Protein AF-0000000078281747 (afdb_homodimer)

InterPro domains:
  IPR004792 3-Dehydro-bile acid delta(4,6)-reductase-like [PTHR42887] (3-398)
  IPR004792 3-Dehydro-bile acid delta(4,6)-reductase-like [TIGR00275] (6-394)
  IPR023166 BaiN-like, insert domain superfamily [G3DSA:1.10.8.260] (273-325)
  IPR036188 FAD/NAD(P)-binding domain superfamily [G3DSA:3.50.50.60] (8-391)
  IPR036188 FAD/NAD(P)-binding domain superfamily [SSF51905] (1-397)
  IPR055178 RsdA/BaiN/AoA(So)-like, insert domain [PF22780] (193-342)
  IPR057661 RsdA/BaiN/AoA(So)-like, Rossmann fold-like domain [PF03486] (5-395)

Structure (mmCIF, N/CA/C/O backbone):
data_AF-0000000078281747-model_v1
#
loop_
_entity.id
_entity.type
_entity.pdbx_description
1 polymer 'Pyridine nucleotide-disulfide oxidoreductase'
#
loop_
_atom_site.group_PDB
_atom_site.id
_atom_site.type_symbol
_atom_site.label_atom_id
_atom_site.label_alt_id
_atom_site.label_comp_id
_atom_site.label_asym_id
_atom_site.label_entity_id
_atom_site.label_seq_id
_atom_site.pdbx_PDB_ins_code
_atom_site.Cartn_x
_atom_site.Cartn_y
_atom_site.Cartn_z
_atom_site.occupancy
_atom_site.B_iso_or_equiv
_atom_site.auth_seq_id
_atom_site.auth_comp_id
_atom_site.auth_asym_id
_atom_site.auth_atom_id
_atom_site.pdbx_PDB_model_num
ATOM 1 N N . MET A 1 1 ? 12.102 51.25 15.023 1 45.72 1 MET A N 1
ATOM 2 C CA . MET A 1 1 ? 10.758 50.844 15.391 1 45.72 1 MET A CA 1
ATOM 3 C C . MET A 1 1 ? 10.789 49.531 16.188 1 45.72 1 MET A C 1
ATOM 5 O O . MET A 1 1 ? 11.594 48.656 15.891 1 45.72 1 MET A O 1
ATOM 9 N N . ASN A 1 2 ? 10.281 49.531 17.422 1 67.38 2 ASN A N 1
ATOM 10 C CA . ASN A 1 2 ? 10.406 48.375 18.344 1 67.38 2 ASN A CA 1
ATOM 11 C C . ASN A 1 2 ? 9.828 47.094 17.719 1 67.38 2 ASN A C 1
ATOM 13 O O . ASN A 1 2 ? 8.836 47.156 17 1 67.38 2 ASN A O 1
ATOM 17 N N . LYS A 1 3 ? 10.516 45.969 17.625 1 87.88 3 LYS A N 1
ATOM 18 C CA . LYS A 1 3 ? 10.133 44.688 17.078 1 87.88 3 LYS A CA 1
ATOM 19 C C . LYS A 1 3 ? 8.828 44.188 17.703 1 87.88 3 LYS A C 1
ATOM 21 O O . LYS A 1 3 ? 8.672 44.219 18.922 1 87.88 3 LYS A O 1
ATOM 26 N N . LYS A 1 4 ? 7.848 43.906 16.828 1 94.56 4 LYS A N 1
ATOM 27 C CA . LYS A 1 4 ? 6.602 43.344 17.328 1 94.56 4 LYS A CA 1
ATOM 28 C C . LYS A 1 4 ? 6.855 42 18.016 1 94.56 4 LYS A C 1
ATOM 30 O O . LYS A 1 4 ? 7.691 41.219 17.562 1 94.56 4 LYS A O 1
ATOM 35 N N . THR A 1 5 ? 6.176 41.781 19.094 1 97.75 5 THR A N 1
ATOM 36 C CA . THR A 1 5 ? 6.23 40.469 19.781 1 97.75 5 THR A CA 1
ATOM 37 C C . THR A 1 5 ? 5.004 39.625 19.453 1 97.75 5 THR A C 1
ATOM 39 O O . THR A 1 5 ? 3.869 40.094 19.609 1 97.75 5 THR A O 1
ATOM 42 N N . VAL A 1 6 ? 5.266 38.438 18.953 1 98.75 6 VAL A N 1
ATOM 43 C CA . VAL A 1 6 ? 4.195 37.531 18.578 1 98.75 6 VAL A CA 1
ATOM 44 C C . VAL A 1 6 ? 4.266 36.25 19.438 1 98.75 6 VAL A C 1
ATOM 46 O O . VAL A 1 6 ? 5.316 35.625 19.531 1 98.75 6 VAL A O 1
ATOM 49 N N . CYS A 1 7 ? 3.17 35.906 20.109 1 98.88 7 CYS A N 1
ATOM 50 C CA . CYS A 1 7 ? 3.051 34.656 20.859 1 98.88 7 CYS A CA 1
ATOM 51 C C . CYS A 1 7 ? 2.16 33.656 20.125 1 98.88 7 CYS A C 1
ATOM 53 O O . CYS A 1 7 ? 1.03 34 19.766 1 98.88 7 CYS A O 1
ATOM 55 N N . ILE A 1 8 ? 2.676 32.531 19.875 1 98.94 8 ILE A N 1
ATOM 56 C CA . ILE A 1 8 ? 1.931 31.484 19.188 1 98.94 8 ILE A CA 1
ATOM 57 C C . ILE A 1 8 ? 1.589 30.359 20.156 1 98.94 8 ILE A C 1
ATOM 59 O O . ILE A 1 8 ? 2.459 29.875 20.891 1 98.94 8 ILE A O 1
ATOM 63 N N . ILE A 1 9 ? 0.325 29.969 20.188 1 98.75 9 ILE A N 1
ATOM 64 C CA . ILE A 1 9 ? -0.142 28.906 21.078 1 98.75 9 ILE A CA 1
ATOM 65 C C . ILE A 1 9 ? -0.376 27.625 20.266 1 98.75 9 ILE A C 1
ATOM 67 O O . ILE A 1 9 ? -1.322 27.547 19.484 1 98.75 9 ILE A O 1
ATOM 71 N N . GLY A 1 10 ? 0.471 26.578 20.516 1 98.06 10 GLY A N 1
ATOM 72 C CA . GLY A 1 10 ? 0.416 25.328 19.797 1 98.06 10 GLY A CA 1
ATOM 73 C C . GLY A 1 10 ? 1.57 25.141 18.828 1 98.06 10 GLY A C 1
ATOM 74 O O . GLY A 1 10 ? 1.757 25.969 17.922 1 98.06 10 GLY A O 1
ATOM 75 N N . GLY A 1 11 ? 2.277 24.094 18.969 1 97.94 11 GLY A N 1
ATOM 76 C CA . GLY A 1 11 ? 3.445 23.828 18.141 1 97.94 11 GLY A CA 1
ATOM 77 C C . GLY A 1 11 ? 3.215 22.734 17.125 1 97.94 11 GLY A C 1
ATOM 78 O O . GLY A 1 11 ? 4.078 21.875 16.922 1 97.94 11 GLY A O 1
ATOM 79 N N . GLY A 1 12 ? 2.014 22.672 16.547 1 97.31 12 GLY A N 1
ATOM 80 C CA . GLY A 1 12 ? 1.734 21.766 15.438 1 97.31 12 GLY A CA 1
ATOM 81 C C . GLY A 1 12 ? 2.143 22.312 14.094 1 97.31 12 GLY A C 1
ATOM 82 O O . GLY A 1 12 ? 2.971 23.219 14.016 1 97.31 12 GLY A O 1
ATOM 83 N N . ALA A 1 13 ? 1.534 21.812 13.016 1 97.94 13 ALA A N 1
ATOM 84 C CA . ALA A 1 13 ? 1.858 22.219 11.648 1 97.94 13 ALA A CA 1
ATOM 85 C C . ALA A 1 13 ? 1.631 23.703 11.453 1 97.94 13 ALA A C 1
ATOM 87 O O . ALA A 1 13 ? 2.541 24.438 11.047 1 97.94 13 ALA A O 1
ATOM 88 N N . ALA A 1 14 ? 0.474 24.156 11.797 1 98.69 14 ALA A N 1
ATOM 89 C CA . ALA A 1 14 ? 0.132 25.562 11.602 1 98.69 14 ALA A CA 1
ATOM 90 C C . ALA A 1 14 ? 0.972 26.453 12.5 1 98.69 14 ALA A C 1
ATOM 92 O O . ALA A 1 14 ? 1.428 27.516 12.07 1 98.69 14 ALA A O 1
ATOM 93 N N . GLY A 1 15 ? 1.21 26.031 13.734 1 98.81 15 GLY A N 1
ATOM 94 C CA . GLY A 1 15 ? 1.98 26.828 14.672 1 98.81 15 GLY A CA 1
ATOM 95 C C . GLY A 1 15 ? 3.416 27.047 14.234 1 98.81 15 GLY A C 1
ATOM 96 O O . GLY A 1 15 ? 3.914 28.172 14.25 1 98.81 15 GLY A O 1
ATOM 97 N N . LEU A 1 16 ? 4.043 26.016 13.836 1 98.88 16 LEU A N 1
ATOM 98 C CA . LEU A 1 16 ? 5.441 26.094 13.43 1 98.88 16 LEU A CA 1
ATOM 99 C C . LEU A 1 16 ? 5.598 26.969 12.188 1 98.88 16 LEU A C 1
ATOM 101 O O . LEU A 1 16 ? 6.496 27.812 12.125 1 98.88 16 LEU A O 1
ATOM 105 N N . VAL A 1 17 ? 4.742 26.812 11.227 1 98.94 17 VAL A N 1
ATOM 106 C CA . VAL A 1 17 ? 4.824 27.594 10 1 98.94 17 VAL A CA 1
ATOM 107 C C . VAL A 1 17 ? 4.504 29.062 10.305 1 98.94 17 VAL A C 1
ATOM 109 O O . VAL A 1 17 ? 5.156 29.969 9.781 1 98.94 17 VAL A O 1
ATOM 112 N N . SER A 1 18 ? 3.496 29.297 11.188 1 98.94 18 SER A N 1
ATOM 113 C CA . SER A 1 18 ? 3.207 30.656 11.602 1 98.94 18 SER A CA 1
ATOM 114 C C . SER A 1 18 ? 4.43 31.328 12.227 1 98.94 18 SER A C 1
ATOM 116 O O . SER A 1 18 ? 4.719 32.5 11.961 1 98.94 18 SER A O 1
ATOM 118 N N . ALA A 1 19 ? 5.121 30.578 13.055 1 98.94 19 ALA A N 1
ATOM 119 C CA . ALA A 1 19 ? 6.309 31.078 13.734 1 98.94 19 ALA A CA 1
ATOM 120 C C . ALA A 1 19 ? 7.371 31.516 12.727 1 98.94 19 ALA A C 1
ATOM 122 O O . ALA A 1 19 ? 7.965 32.594 12.859 1 98.94 19 ALA A O 1
ATOM 123 N N . ILE A 1 20 ? 7.59 30.703 11.758 1 98.88 20 ILE A N 1
ATOM 124 C CA . ILE A 1 20 ? 8.602 30.969 10.75 1 98.88 20 ILE A CA 1
ATOM 125 C C . ILE A 1 20 ? 8.242 32.219 9.961 1 98.88 20 ILE A C 1
ATOM 127 O O . ILE A 1 20 ? 9.07 33.125 9.789 1 98.88 20 ILE A O 1
ATOM 131 N N . PHE A 1 21 ? 7.02 32.344 9.508 1 98.94 21 PHE A N 1
ATOM 132 C CA . PHE A 1 21 ? 6.605 33.469 8.711 1 98.94 21 PHE A CA 1
ATOM 133 C C . PHE A 1 21 ? 6.625 34.75 9.539 1 98.94 21 PHE A C 1
ATOM 135 O O . PHE A 1 21 ? 7.008 35.812 9.047 1 98.94 21 PHE A O 1
ATOM 142 N N . ALA A 1 22 ? 6.195 34.688 10.805 1 98.88 22 ALA A N 1
ATOM 143 C CA . ALA A 1 22 ? 6.262 35.875 11.672 1 98.88 22 ALA A CA 1
ATOM 144 C C . ALA A 1 22 ? 7.703 36.312 11.867 1 98.88 22 ALA A C 1
ATOM 146 O O . ALA A 1 22 ? 8.008 37.5 11.758 1 98.88 22 ALA A O 1
ATOM 147 N N . ALA A 1 23 ? 8.547 35.375 12.117 1 98.75 23 ALA A N 1
ATOM 148 C CA . ALA A 1 23 ? 9.953 35.688 12.344 1 98.75 23 ALA A CA 1
ATOM 149 C C . ALA A 1 23 ? 10.594 36.281 11.086 1 98.75 23 ALA A C 1
ATOM 151 O O . ALA A 1 23 ? 11.414 37.188 11.172 1 98.75 23 ALA A O 1
ATOM 152 N N . ARG A 1 24 ? 10.25 35.75 9.945 1 98.25 24 ARG A N 1
ATOM 153 C CA . ARG A 1 24 ? 10.773 36.25 8.68 1 98.25 24 ARG A CA 1
ATOM 154 C C . ARG A 1 24 ? 10.328 37.688 8.438 1 98.25 24 ARG A C 1
ATOM 156 O O . ARG A 1 24 ? 10.945 38.406 7.656 1 98.25 24 ARG A O 1
ATOM 163 N N . ASN A 1 25 ? 9.258 38 9.031 1 97.94 25 ASN A N 1
ATOM 164 C CA . ASN A 1 25 ? 8.805 39.406 8.961 1 97.94 25 ASN A CA 1
ATOM 165 C C . ASN A 1 25 ? 9.289 40.219 10.164 1 97.94 25 ASN A C 1
ATOM 167 O O . ASN A 1 25 ? 8.609 41.125 10.602 1 97.94 25 ASN A O 1
ATOM 171 N N . HIS A 1 26 ? 10.336 39.812 10.812 1 97.12 26 HIS A N 1
ATOM 172 C CA . HIS A 1 26 ? 11.18 40.531 11.758 1 97.12 26 HIS A CA 1
ATOM 173 C C . HIS A 1 26 ? 10.508 40.625 13.125 1 97.12 26 HIS A C 1
ATOM 175 O O . HIS A 1 26 ? 10.805 41.562 13.891 1 97.12 26 HIS A O 1
ATOM 181 N N . ALA A 1 27 ? 9.547 39.812 13.453 1 98.38 27 ALA A N 1
ATOM 182 C CA . ALA A 1 27 ? 8.945 39.781 14.781 1 98.38 27 ALA A CA 1
ATOM 183 C C . ALA A 1 27 ? 9.773 38.938 15.75 1 98.38 27 ALA A C 1
ATOM 185 O O . ALA A 1 27 ? 10.531 38.062 15.336 1 98.38 27 ALA A O 1
ATOM 186 N N . SER A 1 28 ? 9.742 39.375 17 1 98.38 28 SER A N 1
ATOM 187 C CA . SER A 1 28 ? 10.18 38.469 18.062 1 98.38 28 SER A CA 1
ATOM 188 C C . SER A 1 28 ? 9.109 37.438 18.391 1 98.38 28 SER A C 1
ATOM 190 O O . SER A 1 28 ? 7.992 37.781 18.797 1 98.38 28 SER A O 1
ATOM 192 N N . VAL A 1 29 ? 9.469 36.125 18.25 1 98.81 29 VAL A N 1
ATOM 193 C CA . VAL A 1 29 ? 8.43 35.125 18.266 1 98.81 29 VAL A CA 1
ATOM 194 C C . VAL A 1 29 ? 8.68 34.125 19.406 1 98.81 29 VAL A C 1
ATOM 196 O O . VAL A 1 29 ? 9.805 33.656 19.594 1 98.81 29 VAL A O 1
ATOM 199 N N . ILE A 1 30 ? 7.637 33.875 20.188 1 98.75 30 ILE A N 1
ATOM 200 C CA . ILE A 1 30 ? 7.633 32.781 21.156 1 98.75 30 ILE A CA 1
ATOM 201 C C . ILE A 1 30 ? 6.512 31.797 20.828 1 98.75 30 ILE A C 1
ATOM 203 O O . ILE A 1 30 ? 5.379 32.219 20.578 1 98.75 30 ILE A O 1
ATOM 207 N N . LEU A 1 31 ? 6.844 30.531 20.719 1 98.88 31 LEU A N 1
ATOM 208 C CA . LEU A 1 31 ? 5.883 29.469 20.453 1 98.88 31 LEU A CA 1
ATOM 209 C C . LEU A 1 31 ? 5.734 28.562 21.688 1 98.88 31 LEU A C 1
ATOM 211 O O . LEU A 1 31 ? 6.719 28.016 22.172 1 98.88 31 LEU A O 1
ATOM 215 N N . LEU A 1 32 ? 4.523 28.484 22.203 1 98.56 32 LEU A N 1
ATOM 216 C CA . LEU A 1 32 ? 4.227 27.688 23.391 1 98.56 32 LEU A CA 1
ATOM 217 C C . LEU A 1 32 ? 3.557 26.375 23 1 98.56 32 LEU A C 1
ATOM 219 O O . LEU A 1 32 ? 2.52 26.375 22.344 1 98.56 32 LEU A O 1
ATOM 223 N N . GLU A 1 33 ? 4.156 25.25 23.375 1 97.81 33 GLU A N 1
ATOM 224 C CA . GLU A 1 33 ? 3.666 23.906 23.078 1 97.81 33 GLU A CA 1
ATOM 225 C C . GLU A 1 33 ? 3.434 23.125 24.375 1 97.81 33 GLU A C 1
ATOM 227 O O . GLU A 1 33 ? 4.309 23.062 25.234 1 97.81 33 GLU A O 1
ATOM 232 N N . GLN A 1 34 ? 2.254 22.547 24.453 1 96 34 GLN A N 1
ATOM 233 C CA . GLN A 1 34 ? 1.874 21.859 25.688 1 96 34 GLN A CA 1
ATOM 234 C C . GLN A 1 34 ? 2.619 20.547 25.844 1 96 34 GLN A C 1
ATOM 236 O O . GLN A 1 34 ? 2.889 20.109 26.969 1 96 34 GLN A O 1
ATOM 241 N N . ASN A 1 35 ? 2.963 19.844 24.766 1 95.69 35 ASN A N 1
ATOM 242 C CA . ASN A 1 35 ? 3.623 18.531 24.812 1 95.69 35 ASN A CA 1
ATOM 243 C C . ASN A 1 35 ? 5.129 18.688 25.016 1 95.69 35 ASN A C 1
ATOM 245 O O . ASN A 1 35 ? 5.656 19.797 25.031 1 95.69 35 ASN A O 1
ATOM 249 N N . GLU A 1 36 ? 5.805 17.547 25.125 1 96.62 36 GLU A N 1
ATOM 250 C CA . GLU A 1 36 ? 7.246 17.516 25.328 1 96.62 36 GLU A CA 1
ATOM 251 C C . GLU A 1 36 ? 8 17.938 24.078 1 96.62 36 GLU A C 1
ATOM 253 O O . GLU A 1 36 ? 9.117 18.453 24.156 1 96.62 36 GLU A O 1
ATOM 258 N N . LYS A 1 37 ? 7.371 17.688 22.922 1 96.81 37 LYS A N 1
ATOM 259 C CA . LYS A 1 37 ? 7.926 18.062 21.625 1 96.81 37 LYS A CA 1
ATOM 260 C C . LYS A 1 37 ? 6.84 18.594 20.688 1 96.81 37 LYS A C 1
ATOM 262 O O . LYS A 1 37 ? 5.68 18.188 20.797 1 96.81 37 LYS A O 1
ATOM 267 N N . PRO A 1 38 ? 7.254 19.5 19.844 1 97.19 38 PRO A N 1
ATOM 268 C CA . PRO A 1 38 ? 6.27 19.953 18.859 1 97.19 38 PRO A CA 1
ATOM 269 C C . PRO A 1 38 ? 5.988 18.922 17.766 1 97.19 38 PRO A C 1
ATOM 271 O O . PRO A 1 38 ? 6.727 17.938 17.641 1 97.19 38 PRO A O 1
ATOM 274 N N . GLY A 1 39 ? 4.953 19.109 17.062 1 96.75 39 GLY A N 1
ATOM 275 C CA . GLY A 1 39 ? 4.672 18.422 15.805 1 96.75 39 GLY A CA 1
ATOM 276 C C . GLY A 1 39 ? 4.188 17 16.016 1 96.75 39 GLY A C 1
ATOM 277 O O . GLY A 1 39 ? 4.336 16.156 15.125 1 96.75 39 GLY A O 1
ATOM 278 N N . ARG A 1 40 ? 3.588 16.719 17.172 1 95.31 40 ARG A N 1
ATOM 279 C CA . ARG A 1 40 ? 3.189 15.344 17.438 1 95.31 40 ARG A CA 1
ATOM 280 C C . ARG A 1 40 ? 2.176 14.852 16.422 1 95.31 40 ARG A C 1
ATOM 282 O O . ARG A 1 40 ? 2.334 13.773 15.852 1 95.31 40 ARG A O 1
ATOM 289 N N . LYS A 1 41 ? 1.18 15.547 16.094 1 94.69 41 LYS A N 1
ATOM 290 C CA . LYS A 1 41 ? 0.177 15.125 15.117 1 94.69 41 LYS A CA 1
ATOM 291 C C . LYS A 1 41 ? 0.756 15.117 13.703 1 94.69 41 LYS A C 1
ATOM 293 O O . LYS A 1 41 ? 0.352 14.305 12.875 1 94.69 41 LYS A O 1
ATOM 298 N N . LEU A 1 42 ? 1.639 16.016 13.453 1 96.44 42 LEU A N 1
ATOM 299 C CA . LEU A 1 42 ? 2.295 16.109 12.156 1 96.44 42 LEU A CA 1
ATOM 300 C C . LEU A 1 42 ? 3.041 14.812 11.836 1 96.44 42 LEU A C 1
ATOM 302 O O . LEU A 1 42 ? 2.99 14.328 10.703 1 96.44 42 LEU A O 1
ATOM 306 N N . LEU A 1 43 ? 3.629 14.203 12.836 1 96.56 43 LEU A N 1
ATOM 307 C CA . LEU A 1 43 ? 4.461 13.016 12.68 1 96.56 43 LEU A CA 1
ATOM 308 C C . LEU A 1 43 ? 3.617 11.82 12.258 1 96.56 43 LEU A C 1
ATOM 310 O O . LEU A 1 43 ? 4.141 10.852 11.688 1 96.56 43 LEU A O 1
ATOM 314 N N . ALA A 1 44 ? 2.354 11.898 12.477 1 93.75 44 ALA A N 1
ATOM 315 C CA . ALA A 1 44 ? 1.47 10.773 12.211 1 93.75 44 ALA A CA 1
ATOM 316 C C . ALA A 1 44 ? 0.807 10.906 10.844 1 93.75 44 ALA A C 1
ATOM 318 O O . ALA A 1 44 ? 0.214 9.953 10.328 1 93.75 44 ALA A O 1
ATOM 319 N N . THR A 1 45 ? 0.917 12.055 10.242 1 93.81 45 THR A N 1
ATOM 320 C CA . THR A 1 45 ? 0.219 12.312 8.992 1 93.81 45 THR A CA 1
ATOM 321 C C . THR A 1 45 ? 0.776 11.438 7.871 1 93.81 45 THR A C 1
ATOM 323 O O . THR A 1 45 ? 1.957 11.078 7.883 1 93.81 45 THR A O 1
ATOM 326 N N . GLY A 1 46 ? -0.128 11.102 6.969 1 93.25 46 GLY A N 1
ATOM 327 C CA . GLY A 1 46 ? 0.292 10.273 5.848 1 93.25 46 GLY A CA 1
ATOM 328 C C . GLY A 1 46 ? 0.855 8.93 6.273 1 93.25 46 GLY A C 1
ATOM 329 O O . GLY A 1 46 ? 1.757 8.398 5.625 1 93.25 46 GLY A O 1
ATOM 330 N N . ASN A 1 47 ? 0.384 8.422 7.438 1 91.94 47 ASN A N 1
ATOM 331 C CA . ASN A 1 47 ? 0.91 7.184 8 1 91.94 47 ASN A CA 1
ATOM 332 C C . ASN A 1 47 ? 2.418 7.262 8.219 1 91.94 47 ASN A C 1
ATOM 334 O O . ASN A 1 47 ? 3.148 6.332 7.863 1 91.94 47 ASN A O 1
ATOM 338 N N . GLY A 1 48 ? 2.814 8.43 8.648 1 95.56 48 GLY A N 1
ATOM 339 C CA . GLY A 1 48 ? 4.211 8.633 8.992 1 95.56 48 GLY A CA 1
ATOM 340 C C . GLY A 1 48 ? 5.027 9.211 7.852 1 95.56 48 GLY A C 1
ATOM 341 O O . GLY A 1 48 ? 6.227 9.461 8.008 1 95.56 48 GLY A O 1
ATOM 342 N N . ARG A 1 49 ? 4.371 9.539 6.676 1 96.56 49 ARG A N 1
ATOM 343 C CA . ARG A 1 49 ? 5.121 9.969 5.5 1 96.56 49 ARG A CA 1
ATOM 344 C C . ARG A 1 49 ? 4.859 11.438 5.191 1 96.56 49 ARG A C 1
ATOM 346 O O . ARG A 1 49 ? 5.574 12.047 4.391 1 96.56 49 ARG A O 1
ATOM 353 N N . CYS A 1 50 ? 3.793 11.953 5.758 1 97.75 50 CYS A N 1
ATOM 354 C CA . CYS A 1 50 ? 3.418 13.359 5.637 1 97.75 50 CYS A CA 1
ATOM 355 C C . CYS A 1 50 ? 3.053 13.703 4.195 1 97.75 50 CYS A C 1
ATOM 357 O O . CYS A 1 50 ? 3.91 14.125 3.418 1 97.75 50 CYS A O 1
ATOM 359 N N . ASN A 1 51 ? 1.852 13.609 3.83 1 97.56 51 ASN A N 1
ATOM 360 C CA . ASN A 1 51 ? 1.325 14.133 2.57 1 97.56 51 ASN A CA 1
ATOM 361 C C . ASN A 1 51 ? 1.155 15.648 2.615 1 97.56 51 ASN A C 1
ATOM 363 O O . ASN A 1 51 ? 0.128 16.141 3.078 1 97.56 51 ASN A O 1
ATOM 367 N N . LEU A 1 52 ? 2.137 16.375 2.141 1 98.31 52 LEU A N 1
ATOM 368 C CA . LEU A 1 52 ? 2.305 17.812 2.348 1 98.31 52 LEU A CA 1
ATOM 369 C C . LEU A 1 52 ? 1.14 18.578 1.745 1 98.31 52 LEU A C 1
ATOM 371 O O . LEU A 1 52 ? 0.742 19.625 2.273 1 98.31 52 LEU A O 1
ATOM 375 N N . THR A 1 53 ? 0.755 18.172 0.659 1 98.56 53 THR A N 1
ATOM 376 C CA . THR A 1 53 ? -0.261 18.844 -0.14 1 98.56 53 THR A CA 1
ATOM 377 C C . THR A 1 53 ? -0.696 17.969 -1.312 1 98.56 53 THR A C 1
ATOM 379 O O . THR A 1 53 ? -0.568 16.75 -1.261 1 98.56 53 THR A O 1
ATOM 382 N N . ASN A 1 54 ? -1.413 18.562 -2.238 1 98.5 54 ASN A N 1
ATOM 383 C CA . ASN A 1 54 ? -1.938 17.859 -3.4 1 98.5 54 ASN A CA 1
ATOM 384 C C . ASN A 1 54 ? -1.864 18.719 -4.66 1 98.5 54 ASN A C 1
ATOM 386 O O . ASN A 1 54 ? -2.096 19.938 -4.605 1 98.5 54 ASN A O 1
ATOM 390 N N . THR A 1 55 ? -1.597 18.109 -5.777 1 98.31 55 THR A N 1
ATOM 391 C CA . THR A 1 55 ? -1.475 18.859 -7.02 1 98.31 55 THR A CA 1
ATOM 392 C C . THR A 1 55 ? -2.848 19.297 -7.527 1 98.31 55 THR A C 1
ATOM 394 O O . THR A 1 55 ? -2.953 20.203 -8.344 1 98.31 55 THR A O 1
ATOM 397 N N . PHE A 1 56 ? -3.834 18.578 -7.145 1 97.69 56 PHE A N 1
ATOM 398 C CA . PHE A 1 56 ? -5.207 18.938 -7.473 1 97.69 56 PHE A CA 1
ATOM 399 C C . PHE A 1 56 ? -5.797 19.859 -6.398 1 97.69 56 PHE A C 1
ATOM 401 O O . PHE A 1 56 ? -5.973 19.438 -5.254 1 97.69 56 PHE A O 1
ATOM 408 N N . GLN A 1 57 ? -6.086 21.094 -6.738 1 97.12 57 GLN A N 1
ATOM 409 C CA . GLN A 1 57 ? -6.641 22.078 -5.801 1 97.12 57 GLN A CA 1
ATOM 410 C C . GLN A 1 57 ? -7.875 22.75 -6.383 1 97.12 57 GLN A C 1
ATOM 412 O O . GLN A 1 57 ? -7.816 23.344 -7.465 1 97.12 57 GLN A O 1
ATOM 417 N N . GLN A 1 58 ? -8.922 22.625 -5.699 1 96.56 58 GLN A N 1
ATOM 418 C CA . GLN A 1 58 ? -10.172 23.281 -6.055 1 96.56 58 GLN A CA 1
ATOM 419 C C . GLN A 1 58 ? -10.992 23.609 -4.812 1 96.56 58 GLN A C 1
ATOM 421 O O . GLN A 1 58 ? -10.797 23.016 -3.754 1 96.56 58 GLN A O 1
ATOM 426 N N . PRO A 1 59 ? -11.867 24.562 -4.93 1 96.88 59 PRO A N 1
ATOM 427 C CA . PRO A 1 59 ? -12.656 24.969 -3.764 1 96.88 59 PRO A CA 1
ATOM 428 C C . PRO A 1 59 ? -13.398 23.812 -3.119 1 96.88 59 PRO A C 1
ATOM 430 O O . PRO A 1 59 ? -13.531 23.766 -1.894 1 96.88 59 PRO A O 1
ATOM 433 N N . SER A 1 60 ? -13.789 22.844 -3.922 1 94.88 60 SER A N 1
ATOM 434 C CA . SER A 1 60 ? -14.602 21.734 -3.441 1 94.88 60 SER A CA 1
ATOM 435 C C . SER A 1 60 ? -13.789 20.797 -2.551 1 94.88 60 SER A C 1
ATOM 437 O O . SER A 1 60 ? -14.352 19.938 -1.878 1 94.88 60 SER A O 1
ATOM 439 N N . CYS A 1 61 ? -12.508 20.938 -2.461 1 96.75 61 CYS A N 1
ATOM 440 C CA . CYS A 1 61 ? -11.641 20.109 -1.639 1 96.75 61 CYS A CA 1
ATOM 441 C C . CYS A 1 61 ? -11.688 20.531 -0.179 1 96.75 61 CYS A C 1
ATOM 443 O O . CYS A 1 61 ? -11.156 19.844 0.696 1 96.75 61 CYS A O 1
ATOM 445 N N . TYR A 1 62 ? -12.344 21.656 0.09 1 97.56 62 TYR A N 1
ATOM 446 C CA . TYR A 1 62 ? -12.398 22.219 1.431 1 97.56 62 TYR A CA 1
ATOM 447 C C . TYR A 1 62 ? -13.844 22.438 1.873 1 97.56 62 TYR A C 1
ATOM 449 O O . TYR A 1 62 ? -14.703 22.781 1.057 1 97.56 62 TYR A O 1
ATOM 457 N N . HIS A 1 63 ? -14.023 22.203 3.158 1 95.75 63 HIS A N 1
ATOM 458 C CA . HIS A 1 63 ? -15.352 22.281 3.75 1 95.75 63 HIS A CA 1
ATOM 459 C C . HIS A 1 63 ? -15.406 23.344 4.848 1 95.75 63 HIS A C 1
ATOM 461 O O . HIS A 1 63 ? -14.359 23.812 5.312 1 95.75 63 HIS A O 1
ATOM 467 N N . GLY A 1 64 ? -16.578 23.641 5.379 1 95.19 64 GLY A N 1
ATOM 468 C CA . GLY A 1 64 ? -16.938 24.625 6.387 1 95.19 64 GLY A CA 1
ATOM 469 C C . GLY A 1 64 ? -18.266 25.312 6.109 1 95.19 64 GLY A C 1
ATOM 470 O O . GLY A 1 64 ? -18.859 25.109 5.055 1 95.19 64 GLY A O 1
ATOM 471 N N . ARG A 1 65 ? -18.656 26.109 7.027 1 93.88 65 ARG A N 1
ATOM 472 C CA . ARG A 1 65 ? -19.891 26.859 6.805 1 93.88 65 ARG A CA 1
ATOM 473 C C . ARG A 1 65 ? -19.75 27.812 5.629 1 93.88 65 ARG A C 1
ATOM 475 O O . ARG A 1 65 ? -20.703 28.031 4.879 1 93.88 65 ARG A O 1
ATOM 482 N N . HIS A 1 66 ? -18.516 28.328 5.477 1 93.38 66 HIS A N 1
ATOM 483 C CA . HIS A 1 66 ? -18.188 29.25 4.387 1 93.38 66 HIS A CA 1
ATOM 484 C C . HIS A 1 66 ? -16.953 28.781 3.629 1 93.38 66 HIS A C 1
ATOM 486 O O . HIS A 1 66 ? -15.875 29.359 3.789 1 93.38 66 HIS A O 1
ATOM 492 N N . PRO A 1 67 ? -17.188 27.859 2.684 1 91.56 67 PRO A N 1
ATOM 493 C CA . PRO A 1 67 ? -16.031 27.266 1.996 1 91.56 67 PRO A CA 1
ATOM 494 C C . PRO A 1 67 ? -15.273 28.281 1.144 1 91.56 67 PRO A C 1
ATOM 496 O O . PRO A 1 67 ? -14.086 28.109 0.881 1 91.56 67 PRO A O 1
ATOM 499 N N . GLU A 1 68 ? -15.914 29.375 0.747 1 95.31 68 GLU A N 1
ATOM 500 C CA . GLU A 1 68 ? -15.258 30.406 -0.034 1 95.31 68 GLU A CA 1
ATOM 501 C C . GLU A 1 68 ? -14.148 31.094 0.767 1 95.31 68 GLU A C 1
ATOM 503 O O . GLU A 1 68 ? -13.164 31.562 0.196 1 95.31 68 GLU A O 1
ATOM 508 N N . PHE A 1 69 ? -14.305 31.156 2.098 1 97.75 69 PHE A N 1
ATOM 509 C CA . PHE A 1 69 ? -13.281 31.703 2.979 1 97.75 69 PHE A CA 1
ATOM 510 C C . PHE A 1 69 ? -11.977 30.938 2.838 1 97.75 69 PHE A C 1
ATOM 512 O O . PHE A 1 69 ? -10.914 31.516 2.627 1 97.75 69 PHE A O 1
ATOM 519 N N . ALA A 1 70 ? -12.094 29.609 2.904 1 97.38 70 ALA A N 1
ATOM 520 C CA . ALA A 1 70 ? -10.914 28.75 2.826 1 97.38 70 ALA A CA 1
ATOM 521 C C . ALA A 1 70 ? -10.18 28.953 1.507 1 97.38 70 ALA A C 1
ATOM 523 O O . ALA A 1 70 ? -8.945 29.031 1.484 1 97.38 70 ALA A O 1
ATOM 524 N N . TRP A 1 71 ? -10.953 29.062 0.47 1 98.06 71 TRP A N 1
ATOM 525 C CA . TRP A 1 71 ? -10.352 29.156 -0.858 1 98.06 71 TRP A CA 1
ATOM 526 C C . TRP A 1 71 ? -9.578 30.453 -1.019 1 98.06 71 TRP A C 1
ATOM 528 O O . TRP A 1 71 ? -8.516 30.484 -1.635 1 98.06 71 TRP A O 1
ATOM 538 N N . LYS A 1 72 ? -10.094 31.516 -0.456 1 98.5 72 LYS A N 1
ATOM 539 C CA . LYS A 1 72 ? -9.391 32.812 -0.495 1 98.5 72 LYS A CA 1
ATOM 540 C C . LYS A 1 72 ? -8.039 32.719 0.206 1 98.5 72 LYS A C 1
ATOM 542 O O . LYS A 1 72 ? -7.047 33.25 -0.273 1 98.5 72 LYS A O 1
ATOM 547 N N . VAL A 1 73 ? -7.996 32 1.292 1 98.75 73 VAL A N 1
ATOM 548 C CA . VAL A 1 73 ? -6.766 31.844 2.059 1 98.75 73 VAL A CA 1
ATOM 549 C C . VAL A 1 73 ? -5.785 30.969 1.276 1 98.75 73 VAL A C 1
ATOM 551 O O . VAL A 1 73 ? -4.605 31.312 1.154 1 98.75 73 VAL A O 1
ATOM 554 N N . ILE A 1 74 ? -6.301 29.859 0.652 1 98.62 74 ILE A N 1
ATOM 555 C CA . ILE A 1 74 ? -5.488 28.922 -0.099 1 98.62 74 ILE A CA 1
ATOM 556 C C . ILE A 1 74 ? -4.852 29.609 -1.296 1 98.62 74 ILE A C 1
ATOM 558 O O . ILE A 1 74 ? -3.686 29.375 -1.618 1 98.62 74 ILE A O 1
ATOM 562 N N . GLN A 1 75 ? -5.586 30.516 -1.867 1 98.31 75 GLN A N 1
ATOM 563 C CA . GLN A 1 75 ? -5.113 31.203 -3.061 1 98.31 75 GLN A CA 1
ATOM 564 C C . GLN A 1 75 ? -3.936 32.125 -2.734 1 98.31 75 GLN A C 1
ATOM 566 O O . GLN A 1 75 ? -3.107 32.406 -3.602 1 98.31 75 GLN A O 1
ATOM 571 N N . GLN A 1 76 ? -3.84 32.594 -1.511 1 98.5 76 GLN A N 1
ATOM 572 C CA . GLN A 1 76 ? -2.723 33.438 -1.104 1 98.5 76 GLN A CA 1
ATOM 573 C C . GLN A 1 76 ? -1.447 32.625 -0.929 1 98.5 76 GLN A C 1
ATOM 575 O O . GLN A 1 76 ? -0.343 33.125 -1.119 1 98.5 76 GLN A O 1
ATOM 580 N N . PHE A 1 77 ? -1.602 31.438 -0.57 1 98.75 77 PHE A N 1
ATOM 581 C CA . PHE A 1 77 ? -0.51 30.5 -0.385 1 98.75 77 PHE A CA 1
ATOM 582 C C . PHE A 1 77 ? -0.88 29.125 -0.948 1 98.75 77 PHE A C 1
ATOM 584 O O . PHE A 1 77 ? -1.085 28.172 -0.193 1 98.75 77 PHE A O 1
ATOM 591 N N . PRO A 1 78 ? -0.878 29.047 -2.27 1 98.62 78 PRO A N 1
ATOM 592 C CA . PRO A 1 78 ? -1.326 27.844 -2.969 1 98.62 78 PRO A CA 1
ATOM 593 C C . PRO A 1 78 ? -0.283 26.734 -2.953 1 98.62 78 PRO A C 1
ATOM 595 O O . PRO A 1 78 ? 0.805 26.906 -2.398 1 98.62 78 PRO A O 1
ATOM 598 N N . MET A 1 79 ? -0.623 25.656 -3.535 1 98.25 79 MET A N 1
ATOM 599 C CA . MET A 1 79 ? 0.199 24.453 -3.574 1 98.25 79 MET A CA 1
ATOM 600 C C . MET A 1 79 ? 1.606 24.766 -4.066 1 98.25 79 MET A C 1
ATOM 602 O O . MET A 1 79 ? 2.59 24.281 -3.5 1 98.25 79 MET A O 1
ATOM 606 N N . GLN A 1 80 ? 1.759 25.672 -5.016 1 98.38 80 GLN A N 1
ATOM 607 C CA . GLN A 1 80 ? 3.059 26 -5.586 1 98.38 80 GLN A CA 1
ATOM 608 C C . GLN A 1 80 ? 3.951 26.688 -4.555 1 98.38 80 GLN A C 1
ATOM 610 O O . GLN A 1 80 ? 5.148 26.406 -4.473 1 98.38 80 GLN A O 1
ATOM 615 N N . LYS A 1 81 ? 3.369 27.578 -3.785 1 98.81 81 LYS A N 1
ATOM 616 C CA . LYS A 1 81 ? 4.129 28.266 -2.748 1 98.81 81 LYS A CA 1
ATOM 617 C C . LYS A 1 81 ? 4.496 27.328 -1.608 1 98.81 81 LYS A C 1
ATOM 619 O O . LYS A 1 81 ? 5.562 27.453 -1.005 1 98.81 81 LYS A O 1
ATOM 624 N N . THR A 1 82 ? 3.559 26.391 -1.341 1 98.81 82 THR A N 1
ATOM 625 C CA . THR A 1 82 ? 3.848 25.375 -0.335 1 98.81 82 THR A CA 1
ATOM 626 C C . THR A 1 82 ? 5.07 24.562 -0.733 1 98.81 82 THR A C 1
ATOM 628 O O . THR A 1 82 ? 6.004 24.406 0.057 1 98.81 82 THR A O 1
ATOM 631 N N . VAL A 1 83 ? 5.059 24.109 -1.949 1 98.56 83 VAL A N 1
ATOM 632 C CA . VAL A 1 83 ? 6.164 23.297 -2.445 1 98.56 83 VAL A CA 1
ATOM 633 C C . VAL A 1 83 ? 7.457 24.109 -2.43 1 98.56 83 VAL A C 1
ATOM 635 O O . VAL A 1 83 ? 8.5 23.609 -2.004 1 98.56 83 VAL A O 1
ATOM 638 N N . ALA A 1 84 ? 7.367 25.359 -2.857 1 98.44 84 ALA A N 1
ATOM 639 C CA . ALA A 1 84 ? 8.539 26.234 -2.881 1 98.44 84 ALA A CA 1
ATOM 640 C C . ALA A 1 84 ? 9.07 26.484 -1.471 1 98.44 84 ALA A C 1
ATOM 642 O O . ALA A 1 84 ? 10.281 26.453 -1.246 1 98.44 84 ALA A O 1
ATOM 643 N N . PHE A 1 85 ? 8.211 26.75 -0.591 1 98.69 85 PHE A N 1
ATOM 644 C CA . PHE A 1 85 ? 8.562 26.984 0.801 1 98.69 85 PHE A CA 1
ATOM 645 C C . PHE A 1 85 ? 9.328 25.812 1.382 1 98.69 85 PHE A C 1
ATOM 647 O O . PHE A 1 85 ? 10.438 25.969 1.902 1 98.69 85 PHE A O 1
ATOM 654 N N . PHE A 1 86 ? 8.773 24.594 1.253 1 98.69 86 PHE A N 1
ATOM 655 C CA . PHE A 1 86 ? 9.391 23.422 1.849 1 98.69 86 PHE A CA 1
ATOM 656 C C . PHE A 1 86 ? 10.656 23.031 1.099 1 98.69 86 PHE A C 1
ATOM 658 O O . PHE A 1 86 ? 11.609 22.531 1.698 1 98.69 86 PHE A O 1
ATOM 665 N N . SER A 1 87 ? 10.633 23.25 -0.21 1 97.88 87 SER A N 1
ATOM 666 C CA . SER A 1 87 ? 11.859 23.016 -0.974 1 97.88 87 SER A CA 1
ATOM 667 C C . SER A 1 87 ? 13.008 23.875 -0.447 1 97.88 87 SER A C 1
ATOM 669 O O . SER A 1 87 ? 14.133 23.375 -0.295 1 97.88 87 SER A O 1
ATOM 671 N N . LYS A 1 88 ? 12.734 25.078 -0.141 1 97.62 88 LYS A N 1
ATOM 672 C CA . LYS A 1 88 ? 13.758 25.984 0.382 1 97.62 88 LYS A CA 1
ATOM 673 C C . LYS A 1 88 ? 14.242 25.531 1.755 1 97.62 88 LYS A C 1
ATOM 675 O O . LYS A 1 88 ? 15.406 25.734 2.107 1 97.62 88 LYS A O 1
ATOM 680 N N . LEU A 1 89 ? 13.375 24.906 2.469 1 98.06 89 LEU A N 1
ATOM 681 C CA . LEU A 1 89 ? 13.734 24.453 3.807 1 98.06 89 LEU A CA 1
ATOM 682 C C . LEU A 1 89 ? 14.508 23.125 3.74 1 98.06 89 LEU A C 1
ATOM 684 O O . LEU A 1 89 ? 15.117 22.719 4.727 1 98.06 89 LEU A O 1
ATOM 688 N N . GLY A 1 90 ? 14.391 22.438 2.547 1 97 90 GLY A N 1
ATOM 689 C CA . GLY A 1 90 ? 15.18 21.219 2.42 1 97 90 GLY A CA 1
ATOM 690 C C . GLY A 1 90 ? 14.359 20 2.053 1 97 90 GLY A C 1
ATOM 691 O O . GLY A 1 90 ? 14.891 18.906 1.92 1 97 90 GLY A O 1
ATOM 692 N N . ILE A 1 91 ? 13.109 20.141 1.84 1 98.12 91 ILE A N 1
ATOM 693 C CA . ILE A 1 91 ? 12.266 19.016 1.468 1 98.12 91 ILE A CA 1
ATOM 694 C C . ILE A 1 91 ? 12.242 18.859 -0.052 1 98.12 91 ILE A C 1
ATOM 696 O O . ILE A 1 91 ? 11.891 19.797 -0.771 1 98.12 91 ILE A O 1
ATOM 700 N N . TYR A 1 92 ? 12.719 17.781 -0.543 1 96.88 92 TYR A N 1
ATOM 701 C CA . TYR A 1 92 ? 12.531 17.406 -1.939 1 96.88 92 TYR A CA 1
ATOM 702 C C . TYR A 1 92 ? 11.227 16.641 -2.125 1 96.88 92 TYR A C 1
ATOM 704 O O . TYR A 1 92 ? 11.062 15.547 -1.587 1 96.88 92 TYR A O 1
ATOM 712 N N . THR A 1 93 ? 10.297 17.188 -2.854 1 96.81 93 THR A N 1
ATOM 713 C CA . THR A 1 93 ? 8.953 16.625 -2.924 1 96.81 93 THR A CA 1
ATOM 714 C C . THR A 1 93 ? 8.852 15.617 -4.066 1 96.81 93 THR A C 1
ATOM 716 O O . THR A 1 93 ? 9.406 15.836 -5.145 1 96.81 93 THR A O 1
ATOM 719 N N . LYS A 1 94 ? 8.203 14.555 -3.812 1 95.69 94 LYS A N 1
ATOM 720 C CA . LYS A 1 94 ? 7.859 13.555 -4.82 1 95.69 94 LYS A CA 1
ATOM 721 C C . LYS A 1 94 ? 6.352 13.492 -5.039 1 95.69 94 LYS A C 1
ATOM 723 O O . LYS A 1 94 ? 5.574 13.57 -4.086 1 95.69 94 LYS A O 1
ATOM 728 N N . ASN A 1 95 ? 5.996 13.414 -6.309 1 96 95 ASN A N 1
ATOM 729 C CA . ASN A 1 95 ? 4.59 13.312 -6.695 1 96 95 ASN A CA 1
ATOM 730 C C . ASN A 1 95 ? 4.16 11.867 -6.879 1 96 95 ASN A C 1
ATOM 732 O O . ASN A 1 95 ? 4.676 11.164 -7.754 1 96 95 ASN A O 1
ATOM 736 N N . ARG A 1 96 ? 3.271 11.398 -6.078 1 92.81 96 ARG A N 1
ATOM 737 C CA . ARG A 1 96 ? 2.684 10.07 -6.195 1 92.81 96 ARG A CA 1
ATOM 738 C C . ARG A 1 96 ? 1.195 10.156 -6.516 1 92.81 96 ARG A C 1
ATOM 740 O O . ARG A 1 96 ? 0.357 10.086 -5.613 1 92.81 96 ARG A O 1
ATOM 747 N N . GLU A 1 97 ? 0.86 10.242 -7.742 1 91.19 97 GLU A N 1
ATOM 748 C CA . GLU A 1 97 ? -0.514 10.312 -8.227 1 91.19 97 GLU A CA 1
ATOM 749 C C . GLU A 1 97 ? -1.242 11.523 -7.648 1 91.19 97 GLU A C 1
ATOM 751 O O . GLU A 1 97 ? -2.369 11.398 -7.164 1 91.19 97 GLU A O 1
ATOM 756 N N . GLY A 1 98 ? -0.521 12.562 -7.508 1 96.06 98 GLY A N 1
ATOM 757 C CA . GLY A 1 98 ? -1.116 13.805 -7.055 1 96.06 98 GLY A CA 1
ATOM 758 C C . GLY A 1 98 ? -0.773 14.148 -5.617 1 96.06 98 GLY A C 1
ATOM 759 O O . GLY A 1 98 ? -0.867 15.305 -5.203 1 96.06 98 GLY A O 1
ATOM 760 N N . TYR A 1 99 ? -0.426 13.125 -4.812 1 97.38 99 TYR A N 1
ATOM 761 C CA . TYR A 1 99 ? -0.005 13.328 -3.432 1 97.38 99 TYR A CA 1
ATOM 762 C C . TYR A 1 99 ? 1.457 13.75 -3.361 1 97.38 99 TYR A C 1
ATOM 764 O O . TYR A 1 99 ? 2.318 13.141 -3.998 1 97.38 99 TYR A O 1
ATOM 772 N N . LEU A 1 100 ? 1.725 14.766 -2.664 1 98.19 100 LEU A N 1
ATOM 773 C CA . LEU A 1 100 ? 3.098 15.25 -2.572 1 98.19 100 LEU A CA 1
ATOM 774 C C . LEU A 1 100 ? 3.713 14.891 -1.224 1 98.19 100 LEU A C 1
ATOM 776 O O . LEU A 1 100 ? 3.238 15.344 -0.18 1 98.19 100 LEU A O 1
ATOM 780 N N . TYR A 1 101 ? 4.73 14.055 -1.297 1 98.06 101 TYR A N 1
ATOM 781 C CA . TYR A 1 101 ? 5.453 13.586 -0.122 1 98.06 101 TYR A CA 1
ATOM 782 C C . TYR A 1 101 ? 6.906 14.047 -0.157 1 98.06 101 TYR A C 1
ATOM 784 O O . TYR A 1 101 ? 7.445 14.336 -1.228 1 98.06 101 TYR A O 1
ATOM 792 N N . PRO A 1 102 ? 7.52 14.195 1.075 1 97.88 102 PRO A N 1
ATOM 793 C CA . PRO A 1 102 ? 8.977 14.297 1.022 1 97.88 102 PRO A CA 1
ATOM 794 C C . PRO A 1 102 ? 9.633 13.062 0.398 1 97.88 102 PRO A C 1
ATOM 796 O O . PRO A 1 102 ? 9.156 11.938 0.591 1 97.88 102 PRO A O 1
ATOM 799 N N . ALA A 1 103 ? 10.695 13.281 -0.342 1 96.75 103 ALA A N 1
ATOM 800 C CA . ALA A 1 103 ? 11.398 12.164 -0.977 1 96.75 103 ALA A CA 1
ATOM 801 C C . ALA A 1 103 ? 11.852 11.141 0.058 1 96.75 103 ALA A C 1
ATOM 803 O O . ALA A 1 103 ? 11.922 9.945 -0.234 1 96.75 103 ALA A O 1
ATOM 804 N N . SER A 1 104 ? 12.07 11.578 1.28 1 96.12 104 SER A N 1
ATOM 805 C CA . SER A 1 104 ? 12.484 10.688 2.365 1 96.12 104 SER A CA 1
ATOM 806 C C . SER A 1 104 ? 11.344 9.781 2.795 1 96.12 104 SER A C 1
ATOM 808 O O . SER A 1 104 ? 11.562 8.789 3.496 1 96.12 104 SER A O 1
ATOM 810 N N . LEU A 1 105 ? 10.156 10.195 2.52 1 96.31 105 LEU A N 1
ATOM 811 C CA . LEU A 1 105 ? 8.945 9.508 2.941 1 96.31 105 LEU A CA 1
ATOM 812 C C . LEU A 1 105 ? 8.867 9.422 4.461 1 96.31 105 LEU A C 1
ATOM 814 O O . LEU A 1 105 ? 8.445 8.398 5.008 1 96.31 105 LEU A O 1
ATOM 818 N N . GLN A 1 106 ? 9.305 10.469 5.109 1 97.19 106 GLN A N 1
ATOM 819 C CA . GLN A 1 106 ? 9.266 10.547 6.566 1 97.19 106 GLN A CA 1
ATOM 820 C C . GLN A 1 106 ? 8.688 11.883 7.027 1 97.19 106 GLN A C 1
ATOM 822 O O . GLN A 1 106 ? 9.25 12.945 6.746 1 97.19 106 GLN A O 1
ATOM 827 N N . ALA A 1 107 ? 7.645 11.789 7.816 1 98.06 107 ALA A N 1
ATOM 828 C CA . ALA A 1 107 ? 7.066 12.992 8.398 1 98.06 107 ALA A CA 1
ATOM 829 C C . ALA A 1 107 ? 8.07 13.711 9.297 1 98.06 107 ALA A C 1
ATOM 831 O O . ALA A 1 107 ? 8.07 14.938 9.383 1 98.06 107 ALA A O 1
ATOM 832 N N . SER A 1 108 ? 8.945 12.977 9.883 1 98.06 108 SER A N 1
ATOM 833 C CA . SER A 1 108 ? 9.953 13.539 10.773 1 98.06 108 SER A CA 1
ATOM 834 C C . SER A 1 108 ? 10.883 14.5 10.031 1 98.06 108 SER A C 1
ATOM 836 O O . SER A 1 108 ? 11.383 15.461 10.609 1 98.06 108 SER A O 1
ATOM 838 N N . SER A 1 109 ? 11.086 14.266 8.742 1 98.19 109 SER A N 1
ATOM 839 C CA . SER A 1 109 ? 11.898 15.18 7.957 1 98.19 109 SER A CA 1
ATOM 840 C C . SER A 1 109 ? 11.25 16.562 7.875 1 98.19 109 SER A C 1
ATOM 842 O O . SER A 1 109 ? 11.945 17.578 7.945 1 98.19 109 SER A O 1
ATOM 844 N N . VAL A 1 110 ? 9.961 16.562 7.762 1 98.69 110 VAL A N 1
ATOM 845 C CA . VAL A 1 110 ? 9.227 17.828 7.652 1 98.69 110 VAL A CA 1
ATOM 846 C C . VAL A 1 110 ? 9.305 18.594 8.969 1 98.69 110 VAL A C 1
ATOM 848 O O . VAL A 1 110 ? 9.602 19.781 8.984 1 98.69 110 VAL A O 1
ATOM 851 N N . LEU A 1 111 ? 9.094 17.859 10.039 1 98.62 111 LEU A N 1
ATOM 852 C CA . LEU A 1 111 ? 9.195 18.484 11.352 1 98.62 111 LEU A CA 1
ATOM 853 C C . LEU A 1 111 ? 10.602 19.031 11.586 1 98.62 111 LEU A C 1
ATOM 855 O O . LEU A 1 111 ? 10.766 20.156 12.062 1 98.62 111 LEU A O 1
ATOM 859 N N . GLU A 1 112 ? 11.578 18.281 11.242 1 98.38 112 GLU A N 1
ATOM 860 C CA . GLU A 1 112 ? 12.969 18.656 11.492 1 98.38 112 GLU A CA 1
ATOM 861 C C . GLU A 1 112 ? 13.352 19.922 10.75 1 98.38 112 GLU A C 1
ATOM 863 O O . GLU A 1 112 ? 14.016 20.797 11.297 1 98.38 112 GLU A O 1
ATOM 868 N N . VAL A 1 113 ? 12.93 20.031 9.523 1 98.38 113 VAL A N 1
ATOM 869 C CA . VAL A 1 113 ? 13.32 21.219 8.758 1 98.38 113 VAL A CA 1
ATOM 870 C C . VAL A 1 113 ? 12.57 22.438 9.289 1 98.38 113 VAL A C 1
ATOM 872 O O . VAL A 1 113 ? 13.109 23.547 9.289 1 98.38 113 VAL A O 1
ATOM 875 N N . LEU A 1 114 ? 11.352 22.266 9.727 1 98.75 114 LEU A N 1
ATOM 876 C CA . LEU A 1 114 ? 10.602 23.359 10.312 1 98.75 114 LEU A CA 1
ATOM 877 C C . LEU A 1 114 ? 11.258 23.844 11.609 1 98.75 114 LEU A C 1
ATOM 879 O O . LEU A 1 114 ? 11.445 25.031 11.812 1 98.75 114 LEU A O 1
ATOM 883 N N . GLU A 1 115 ? 11.609 22.891 12.43 1 98.56 115 GLU A N 1
ATOM 884 C CA . GLU A 1 115 ? 12.266 23.234 13.688 1 98.56 115 GLU A CA 1
ATOM 885 C C . GLU A 1 115 ? 13.609 23.922 13.453 1 98.56 115 GLU A C 1
ATOM 887 O O . GLU A 1 115 ? 13.938 24.891 14.125 1 98.56 115 GLU A O 1
ATOM 892 N N . ALA A 1 116 ? 14.367 23.391 12.539 1 98.25 116 ALA A N 1
ATOM 893 C CA . ALA A 1 116 ? 15.672 23.969 12.227 1 98.25 116 ALA A CA 1
ATOM 894 C C . ALA A 1 116 ? 15.539 25.406 11.75 1 98.25 116 ALA A C 1
ATOM 896 O O . ALA A 1 116 ? 16.297 26.281 12.172 1 98.25 116 ALA A O 1
ATOM 897 N N . GLU A 1 117 ? 14.609 25.641 10.875 1 98.5 117 GLU A N 1
ATOM 898 C CA . GLU A 1 117 ? 14.383 27 10.375 1 98.5 117 GLU A CA 1
ATOM 899 C C . GLU A 1 117 ? 13.945 27.938 11.492 1 98.5 117 GLU A C 1
ATOM 901 O O . GLU A 1 117 ? 14.43 29.062 11.594 1 98.5 117 GLU A O 1
ATOM 906 N N . ALA A 1 118 ? 13.008 27.469 12.305 1 98.69 118 ALA A N 1
ATOM 907 C CA . ALA A 1 118 ? 12.547 28.266 13.438 1 98.69 118 ALA A CA 1
ATOM 908 C C . ALA A 1 118 ? 13.695 28.641 14.352 1 98.69 118 ALA A C 1
ATOM 910 O O . ALA A 1 118 ? 13.82 29.797 14.766 1 98.69 118 ALA A O 1
ATOM 911 N N . ARG A 1 119 ? 14.523 27.703 14.633 1 97.81 119 ARG A N 1
ATOM 912 C CA . ARG A 1 119 ? 15.68 27.953 15.492 1 97.81 119 ARG A CA 1
ATOM 913 C C . ARG A 1 119 ? 16.625 28.953 14.852 1 97.81 119 ARG A C 1
ATOM 915 O O . ARG A 1 119 ? 17.125 29.859 15.523 1 97.81 119 ARG A O 1
ATOM 922 N N . TYR A 1 120 ? 16.859 28.828 13.594 1 97.88 120 TYR A N 1
ATOM 923 C CA . TYR A 1 120 ? 17.719 29.734 12.852 1 97.88 120 TYR A CA 1
ATOM 924 C C . TYR A 1 120 ? 17.203 31.156 12.922 1 97.88 120 TYR A C 1
ATOM 926 O O . TYR A 1 120 ? 18 32.094 13.047 1 97.88 120 TYR A O 1
ATOM 934 N N . LEU A 1 121 ? 15.867 31.266 12.922 1 98.25 121 LEU A N 1
ATOM 935 C CA . LEU A 1 121 ? 15.227 32.562 12.953 1 98.25 121 LEU A CA 1
ATOM 936 C C . LEU A 1 121 ? 15.062 33.062 14.383 1 98.25 121 LEU A C 1
ATOM 938 O O . LEU A 1 121 ? 14.414 34.094 14.625 1 98.25 121 LEU A O 1
ATOM 942 N N . LYS A 1 122 ? 15.555 32.312 15.391 1 98.31 122 LYS A N 1
ATOM 943 C CA . LYS A 1 122 ? 15.602 32.656 16.812 1 98.31 122 LYS A CA 1
ATOM 944 C C . LYS A 1 122 ? 14.211 32.656 17.422 1 98.31 122 LYS A C 1
ATOM 946 O O . LYS A 1 122 ? 13.922 33.438 18.328 1 98.31 122 LYS A O 1
ATOM 951 N N . VAL A 1 123 ? 13.367 31.859 16.859 1 98.81 123 VAL A N 1
ATOM 952 C CA . VAL A 1 123 ? 12.086 31.609 17.5 1 98.81 123 VAL A CA 1
ATOM 953 C C . VAL A 1 123 ? 12.297 30.859 18.828 1 98.81 123 VAL A C 1
ATOM 955 O O . VAL A 1 123 ? 13.047 29.891 18.875 1 98.81 123 VAL A O 1
ATOM 958 N N . LYS A 1 124 ? 11.695 31.328 19.875 1 98.69 124 LYS A N 1
ATOM 959 C CA . LYS A 1 124 ? 11.758 30.625 21.156 1 98.69 124 LYS A CA 1
ATOM 960 C C . LYS A 1 124 ? 10.633 29.594 21.266 1 98.69 124 LYS A C 1
ATOM 962 O O . LYS A 1 124 ? 9.477 29.953 21.5 1 98.69 124 LYS A O 1
ATOM 967 N N . ILE A 1 125 ? 11.016 28.359 21.125 1 98.69 125 ILE A N 1
ATOM 968 C CA . ILE A 1 125 ? 10.047 27.266 21.266 1 98.69 125 ILE A CA 1
ATOM 969 C C . ILE A 1 125 ? 10.062 26.734 22.688 1 98.69 125 ILE A C 1
ATOM 971 O O . ILE A 1 125 ? 11.078 26.188 23.141 1 98.69 125 ILE A O 1
ATOM 975 N N . LYS A 1 126 ? 8.969 26.922 23.391 1 98.38 126 LYS A N 1
ATOM 976 C CA . LYS A 1 126 ? 8.844 26.438 24.75 1 98.38 126 LYS A CA 1
ATOM 977 C C . LYS A 1 126 ? 7.871 25.266 24.828 1 98.38 126 LYS A C 1
ATOM 979 O O . LYS A 1 126 ? 6.66 25.453 24.703 1 98.38 126 LYS A O 1
ATOM 984 N N . CYS A 1 127 ? 8.391 24.094 25.172 1 97.56 127 CYS A N 1
ATOM 985 C CA . CYS A 1 127 ? 7.578 22.891 25.312 1 97.56 127 CYS A CA 1
ATOM 986 C C . CYS A 1 127 ? 7.148 22.688 26.75 1 97.56 127 CYS A C 1
ATOM 988 O O . CYS A 1 127 ? 7.59 23.422 27.641 1 97.56 127 CYS A O 1
ATOM 990 N N . ARG A 1 128 ? 6.238 21.766 26.953 1 96.5 128 ARG A N 1
ATOM 991 C CA . ARG A 1 128 ? 5.645 21.531 28.266 1 96.5 128 ARG A CA 1
ATOM 992 C C . ARG A 1 128 ? 5.113 22.844 28.859 1 96.5 128 ARG A C 1
ATOM 994 O O . ARG A 1 128 ? 5.273 23.109 30.047 1 96.5 128 ARG A O 1
ATOM 1001 N N . GLU A 1 129 ? 4.645 23.688 27.984 1 96.56 129 GLU A N 1
ATOM 1002 C CA . GLU A 1 129 ? 4.102 25 28.344 1 96.56 129 GLU A CA 1
ATOM 1003 C C . GLU A 1 129 ? 2.646 25.141 27.906 1 96.56 129 GLU A C 1
ATOM 1005 O O . GLU A 1 129 ? 2.357 25.75 26.875 1 96.56 129 GLU A O 1
ATOM 1010 N N . GLN A 1 130 ? 1.766 24.672 28.734 1 96.5 130 GLN A N 1
ATOM 1011 C CA . GLN A 1 130 ? 0.34 24.703 28.438 1 96.5 130 GLN A CA 1
ATOM 1012 C C . GLN A 1 130 ? -0.253 26.078 28.75 1 96.5 130 GLN A C 1
ATOM 1014 O O . GLN A 1 130 ? -0.128 26.562 29.891 1 96.5 130 GLN A O 1
ATOM 1019 N N . VAL A 1 131 ? -0.841 26.672 27.797 1 98.25 131 VAL A N 1
ATOM 1020 C CA . VAL A 1 131 ? -1.486 27.969 28 1 98.25 131 VAL A CA 1
ATOM 1021 C C . VAL A 1 131 ? -2.822 27.781 28.719 1 98.25 131 VAL A C 1
ATOM 1023 O O . VAL A 1 131 ? -3.582 26.859 28.391 1 98.25 131 VAL A O 1
ATOM 1026 N N . THR A 1 132 ? -3.143 28.656 29.672 1 97.56 132 THR A N 1
ATOM 1027 C CA . THR A 1 132 ? -4.363 28.516 30.453 1 97.56 132 THR A CA 1
ATOM 1028 C C . THR A 1 132 ? -5.301 29.688 30.219 1 97.56 132 THR A C 1
ATOM 1030 O O . THR A 1 132 ? -6.5 29.594 30.469 1 97.56 132 THR A O 1
ATOM 1033 N N . ASP A 1 133 ? -4.609 30.781 29.734 1 97.88 133 ASP A N 1
ATOM 1034 C CA . ASP A 1 133 ? -5.461 31.969 29.609 1 97.88 133 ASP A CA 1
ATOM 1035 C C . ASP A 1 133 ? -4.863 32.969 28.641 1 97.88 133 ASP A C 1
ATOM 1037 O O . ASP A 1 133 ? -3.654 32.969 28.406 1 97.88 133 ASP A O 1
ATOM 1041 N N . ILE A 1 134 ? -5.734 33.75 28 1 98.31 134 ILE A N 1
ATOM 1042 C CA . ILE A 1 134 ? -5.391 34.906 27.188 1 98.31 134 ILE A CA 1
ATOM 1043 C C . ILE A 1 134 ? -6.191 36.125 27.656 1 98.31 134 ILE A C 1
ATOM 1045 O O . ILE A 1 134 ? -7.418 36.094 27.75 1 98.31 134 ILE A O 1
ATOM 1049 N N . CYS A 1 135 ? -5.547 37.25 27.922 1 96.56 135 CYS A N 1
ATOM 1050 C CA . CYS A 1 135 ? -6.246 38.438 28.359 1 96.56 135 CYS A CA 1
ATOM 1051 C C . CYS A 1 135 ? -5.539 39.688 27.844 1 96.56 135 CYS A C 1
ATOM 1053 O O . CYS A 1 135 ? -4.445 39.594 27.281 1 96.56 135 CYS A O 1
ATOM 1055 N N . VAL A 1 136 ? -6.168 40.812 27.984 1 96.19 136 VAL A N 1
ATOM 1056 C CA . VAL A 1 136 ? -5.555 42.094 27.609 1 96.19 136 VAL A CA 1
ATOM 1057 C C . VAL A 1 136 ? -4.387 42.406 28.547 1 96.19 136 VAL A C 1
ATOM 1059 O O . VAL A 1 136 ? -4.492 42.219 29.766 1 96.19 136 VAL A O 1
ATOM 1062 N N . CYS A 1 137 ? -3.404 42.781 27.922 1 94.5 137 CYS A N 1
ATOM 1063 C CA . CYS A 1 137 ? -2.25 43.125 28.734 1 94.5 137 CYS A CA 1
ATOM 1064 C C . CYS A 1 137 ? -2.549 44.375 29.578 1 94.5 137 CYS A C 1
ATOM 1066 O O . CYS A 1 137 ? -3 45.375 29.062 1 94.5 137 CYS A O 1
ATOM 1068 N N . PRO A 1 138 ? -2.209 44.344 30.859 1 90.94 138 PRO A N 1
ATOM 1069 C CA . PRO A 1 138 ? -2.477 45.5 31.703 1 90.94 138 PRO A CA 1
ATOM 1070 C C . PRO A 1 138 ? -1.608 46.719 31.359 1 90.94 138 PRO A C 1
ATOM 1072 O O . PRO A 1 138 ? -2.045 47.875 31.5 1 90.94 138 PRO A O 1
ATOM 1075 N N . ASP A 1 139 ? -0.413 46.438 30.953 1 91.06 139 ASP A N 1
ATOM 1076 C CA . ASP A 1 139 ? 0.511 47.5 30.531 1 91.06 139 ASP A CA 1
ATOM 1077 C C . ASP A 1 139 ? 0.641 47.531 29.016 1 91.06 139 ASP A C 1
ATOM 1079 O O . ASP A 1 139 ? 1.404 46.781 28.422 1 91.06 139 ASP A O 1
ATOM 1083 N N . ARG A 1 140 ? 0.074 48.531 28.438 1 86.69 140 ARG A N 1
ATOM 1084 C CA . ARG A 1 140 ? 0.022 48.594 26.984 1 86.69 140 ARG A CA 1
ATOM 1085 C C . ARG A 1 140 ? 1.412 48.844 26.406 1 86.69 140 ARG A C 1
ATOM 1087 O O . ARG A 1 140 ? 1.647 48.562 25.219 1 86.69 140 ARG A O 1
ATOM 1094 N N . LYS A 1 141 ? 2.293 49.219 27.203 1 89 141 LYS A N 1
ATOM 1095 C CA . LYS A 1 141 ? 3.66 49.438 26.734 1 89 141 LYS A CA 1
ATOM 1096 C C . LYS A 1 141 ? 4.375 48.094 26.516 1 89 141 LYS A C 1
ATOM 1098 O O . LYS A 1 141 ? 5.371 48.031 25.797 1 89 141 LYS A O 1
ATOM 1103 N N . GLN A 1 142 ? 3.756 47.094 27.141 1 88.62 142 GLN A N 1
ATOM 1104 C CA . GLN A 1 142 ? 4.387 45.781 27.078 1 88.62 142 GLN A CA 1
ATOM 1105 C C . GLN A 1 142 ? 3.709 44.906 26.031 1 88.62 142 GLN A C 1
ATOM 1107 O O . GLN A 1 142 ? 4.109 43.75 25.828 1 88.62 142 GLN A O 1
ATOM 1112 N N . GLY A 1 143 ? 2.725 45.438 25.406 1 90.75 143 GLY A N 1
ATOM 1113 C CA . GLY A 1 143 ? 1.986 44.688 24.391 1 90.75 143 GLY A CA 1
ATOM 1114 C C . GLY A 1 143 ? 0.482 44.812 24.531 1 90.75 143 GLY A C 1
ATOM 1115 O O . GLY A 1 143 ? -0.004 45.5 25.453 1 90.75 143 GLY A O 1
ATOM 1116 N N . ARG A 1 144 ? -0.18 44.25 23.672 1 94.75 144 ARG A N 1
ATOM 1117 C CA . ARG A 1 144 ? -1.637 44.344 23.672 1 94.75 144 ARG A CA 1
ATOM 1118 C C . ARG A 1 144 ? -2.25 43.188 24.469 1 94.75 144 ARG A C 1
ATOM 1120 O O . ARG A 1 144 ? -3.307 43.344 25.078 1 94.75 144 ARG A O 1
ATOM 1127 N N . TRP A 1 145 ? -1.541 42.031 24.422 1 97.94 145 TRP A N 1
ATOM 1128 C CA . TRP A 1 145 ? -2.111 40.812 24.984 1 97.94 145 TRP A CA 1
ATOM 1129 C C . TRP A 1 145 ? -1.158 40.188 25.984 1 97.94 145 TRP A C 1
ATOM 1131 O O . TRP A 1 145 ? 0.05 40.406 25.953 1 97.94 145 TRP A O 1
ATOM 1141 N N . GLN A 1 146 ? -1.76 39.469 26.875 1 98.12 146 GLN A N 1
ATOM 1142 C CA . GLN A 1 146 ? -1.013 38.656 27.828 1 98.12 146 GLN A CA 1
ATOM 1143 C C . GLN A 1 146 ? -1.483 37.188 27.797 1 98.12 146 GLN A C 1
ATOM 1145 O O . GLN A 1 146 ? -2.676 36.906 27.938 1 98.12 146 GLN A O 1
ATOM 1150 N N . VAL A 1 147 ? -0.503 36.312 27.5 1 98.5 147 VAL A N 1
ATOM 1151 C CA . VAL A 1 147 ? -0.756 34.875 27.484 1 98.5 147 VAL A CA 1
ATOM 1152 C C . VAL A 1 147 ? -0.223 34.219 28.766 1 98.5 147 VAL A C 1
ATOM 1154 O O . VAL A 1 147 ? 0.944 34.406 29.109 1 98.5 147 VAL A O 1
ATOM 1157 N N . LYS A 1 148 ? -1.117 33.469 29.422 1 98.25 148 LYS A N 1
ATOM 1158 C CA . LYS A 1 148 ? -0.741 32.938 30.719 1 98.25 148 LYS A CA 1
ATOM 1159 C C . LYS A 1 148 ? -0.604 31.422 30.672 1 98.25 148 LYS A C 1
ATOM 1161 O O . LYS A 1 148 ? -1.382 30.75 30 1 98.25 148 LYS A O 1
ATOM 1166 N N . THR A 1 149 ? 0.411 30.922 31.281 1 97.75 149 THR A N 1
ATOM 1167 C CA . THR A 1 149 ? 0.561 29.516 31.625 1 97.75 149 THR A CA 1
ATOM 1168 C C . THR A 1 149 ? 0.558 29.312 33.125 1 97.75 149 THR A C 1
ATOM 1170 O O . THR A 1 149 ? 0.354 30.266 33.906 1 97.75 149 THR A O 1
ATOM 1173 N N . ALA A 1 150 ? 0.725 28.047 33.562 1 94.75 150 ALA A N 1
ATOM 1174 C CA . ALA A 1 150 ? 0.739 27.797 35 1 94.75 150 ALA A CA 1
ATOM 1175 C C . ALA A 1 150 ? 1.912 28.516 35.688 1 94.75 150 ALA A C 1
ATOM 1177 O O . ALA A 1 150 ? 1.793 28.984 36.812 1 94.75 150 ALA A O 1
ATOM 1178 N N . ALA A 1 151 ? 2.971 28.703 34.938 1 93 151 ALA A N 1
ATOM 1179 C CA . ALA A 1 151 ? 4.219 29.109 35.562 1 93 151 ALA A CA 1
ATOM 1180 C C . ALA A 1 151 ? 4.629 30.516 35.125 1 93 151 ALA A C 1
ATOM 1182 O O . ALA A 1 151 ? 5.441 31.156 35.781 1 93 151 ALA A O 1
ATOM 1183 N N . TRP A 1 152 ? 4.012 31 34.031 1 96.06 152 TRP A N 1
ATOM 1184 C CA . TRP A 1 152 ? 4.578 32.219 33.469 1 96.06 152 TRP A CA 1
ATOM 1185 C C . TRP A 1 152 ? 3.49 33.062 32.812 1 96.06 152 TRP A C 1
ATOM 1187 O O . TRP A 1 152 ? 2.359 32.625 32.625 1 96.06 152 TRP A O 1
ATOM 1197 N N . GLN A 1 153 ? 3.803 34.312 32.5 1 97 153 GLN A N 1
ATOM 1198 C CA . GLN A 1 153 ? 3.006 35.25 31.719 1 97 153 GLN A CA 1
ATOM 1199 C C . GLN A 1 153 ? 3.816 35.844 30.562 1 97 153 GLN A C 1
ATOM 1201 O O . GLN A 1 153 ? 4.941 36.312 30.766 1 97 153 GLN A O 1
ATOM 1206 N N . TYR A 1 154 ? 3.264 35.719 29.406 1 97.69 154 TYR A N 1
ATOM 1207 C CA . TYR A 1 154 ? 3.934 36.219 28.219 1 97.69 154 TYR A CA 1
ATOM 1208 C C . TYR A 1 154 ? 3.18 37.406 27.609 1 97.69 154 TYR A C 1
ATOM 1210 O O . TYR A 1 154 ? 2.035 37.25 27.172 1 97.69 154 TYR A O 1
ATOM 1218 N N . ASN A 1 155 ? 3.834 38.562 27.578 1 97.44 155 ASN A N 1
ATOM 1219 C CA . ASN A 1 155 ? 3.25 39.719 26.891 1 97.44 155 ASN A CA 1
ATOM 1220 C C . ASN A 1 155 ? 3.564 39.719 25.406 1 97.44 155 ASN A C 1
ATOM 1222 O O . ASN A 1 155 ? 4.664 39.312 25 1 97.44 155 ASN A O 1
ATOM 1226 N N . ALA A 1 156 ? 2.551 40.094 24.625 1 97.75 156 ALA A N 1
ATOM 1227 C CA . ALA A 1 156 ? 2.742 40.094 23.172 1 97.75 156 ALA A CA 1
ATOM 1228 C C . ALA A 1 156 ? 1.877 41.156 22.5 1 97.75 156 ALA A C 1
ATOM 1230 O O . ALA A 1 156 ? 0.855 41.562 23.047 1 97.75 156 ALA A O 1
ATOM 1231 N N . ASP A 1 157 ? 2.352 41.656 21.391 1 97.94 157 ASP A N 1
ATOM 1232 C CA . ASP A 1 157 ? 1.543 42.562 20.562 1 97.94 157 ASP A CA 1
ATOM 1233 C C . ASP A 1 157 ? 0.445 41.781 19.828 1 97.94 157 ASP A C 1
ATOM 1235 O O . ASP A 1 157 ? -0.662 42.281 19.656 1 97.94 157 ASP A O 1
ATOM 1239 N N . SER A 1 158 ? 0.767 40.562 19.406 1 98.5 158 SER A N 1
ATOM 1240 C CA . SER A 1 158 ? -0.158 39.688 18.703 1 98.5 158 SER A CA 1
ATOM 1241 C C . SER A 1 158 ? -0.091 38.281 19.25 1 98.5 158 SER A C 1
ATOM 1243 O O . SER A 1 158 ? 0.951 37.844 19.75 1 98.5 158 SER A O 1
ATOM 1245 N N . VAL A 1 159 ? -1.237 37.562 19.188 1 98.88 159 VAL A N 1
ATOM 1246 C CA . VAL A 1 159 ? -1.347 36.188 19.594 1 98.88 159 VAL A CA 1
ATOM 1247 C C . VAL A 1 159 ? -1.946 35.344 18.453 1 98.88 159 VAL A C 1
ATOM 1249 O O . VAL A 1 159 ? -2.957 35.75 17.859 1 98.88 159 VAL A O 1
ATOM 1252 N N . ILE A 1 160 ? -1.296 34.25 18.047 1 98.94 160 ILE A N 1
ATOM 1253 C CA . ILE A 1 160 ? -1.847 33.312 17.078 1 98.94 160 ILE A CA 1
ATOM 1254 C C . ILE A 1 160 ? -2.297 32.062 17.797 1 98.94 160 ILE A C 1
ATOM 1256 O O . ILE A 1 160 ? -1.49 31.375 18.438 1 98.94 160 ILE A O 1
ATOM 1260 N N . ILE A 1 161 ? -3.557 31.766 17.75 1 98.88 161 ILE A N 1
ATOM 1261 C CA . ILE A 1 161 ? -4.125 30.562 18.328 1 98.88 161 ILE A CA 1
ATOM 1262 C C . ILE A 1 161 ? -4.117 29.438 17.297 1 98.88 161 ILE A C 1
ATOM 1264 O O . ILE A 1 161 ? -4.922 29.438 16.359 1 98.88 161 ILE A O 1
ATOM 1268 N N . ALA A 1 162 ? -3.242 28.469 17.406 1 98.56 162 ALA A N 1
ATOM 1269 C CA . ALA A 1 162 ? -3.039 27.344 16.5 1 98.56 162 ALA A CA 1
ATOM 1270 C C . ALA A 1 162 ? -3.045 26.016 17.266 1 98.56 162 ALA A C 1
ATOM 1272 O O . ALA A 1 162 ? -2.152 25.188 17.078 1 98.56 162 ALA A O 1
ATOM 1273 N N . CYS A 1 163 ? -4.055 25.781 18.016 1 96.75 163 CYS A N 1
ATOM 1274 C CA . CYS A 1 163 ? -4.105 24.688 18.984 1 96.75 163 CYS A CA 1
ATOM 1275 C C . CYS A 1 163 ? -4.641 23.422 18.344 1 96.75 163 CYS A C 1
ATOM 1277 O O . CYS A 1 163 ? -4.715 22.375 19 1 96.75 163 CYS A O 1
ATOM 1279 N N . GLY A 1 164 ? -5.031 23.469 17.109 1 95.88 164 GLY A N 1
ATOM 1280 C CA . GLY A 1 164 ? -5.59 22.281 16.469 1 95.88 164 GLY A CA 1
ATOM 1281 C C . GLY A 1 164 ? -6.973 21.922 16.984 1 95.88 164 GLY A C 1
ATOM 1282 O O . GLY A 1 164 ? -7.77 22.812 17.297 1 95.88 164 GLY A O 1
ATOM 1283 N N . SER A 1 165 ? -7.328 20.625 16.922 1 96.12 165 SER A N 1
ATOM 1284 C CA . SER A 1 165 ? -8.633 20.109 17.328 1 96.12 165 SER A CA 1
ATOM 1285 C C . SER A 1 165 ? -8.484 18.844 18.156 1 96.12 165 SER A C 1
ATOM 1287 O O . SER A 1 165 ? -7.371 18.344 18.359 1 96.12 165 SER A O 1
ATOM 1289 N N . PRO A 1 166 ? -9.547 18.375 18.688 1 95.06 166 PRO A N 1
ATOM 1290 C CA . PRO A 1 166 ? -9.469 17.172 19.5 1 95.06 166 PRO A CA 1
ATOM 1291 C C . PRO A 1 166 ? -9.391 15.898 18.656 1 95.06 166 PRO A C 1
ATOM 1293 O O . PRO A 1 166 ? -9.312 14.789 19.203 1 95.06 166 PRO A O 1
ATOM 1296 N N . ALA A 1 167 ? -9.406 15.984 17.438 1 94.44 167 ALA A N 1
ATOM 1297 C CA . ALA A 1 167 ? -9.344 14.805 16.578 1 94.44 167 ALA A CA 1
ATOM 1298 C C . ALA A 1 167 ? -7.996 14.094 16.719 1 94.44 167 ALA A C 1
ATOM 1300 O O . ALA A 1 167 ? -6.961 14.734 16.891 1 94.44 167 ALA A O 1
ATOM 1301 N N . SER A 1 168 ? -8 12.703 16.594 1 91 168 SER A N 1
ATOM 1302 C CA . SER A 1 168 ? -6.832 11.828 16.625 1 91 168 SER A CA 1
ATOM 1303 C C . SER A 1 168 ? -6.551 11.344 18.047 1 91 168 SER A C 1
ATOM 1305 O O . SER A 1 168 ? -6.844 12.047 19.016 1 91 168 SER A O 1
ATOM 1307 N N . GLU A 1 169 ? -6 10.219 18.188 1 85.12 169 GLU A N 1
ATOM 1308 C CA . GLU A 1 169 ? -5.645 9.641 19.484 1 85.12 169 GLU A CA 1
ATOM 1309 C C . GLU A 1 169 ? -4.277 10.133 19.953 1 85.12 169 GLU A C 1
ATOM 1311 O O . GLU A 1 169 ? -3.914 9.953 21.109 1 85.12 169 GLU A O 1
ATOM 1316 N N . ILE A 1 170 ? -3.648 10.812 19.094 1 82.5 170 ILE A N 1
ATOM 1317 C CA . ILE A 1 170 ? -2.285 11.25 19.375 1 82.5 170 ILE A CA 1
ATOM 1318 C C . ILE A 1 170 ? -2.305 12.352 20.422 1 82.5 170 ILE A C 1
ATOM 1320 O O . ILE A 1 170 ? -3.18 13.219 20.422 1 82.5 170 ILE A O 1
ATOM 1324 N N . ALA A 1 171 ? -1.339 12.336 21.281 1 74.56 171 ALA A N 1
ATOM 1325 C CA . ALA A 1 171 ? -1.215 13.328 22.359 1 74.56 171 ALA A CA 1
ATOM 1326 C C . ALA A 1 171 ? -1.099 14.734 21.781 1 74.56 171 ALA A C 1
ATOM 1328 O O . ALA A 1 171 ? -0.42 14.945 20.766 1 74.56 171 ALA A O 1
ATOM 1329 N N . GLY A 1 172 ? -1.853 15.672 22.422 1 70.88 172 GLY A N 1
ATOM 1330 C CA . GLY A 1 172 ? -1.799 17.062 22 1 70.88 172 GLY A CA 1
ATOM 1331 C C . GLY A 1 172 ? -3.088 17.531 21.359 1 70.88 172 GLY A C 1
ATOM 1332 O O . GLY A 1 172 ? -3.305 18.75 21.203 1 70.88 172 GLY A O 1
ATOM 1333 N N . SER A 1 173 ? -3.869 16.531 20.984 1 79.75 173 SER A N 1
ATOM 1334 C CA . SER A 1 173 ? -5.211 16.906 20.562 1 79.75 173 SER A CA 1
ATOM 1335 C C . SER A 1 173 ? -6.008 17.5 21.719 1 79.75 173 SER A C 1
ATOM 1337 O O . SER A 1 173 ? -5.984 16.969 22.828 1 79.75 173 SER A O 1
ATOM 1339 N N . CYS A 1 174 ? -6.5 18.734 21.453 1 82.69 174 CYS A N 1
ATOM 1340 C CA . CYS A 1 174 ? -7.156 19.359 22.594 1 82.69 174 CYS A CA 1
ATOM 1341 C C . CYS A 1 174 ? -8.219 20.344 22.141 1 82.69 174 CYS A C 1
ATOM 1343 O O . CYS A 1 174 ? -8.391 20.578 20.938 1 82.69 174 CYS A O 1
ATOM 1345 N N . THR A 1 175 ? -8.898 20.859 23.141 1 90.75 175 THR A N 1
ATOM 1346 C CA . THR A 1 175 ? -10 21.781 22.891 1 90.75 175 THR A CA 1
ATOM 1347 C C . THR A 1 175 ? -9.648 23.188 23.375 1 90.75 175 THR A C 1
ATOM 1349 O O . THR A 1 175 ? -10.492 24.078 23.344 1 90.75 175 THR A O 1
ATOM 1352 N N . SER A 1 176 ? -8.422 23.391 23.734 1 94.69 176 SER A N 1
ATOM 1353 C CA . SER A 1 176 ? -8.047 24.641 24.375 1 94.69 176 SER A CA 1
ATOM 1354 C C . SER A 1 176 ? -8.281 25.828 23.438 1 94.69 176 SER A C 1
ATOM 1356 O O . SER A 1 176 ? -8.758 26.875 23.875 1 94.69 176 SER A O 1
ATOM 1358 N N . GLY A 1 177 ? -7.957 25.625 22.188 1 97.44 177 GLY A N 1
ATOM 1359 C CA . GLY A 1 177 ? -8.164 26.703 21.234 1 97.44 177 GLY A CA 1
ATOM 1360 C C . GLY A 1 177 ? -9.602 27.156 21.156 1 97.44 177 GLY A C 1
ATOM 1361 O O . GLY A 1 177 ? -9.867 28.359 21 1 97.44 177 GLY A O 1
ATOM 1362 N N . TYR A 1 178 ? -10.5 26.25 21.297 1 98 178 TYR A N 1
ATOM 1363 C CA . TYR A 1 178 ? -11.922 26.578 21.281 1 98 178 TYR A CA 1
ATOM 1364 C C . TYR A 1 178 ? -12.312 27.344 22.531 1 98 178 TYR A C 1
ATOM 1366 O O . TYR A 1 178 ? -13.109 28.297 22.469 1 98 178 TYR A O 1
ATOM 1374 N N . ALA A 1 179 ? -11.789 26.922 23.625 1 97.69 179 ALA A N 1
ATOM 1375 C CA . ALA A 1 179 ? -12.07 27.609 24.891 1 97.69 179 ALA A CA 1
ATOM 1376 C C . ALA A 1 179 ? -11.578 29.047 24.859 1 97.69 179 ALA A C 1
ATOM 1378 O O . ALA A 1 179 ? -12.289 29.969 25.281 1 97.69 179 ALA A O 1
ATOM 1379 N N . PHE A 1 180 ? -10.375 29.266 24.359 1 98.44 180 PHE A N 1
ATOM 1380 C CA . PHE A 1 180 ? -9.836 30.625 24.219 1 98.44 180 PHE A CA 1
ATOM 1381 C C . PHE A 1 180 ? -10.727 31.469 23.312 1 98.44 180 PHE A C 1
ATOM 1383 O O . PHE A 1 180 ? -11.023 32.625 23.625 1 98.44 180 PHE A O 1
ATOM 1390 N N . ALA A 1 181 ? -11.117 30.859 22.172 1 98.5 181 ALA A N 1
ATOM 1391 C CA . ALA A 1 181 ? -11.961 31.562 21.219 1 98.5 181 ALA A CA 1
ATOM 1392 C C . ALA A 1 181 ? -13.281 32 21.859 1 98.5 181 ALA A C 1
ATOM 1394 O O . ALA A 1 181 ? -13.711 33.156 21.688 1 98.5 181 ALA A O 1
ATOM 1395 N N . ARG A 1 182 ? -13.898 31.109 22.609 1 98.12 182 ARG A N 1
ATOM 1396 C CA . ARG A 1 182 ? -15.148 31.422 23.281 1 98.12 182 ARG A CA 1
ATOM 1397 C C . ARG A 1 182 ? -14.961 32.562 24.281 1 98.12 182 ARG A C 1
ATOM 1399 O O . ARG A 1 182 ? -15.781 33.469 24.359 1 98.12 182 ARG A O 1
ATOM 1406 N N . LYS A 1 183 ? -13.953 32.469 25.016 1 97.94 183 LYS A N 1
ATOM 1407 C CA . LYS A 1 183 ? -13.664 33.5 26 1 97.94 183 LYS A CA 1
ATOM 1408 C C . LYS A 1 183 ? -13.484 34.844 25.344 1 97.94 183 LYS A C 1
ATOM 1410 O O . LYS A 1 183 ? -13.883 35.875 25.906 1 97.94 183 LYS A O 1
ATOM 1415 N N . LEU A 1 184 ? -12.93 34.875 24.203 1 98.25 184 LEU A N 1
ATOM 1416 C CA . LEU A 1 184 ? -12.672 36.094 23.469 1 98.25 184 LEU A CA 1
ATOM 1417 C C . LEU A 1 184 ? -13.922 36.562 22.719 1 98.25 184 LEU A C 1
ATOM 1419 O O . LEU A 1 184 ? -13.883 37.562 21.984 1 98.25 184 LEU A O 1
ATOM 1423 N N . GLY A 1 185 ? -15.008 35.812 22.797 1 98.38 185 GLY A N 1
ATOM 1424 C CA . GLY A 1 185 ? -16.281 36.25 22.266 1 98.38 185 GLY A CA 1
ATOM 1425 C C . GLY A 1 185 ? -16.578 35.719 20.875 1 98.38 185 GLY A C 1
ATOM 1426 O O . GLY A 1 185 ? -17.562 36.094 20.266 1 98.38 185 GLY A O 1
ATOM 1427 N N . HIS A 1 186 ? -15.758 34.844 20.375 1 98.75 186 HIS A N 1
ATOM 1428 C CA . HIS A 1 186 ? -15.961 34.281 19.031 1 98.75 186 HIS A CA 1
ATOM 1429 C C . HIS A 1 186 ? -17.062 33.219 19.047 1 98.75 186 HIS A C 1
ATOM 1431 O O . HIS A 1 186 ? -17.25 32.531 20.047 1 98.75 186 HIS A O 1
ATOM 1437 N N . THR A 1 187 ? -17.703 33.125 17.906 1 98.5 187 THR A N 1
ATOM 1438 C CA . THR A 1 187 ? -18.688 32.062 17.703 1 98.5 187 THR A CA 1
ATOM 1439 C C . THR A 1 187 ? -17.984 30.766 17.297 1 98.5 187 THR A C 1
ATOM 1441 O O . THR A 1 187 ? -17.094 30.781 16.453 1 98.5 187 THR A O 1
ATOM 1444 N N . LEU A 1 188 ? -18.406 29.688 17.938 1 98.12 188 LEU A N 1
ATOM 1445 C CA . LEU A 1 188 ? -17.875 28.359 17.594 1 98.12 188 LEU A CA 1
ATOM 1446 C C . LEU A 1 188 ? -18.938 27.531 16.891 1 98.12 188 LEU A C 1
ATOM 1448 O O . LEU A 1 188 ? -20.047 27.375 17.391 1 98.12 188 LEU A O 1
ATOM 1452 N N . ILE A 1 189 ? -18.578 27.156 15.68 1 98.06 189 ILE A N 1
ATOM 1453 C CA . ILE A 1 189 ? -19.359 26.078 15.078 1 98.06 189 ILE A CA 1
ATOM 1454 C C . ILE A 1 189 ? -19.016 24.75 15.766 1 98.06 189 ILE A C 1
ATOM 1456 O O . ILE A 1 189 ? -17.828 24.406 15.883 1 98.06 189 ILE A O 1
ATOM 1460 N N . LYS A 1 190 ? -20.016 24.047 16.188 1 97.38 190 LYS A N 1
ATOM 1461 C CA . LYS A 1 190 ? -19.797 22.844 17 1 97.38 190 LYS A CA 1
ATOM 1462 C C . LYS A 1 190 ? -18.781 21.922 16.344 1 97.38 190 LYS A C 1
ATOM 1464 O O . LYS A 1 190 ? -18.984 21.469 15.211 1 97.38 190 LYS A O 1
ATOM 1469 N N . PRO A 1 191 ? -17.672 21.703 17.016 1 97.06 191 PRO A N 1
ATOM 1470 C CA . PRO A 1 191 ? -16.703 20.734 16.484 1 97.06 191 PRO A CA 1
ATOM 1471 C C . PRO A 1 191 ? -17.234 19.312 16.484 1 97.06 191 PRO A C 1
ATOM 1473 O O . PRO A 1 191 ? -17.812 18.859 17.484 1 97.06 191 PRO A O 1
ATOM 1476 N N . LEU A 1 192 ? -17.109 18.625 15.375 1 97.81 192 LEU A N 1
ATOM 1477 C CA . LEU A 1 192 ? -17.547 17.234 15.219 1 97.81 192 LEU A CA 1
ATOM 1478 C C . LEU A 1 192 ? -16.5 16.406 14.508 1 97.81 192 LEU A C 1
ATOM 1480 O O . LEU A 1 192 ? -15.711 16.938 13.719 1 97.81 192 LEU A O 1
ATOM 1484 N N . PRO A 1 193 ? -16.453 15.109 14.789 1 97.56 193 PRO A N 1
ATOM 1485 C CA . PRO A 1 193 ? -15.5 14.273 14.07 1 97.56 193 PRO A CA 1
ATOM 1486 C C . PRO A 1 193 ? -15.727 14.273 12.555 1 97.56 193 PRO A C 1
ATOM 1488 O O . PRO A 1 193 ? -16.875 14.234 12.102 1 97.56 193 PRO A O 1
ATOM 1491 N N . ALA A 1 194 ? -14.695 14.352 11.805 1 97.5 194 ALA A N 1
ATOM 1492 C CA . ALA A 1 194 ? -14.719 14.273 10.344 1 97.5 194 ALA A CA 1
ATOM 1493 C C . ALA A 1 194 ? -13.586 13.383 9.836 1 97.5 194 ALA A C 1
ATOM 1495 O O . ALA A 1 194 ? -12.586 13.18 10.531 1 97.5 194 ALA A O 1
ATOM 1496 N N . LEU A 1 195 ? -13.781 12.844 8.477 1 97.62 195 LEU A N 1
ATOM 1497 C CA . LEU A 1 195 ? -12.883 11.797 7.988 1 97.62 195 LEU A CA 1
ATOM 1498 C C . LEU A 1 195 ? -12.742 10.68 9.016 1 97.62 195 LEU A C 1
ATOM 1500 O O . LEU A 1 195 ? -11.633 10.375 9.453 1 97.62 195 LEU A O 1
ATOM 1504 N N . VAL A 1 196 ? -13.852 10.109 9.328 1 98.31 196 VAL A N 1
ATOM 1505 C CA . VAL A 1 196 ? -14.008 9.18 10.445 1 98.31 196 VAL A CA 1
ATOM 1506 C C . VAL A 1 196 ? -14.867 7.996 10.008 1 98.31 196 VAL A C 1
ATOM 1508 O O . VAL A 1 196 ? -15.766 8.141 9.172 1 98.31 196 VAL A O 1
ATOM 1511 N N . PRO A 1 197 ? -14.609 6.855 10.516 1 98.25 197 PRO A N 1
ATOM 1512 C CA . PRO A 1 197 ? -15.516 5.734 10.25 1 98.25 197 PRO A CA 1
ATOM 1513 C C . PRO A 1 197 ? -16.922 5.973 10.797 1 98.25 197 PRO A C 1
ATOM 1515 O O . PRO A 1 197 ? -17.109 6.801 11.688 1 98.25 197 PRO A O 1
ATOM 1518 N N . LEU A 1 198 ? -17.875 5.27 10.281 1 98.75 198 LEU A N 1
ATOM 1519 C CA . LEU A 1 198 ? -19.266 5.453 10.672 1 98.75 198 LEU A CA 1
ATOM 1520 C C . LEU A 1 198 ? -19.844 4.172 11.266 1 98.75 198 LEU A C 1
ATOM 1522 O O . LEU A 1 198 ? -19.672 3.09 10.695 1 98.75 198 LEU A O 1
ATOM 1526 N N . ASN A 1 199 ? -20.453 4.336 12.398 1 98.25 199 ASN A N 1
ATOM 1527 C CA . ASN A 1 199 ? -21.234 3.266 13 1 98.25 199 ASN A CA 1
ATOM 1528 C C . ASN A 1 199 ? -22.594 3.127 12.328 1 98.25 199 ASN A C 1
ATOM 1530 O O . ASN A 1 199 ? -23.266 4.129 12.047 1 98.25 199 ASN A O 1
ATOM 1534 N N . CYS A 1 200 ? -22.938 1.924 12.094 1 98.19 200 CYS A N 1
ATOM 1535 C CA . CYS A 1 200 ? -24.234 1.68 11.469 1 98.19 200 CYS A CA 1
ATOM 1536 C C . CYS A 1 200 ? -25.062 0.725 12.305 1 98.19 200 CYS A C 1
ATOM 1538 O O . CYS A 1 200 ? -24.547 0.005 13.156 1 98.19 200 CYS A O 1
ATOM 1540 N N . LYS A 1 201 ? -26.359 0.745 12.062 1 96.25 201 LYS A N 1
ATOM 1541 C CA . LYS A 1 201 ? -27.281 -0.142 12.75 1 96.25 201 LYS A CA 1
ATOM 1542 C C . LYS A 1 201 ? -27.344 -1.508 12.078 1 96.25 201 LYS A C 1
ATOM 1544 O O . LYS A 1 201 ? -27.406 -1.596 10.852 1 96.25 201 LYS A O 1
ATOM 1549 N N . GLY A 1 202 ? -27.266 -2.492 12.859 1 90 202 GLY A N 1
ATOM 1550 C CA . GLY A 1 202 ? -27.406 -3.832 12.312 1 90 202 GLY A CA 1
ATOM 1551 C C . GLY A 1 202 ? -26.656 -4.883 13.117 1 90 202 GLY A C 1
ATOM 1552 O O . GLY A 1 202 ? -25.875 -4.547 14 1 90 202 GLY A O 1
ATOM 1553 N N . SER A 1 203 ? -26.906 -6.16 12.766 1 88.56 203 SER A N 1
ATOM 1554 C CA . SER A 1 203 ? -26.344 -7.254 13.547 1 88.56 203 SER A CA 1
ATOM 1555 C C . SER A 1 203 ? -25.406 -8.109 12.695 1 88.56 203 SER A C 1
ATOM 1557 O O . SER A 1 203 ? -24.766 -9.031 13.203 1 88.56 203 SER A O 1
ATOM 1559 N N . PHE A 1 204 ? -25.266 -7.727 11.484 1 91.06 204 PHE A N 1
ATOM 1560 C CA . PHE A 1 204 ? -24.547 -8.641 10.609 1 91.06 204 PHE A CA 1
ATOM 1561 C C . PHE A 1 204 ? -23.109 -8.18 10.422 1 91.06 204 PHE A C 1
ATOM 1563 O O . PHE A 1 204 ? -22.328 -8.82 9.703 1 91.06 204 PHE A O 1
ATOM 1570 N N . PHE A 1 205 ? -22.672 -7.141 11.031 1 93.94 205 PHE A N 1
ATOM 1571 C CA . PHE A 1 205 ? -21.375 -6.512 10.766 1 93.94 205 PHE A CA 1
ATOM 1572 C C . PHE A 1 205 ? -20.234 -7.43 11.172 1 93.94 205 PHE A C 1
ATOM 1574 O O . PHE A 1 205 ? -19.172 -7.43 10.539 1 93.94 205 PHE A O 1
ATOM 1581 N N . SER A 1 206 ? -20.438 -8.195 12.18 1 94.75 206 SER A N 1
ATOM 1582 C CA . SER A 1 206 ? -19.391 -9.125 12.617 1 94.75 206 SER A CA 1
ATOM 1583 C C . SER A 1 206 ? -19.094 -10.156 11.531 1 94.75 206 SER A C 1
ATOM 1585 O O . SER A 1 206 ? -17.969 -10.664 11.453 1 94.75 206 SER A O 1
ATOM 1587 N N . LYS A 1 207 ? -20 -10.391 10.68 1 95.5 207 LYS A N 1
ATOM 1588 C CA . LYS A 1 207 ? -19.875 -11.438 9.664 1 95.5 207 LYS A CA 1
ATOM 1589 C C . LYS A 1 207 ? -18.969 -10.984 8.523 1 95.5 207 LYS A C 1
ATOM 1591 O O . LYS A 1 207 ? -18.328 -11.812 7.871 1 95.5 207 LYS A O 1
ATOM 1596 N N . TRP A 1 208 ? -18.891 -9.664 8.289 1 96.44 208 TRP A N 1
ATOM 1597 C CA . TRP A 1 208 ? -18.078 -9.234 7.164 1 96.44 208 TRP A CA 1
ATOM 1598 C C . TRP A 1 208 ? -16.844 -8.484 7.648 1 96.44 208 TRP A C 1
ATOM 1600 O O . TRP A 1 208 ? -16 -8.062 6.84 1 96.44 208 TRP A O 1
ATOM 1610 N N . SER A 1 209 ? -16.656 -8.383 8.914 1 97.5 209 SER A N 1
ATOM 1611 C CA . SER A 1 209 ? -15.57 -7.59 9.492 1 97.5 209 SER A CA 1
ATOM 1612 C C . SER A 1 209 ? -14.211 -8.023 8.945 1 97.5 209 SER A C 1
ATOM 1614 O O . SER A 1 209 ? -13.938 -9.219 8.836 1 97.5 209 SER A O 1
ATOM 1616 N N . GLY A 1 210 ? -13.414 -7.062 8.57 1 96 210 GLY A N 1
ATOM 1617 C CA . GLY A 1 210 ? -12.07 -7.328 8.102 1 96 210 GLY A CA 1
ATOM 1618 C C . GLY A 1 210 ? -11.953 -7.332 6.586 1 96 210 GLY A C 1
ATOM 1619 O O . GLY A 1 210 ? -10.852 -7.406 6.043 1 96 210 GLY A O 1
ATOM 1620 N N . VAL A 1 211 ? -13.055 -7.145 5.898 1 96.69 211 VAL A N 1
ATOM 1621 C CA . VAL A 1 211 ? -13.086 -7.223 4.441 1 96.69 211 VAL A CA 1
ATOM 1622 C C . VAL A 1 211 ? -12.891 -5.828 3.846 1 96.69 211 VAL A C 1
ATOM 1624 O O . VAL A 1 211 ? -13.422 -4.848 4.367 1 96.69 211 VAL A O 1
ATOM 1627 N N . ARG A 1 212 ? -12.133 -5.781 2.867 1 96 212 ARG A N 1
ATOM 1628 C CA . ARG A 1 212 ? -12.055 -4.605 2.006 1 96 212 ARG A CA 1
ATOM 1629 C C . ARG A 1 212 ? -12.656 -4.891 0.634 1 96 212 ARG A C 1
ATOM 1631 O O . ARG A 1 212 ? -12.484 -5.984 0.089 1 96 212 ARG A O 1
ATOM 1638 N N . ALA A 1 213 ? -13.406 -3.922 0.093 1 96.12 213 ALA A N 1
ATOM 1639 C CA . ALA A 1 213 ? -14.047 -4.121 -1.204 1 96.12 213 ALA A CA 1
ATOM 1640 C C . ALA A 1 213 ? -14.219 -2.793 -1.938 1 96.12 213 ALA A C 1
ATOM 1642 O O . ALA A 1 213 ? -14.43 -1.753 -1.311 1 96.12 213 ALA A O 1
ATOM 1643 N N . GLU A 1 214 ? -14.102 -2.812 -3.229 1 95.38 214 GLU A N 1
ATOM 1644 C CA . GLU A 1 214 ? -14.43 -1.643 -4.039 1 95.38 214 GLU A CA 1
ATOM 1645 C C . GLU A 1 214 ? -15.938 -1.403 -4.07 1 95.38 214 GLU A C 1
ATOM 1647 O O . GLU A 1 214 ? -16.719 -2.348 -4.191 1 95.38 214 GLU A O 1
ATOM 1652 N N . ALA A 1 215 ? -16.344 -0.175 -3.893 1 97.94 215 ALA A N 1
ATOM 1653 C CA . ALA A 1 215 ? -17.766 0.137 -3.902 1 97.94 215 ALA A CA 1
ATOM 1654 C C . ALA A 1 215 ? -18 1.612 -4.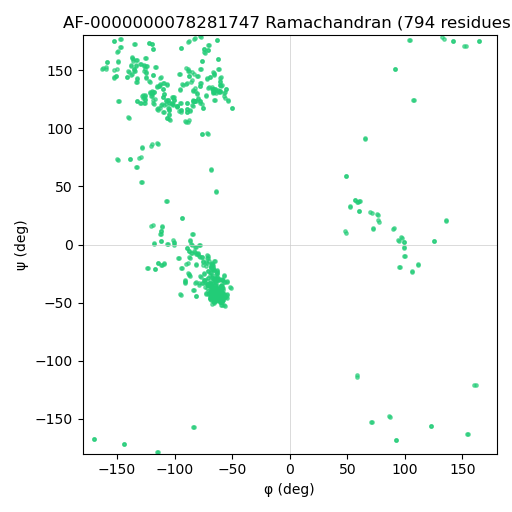211 1 97.94 215 ALA A C 1
ATOM 1656 O O . ALA A 1 215 ? -17.078 2.428 -4.117 1 97.94 215 ALA A O 1
ATOM 1657 N N . CYS A 1 216 ? -19.125 1.896 -4.668 1 98.44 216 CYS A N 1
ATOM 1658 C CA . CYS A 1 216 ? -19.688 3.244 -4.645 1 98.44 216 CYS A CA 1
ATOM 1659 C C . CYS A 1 216 ? -20.594 3.438 -3.436 1 98.44 216 CYS A C 1
ATOM 1661 O O . CYS A 1 216 ? -21.531 2.666 -3.227 1 98.44 216 CYS A O 1
ATOM 1663 N N . VAL A 1 217 ? -20.281 4.395 -2.619 1 98.75 217 VAL A N 1
ATOM 1664 C CA . VAL A 1 217 ? -21.047 4.688 -1.416 1 98.75 217 VAL A CA 1
ATOM 1665 C C . VAL A 1 217 ? -21.844 5.98 -1.607 1 98.75 217 VAL A C 1
ATOM 1667 O O . VAL A 1 217 ? -21.266 7.023 -1.926 1 98.75 217 VAL A O 1
ATOM 1670 N N . SER A 1 218 ? -23.141 5.914 -1.438 1 98.62 218 SER A N 1
ATOM 1671 C CA . SER A 1 218 ? -24 7.09 -1.542 1 98.62 218 SER A CA 1
ATOM 1672 C C . SER A 1 218 ? -24.547 7.492 -0.179 1 98.62 218 SER A C 1
ATOM 1674 O O . SER A 1 218 ? -25.062 6.648 0.567 1 98.62 218 SER A O 1
ATOM 1676 N N . LEU A 1 219 ? -24.375 8.719 0.192 1 98.69 219 LEU A N 1
ATOM 1677 C CA . LEU A 1 219 ? -25.047 9.289 1.356 1 98.69 219 LEU A CA 1
ATOM 1678 C C . LEU A 1 219 ? -26.453 9.75 1.003 1 98.69 219 LEU A C 1
ATOM 1680 O O . LEU A 1 219 ? -26.641 10.578 0.112 1 98.69 219 LEU A O 1
ATOM 1684 N N . VAL A 1 220 ? -27.391 9.25 1.69 1 98.38 220 VAL A N 1
ATOM 1685 C CA . VAL A 1 220 ? -28.797 9.508 1.354 1 98.38 220 VAL A CA 1
ATOM 1686 C C . VAL A 1 220 ? -29.484 10.234 2.51 1 98.38 220 VAL A C 1
ATOM 1688 O O . VAL A 1 220 ? -29.359 9.836 3.668 1 98.38 220 VAL A O 1
ATOM 1691 N N . VAL A 1 221 ? -30.141 11.234 2.229 1 97.25 221 VAL A N 1
ATOM 1692 C CA . VAL A 1 221 ? -30.984 11.992 3.143 1 97.25 221 VAL A CA 1
ATOM 1693 C C . VAL A 1 221 ? -32.438 11.961 2.652 1 97.25 221 VAL A C 1
ATOM 1695 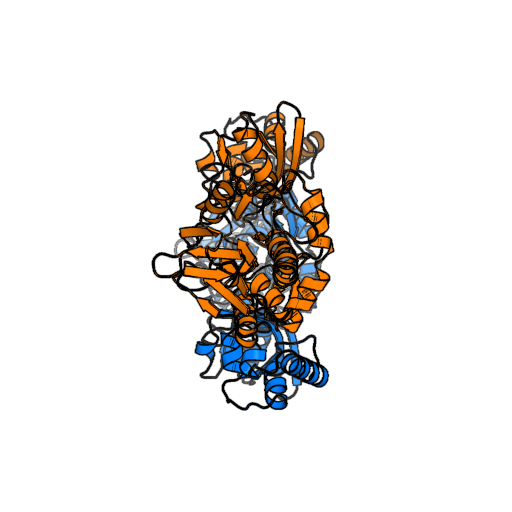O O . VAL A 1 221 ? -32.719 12.43 1.554 1 97.25 221 VAL A O 1
ATOM 1698 N N . GLY A 1 222 ? -33.312 11.477 3.453 1 94.56 222 GLY A N 1
ATOM 1699 C CA . GLY A 1 222 ? -34.656 11.234 2.928 1 94.56 222 GLY A CA 1
ATOM 1700 C C . GLY A 1 222 ? -34.688 10.289 1.743 1 94.56 222 GLY A C 1
ATOM 1701 O O . GLY A 1 222 ? -34.219 9.148 1.85 1 94.56 222 GLY A O 1
ATOM 1702 N N . TYR A 1 223 ? -35.031 10.836 0.592 1 93.12 223 TYR A N 1
ATOM 1703 C CA . TYR A 1 223 ? -35.125 9.977 -0.586 1 93.12 223 TYR A CA 1
ATOM 1704 C C . TYR A 1 223 ? -34.156 10.445 -1.665 1 93.12 223 TYR A C 1
ATOM 1706 O O . TYR A 1 223 ? -34.219 10.008 -2.814 1 93.12 223 TYR A O 1
ATOM 1714 N N . GLU A 1 224 ? -33.25 11.258 -1.199 1 96.06 224 GLU A N 1
ATOM 1715 C CA . GLU A 1 224 ? -32.344 11.844 -2.189 1 96.06 224 GLU A CA 1
ATOM 1716 C C . GLU A 1 224 ? -30.891 11.516 -1.872 1 96.06 224 GLU A C 1
ATOM 1718 O O . GLU A 1 224 ? -30.5 11.516 -0.708 1 96.06 224 GLU A O 1
ATOM 1723 N N . ILE A 1 225 ? -30.219 11.258 -2.902 1 96.5 225 ILE A N 1
ATOM 1724 C CA . ILE A 1 225 ? -28.781 11.078 -2.764 1 96.5 225 ILE A CA 1
ATOM 1725 C C . ILE A 1 225 ? -28.109 12.43 -2.58 1 96.5 225 ILE A C 1
ATOM 1727 O O . ILE A 1 225 ? -28.188 13.297 -3.453 1 96.5 225 ILE A O 1
ATOM 1731 N N . PHE A 1 226 ? -27.516 12.617 -1.518 1 95.81 226 PHE A N 1
ATOM 1732 C CA . PHE A 1 226 ? -26.844 13.867 -1.156 1 95.81 226 PHE A CA 1
ATOM 1733 C C . PHE A 1 226 ? -25.469 13.945 -1.789 1 95.81 226 PHE A C 1
ATOM 1735 O O . PHE A 1 226 ? -25.062 15 -2.299 1 95.81 226 PHE A O 1
ATOM 1742 N N . ARG A 1 227 ? -24.719 12.906 -1.759 1 96.19 227 ARG A N 1
ATOM 1743 C CA . ARG A 1 227 ? -23.359 12.828 -2.281 1 96.19 227 ARG A CA 1
ATOM 1744 C C . ARG A 1 227 ? -22.922 11.375 -2.461 1 96.19 227 ARG A C 1
ATOM 1746 O O . ARG A 1 227 ? -23.406 10.492 -1.747 1 96.19 227 ARG A O 1
ATOM 1753 N N . GLU A 1 228 ? -22.047 11.164 -3.408 1 97.88 228 GLU A N 1
ATOM 1754 C CA . GLU A 1 228 ? -21.547 9.82 -3.688 1 97.88 228 GLU A CA 1
ATOM 1755 C C . GLU A 1 228 ? -20.031 9.805 -3.812 1 97.88 228 GLU A C 1
ATOM 1757 O O . GLU A 1 228 ? -19.438 10.75 -4.34 1 97.88 228 GLU A O 1
ATOM 1762 N N . GLU A 1 229 ? -19.453 8.82 -3.283 1 97.62 229 GLU A N 1
ATOM 1763 C CA . GLU A 1 229 ? -18 8.594 -3.377 1 97.62 229 GLU A CA 1
ATOM 1764 C C . GLU A 1 229 ? -17.703 7.148 -3.764 1 97.62 229 GLU A C 1
ATOM 1766 O O . GLU A 1 229 ? -18.391 6.223 -3.334 1 97.62 229 GLU A O 1
ATOM 1771 N N . ARG A 1 230 ? -16.672 6.93 -4.586 1 97.25 230 ARG A N 1
ATOM 1772 C CA . ARG A 1 230 ? -16.281 5.594 -5.016 1 97.25 230 ARG A CA 1
ATOM 1773 C C . ARG A 1 230 ? -14.852 5.27 -4.566 1 97.25 230 ARG A C 1
ATOM 1775 O O . ARG A 1 230 ? -14 6.16 -4.5 1 97.25 230 ARG A O 1
ATOM 1782 N N . GLY A 1 231 ? -14.586 4.047 -4.25 1 96.12 231 GLY A N 1
ATOM 1783 C CA . GLY A 1 231 ? -13.273 3.568 -3.85 1 96.12 231 GLY A CA 1
ATOM 1784 C C . GLY A 1 231 ? -13.336 2.332 -2.973 1 96.12 231 GLY A C 1
ATOM 1785 O O . GLY A 1 231 ? -14.336 1.609 -2.977 1 96.12 231 GLY A O 1
ATOM 1786 N N . GLU A 1 232 ? -12.258 2.051 -2.301 1 96.31 232 GLU A N 1
ATOM 1787 C CA . GLU A 1 232 ? -12.188 0.891 -1.418 1 96.31 232 GLU A CA 1
ATOM 1788 C C . GLU A 1 232 ? -12.867 1.172 -0.081 1 96.31 232 GLU A C 1
ATOM 1790 O O . GLU A 1 232 ? -12.523 2.137 0.604 1 96.31 232 GLU A O 1
ATOM 1795 N N . VAL A 1 233 ? -13.773 0.366 0.281 1 98.12 233 VAL A N 1
ATOM 1796 C CA . VAL A 1 233 ? -14.484 0.456 1.553 1 98.12 233 VAL A CA 1
ATOM 1797 C C . VAL A 1 233 ? -14 -0.645 2.494 1 98.12 233 VAL A C 1
ATOM 1799 O O . VAL A 1 233 ? -13.758 -1.774 2.064 1 98.12 233 VAL A O 1
ATOM 1802 N N . GLN A 1 234 ? -13.828 -0.29 3.652 1 98.19 234 GLN A N 1
ATOM 1803 C CA . GLN A 1 234 ? -13.508 -1.264 4.691 1 98.19 234 GLN A CA 1
ATOM 1804 C C . GLN A 1 234 ? -14.758 -1.659 5.477 1 98.19 234 GLN A C 1
ATOM 1806 O O . GLN A 1 234 ? -15.414 -0.808 6.078 1 98.19 234 GLN A O 1
ATOM 1811 N N . LEU A 1 235 ? -15.047 -2.891 5.422 1 98.25 235 LEU A N 1
ATOM 1812 C CA . LEU A 1 235 ? -16.188 -3.426 6.164 1 98.25 235 LEU A CA 1
ATOM 1813 C C . LEU A 1 235 ? -15.766 -3.857 7.566 1 98.25 235 LEU A C 1
ATOM 1815 O O . LEU A 1 235 ? -14.867 -4.684 7.723 1 98.25 235 LEU A O 1
ATOM 1819 N N . THR A 1 236 ? -16.422 -3.252 8.57 1 98.06 236 THR A N 1
ATOM 1820 C CA . THR A 1 236 ? -15.977 -3.443 9.945 1 98.06 236 THR A CA 1
ATOM 1821 C C . THR A 1 236 ? -17.094 -4.016 10.805 1 98.06 236 THR A C 1
ATOM 1823 O O . THR A 1 236 ? -18.234 -4.16 10.344 1 98.06 236 THR A O 1
ATOM 1826 N N . GLU A 1 237 ? -16.781 -4.359 12.039 1 97.5 237 GLU A N 1
ATOM 1827 C CA . GLU A 1 237 ? -17.734 -4.965 12.961 1 97.5 237 GLU A CA 1
ATOM 1828 C C . GLU A 1 237 ? -18.75 -3.936 13.445 1 97.5 237 GLU A C 1
ATOM 1830 O O . GLU A 1 237 ? -19.797 -4.301 13.984 1 97.5 237 GLU A O 1
ATOM 1835 N N . TYR A 1 238 ? -18.5 -2.646 13.266 1 97.5 238 TYR A N 1
ATOM 1836 C CA . TYR A 1 238 ? -19.391 -1.605 13.766 1 97.5 238 TYR A CA 1
ATOM 1837 C C . TYR A 1 238 ? -20.125 -0.913 12.625 1 97.5 238 TYR A C 1
ATOM 1839 O O . TYR A 1 238 ? -21.078 -0.178 12.844 1 97.5 238 TYR A O 1
ATOM 1847 N N . GLY A 1 239 ? -19.594 -1.109 11.469 1 98 239 GLY A N 1
ATOM 1848 C CA . GLY A 1 239 ? -20.141 -0.444 10.289 1 98 239 GLY A CA 1
ATOM 1849 C C . GLY A 1 239 ? -19.172 -0.412 9.125 1 98 239 GLY A C 1
ATOM 1850 O O . GLY A 1 239 ? -18.688 -1.457 8.68 1 98 239 GLY A O 1
ATOM 1851 N N . VAL A 1 240 ? -18.844 0.834 8.68 1 98.56 240 VAL A N 1
ATOM 1852 C CA . VAL A 1 240 ? -18.016 0.929 7.484 1 98.56 240 VAL A CA 1
ATOM 1853 C C . VAL A 1 240 ? -16.953 2.018 7.668 1 98.56 240 VAL A C 1
ATOM 1855 O O . VAL A 1 240 ? -17.156 2.951 8.445 1 98.56 240 VAL A O 1
ATOM 1858 N N . SER A 1 241 ? -15.898 1.904 7 1 98.38 241 SER A N 1
ATOM 1859 C CA . SER A 1 241 ? -14.758 2.812 6.977 1 98.38 241 SER A CA 1
ATOM 1860 C C . SER A 1 241 ? -14.148 2.891 5.582 1 98.38 241 SER A C 1
ATOM 1862 O O . SER A 1 241 ? -14.75 2.441 4.605 1 98.38 241 SER A O 1
ATOM 1864 N N . GLY A 1 242 ? -12.992 3.561 5.527 1 97.44 242 GLY A N 1
ATOM 1865 C CA . GLY A 1 242 ? -12.328 3.717 4.242 1 97.44 242 GLY A CA 1
ATOM 1866 C C . GLY A 1 242 ? -12.492 5.105 3.652 1 97.44 242 GLY A C 1
ATOM 1867 O O . GLY A 1 242 ? -13.344 5.875 4.09 1 97.44 242 GLY A O 1
ATOM 1868 N N . ILE A 1 243 ? -11.883 5.355 2.588 1 96.38 243 ILE A N 1
ATOM 1869 C CA . ILE A 1 243 ? -11.742 6.699 2.041 1 96.38 243 ILE A CA 1
ATOM 1870 C C . ILE A 1 243 ? -13.102 7.211 1.567 1 96.38 243 ILE A C 1
ATOM 1872 O O . ILE A 1 243 ? -13.492 8.336 1.895 1 96.38 243 ILE A O 1
ATOM 1876 N N . PRO A 1 244 ? -13.867 6.391 0.803 1 97.81 244 PRO A N 1
ATOM 1877 C CA . PRO A 1 244 ? -15.172 6.902 0.393 1 97.81 244 PRO A CA 1
ATOM 1878 C C . PRO A 1 244 ? -16.062 7.285 1.579 1 97.81 244 PRO A C 1
ATOM 1880 O O . PRO A 1 244 ? -16.781 8.281 1.516 1 97.81 244 PRO A O 1
ATOM 1883 N N . VAL A 1 245 ? -15.969 6.492 2.635 1 98.56 245 VAL A N 1
ATOM 1884 C CA . VAL A 1 245 ? -16.75 6.754 3.842 1 98.56 245 VAL A CA 1
ATOM 1885 C C . VAL A 1 245 ? -16.219 8.008 4.531 1 98.56 245 VAL A C 1
ATOM 1887 O O . VAL A 1 245 ? -17 8.859 4.965 1 98.56 245 VAL A O 1
ATOM 1890 N N . PHE A 1 246 ? -14.93 8.125 4.574 1 98.06 246 PHE A N 1
ATOM 1891 C CA . PHE A 1 246 ? -14.305 9.305 5.156 1 98.06 246 PHE A CA 1
ATOM 1892 C C . PHE A 1 246 ? -14.781 10.57 4.457 1 98.06 246 PHE A C 1
ATOM 1894 O O . PHE A 1 246 ? -15.172 11.547 5.113 1 98.06 246 PHE A O 1
ATOM 1901 N N . GLN A 1 247 ? -14.836 10.5 3.184 1 96.94 247 GLN A N 1
ATOM 1902 C CA . GLN A 1 247 ? -15.211 11.664 2.381 1 96.94 247 GLN A CA 1
ATOM 1903 C C . GLN A 1 247 ? -16.641 12.086 2.656 1 96.94 247 GLN A C 1
ATOM 1905 O O . GLN A 1 247 ? -16.984 13.266 2.555 1 96.94 247 GLN A O 1
ATOM 1910 N N . LEU A 1 248 ? -17.469 11.172 3.02 1 97.81 248 LEU A N 1
ATOM 1911 C CA . LEU A 1 248 ? -18.875 11.438 3.238 1 97.81 248 LEU A CA 1
ATOM 1912 C C . LEU A 1 248 ? -19.156 11.742 4.707 1 97.81 248 LEU A C 1
ATOM 1914 O O . LEU A 1 248 ? -20.203 12.312 5.043 1 97.81 248 LEU A O 1
ATOM 1918 N N . SER A 1 249 ? -18.281 11.352 5.594 1 98.06 249 SER A N 1
ATOM 1919 C CA . SER A 1 249 ? -18.547 11.305 7.027 1 98.06 249 SER A CA 1
ATOM 1920 C C . SER A 1 249 ? -18.797 12.695 7.59 1 98.06 249 SER A C 1
ATOM 1922 O O . SER A 1 249 ? -19.641 12.867 8.469 1 98.06 249 SER A O 1
ATOM 1924 N N . GLY A 1 250 ? -18.016 13.695 7.121 1 96.25 250 GLY A N 1
ATOM 1925 C CA . GLY A 1 250 ? -18.234 15.039 7.621 1 96.25 250 GLY A CA 1
ATOM 1926 C C . GLY A 1 250 ? -19.672 15.508 7.469 1 96.25 250 GLY A C 1
ATOM 1927 O O . GLY A 1 250 ? -20.25 16.094 8.391 1 96.25 250 GLY A O 1
ATOM 1928 N N . HIS A 1 251 ? -20.281 15.25 6.355 1 96.12 251 HIS A N 1
ATOM 1929 C CA . HIS A 1 251 ? -21.656 15.602 6.086 1 96.12 251 HIS A CA 1
ATOM 1930 C C . HIS A 1 251 ? -22.625 14.766 6.926 1 96.12 251 HIS A C 1
ATOM 1932 O O . HIS A 1 251 ? -23.562 15.289 7.516 1 96.12 251 HIS A O 1
ATOM 1938 N N . ALA A 1 252 ? -22.359 13.5 6.945 1 98.25 252 ALA A N 1
ATOM 1939 C CA . ALA A 1 252 ? -23.234 12.578 7.676 1 98.25 252 ALA A CA 1
ATOM 1940 C C . ALA A 1 252 ? -23.297 12.953 9.156 1 98.25 252 ALA A C 1
ATOM 1942 O O . ALA A 1 252 ? -24.391 13.023 9.727 1 98.25 252 ALA A O 1
ATOM 1943 N N . VAL A 1 253 ? -22.172 13.219 9.719 1 98.25 253 VAL A N 1
ATOM 1944 C CA . VAL A 1 253 ? -22.078 13.5 11.148 1 98.25 253 VAL A CA 1
ATOM 1945 C C . VAL A 1 253 ? -22.781 14.812 11.469 1 98.25 253 VAL A C 1
ATOM 1947 O O . VAL A 1 253 ? -23.5 14.914 12.461 1 98.25 253 VAL A O 1
ATOM 1950 N N . ARG A 1 254 ? -22.594 15.844 10.672 1 97 254 ARG A N 1
ATOM 1951 C CA . ARG A 1 254 ? -23.234 17.125 10.875 1 97 254 ARG A CA 1
ATOM 1952 C C . ARG A 1 254 ? -24.75 17.016 10.781 1 97 254 ARG A C 1
ATOM 1954 O O . ARG A 1 254 ? -25.469 17.547 11.617 1 97 254 ARG A O 1
ATOM 1961 N N . LEU A 1 255 ? -25.25 16.281 9.766 1 97.31 255 LEU A N 1
ATOM 1962 C CA . LEU A 1 255 ? -26.688 16.078 9.586 1 97.31 255 LEU A CA 1
ATOM 1963 C C . LEU A 1 255 ? -27.266 15.336 10.781 1 97.31 255 LEU A C 1
ATOM 1965 O O . LEU A 1 255 ? -28.328 15.727 11.297 1 97.31 255 LEU A O 1
ATOM 1969 N N . LEU A 1 256 ? -26.609 14.344 11.242 1 98.19 256 LEU A N 1
ATOM 1970 C CA . LEU A 1 256 ? -27.062 13.586 12.398 1 98.19 256 LEU A CA 1
ATOM 1971 C C . LEU A 1 256 ? -27.125 14.477 13.641 1 98.19 256 LEU A C 1
ATOM 1973 O O . LEU A 1 256 ? -28.062 14.367 14.438 1 98.19 256 LEU A O 1
ATOM 1977 N N . ASP A 1 257 ? -26.047 15.242 13.797 1 97.69 257 ASP A N 1
ATOM 1978 C CA . ASP A 1 257 ? -26 16.156 14.93 1 97.69 257 ASP A CA 1
ATOM 1979 C C . ASP A 1 257 ? -27.172 17.141 14.906 1 97.69 257 ASP A C 1
ATOM 1981 O O . ASP A 1 257 ? -27.656 17.562 15.961 1 97.69 257 ASP A O 1
ATOM 1985 N N . GLU A 1 258 ? -27.656 17.469 13.773 1 96.5 258 GLU A N 1
ATOM 1986 C CA . GLU A 1 258 ? -28.797 18.375 13.602 1 96.5 258 GLU A CA 1
ATOM 1987 C C . GLU A 1 258 ? -30.109 17.609 13.711 1 96.5 258 GLU A C 1
ATOM 1989 O O . GLU A 1 258 ? -31.188 18.188 13.492 1 96.5 258 GLU A O 1
ATOM 1994 N N . GLY A 1 259 ? -30.031 16.344 13.938 1 97.06 259 GLY A N 1
ATOM 1995 C CA . GLY A 1 259 ? -31.219 15.539 14.141 1 97.06 259 GLY A CA 1
ATOM 1996 C C . GLY A 1 259 ? -31.781 14.961 12.852 1 97.06 259 GLY A C 1
ATOM 1997 O O . GLY A 1 259 ? -32.906 14.477 12.828 1 97.06 259 GLY A O 1
ATOM 1998 N N . VAL A 1 260 ? -31.047 15 11.789 1 97.5 260 VAL A N 1
ATOM 1999 C CA . VAL A 1 260 ? -31.484 14.469 10.5 1 97.5 260 VAL A CA 1
ATOM 2000 C C . VAL A 1 260 ? -30.922 13.07 10.297 1 97.5 260 VAL A C 1
ATOM 2002 O O . VAL A 1 260 ? -29.703 12.883 10.203 1 97.5 260 VAL A O 1
ATOM 2005 N N . PRO A 1 261 ? -31.766 12.102 10.164 1 97.44 261 PRO A N 1
ATOM 2006 C CA . PRO A 1 261 ? -31.266 10.75 9.922 1 97.44 261 PRO A CA 1
ATOM 2007 C C . PRO A 1 261 ? -30.641 10.594 8.539 1 97.44 261 PRO A C 1
ATOM 2009 O O . PRO A 1 261 ? -31.109 11.195 7.574 1 97.44 261 PRO A O 1
ATOM 2012 N N . VAL A 1 262 ? -29.609 9.797 8.461 1 98.19 262 VAL A N 1
ATOM 2013 C CA . VAL A 1 262 ? -28.969 9.555 7.18 1 98.19 262 VAL A CA 1
ATOM 2014 C C . VAL A 1 262 ? -28.719 8.062 6.988 1 98.19 262 VAL A C 1
ATOM 2016 O O . VAL A 1 262 ? -28.656 7.309 7.965 1 98.19 262 VAL A O 1
ATOM 2019 N N . ARG A 1 263 ? -28.656 7.637 5.727 1 97.81 263 ARG A N 1
ATOM 2020 C CA . ARG A 1 263 ? -28.344 6.262 5.344 1 97.81 263 ARG A CA 1
ATOM 2021 C C . ARG A 1 263 ? -27.234 6.219 4.309 1 97.81 263 ARG A C 1
ATOM 2023 O O . ARG A 1 263 ? -26.969 7.207 3.617 1 97.81 263 ARG A O 1
ATOM 2030 N N . LEU A 1 264 ? -26.547 5.148 4.258 1 98.69 264 LEU A N 1
ATOM 2031 C CA . LEU A 1 264 ? -25.578 4.871 3.207 1 98.69 264 LEU A CA 1
ATOM 2032 C C . LEU A 1 264 ? -26.078 3.76 2.287 1 98.69 264 LEU A C 1
ATOM 2034 O O . LEU A 1 264 ? -26.641 2.77 2.754 1 98.69 264 LEU A O 1
ATOM 2038 N N . LEU A 1 265 ? -25.969 3.945 1.03 1 98.44 265 LEU A N 1
ATOM 2039 C CA . LEU A 1 265 ? -26.188 2.891 0.046 1 98.44 265 LEU A CA 1
ATOM 2040 C C . LEU A 1 265 ? -24.859 2.404 -0.525 1 98.44 265 LEU A C 1
ATOM 2042 O O . LEU A 1 265 ? -24.078 3.197 -1.051 1 98.44 265 LEU A O 1
ATOM 2046 N N . LEU A 1 266 ? -24.578 1.144 -0.388 1 98.44 266 LEU A N 1
ATOM 2047 C CA . LEU A 1 266 ? -23.359 0.543 -0.917 1 98.44 266 LEU A CA 1
ATOM 2048 C C . LEU A 1 266 ? -23.641 -0.206 -2.215 1 98.44 266 LEU A C 1
ATOM 2050 O O . LEU A 1 266 ? -24.5 -1.093 -2.252 1 98.44 266 LEU A O 1
ATOM 2054 N N . ASP A 1 267 ? -23 0.182 -3.277 1 98.62 267 ASP A N 1
ATOM 2055 C CA . ASP A 1 267 ? -23 -0.514 -4.559 1 98.62 267 ASP A CA 1
ATOM 2056 C C . ASP A 1 267 ? -21.656 -1.215 -4.801 1 98.62 267 ASP A C 1
ATOM 2058 O O . ASP A 1 267 ? -20.656 -0.563 -5.09 1 98.62 267 ASP A O 1
ATOM 2062 N N . PHE A 1 268 ? -21.656 -2.562 -4.727 1 98.25 268 PHE A N 1
ATOM 2063 C CA . PHE A 1 268 ? -20.422 -3.322 -4.789 1 98.25 268 PHE A CA 1
ATOM 2064 C C . PHE A 1 268 ? -20.047 -3.637 -6.234 1 98.25 268 PHE A C 1
ATOM 2066 O O . PHE A 1 268 ? -19 -4.234 -6.496 1 98.25 268 PHE A O 1
ATOM 2073 N N . MET A 1 269 ? -20.844 -3.328 -7.191 1 97.75 269 MET A N 1
ATOM 2074 C CA . MET A 1 269 ? -20.547 -3.465 -8.617 1 97.75 269 MET A CA 1
ATOM 2075 C C . MET A 1 269 ? -20.938 -2.197 -9.375 1 97.75 269 MET A C 1
ATOM 2077 O O . MET A 1 269 ? -21.781 -2.236 -10.266 1 97.75 269 MET A O 1
ATOM 2081 N N . PRO A 1 270 ? -20.234 -1.179 -9.078 1 96.94 270 PRO A N 1
ATOM 2082 C CA . PRO A 1 270 ? -20.656 0.126 -9.594 1 96.94 270 PRO A CA 1
ATOM 2083 C C . PRO A 1 270 ? -20.516 0.233 -11.109 1 96.94 270 PRO A C 1
ATOM 2085 O O . PRO A 1 270 ? -21.125 1.113 -11.734 1 96.94 270 PRO A O 1
ATOM 2088 N N . ASP A 1 271 ? -19.781 -0.645 -11.773 1 95.38 271 ASP A N 1
ATOM 2089 C CA . ASP A 1 271 ? -19.578 -0.589 -13.219 1 95.38 271 ASP A CA 1
ATOM 2090 C C . ASP A 1 271 ? -20.766 -1.201 -13.961 1 95.38 271 ASP A C 1
ATOM 2092 O O . ASP A 1 271 ? -20.844 -1.099 -15.188 1 95.38 271 ASP A O 1
ATOM 2096 N N . PHE A 1 272 ? -21.672 -1.82 -13.211 1 97.12 272 PHE A N 1
ATOM 2097 C CA . PHE A 1 272 ? -22.844 -2.455 -13.781 1 97.12 272 PHE A CA 1
ATOM 2098 C C . PHE A 1 272 ? -24.109 -1.719 -13.367 1 97.12 272 PHE A C 1
ATOM 2100 O O . PHE A 1 272 ? -24.219 -1.234 -12.234 1 97.12 272 PHE A O 1
ATOM 2107 N N . THR A 1 273 ? -25.031 -1.668 -14.297 1 97.31 273 THR A N 1
ATOM 2108 C CA . THR A 1 273 ? -26.406 -1.412 -13.898 1 97.31 273 THR A CA 1
ATOM 2109 C C . THR A 1 273 ? -27.125 -2.715 -13.555 1 97.31 273 THR A C 1
ATOM 2111 O O . THR A 1 273 ? -26.547 -3.797 -13.672 1 97.31 273 THR A O 1
ATOM 2114 N N . GLU A 1 274 ? -28.312 -2.66 -13.094 1 97.12 274 GLU A N 1
ATOM 2115 C CA . GLU A 1 274 ? -29 -3.832 -12.562 1 97.12 274 GLU A CA 1
ATOM 2116 C C . GLU A 1 274 ? -29.188 -4.895 -13.641 1 97.12 274 GLU A C 1
ATOM 2118 O O . GLU A 1 274 ? -28.828 -6.059 -13.438 1 97.12 274 GLU A O 1
ATOM 2123 N N . GLU A 1 275 ? -29.656 -4.535 -14.805 1 97.25 275 GLU A N 1
ATOM 2124 C CA . GLU A 1 275 ? -29.984 -5.508 -15.844 1 97.25 275 GLU A CA 1
ATOM 2125 C C . GLU A 1 275 ? -28.719 -6.191 -16.359 1 97.25 275 GLU A C 1
ATOM 2127 O O . GLU A 1 275 ? -28.641 -7.422 -16.391 1 97.25 275 GLU A O 1
ATOM 2132 N N . PRO A 1 276 ? -27.766 -5.43 -16.719 1 98 276 PRO A N 1
ATOM 2133 C CA . PRO A 1 276 ? -26.516 -6.066 -17.125 1 98 276 PRO A CA 1
ATOM 2134 C C . PRO A 1 276 ? -25.906 -6.945 -16.031 1 98 276 PRO A C 1
ATOM 2136 O O . PRO A 1 276 ? -25.328 -7.992 -16.328 1 98 276 PRO A O 1
ATOM 2139 N N . LEU A 1 277 ? -25.969 -6.504 -14.781 1 97.94 277 LEU A N 1
ATOM 2140 C CA . LEU A 1 277 ? -25.453 -7.316 -13.688 1 97.94 277 LEU A CA 1
ATOM 2141 C C . LEU A 1 277 ? -26.203 -8.641 -13.594 1 97.94 277 LEU A C 1
ATOM 2143 O O . LEU A 1 277 ? -25.594 -9.695 -13.398 1 97.94 277 LEU A O 1
ATOM 2147 N N . GLU A 1 278 ? -27.516 -8.547 -13.688 1 97.38 278 GLU A N 1
ATOM 2148 C CA . GLU A 1 278 ? -28.312 -9.773 -13.656 1 97.38 278 GLU A CA 1
ATOM 2149 C C . GLU A 1 278 ? -27.906 -10.727 -14.773 1 97.38 278 GLU A C 1
ATOM 2151 O O . GLU A 1 278 ? -27.734 -11.922 -14.547 1 97.38 278 GLU A O 1
ATOM 2156 N N . SER A 1 279 ? -27.781 -10.227 -16 1 97.75 279 SER A N 1
ATOM 2157 C CA . SER A 1 279 ? -27.344 -11.023 -17.141 1 97.75 279 SER A CA 1
ATOM 2158 C C . SER A 1 279 ? -25.953 -11.625 -16.891 1 97.75 279 SER A C 1
ATOM 2160 O O . SER A 1 279 ? -25.719 -12.789 -17.203 1 97.75 279 SER A O 1
ATOM 2162 N N . PHE A 1 280 ? -25.156 -10.836 -16.344 1 97.44 280 PHE A N 1
ATOM 2163 C CA . PHE A 1 280 ? -23.797 -11.258 -16.031 1 97.44 280 PHE A CA 1
ATOM 2164 C C . PHE A 1 280 ? -23.797 -12.43 -15.062 1 97.44 280 PHE A C 1
ATOM 2166 O O . PHE A 1 280 ? -23.109 -13.43 -15.281 1 97.44 280 PHE A O 1
ATOM 2173 N N . LEU A 1 281 ? -24.562 -12.297 -14.008 1 96.5 281 LEU A N 1
ATOM 2174 C CA . LEU A 1 281 ? -24.656 -13.359 -13.016 1 96.5 281 LEU A CA 1
ATOM 2175 C C . LEU A 1 281 ? -25.266 -14.617 -13.617 1 96.5 281 LEU A C 1
ATOM 2177 O O . LEU A 1 281 ? -24.844 -15.734 -13.305 1 96.5 281 LEU A O 1
ATOM 2181 N N . ARG A 1 282 ? -26.266 -14.492 -14.484 1 96.38 282 ARG A N 1
ATOM 2182 C CA . ARG A 1 282 ? -26.859 -15.641 -15.148 1 96.38 282 ARG A CA 1
ATOM 2183 C C . ARG A 1 282 ? -25.859 -16.359 -16.047 1 96.38 282 ARG A C 1
ATOM 2185 O O . ARG A 1 282 ? -25.812 -17.578 -16.078 1 96.38 282 ARG A O 1
ATOM 2192 N N . THR A 1 283 ? -25.109 -15.602 -16.734 1 96.44 283 THR A N 1
ATOM 2193 C CA . THR A 1 283 ? -24.078 -16.172 -17.594 1 96.44 283 THR A CA 1
ATOM 2194 C C . THR A 1 283 ? -23.078 -16.969 -16.75 1 96.44 283 THR A C 1
ATOM 2196 O O . THR A 1 283 ? -22.625 -18.031 -17.172 1 96.44 283 THR A O 1
ATOM 2199 N N . ARG A 1 284 ? -22.734 -16.469 -15.633 1 95.44 284 ARG A N 1
ATOM 2200 C CA . ARG A 1 284 ? -21.812 -17.156 -14.734 1 95.44 284 ARG A CA 1
ATOM 2201 C C . ARG A 1 284 ? -22.375 -18.516 -14.32 1 95.44 284 ARG A C 1
ATOM 2203 O O . ARG A 1 284 ? -21.641 -19.516 -14.289 1 95.44 284 ARG A O 1
ATOM 2210 N N . LEU A 1 285 ? -23.656 -18.5 -14.039 1 94.5 285 LEU A N 1
ATOM 2211 C CA . LEU A 1 285 ? -24.312 -19.734 -13.656 1 94.5 285 LEU A CA 1
ATOM 2212 C C . LEU A 1 285 ? -24.375 -20.703 -14.836 1 94.5 285 LEU A C 1
ATOM 2214 O O . LEU A 1 285 ? -24.234 -21.922 -14.656 1 94.5 285 LEU A O 1
ATOM 2218 N N . GLU A 1 286 ? -24.547 -20.156 -15.977 1 96.06 286 GLU A N 1
ATOM 2219 C CA . GLU A 1 286 ? -24.609 -20.984 -17.172 1 96.06 286 GLU A CA 1
ATOM 2220 C C . GLU A 1 286 ? -23.25 -21.609 -17.484 1 96.06 286 GLU A C 1
ATOM 2222 O O . GLU A 1 286 ? -23.188 -22.734 -17.953 1 96.06 286 GLU A O 1
ATOM 2227 N N . ASN A 1 287 ? -22.25 -20.891 -17.234 1 95.38 287 ASN A N 1
ATOM 2228 C CA . ASN A 1 287 ? -20.891 -21.375 -17.5 1 95.38 287 ASN A CA 1
ATOM 2229 C C . ASN A 1 287 ? -20.516 -22.5 -16.547 1 95.38 287 ASN A C 1
ATOM 2231 O O . ASN A 1 287 ? -19.703 -23.375 -16.891 1 95.38 287 ASN A O 1
ATOM 2235 N N . CYS A 1 288 ? -21.047 -22.438 -15.336 1 95.75 288 CYS A N 1
ATOM 2236 C CA . CYS A 1 288 ? -20.766 -23.453 -14.32 1 95.75 288 CYS A CA 1
ATOM 2237 C C . CYS A 1 288 ? -22.062 -23.953 -13.688 1 95.75 288 CYS A C 1
ATOM 2239 O O . CYS A 1 288 ? -22.328 -23.672 -12.516 1 95.75 288 CYS A O 1
ATOM 2241 N N . PRO A 1 289 ? -22.797 -24.75 -14.391 1 93.88 289 PRO A N 1
ATOM 2242 C CA . PRO A 1 289 ? -24.141 -25.141 -13.961 1 93.88 289 PRO A CA 1
ATOM 2243 C C . PRO A 1 289 ? -24.109 -25.969 -12.672 1 93.88 289 PRO A C 1
ATOM 2245 O O . PRO A 1 289 ? -25.156 -26.125 -12.023 1 93.88 289 PRO A O 1
ATOM 2248 N N . TYR A 1 290 ? -22.969 -26.469 -12.281 1 94.81 290 TYR A N 1
ATOM 2249 C CA . TYR A 1 290 ? -22.859 -27.297 -11.094 1 94.81 290 TYR A CA 1
ATOM 2250 C C . TYR A 1 290 ? -22.75 -26.453 -9.836 1 94.81 290 TYR A C 1
ATOM 2252 O O . TYR A 1 290 ? -22.812 -26.969 -8.719 1 94.81 290 TYR A O 1
ATOM 2260 N N . LYS A 1 291 ? -22.656 -25.172 -9.969 1 94.75 291 LYS A N 1
ATOM 2261 C CA . LYS A 1 291 ? -22.516 -24.281 -8.828 1 94.75 291 LYS A CA 1
ATOM 2262 C C . LYS A 1 291 ? -23.875 -23.719 -8.406 1 94.75 291 LYS A C 1
ATOM 2264 O O . LYS A 1 291 ? -24.734 -23.453 -9.25 1 94.75 291 LYS A O 1
ATOM 2269 N N . THR A 1 292 ? -24 -23.5 -7.094 1 93.5 292 THR A N 1
ATOM 2270 C CA . THR A 1 292 ? -25.109 -22.719 -6.57 1 93.5 292 THR A CA 1
ATOM 2271 C C . THR A 1 292 ? -24.922 -21.234 -6.832 1 93.5 292 THR A C 1
ATOM 2273 O O . THR A 1 292 ? -23.844 -20.812 -7.25 1 93.5 292 THR A O 1
ATOM 2276 N N . LEU A 1 293 ? -25.938 -20.5 -6.621 1 92.94 293 LEU A N 1
ATOM 2277 C CA . LEU A 1 293 ? -25.844 -19.047 -6.762 1 92.94 293 LEU A CA 1
ATOM 2278 C C . LEU A 1 293 ? -24.766 -18.484 -5.848 1 92.94 293 LEU A C 1
ATOM 2280 O O . LEU A 1 293 ? -23.953 -17.656 -6.273 1 92.94 293 LEU A O 1
ATOM 2284 N N . LYS A 1 294 ? -24.719 -18.953 -4.605 1 94.31 294 LYS A N 1
ATOM 2285 C CA . LYS A 1 294 ? -23.703 -18.531 -3.646 1 94.31 294 LYS A CA 1
ATOM 2286 C C . LYS A 1 294 ? -22.312 -18.859 -4.137 1 94.31 294 LYS A C 1
ATOM 2288 O O . LYS A 1 294 ? -21.422 -18.016 -4.117 1 94.31 294 LYS A O 1
ATOM 2293 N N . GLU A 1 295 ? -22.109 -20.062 -4.664 1 94.94 295 GLU A N 1
ATOM 2294 C CA . GLU A 1 295 ? -20.812 -20.5 -5.164 1 94.94 295 GLU A CA 1
ATOM 2295 C C . GLU A 1 295 ? -20.406 -19.719 -6.406 1 94.94 295 GLU A C 1
ATOM 2297 O O . GLU A 1 295 ? -19.219 -19.531 -6.66 1 94.94 295 GLU A O 1
ATOM 2302 N N . SER A 1 296 ? -21.422 -19.266 -7.137 1 95.31 296 SER A N 1
ATOM 2303 C CA . SER A 1 296 ? -21.141 -18.531 -8.367 1 95.31 296 SER A CA 1
ATOM 2304 C C . SER A 1 296 ? -20.594 -17.141 -8.062 1 95.31 296 SER A C 1
ATOM 2306 O O . SER A 1 296 ? -20.062 -16.469 -8.953 1 95.31 296 SER A O 1
ATOM 2308 N N . LEU A 1 297 ? -20.672 -16.703 -6.797 1 96.88 297 LEU A N 1
ATOM 2309 C CA . LEU A 1 297 ? -20.172 -15.383 -6.406 1 96.88 297 LEU A CA 1
ATOM 2310 C C . LEU A 1 297 ? -18.688 -15.461 -6.051 1 96.88 297 LEU A C 1
ATOM 2312 O O . LEU A 1 297 ? -18.016 -14.43 -5.938 1 96.88 297 LEU A O 1
ATOM 2316 N N . VAL A 1 298 ? -18.172 -16.703 -5.93 1 97.19 298 VAL A N 1
ATOM 2317 C CA . VAL A 1 298 ? -16.734 -16.891 -5.676 1 97.19 298 VAL A CA 1
ATOM 2318 C C . VAL A 1 298 ? -15.93 -16.297 -6.828 1 97.19 298 VAL A C 1
ATOM 2320 O O . VAL A 1 298 ? -16.25 -16.516 -7.996 1 97.19 298 VAL A O 1
ATOM 2323 N N . GLY A 1 299 ? -14.922 -15.492 -6.488 1 96.62 299 GLY A N 1
ATOM 2324 C CA . GLY A 1 299 ? -14.125 -14.82 -7.504 1 96.62 299 GLY A CA 1
ATOM 2325 C C . GLY A 1 299 ? -14.594 -13.406 -7.785 1 96.62 299 GLY A C 1
ATOM 2326 O O . GLY A 1 299 ? -13.867 -12.617 -8.383 1 96.62 299 GLY A O 1
ATOM 2327 N N . LEU A 1 300 ? -15.836 -13.156 -7.391 1 96.31 300 LEU A N 1
ATOM 2328 C CA . LEU A 1 300 ? -16.391 -11.82 -7.566 1 96.31 300 LEU A CA 1
ATOM 2329 C C . LEU A 1 300 ? -16.234 -10.992 -6.293 1 96.31 300 LEU A C 1
ATOM 2331 O O . LEU A 1 300 ? -15.867 -9.812 -6.355 1 96.31 300 LEU A O 1
ATOM 2335 N N . PHE A 1 301 ? -16.5 -11.633 -5.164 1 97.31 301 PHE A N 1
ATOM 2336 C CA . PHE A 1 301 ? -16.453 -10.961 -3.871 1 97.31 301 PHE A CA 1
ATOM 2337 C C . PHE A 1 301 ? -15.688 -11.797 -2.857 1 97.31 301 PHE A C 1
ATOM 2339 O O . PHE A 1 301 ? -15.547 -13.016 -3.02 1 97.31 301 PHE A O 1
ATOM 2346 N N . PRO A 1 302 ? -15.195 -11.141 -1.811 1 97.19 302 PRO A N 1
ATOM 2347 C CA . PRO A 1 302 ? -14.648 -11.914 -0.694 1 97.19 302 PRO A CA 1
ATOM 2348 C C . PRO A 1 302 ? -15.695 -12.805 -0.029 1 97.19 302 PRO A C 1
ATOM 2350 O O . PRO A 1 302 ? -16.875 -12.445 0.03 1 97.19 302 PRO A O 1
ATOM 2353 N N . LYS A 1 303 ? -15.273 -13.867 0.503 1 96.5 303 LYS A N 1
ATOM 2354 C CA . LYS A 1 303 ? -16.156 -14.906 1.042 1 96.5 303 LYS A CA 1
ATOM 2355 C C . LYS A 1 303 ? -17.109 -14.328 2.086 1 96.5 303 LYS A C 1
ATOM 2357 O O . LYS A 1 303 ? -18.312 -14.586 2.041 1 96.5 303 LYS A O 1
ATOM 2362 N N . LYS A 1 304 ? -16.594 -13.523 2.957 1 96.88 304 LYS A N 1
ATOM 2363 C CA . LYS A 1 304 ? -17.406 -12.961 4.027 1 96.88 304 LYS A CA 1
ATOM 2364 C C . LYS A 1 304 ? -18.516 -12.062 3.467 1 96.88 304 LYS A C 1
ATOM 2366 O O . LYS A 1 304 ? -19.625 -12.031 3.99 1 96.88 304 LYS A O 1
ATOM 2371 N N . LEU A 1 305 ? -18.203 -11.328 2.461 1 97.25 305 LEU A N 1
ATOM 2372 C CA . LEU A 1 305 ? -19.203 -10.477 1.827 1 97.25 305 LEU A CA 1
ATOM 2373 C C . LEU A 1 305 ? -20.25 -11.32 1.109 1 97.25 305 LEU A C 1
ATOM 2375 O O . LEU A 1 305 ? -21.438 -10.992 1.149 1 97.25 305 LEU A O 1
ATOM 2379 N N . ILE A 1 306 ? -19.812 -12.398 0.481 1 96.62 306 ILE A N 1
ATOM 2380 C CA . ILE A 1 306 ? -20.734 -13.328 -0.152 1 96.62 306 ILE A CA 1
ATOM 2381 C C . ILE A 1 306 ? -21.75 -13.828 0.88 1 96.62 306 ILE A C 1
ATOM 2383 O O . ILE A 1 306 ? -22.953 -13.852 0.625 1 96.62 306 ILE A O 1
A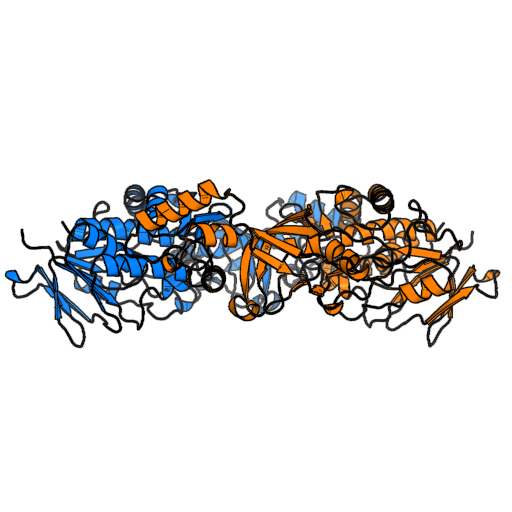TOM 2387 N N . ASP A 1 307 ? -21.25 -14.18 2.035 1 95.25 307 ASP A N 1
ATOM 2388 C CA . ASP A 1 307 ? -22.094 -14.703 3.1 1 95.25 307 ASP A CA 1
ATOM 2389 C C . ASP A 1 307 ? -23.156 -13.688 3.521 1 95.25 307 ASP A C 1
ATOM 2391 O O . ASP A 1 307 ? -24.312 -14.039 3.756 1 95.25 307 ASP A O 1
ATOM 2395 N N . VAL A 1 308 ? -22.766 -12.469 3.57 1 95.06 308 VAL A N 1
ATOM 2396 C CA . VAL A 1 308 ? -23.688 -11.406 3.984 1 95.06 308 VAL A CA 1
ATOM 2397 C C . VAL A 1 308 ? -24.703 -11.148 2.883 1 95.06 308 VAL A C 1
ATOM 2399 O O . VAL A 1 308 ? -25.906 -11.016 3.158 1 95.06 308 VAL A O 1
ATOM 2402 N N . LEU A 1 309 ? -24.266 -11.125 1.634 1 95 309 LEU A N 1
ATOM 2403 C CA . LEU A 1 309 ? -25.141 -10.82 0.504 1 95 309 LEU A CA 1
ATOM 2404 C C . LEU A 1 309 ? -26.141 -11.945 0.278 1 95 309 LEU A C 1
ATOM 2406 O O . LEU A 1 309 ? -27.219 -11.711 -0.283 1 95 309 LEU A O 1
ATOM 2410 N N . THR A 1 310 ? -25.812 -13.141 0.722 1 94.06 310 THR A N 1
ATOM 2411 C CA . THR A 1 310 ? -26.672 -14.289 0.444 1 94.06 310 THR A CA 1
ATOM 2412 C C . THR A 1 310 ? -27.328 -14.805 1.726 1 94.06 310 THR A C 1
ATOM 2414 O O . THR A 1 310 ? -27.812 -15.93 1.768 1 94.06 310 THR A O 1
ATOM 2417 N N . GLN A 1 311 ? -27.297 -14.18 2.785 1 86.19 311 GLN A N 1
ATOM 2418 C CA . GLN A 1 311 ? -27.734 -14.617 4.102 1 86.19 311 GLN A CA 1
ATOM 2419 C C . GLN A 1 311 ? -29.219 -15.016 4.082 1 86.19 311 GLN A C 1
ATOM 2421 O O . GLN A 1 311 ? -29.641 -15.883 4.844 1 86.19 311 GLN A O 1
ATOM 2426 N N . ASP A 1 312 ? -30.047 -14.445 3.281 1 77.25 312 ASP A N 1
ATOM 2427 C CA . ASP A 1 312 ? -31.484 -14.734 3.314 1 77.25 312 ASP A CA 1
ATOM 2428 C C . ASP A 1 312 ? -31.812 -15.984 2.492 1 77.25 312 ASP A C 1
ATOM 2430 O O . ASP A 1 312 ? -32.969 -16.406 2.445 1 77.25 312 ASP A O 1
ATOM 2434 N N . ASN A 1 313 ? -30.766 -16.734 2.039 1 65.88 313 ASN A N 1
ATOM 2435 C CA . ASN A 1 313 ? -30.875 -18 1.317 1 65.88 313 ASN A CA 1
ATOM 2436 C C . ASN A 1 313 ? -31.891 -17.906 0.177 1 65.88 313 ASN A C 1
ATOM 2438 O O . ASN A 1 313 ? -32.5 -18.906 -0.195 1 65.88 313 ASN A O 1
ATOM 2442 N N . ARG A 1 314 ? -32.312 -16.703 -0.125 1 66.62 314 ARG A N 1
ATOM 2443 C CA . ARG A 1 314 ? -33.219 -16.594 -1.263 1 66.62 314 ARG A CA 1
ATOM 2444 C C . ARG A 1 314 ? -32.469 -16.828 -2.576 1 66.62 314 ARG A C 1
ATOM 2446 O O . ARG A 1 314 ? -31.391 -16.266 -2.801 1 66.62 314 ARG A O 1
ATOM 2453 N N . ASP A 1 315 ? -32.469 -17.953 -3.104 1 70.5 315 ASP A N 1
ATOM 2454 C CA . ASP A 1 315 ? -31.828 -18.328 -4.363 1 70.5 315 ASP A CA 1
ATOM 2455 C C . ASP A 1 315 ? -32.469 -17.578 -5.539 1 70.5 315 ASP A C 1
ATOM 2457 O O . ASP A 1 315 ? -32.906 -18.203 -6.504 1 70.5 315 ASP A O 1
ATOM 2461 N N . ASP A 1 316 ? -32.656 -16.234 -5.305 1 88.75 316 ASP A N 1
ATOM 2462 C CA . ASP A 1 316 ? -33.25 -15.383 -6.328 1 88.75 316 ASP A CA 1
ATOM 2463 C C . ASP A 1 316 ? -32.25 -14.344 -6.82 1 88.75 316 ASP A C 1
ATOM 2465 O O . ASP A 1 316 ? -31.797 -13.492 -6.051 1 88.75 316 ASP A O 1
ATOM 2469 N N . ILE A 1 317 ? -31.922 -14.461 -8.094 1 93.69 317 ILE A N 1
ATOM 2470 C CA . ILE A 1 317 ? -30.906 -13.641 -8.719 1 93.69 317 ILE A CA 1
ATOM 2471 C C . ILE A 1 317 ? -31.312 -12.164 -8.664 1 93.69 317 ILE A C 1
ATOM 2473 O O . ILE A 1 317 ? -30.469 -11.289 -8.445 1 93.69 317 ILE A O 1
ATOM 2477 N N . THR A 1 318 ? -32.594 -11.867 -8.828 1 93.12 318 THR A N 1
ATOM 2478 C CA . THR A 1 318 ? -33.094 -10.5 -8.836 1 93.12 318 THR A CA 1
ATOM 2479 C C . THR A 1 318 ? -32.875 -9.844 -7.469 1 93.12 318 THR A C 1
ATOM 2481 O O . THR A 1 318 ? -32.438 -8.703 -7.379 1 93.12 318 THR A O 1
ATOM 2484 N N . SER A 1 319 ? -33.25 -10.625 -6.477 1 94 319 SER A N 1
ATOM 2485 C CA . SER A 1 319 ? -33.062 -10.125 -5.121 1 94 319 SER A CA 1
ATOM 2486 C C . SER A 1 319 ? -31.578 -9.906 -4.828 1 94 319 SER A C 1
ATOM 2488 O O . SER A 1 319 ? -31.203 -8.922 -4.184 1 94 319 SER A O 1
ATOM 2490 N N . LEU A 1 320 ? -30.766 -10.828 -5.25 1 95.88 320 LEU A N 1
ATOM 2491 C CA . LEU A 1 320 ? -29.328 -10.719 -5.043 1 95.88 320 LEU A CA 1
ATOM 2492 C C . LEU A 1 320 ? -28.766 -9.484 -5.742 1 95.88 320 LEU A C 1
ATOM 2494 O O . LEU A 1 320 ? -27.953 -8.758 -5.172 1 95.88 320 LEU A O 1
ATOM 2498 N N . VAL A 1 321 ? -29.203 -9.234 -6.953 1 97.06 321 VAL A N 1
ATOM 2499 C CA . VAL A 1 321 ? -28.781 -8.07 -7.727 1 97.06 321 VAL A CA 1
ATOM 2500 C C . VAL A 1 321 ? -29.094 -6.793 -6.961 1 97.06 321 VAL A C 1
ATOM 2502 O O . VAL A 1 321 ? -28.266 -5.887 -6.879 1 97.06 321 VAL A O 1
ATOM 2505 N N . GLN A 1 322 ? -30.266 -6.746 -6.395 1 95.56 322 GLN A N 1
ATOM 2506 C CA . GLN A 1 322 ? -30.656 -5.574 -5.625 1 95.56 322 GLN A CA 1
ATOM 2507 C C . GLN A 1 322 ? -29.75 -5.371 -4.414 1 95.56 322 GLN A C 1
ATOM 2509 O O . GLN A 1 322 ? -29.359 -4.246 -4.117 1 95.56 322 GLN A O 1
ATOM 2514 N N . LYS A 1 323 ? -29.438 -6.426 -3.734 1 95.69 323 LYS A N 1
ATOM 2515 C CA . LYS A 1 323 ? -28.562 -6.34 -2.562 1 95.69 323 LYS A CA 1
ATOM 2516 C C . LYS A 1 323 ? -27.156 -5.887 -2.949 1 95.69 323 LYS A C 1
ATOM 2518 O O . LYS A 1 323 ? -26.547 -5.082 -2.248 1 95.69 323 LYS A O 1
ATOM 2523 N N . ILE A 1 324 ? -26.656 -6.434 -4.062 1 97.56 324 ILE A N 1
ATOM 2524 C CA . ILE A 1 324 ? -25.328 -6.09 -4.539 1 97.56 324 ILE A CA 1
ATOM 2525 C C . ILE A 1 324 ? -25.281 -4.613 -4.926 1 97.56 324 ILE A C 1
ATOM 2527 O O . ILE A 1 324 ? -24.297 -3.922 -4.648 1 97.56 324 ILE A O 1
ATOM 2531 N N . LYS A 1 325 ? -26.344 -4.098 -5.52 1 97.75 325 LYS A N 1
ATOM 2532 C CA . LYS A 1 325 ? -26.375 -2.76 -6.105 1 97.75 325 LYS A CA 1
ATOM 2533 C C . LYS A 1 325 ? -26.734 -1.711 -5.059 1 97.75 325 LYS A C 1
ATOM 2535 O O . LYS A 1 325 ? -26.422 -0.531 -5.219 1 97.75 325 LYS A O 1
ATOM 2540 N N . CYS A 1 326 ? -27.484 -2.223 -4.055 1 96.56 326 CYS A N 1
ATOM 2541 C CA . CYS A 1 326 ? -28.016 -1.246 -3.107 1 96.56 326 CYS A CA 1
ATOM 2542 C C . CYS A 1 326 ? -28.156 -1.855 -1.718 1 96.56 326 CYS A C 1
ATOM 2544 O O . CYS A 1 326 ? -29.266 -2.078 -1.243 1 96.56 326 CYS A O 1
ATOM 2546 N N . LEU A 1 327 ? -27.062 -2.062 -1.069 1 96.38 327 LEU A N 1
ATOM 2547 C CA . LEU A 1 327 ? -27.125 -2.465 0.331 1 96.38 327 LEU A CA 1
ATOM 2548 C C . LEU A 1 327 ? -27.266 -1.249 1.241 1 96.38 327 LEU A C 1
ATOM 2550 O O . LEU A 1 327 ? -26.375 -0.391 1.277 1 96.38 327 LEU A O 1
ATOM 2554 N N . GLU A 1 328 ? -28.328 -1.191 1.969 1 96.62 328 GLU A N 1
ATOM 2555 C CA . GLU A 1 328 ? -28.641 -0.009 2.766 1 96.62 328 GLU A CA 1
ATOM 2556 C C . GLU A 1 328 ? -28.156 -0.164 4.203 1 96.62 328 GLU A C 1
ATOM 2558 O O . GLU A 1 328 ? -28.375 -1.201 4.828 1 96.62 328 GLU A O 1
ATOM 2563 N N . LEU A 1 329 ? -27.5 0.869 4.703 1 97.94 329 LEU A N 1
ATOM 2564 C CA . LEU A 1 329 ? -27.062 0.929 6.09 1 97.94 329 LEU A CA 1
ATOM 2565 C C . LEU A 1 329 ? -27.562 2.191 6.773 1 97.94 329 LEU A C 1
ATOM 2567 O O . LEU A 1 329 ? -27.328 3.303 6.297 1 97.94 329 LEU A O 1
ATOM 2571 N N . ASP A 1 330 ? -28.266 2.023 7.891 1 97.94 330 ASP A N 1
ATOM 2572 C CA . ASP A 1 330 ? -28.641 3.172 8.719 1 97.94 330 ASP A CA 1
ATOM 2573 C C . ASP A 1 330 ? -27.453 3.645 9.555 1 97.94 330 ASP A C 1
ATOM 2575 O O . ASP A 1 330 ? -26.891 2.873 10.336 1 97.94 330 ASP A O 1
ATOM 2579 N N . VAL A 1 331 ? -27.109 4.883 9.406 1 98.5 331 VAL A N 1
ATOM 2580 C CA . VAL A 1 331 ? -25.969 5.398 10.141 1 98.5 331 VAL A CA 1
ATOM 2581 C C . VAL A 1 331 ? -26.391 5.801 11.555 1 98.5 331 VAL A C 1
ATOM 2583 O O . VAL A 1 331 ? -27.328 6.578 11.727 1 98.5 331 VAL A O 1
ATOM 2586 N N . LYS A 1 332 ? -25.75 5.25 12.523 1 97.62 332 LYS A N 1
ATOM 2587 C CA . LYS A 1 332 ? -26 5.578 13.922 1 97.62 332 LYS A CA 1
ATOM 2588 C C . LYS A 1 332 ? -25.219 6.816 14.352 1 97.62 332 LYS A C 1
ATOM 2590 O O . LYS A 1 332 ? -25.719 7.633 15.133 1 97.62 332 LYS A O 1
ATOM 2595 N N . GLY A 1 333 ? -24.016 6.969 13.922 1 97.88 333 GLY A N 1
ATOM 2596 C CA . GLY A 1 333 ? -23.125 8.055 14.289 1 97.88 333 GLY A CA 1
ATOM 2597 C C . GLY A 1 333 ? -21.672 7.785 13.945 1 97.88 333 GLY A C 1
ATOM 2598 O O . GLY A 1 333 ? -21.344 6.727 13.406 1 97.88 333 GLY A O 1
ATOM 2599 N N . PRO A 1 334 ? -20.906 8.766 14.172 1 98.06 334 PRO A N 1
ATOM 2600 C CA . PRO A 1 334 ? -19.469 8.578 13.922 1 98.06 334 PRO A CA 1
ATOM 2601 C C . PRO A 1 334 ? -18.781 7.754 15.016 1 98.06 334 PRO A C 1
ATOM 2603 O O . PRO A 1 334 ? -19.312 7.617 16.125 1 98.06 334 PRO A O 1
ATOM 2606 N N . ARG A 1 335 ? -17.594 7.145 14.633 1 96.44 335 ARG A N 1
ATOM 2607 C CA . ARG A 1 335 ? -16.672 6.746 15.688 1 96.44 335 ARG A CA 1
ATOM 2608 C C . ARG A 1 335 ? -16.172 7.957 16.469 1 96.44 335 ARG A C 1
ATOM 2610 O O . ARG A 1 335 ? -16.547 9.094 16.172 1 96.44 335 ARG A O 1
ATOM 2617 N N . SER A 1 336 ? -15.383 7.758 17.516 1 94.19 336 SER A N 1
ATOM 2618 C CA . SER A 1 336 ? -14.961 8.82 18.438 1 94.19 336 SER A CA 1
ATOM 2619 C C . SER A 1 336 ? -13.961 9.758 17.766 1 94.19 336 SER A C 1
ATOM 2621 O O . SER A 1 336 ? -13.43 9.453 16.703 1 94.19 336 SER A O 1
ATOM 2623 N N . PHE A 1 337 ? -13.688 10.898 18.391 1 94.19 337 PHE A N 1
ATOM 2624 C CA . PHE A 1 337 ? -12.688 11.867 17.938 1 94.19 337 PHE A CA 1
ATOM 2625 C C . PHE A 1 337 ? -11.32 11.219 17.812 1 94.19 337 PHE A C 1
ATOM 2627 O O . PHE A 1 337 ? -10.531 11.586 16.953 1 94.19 337 PHE A O 1
ATOM 2634 N N . LYS A 1 338 ? -11.094 10.281 18.656 1 93.25 338 LYS A N 1
ATOM 2635 C CA . LYS A 1 338 ? -9.797 9.609 18.672 1 93.25 338 LYS A CA 1
ATOM 2636 C C . LYS A 1 338 ? -9.555 8.875 17.344 1 93.25 338 LYS A C 1
ATOM 2638 O O . LYS A 1 338 ? -8.406 8.656 16.953 1 93.25 338 LYS A O 1
ATOM 2643 N N . GLN A 1 339 ? -10.656 8.562 16.641 1 94.75 339 GLN A N 1
ATOM 2644 C CA . GLN A 1 339 ? -10.547 7.809 15.398 1 94.75 339 GLN A CA 1
ATOM 2645 C C . GLN A 1 339 ? -10.766 8.703 14.188 1 94.75 339 GLN A C 1
ATOM 2647 O O . GLN A 1 339 ? -10.742 8.234 13.047 1 94.75 339 GLN A O 1
ATOM 2652 N N . ALA A 1 340 ? -11 9.93 14.453 1 96.56 340 ALA A N 1
ATOM 2653 C CA . ALA A 1 340 ? -11.188 10.891 13.375 1 96.56 340 ALA A CA 1
ATOM 2654 C C . ALA A 1 340 ? -9.852 11.469 12.914 1 96.56 340 ALA A C 1
ATOM 2656 O O . ALA A 1 340 ? -8.953 11.688 13.734 1 96.56 340 ALA A O 1
ATOM 2657 N N . GLN A 1 341 ? -9.758 11.727 11.672 1 94.81 341 GLN A N 1
ATOM 2658 C CA . GLN A 1 341 ? -8.523 12.32 11.156 1 94.81 341 GLN A CA 1
ATOM 2659 C C . GLN A 1 341 ? -8.516 13.828 11.375 1 94.81 341 GLN A C 1
ATOM 2661 O O . GLN A 1 341 ? -7.449 14.43 11.547 1 94.81 341 GLN A O 1
ATOM 2666 N N . VAL A 1 342 ? -9.719 14.422 11.305 1 96.56 342 VAL A N 1
ATOM 2667 C CA . VAL A 1 342 ? -9.844 15.859 11.516 1 96.56 342 VAL A CA 1
ATOM 2668 C C . VAL A 1 342 ? -11.172 16.172 12.195 1 96.56 342 VAL A C 1
ATOM 2670 O O . VAL A 1 342 ? -11.953 15.266 12.5 1 96.56 342 VAL A O 1
ATOM 2673 N N . CYS A 1 343 ? -11.336 17.453 12.477 1 96.06 343 CYS A N 1
ATOM 2674 C CA . CYS A 1 343 ? -12.594 17.953 13 1 96.06 343 CYS A CA 1
ATOM 2675 C C . CYS A 1 343 ? -13.25 18.922 12.008 1 96.06 343 CYS A C 1
ATOM 2677 O O . CYS A 1 343 ? -12.562 19.734 11.383 1 96.06 343 CYS A O 1
ATOM 2679 N N . SER A 1 344 ? -14.516 18.688 11.883 1 97.06 344 SER A N 1
ATOM 2680 C CA . SER A 1 344 ? -15.297 19.75 11.266 1 97.06 344 SER A CA 1
ATOM 2681 C C . SER A 1 344 ? -15.805 20.75 12.305 1 97.06 344 SER A C 1
ATOM 2683 O O . SER A 1 344 ? -15.945 20.406 13.477 1 97.06 344 SER A O 1
ATOM 2685 N N . GLY A 1 345 ? -15.969 21.953 11.844 1 97.69 345 GLY A N 1
ATOM 2686 C CA . GLY A 1 345 ? -16.328 23.016 12.789 1 97.69 345 GLY A CA 1
ATOM 2687 C C . GLY A 1 345 ? -15.109 23.75 13.336 1 97.69 345 GLY A C 1
ATOM 2688 O O . GLY A 1 345 ? -13.992 23.578 12.844 1 97.69 345 GLY A O 1
ATOM 2689 N N . GLY A 1 346 ? -15.391 24.594 14.438 1 98.19 346 GLY A N 1
ATOM 2690 C CA . GLY A 1 346 ? -14.367 25.453 15.016 1 98.19 346 GLY A CA 1
ATOM 2691 C C . GLY A 1 346 ? -14.75 26.922 15.023 1 98.19 346 GLY A C 1
ATOM 2692 O O . GLY A 1 346 ? -15.938 27.25 15.031 1 98.19 346 GLY A O 1
ATOM 2693 N N . VAL A 1 347 ? -13.742 27.75 15.062 1 98.81 347 VAL A N 1
ATOM 2694 C CA . VAL A 1 347 ? -13.984 29.188 15.117 1 98.81 347 VAL A CA 1
ATOM 2695 C C . VAL A 1 347 ? -14.648 29.641 13.82 1 98.81 347 VAL A C 1
ATOM 2697 O O . VAL A 1 347 ? -14.156 29.359 12.734 1 98.81 347 VAL A O 1
ATOM 2700 N N . SER A 1 348 ? -15.695 30.375 13.922 1 98.75 348 SER A N 1
ATOM 2701 C CA . SER A 1 348 ? -16.453 30.828 12.758 1 98.75 348 SER A CA 1
ATOM 2702 C C . SER A 1 348 ? -15.609 31.719 11.859 1 98.75 348 SER A C 1
ATOM 2704 O O . SER A 1 348 ? -15.008 32.688 12.328 1 98.75 348 SER A O 1
ATOM 2706 N N . THR A 1 349 ? -15.656 31.438 10.602 1 98.69 349 THR A N 1
ATOM 2707 C CA . THR A 1 349 ? -14.836 32.188 9.656 1 98.69 349 THR A CA 1
ATOM 2708 C C . THR A 1 349 ? -15.469 33.531 9.352 1 98.69 349 THR A C 1
ATOM 2710 O O . THR A 1 349 ? -14.82 34.406 8.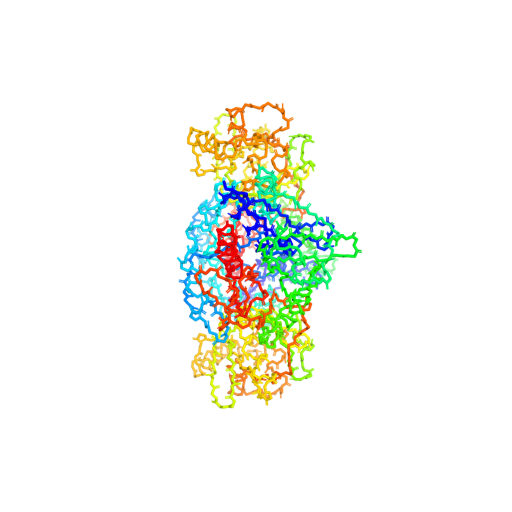781 1 98.69 349 THR A O 1
ATOM 2713 N N . GLU A 1 350 ? -16.672 33.75 9.766 1 98.31 350 GLU A N 1
ATOM 2714 C CA . GLU A 1 350 ? -17.344 35.062 9.602 1 98.31 350 GLU A CA 1
ATOM 2715 C C . GLU A 1 350 ? -16.688 36.125 10.461 1 98.31 350 GLU A C 1
ATOM 2717 O O . GLU A 1 350 ? -16.875 37.312 10.234 1 98.31 350 GLU A O 1
ATOM 2722 N N . GLU A 1 351 ? -15.945 35.688 11.391 1 98.75 351 GLU A N 1
ATOM 2723 C CA . GLU A 1 351 ? -15.344 36.594 12.344 1 98.75 351 GLU A CA 1
ATOM 2724 C C . GLU A 1 351 ? -13.828 36.688 12.164 1 98.75 351 GLU A C 1
ATOM 2726 O O . GLU A 1 351 ? -13.109 37.094 13.07 1 98.75 351 GLU A O 1
ATOM 2731 N N . LEU A 1 352 ? -13.383 36.219 11.055 1 98.81 352 LEU A N 1
ATOM 2732 C CA . LEU A 1 352 ? -11.969 36.281 10.695 1 98.81 352 LEU A CA 1
ATOM 2733 C C . LEU A 1 352 ? -11.773 36.938 9.344 1 98.81 352 LEU A C 1
ATOM 2735 O O . LEU A 1 352 ? -12.633 36.844 8.461 1 98.81 352 LEU A O 1
ATOM 2739 N N . SER A 1 353 ? -10.695 37.562 9.133 1 98.62 353 SER A N 1
ATOM 2740 C CA . SER A 1 353 ? -10.312 38.094 7.82 1 98.62 353 SER A CA 1
ATOM 2741 C C . SER A 1 353 ? -9.648 37 6.977 1 98.62 353 SER A C 1
ATOM 2743 O O . SER A 1 353 ? -8.633 36.438 7.387 1 98.62 353 SER A O 1
ATOM 2745 N N . PRO A 1 354 ? -10.18 36.719 5.793 1 98.06 354 PRO A N 1
ATOM 2746 C CA . PRO A 1 354 ? -9.531 35.688 4.961 1 98.06 354 PRO A CA 1
ATOM 2747 C C . PRO A 1 354 ? -8.156 36.156 4.461 1 98.06 354 PRO A C 1
ATOM 2749 O O . PRO A 1 354 ? -7.328 35.312 4.094 1 98.06 354 PRO A O 1
ATOM 2752 N N . GLU A 1 355 ? -7.906 37.438 4.484 1 98.19 355 GLU A N 1
ATOM 2753 C CA . GLU A 1 355 ? -6.633 37.969 4.004 1 98.19 355 GLU A CA 1
ATOM 2754 C C . GLU A 1 355 ? -5.535 37.781 5.047 1 98.19 355 GLU A C 1
ATOM 2756 O O . GLU A 1 355 ? -4.379 37.531 4.707 1 98.19 355 GLU A O 1
ATOM 2761 N N . THR A 1 356 ? -5.973 37.906 6.348 1 98.75 356 THR A N 1
ATOM 2762 C CA . THR A 1 356 ? -4.934 38 7.363 1 98.75 356 THR A CA 1
ATOM 2763 C C . THR A 1 356 ? -5.094 36.906 8.414 1 98.75 356 THR A C 1
ATOM 2765 O O . THR A 1 356 ? -4.168 36.656 9.188 1 98.75 356 THR A O 1
ATOM 2768 N N . MET A 1 357 ? -6.246 36.312 8.547 1 98.88 357 MET A N 1
ATOM 2769 C CA . MET A 1 357 ? -6.621 35.344 9.562 1 98.88 357 MET A CA 1
ATOM 2770 C C . MET A 1 357 ? -6.789 36 10.922 1 98.88 357 MET A C 1
ATOM 2772 O O . MET A 1 357 ? -6.844 35.312 11.945 1 98.88 357 MET A O 1
ATOM 2776 N N . GLU A 1 358 ? -6.859 37.344 10.961 1 98.94 358 GLU A N 1
ATOM 2777 C CA . GLU A 1 358 ? -7.039 38.094 12.195 1 98.94 358 GLU A CA 1
ATOM 2778 C C . GLU A 1 358 ? -8.5 38.125 12.625 1 98.94 358 GLU A C 1
ATOM 2780 O O . GLU A 1 358 ? -9.398 38.188 11.781 1 98.94 358 GLU A O 1
ATOM 2785 N N . SER A 1 359 ? -8.711 38.094 13.922 1 98.81 359 SER A N 1
ATOM 2786 C CA . SER A 1 359 ? -10.039 38.25 14.508 1 98.81 359 SER A CA 1
ATOM 2787 C C . SER A 1 359 ? -10.648 39.594 14.156 1 98.81 359 SER A C 1
ATOM 2789 O O . SER A 1 359 ? -9.977 40.625 14.25 1 98.81 359 SER A O 1
ATOM 2791 N N . SER A 1 360 ? -11.859 39.562 13.719 1 98.38 360 SER A N 1
ATOM 2792 C CA . SER A 1 360 ? -12.57 40.812 13.492 1 98.38 360 SER A CA 1
ATOM 2793 C C . SER A 1 360 ? -13.023 41.438 14.812 1 98.38 360 SER A C 1
ATOM 2795 O O . SER A 1 360 ? -13.406 42.594 14.852 1 98.38 360 SER A O 1
ATOM 2797 N N . LEU A 1 361 ? -12.984 40.688 15.859 1 98.25 361 LEU A N 1
ATOM 2798 C CA . LEU A 1 361 ? -13.445 41.156 17.172 1 98.25 361 LEU A CA 1
ATOM 2799 C C . LEU A 1 361 ? -12.305 41.781 17.969 1 98.25 361 LEU A C 1
ATOM 2801 O O . LEU A 1 361 ? -12.539 42.688 18.781 1 98.25 361 LEU A O 1
ATOM 2805 N N . HIS A 1 362 ? -11.086 41.281 17.734 1 98.19 362 HIS A N 1
ATOM 2806 C CA . HIS A 1 362 ? -9.961 41.719 18.562 1 98.19 362 HIS A CA 1
ATOM 2807 C C . HIS A 1 362 ? -8.711 41.906 17.719 1 98.19 362 HIS A C 1
ATOM 2809 O O . HIS A 1 362 ? -8.062 40.938 17.328 1 98.19 362 HIS A O 1
ATOM 2815 N N . PRO A 1 363 ? -8.305 43.188 17.531 1 97.31 363 PRO A N 1
ATOM 2816 C CA . PRO A 1 363 ? -7.016 43.406 16.859 1 97.31 363 PRO A CA 1
ATOM 2817 C C . PRO A 1 363 ? -5.859 42.688 17.578 1 97.31 363 PRO A C 1
ATOM 2819 O O . PRO A 1 363 ? -5.801 42.688 18.812 1 97.31 363 PRO A O 1
ATOM 2822 N N . GLY A 1 364 ? -5.078 41.969 16.812 1 98.12 364 GLY A N 1
ATOM 2823 C CA . GLY A 1 364 ? -3.904 41.344 17.391 1 98.12 364 GLY A CA 1
ATOM 2824 C C . GLY A 1 364 ? -4.121 39.875 17.703 1 98.12 364 GLY A C 1
ATOM 2825 O O . GLY A 1 364 ? -3.178 39.156 18.062 1 98.12 364 GLY A O 1
ATOM 2826 N N . ILE A 1 365 ? -5.371 39.406 17.609 1 98.81 365 ILE A N 1
ATOM 2827 C CA . ILE A 1 365 ? -5.652 38 17.797 1 98.81 365 ILE A CA 1
ATOM 2828 C C . ILE A 1 365 ? -5.84 37.312 16.438 1 98.81 365 ILE A C 1
ATOM 2830 O O . ILE A 1 365 ? -6.625 37.781 15.609 1 98.81 365 ILE A O 1
ATOM 2834 N N . PHE A 1 366 ? -5.117 36.25 16.156 1 98.94 366 PHE A N 1
ATOM 2835 C CA . PHE A 1 366 ? -5.16 35.5 14.914 1 98.94 366 PHE A CA 1
ATOM 2836 C C . PHE A 1 366 ? -5.453 34.031 15.18 1 98.94 366 PHE A C 1
ATOM 2838 O O . PHE A 1 366 ? -5.188 33.531 16.266 1 98.94 366 PHE A O 1
ATOM 2845 N N . PHE A 1 367 ? -6.016 33.375 14.227 1 98.94 367 PHE A N 1
ATOM 2846 C CA . PHE A 1 367 ? -6.258 31.938 14.266 1 98.94 367 PHE A CA 1
ATOM 2847 C C . PHE A 1 367 ? -5.641 31.25 13.055 1 98.94 367 PHE A C 1
ATOM 2849 O O . PHE A 1 367 ? -5.613 31.812 11.961 1 98.94 367 PHE A O 1
ATOM 2856 N N . ALA A 1 368 ? -5.184 30.031 13.172 1 98.81 368 ALA A N 1
ATOM 2857 C CA . ALA A 1 368 ? -4.617 29.281 12.055 1 98.81 368 ALA A CA 1
ATOM 2858 C C . ALA A 1 368 ? -4.781 27.781 12.25 1 98.81 368 ALA A C 1
ATOM 2860 O O . ALA A 1 368 ? -4.645 27.281 13.367 1 98.81 368 ALA A O 1
ATOM 2861 N N . GLY A 1 369 ? -5.031 27.078 11.156 1 98.38 369 GLY A N 1
ATOM 2862 C CA . GLY A 1 369 ? -5.086 25.625 11.172 1 98.38 369 GLY A CA 1
ATOM 2863 C C . GLY A 1 369 ? -6.453 25.078 11.539 1 98.38 369 GLY A C 1
ATOM 2864 O O . GLY A 1 369 ? -7.477 25.703 11.242 1 98.38 369 GLY A O 1
ATOM 2865 N N . GLU A 1 370 ? -6.465 23.969 12.18 1 97.62 370 GLU A N 1
ATOM 2866 C CA . GLU A 1 370 ? -7.66 23.141 12.336 1 97.62 370 GLU A CA 1
ATOM 2867 C C . GLU A 1 370 ? -8.602 23.719 13.383 1 97.62 370 GLU A C 1
ATOM 2869 O O . GLU A 1 370 ? -9.742 23.297 13.508 1 97.62 370 GLU A O 1
ATOM 2874 N N . VAL A 1 371 ? -8.117 24.734 14.156 1 98.44 371 VAL A N 1
ATOM 2875 C CA . VAL A 1 371 ? -8.969 25.359 15.164 1 98.44 371 VAL A CA 1
ATOM 2876 C C . VAL A 1 371 ? -10.086 26.156 14.477 1 98.44 371 VAL A C 1
ATOM 2878 O O . VAL A 1 371 ? -11.109 26.453 15.086 1 98.44 371 VAL A O 1
ATOM 2881 N N . VAL A 1 372 ? -9.883 26.5 13.211 1 98.75 372 VAL A N 1
ATOM 2882 C CA . VAL A 1 372 ? -10.812 27.281 12.414 1 98.75 372 VAL A CA 1
ATOM 2883 C C . VAL A 1 372 ? -11.828 26.375 11.742 1 98.75 372 VAL A C 1
ATOM 2885 O O . VAL A 1 372 ? -11.516 25.219 11.406 1 98.75 372 VAL A O 1
ATOM 2888 N N . ASP A 1 373 ? -13.039 26.859 11.516 1 98.56 373 ASP A N 1
ATOM 2889 C CA . ASP A 1 373 ? -14.102 26.094 10.867 1 98.56 373 ASP A CA 1
ATOM 2890 C C . ASP A 1 373 ? -13.781 25.844 9.398 1 98.56 373 ASP A C 1
ATOM 2892 O O . ASP A 1 373 ? -14.5 26.328 8.508 1 98.56 373 ASP A O 1
ATOM 2896 N N . THR A 1 374 ? -12.703 25.078 9.156 1 98.31 374 THR A N 1
ATOM 2897 C CA . THR A 1 374 ? -12.242 24.672 7.84 1 98.31 374 THR A CA 1
ATOM 2898 C C . THR A 1 374 ? -11.57 23.297 7.906 1 98.31 374 THR A C 1
ATOM 2900 O O . THR A 1 374 ? -10.688 23.078 8.734 1 98.31 374 THR A O 1
ATOM 2903 N N . ASP A 1 375 ? -12.047 22.391 7.152 1 97.69 375 ASP A N 1
ATOM 2904 C CA . ASP A 1 375 ? -11.398 21.094 6.988 1 97.69 375 ASP A CA 1
ATOM 2905 C C . ASP A 1 375 ? -11.398 20.656 5.523 1 97.69 375 ASP A C 1
ATOM 2907 O O . ASP A 1 375 ? -12.094 21.25 4.695 1 97.69 375 ASP A O 1
ATOM 2911 N N . GLY A 1 376 ? -10.547 19.734 5.16 1 97.38 376 GLY A N 1
ATOM 2912 C CA . GLY A 1 376 ? -10.445 19.266 3.789 1 97.38 376 GLY A CA 1
ATOM 2913 C C . GLY A 1 376 ? -10.742 17.781 3.646 1 97.38 376 GLY A C 1
ATOM 2914 O O . GLY A 1 376 ? -10.844 17.062 4.645 1 97.38 376 GLY A O 1
ATOM 2915 N N . ILE A 1 377 ? -10.891 17.375 2.395 1 96.38 377 ILE A N 1
ATOM 2916 C CA . ILE A 1 377 ? -11.047 15.961 2.062 1 96.38 377 ILE A CA 1
ATOM 2917 C C . ILE A 1 377 ? -9.719 15.234 2.273 1 96.38 377 ILE A C 1
ATOM 2919 O O . ILE A 1 377 ? -8.711 15.852 2.604 1 96.38 377 ILE A O 1
ATOM 2923 N N . CYS A 1 378 ? -9.758 13.938 2.166 1 94.38 378 CYS A N 1
ATOM 2924 C CA . CYS A 1 378 ? -8.547 13.141 2.275 1 94.38 378 CYS A CA 1
ATOM 2925 C C . CYS A 1 378 ? -7.59 13.438 1.124 1 94.38 378 CYS A C 1
ATOM 2927 O O . CYS A 1 378 ? -8.016 13.586 -0.021 1 94.38 378 CYS A O 1
ATOM 2929 N N . GLY A 1 379 ? -6.312 13.625 1.478 1 95.12 379 GLY A N 1
ATOM 2930 C CA . GLY A 1 379 ? -5.383 13.742 0.364 1 95.12 379 GLY A CA 1
ATOM 2931 C C . GLY A 1 379 ? -4.379 14.867 0.535 1 95.12 379 GLY A C 1
ATOM 2932 O O . GLY A 1 379 ? -3.865 15.398 -0.449 1 95.12 379 GLY A O 1
ATOM 2933 N N . GLY A 1 380 ? -4.141 15.344 1.705 1 97.69 380 GLY A N 1
ATOM 2934 C CA . GLY A 1 380 ? -3.141 16.375 1.949 1 97.69 380 GLY A CA 1
ATOM 2935 C C . GLY A 1 380 ? -3.732 17.766 2.064 1 97.69 380 GLY A C 1
ATOM 2936 O O . GLY A 1 380 ? -3.012 18.734 2.314 1 97.69 380 GLY A O 1
ATOM 2937 N N . TYR A 1 381 ? -4.992 17.875 1.985 1 98.19 381 TYR A N 1
ATOM 2938 C CA . TYR A 1 381 ? -5.672 19.172 1.925 1 98.19 381 TYR A CA 1
ATOM 2939 C C . TYR A 1 381 ? -5.695 19.828 3.295 1 98.19 381 TYR A C 1
ATOM 2941 O O . TYR A 1 381 ? -5.641 21.062 3.395 1 98.19 381 TYR A O 1
ATOM 2949 N N . ASN A 1 382 ? -5.773 19.031 4.312 1 98.25 382 ASN A N 1
ATOM 2950 C CA . ASN A 1 382 ? -5.809 19.594 5.656 1 98.25 382 ASN A CA 1
ATOM 2951 C C . ASN A 1 382 ? -4.457 20.188 6.047 1 98.25 382 ASN A C 1
ATOM 2953 O O . ASN A 1 382 ? -4.398 21.203 6.746 1 98.25 382 ASN A O 1
ATOM 2957 N N . LEU A 1 383 ? -3.412 19.578 5.59 1 98.69 383 LEU A N 1
ATOM 2958 C CA . LEU A 1 383 ? -2.1 20.188 5.789 1 98.69 383 LEU A CA 1
ATOM 2959 C C . LEU A 1 383 ? -1.939 21.422 4.93 1 98.69 383 LEU A C 1
ATOM 2961 O O . LEU A 1 383 ? -1.36 22.422 5.371 1 98.69 383 LEU A O 1
ATOM 2965 N N . GLN A 1 384 ? -2.428 21.375 3.699 1 98.81 384 GLN A N 1
ATOM 2966 C CA . GLN A 1 384 ? -2.41 22.578 2.883 1 98.81 384 GLN A CA 1
ATOM 2967 C C . GLN A 1 384 ? -3.109 23.734 3.596 1 98.81 384 GLN A C 1
ATOM 2969 O O . GLN A 1 384 ? -2.602 24.859 3.615 1 98.81 384 GLN A O 1
ATOM 2974 N N . TRP A 1 385 ? -4.254 23.438 4.156 1 98.75 385 TRP A N 1
ATOM 2975 C CA . TRP A 1 385 ? -4.969 24.453 4.918 1 98.75 385 TRP A CA 1
ATOM 2976 C C . TRP A 1 385 ? -4.113 24.969 6.074 1 98.75 385 TRP A C 1
ATOM 2978 O O . TRP A 1 385 ? -4.031 26.188 6.301 1 98.75 385 TRP A O 1
ATOM 2988 N N . ALA A 1 386 ? -3.486 24.062 6.77 1 98.75 386 ALA A N 1
ATOM 2989 C CA . ALA A 1 386 ? -2.627 24.453 7.887 1 98.75 386 ALA A CA 1
ATOM 2990 C C . ALA A 1 386 ? -1.518 25.391 7.43 1 98.75 386 ALA A C 1
ATOM 2992 O O . ALA A 1 386 ? -1.288 26.438 8.047 1 98.75 386 ALA A O 1
ATOM 2993 N N . TRP A 1 387 ? -0.888 25.031 6.285 1 98.94 387 TRP A N 1
ATOM 2994 C CA . TRP A 1 387 ? 0.205 25.844 5.766 1 98.94 387 TRP A CA 1
ATOM 2995 C C . TRP A 1 387 ? -0.297 27.219 5.332 1 98.94 387 TRP A C 1
ATOM 2997 O O . TRP A 1 387 ? 0.286 28.25 5.699 1 98.94 387 TRP A O 1
ATOM 3007 N N . SER A 1 388 ? -1.357 27.234 4.617 1 98.94 388 SER A N 1
ATOM 3008 C CA . SER A 1 388 ? -1.872 28.453 4.023 1 98.94 388 SER A CA 1
ATOM 3009 C C . SER A 1 388 ? -2.35 29.438 5.094 1 98.94 388 SER A C 1
ATOM 3011 O O . SER A 1 388 ? -1.998 30.609 5.066 1 98.94 388 SER A O 1
ATOM 3013 N N . SER A 1 389 ? -3.143 28.922 6.023 1 98.94 389 SER A N 1
ATOM 3014 C CA . SER A 1 389 ? -3.643 29.781 7.094 1 98.94 389 SER A CA 1
ATOM 3015 C C . SER A 1 389 ? -2.508 30.281 7.98 1 98.94 389 SER A C 1
ATOM 3017 O O . SER A 1 389 ? -2.52 31.422 8.422 1 98.94 389 SER A O 1
ATOM 3019 N N . ALA A 1 390 ? -1.525 29.469 8.172 1 98.94 390 ALA A N 1
ATOM 3020 C CA . ALA A 1 390 ? -0.381 29.797 9.016 1 98.94 390 ALA A CA 1
ATOM 3021 C C . ALA A 1 390 ? 0.477 30.875 8.375 1 98.94 390 ALA A C 1
ATOM 3023 O O . ALA A 1 390 ? 0.938 31.797 9.047 1 98.94 390 ALA A O 1
ATOM 3024 N N . ALA A 1 391 ? 0.729 30.719 7.066 1 98.94 391 ALA A N 1
ATOM 3025 C CA . ALA A 1 391 ? 1.511 31.719 6.348 1 98.94 391 ALA A CA 1
ATOM 3026 C C . ALA A 1 391 ? 0.861 33.094 6.441 1 98.94 391 ALA A C 1
ATOM 3028 O O . ALA A 1 391 ? 1.539 34.094 6.711 1 98.94 391 ALA A O 1
ATOM 3029 N N . ALA A 1 392 ? -0.439 33.156 6.273 1 98.88 392 ALA A N 1
ATOM 3030 C CA . ALA A 1 392 ? -1.176 34.438 6.359 1 98.88 392 ALA A CA 1
ATOM 3031 C C . ALA A 1 392 ? -1.132 35 7.777 1 98.88 392 ALA A C 1
ATOM 3033 O O . ALA A 1 392 ? -0.766 36.156 7.977 1 98.88 392 ALA A O 1
ATOM 3034 N N . ALA A 1 393 ? -1.445 34.125 8.773 1 98.94 393 ALA A N 1
ATOM 3035 C CA . ALA A 1 393 ? -1.479 34.594 10.164 1 98.94 393 ALA A CA 1
ATOM 3036 C C . ALA A 1 393 ? -0.102 35.062 10.617 1 98.94 393 ALA A C 1
ATOM 3038 O O . ALA A 1 393 ? 0.023 36.125 11.227 1 98.94 393 ALA A O 1
ATOM 3039 N N . GLY A 1 394 ? 0.908 34.281 10.305 1 98.88 394 GLY A N 1
ATOM 3040 C CA . GLY A 1 394 ? 2.262 34.625 10.703 1 98.88 394 GLY A CA 1
ATOM 3041 C C . GLY A 1 394 ? 2.74 35.938 10.125 1 98.88 394 GLY A C 1
ATOM 3042 O O . GLY A 1 394 ? 3.291 36.781 10.844 1 98.88 394 GLY A O 1
ATOM 3043 N N . THR A 1 395 ? 2.52 36.125 8.852 1 98.75 395 THR A N 1
ATOM 3044 C CA . THR A 1 395 ? 2.955 37.344 8.148 1 98.75 395 THR A CA 1
ATOM 3045 C C . THR A 1 395 ? 2.281 38.562 8.727 1 98.75 395 THR A C 1
ATOM 3047 O O . THR A 1 395 ? 2.947 39.562 9.039 1 98.75 395 THR A O 1
ATOM 3050 N N . HIS A 1 396 ? 1.031 38.5 9.008 1 98.62 396 HIS A N 1
ATOM 3051 C CA . HIS A 1 396 ? 0.266 39.688 9.375 1 98.62 396 HIS A CA 1
ATOM 3052 C C . HIS A 1 396 ? 0.327 39.938 10.883 1 98.62 396 HIS A C 1
ATOM 3054 O O . HIS A 1 396 ? 0.107 41.062 11.336 1 98.62 396 HIS A O 1
ATOM 3060 N N . ALA A 1 397 ? 0.572 38.875 11.656 1 98.5 397 ALA A N 1
ATOM 3061 C CA . ALA A 1 397 ? 0.747 39.062 13.094 1 98.5 397 ALA A CA 1
ATOM 3062 C C . ALA A 1 397 ? 2.018 39.844 13.398 1 98.5 397 ALA A C 1
ATOM 3064 O O . ALA A 1 397 ? 2.156 40.406 14.484 1 98.5 397 ALA A O 1
ATOM 3065 N N . ALA A 1 398 ? 2.93 39.875 12.445 1 97.31 398 ALA A N 1
ATOM 3066 C CA . ALA A 1 398 ? 4.211 40.531 12.617 1 97.31 398 ALA A CA 1
ATOM 3067 C C . ALA A 1 398 ? 4.125 42 12.172 1 97.31 398 ALA A C 1
ATOM 3069 O O . ALA A 1 398 ? 5.055 42.781 12.391 1 97.31 398 ALA A O 1
ATOM 3070 N N . CYS A 1 399 ? 3.148 42.406 11.43 1 87.62 399 CYS A N 1
ATOM 3071 C CA . CYS A 1 399 ? 3.006 43.75 10.914 1 87.62 399 CYS A CA 1
ATOM 3072 C C . CYS A 1 399 ? 2.186 44.625 11.867 1 87.62 399 CYS A C 1
ATOM 3074 O O . CYS A 1 399 ? 1.365 44.125 12.625 1 87.62 399 CYS A O 1
ATOM 3076 N N . MET B 1 1 ? -13.219 -46.438 -27.625 1 46.47 1 MET B N 1
ATOM 3077 C CA . MET B 1 1 ? -11.797 -46.375 -27.328 1 46.47 1 MET B CA 1
ATOM 3078 C C . MET B 1 1 ? -11.57 -46.125 -25.844 1 46.47 1 MET B C 1
ATOM 3080 O O . MET B 1 1 ? -12.328 -45.406 -25.203 1 46.47 1 MET B O 1
ATOM 3084 N N . ASN B 1 2 ? -10.844 -47 -25.125 1 68.38 2 ASN B N 1
ATOM 3085 C CA . ASN B 1 2 ? -10.703 -46.969 -23.672 1 68.38 2 ASN B CA 1
ATOM 3086 C C . ASN B 1 2 ? -10.141 -45.625 -23.203 1 68.38 2 ASN B C 1
ATOM 3088 O O . ASN B 1 2 ? -9.305 -45.031 -23.875 1 68.38 2 ASN B O 1
ATOM 3092 N N . LYS B 1 3 ? -10.711 -44.875 -22.266 1 87.56 3 LYS B N 1
ATOM 3093 C CA . LYS B 1 3 ? -10.312 -43.594 -21.703 1 87.56 3 LYS B CA 1
ATOM 3094 C C . LYS B 1 3 ? -8.875 -43.656 -21.188 1 87.56 3 LYS B C 1
ATOM 3096 O O . LYS B 1 3 ? -8.492 -44.562 -20.484 1 87.56 3 LYS B O 1
ATOM 3101 N N . LYS B 1 4 ? -8.055 -42.719 -21.734 1 94.62 4 LYS B N 1
ATOM 3102 C CA . LYS B 1 4 ? -6.691 -42.625 -21.219 1 94.62 4 LYS B CA 1
ATOM 3103 C C . LYS B 1 4 ? -6.684 -42.281 -19.734 1 94.62 4 LYS B C 1
ATOM 3105 O O . LYS B 1 4 ? -7.52 -41.531 -19.25 1 94.62 4 LYS B O 1
ATOM 3110 N N . THR B 1 5 ? -5.793 -42.906 -19.016 1 97.75 5 THR B N 1
ATOM 3111 C CA . THR B 1 5 ? -5.598 -42.625 -17.594 1 97.75 5 THR B CA 1
ATOM 3112 C C . THR B 1 5 ? -4.391 -41.719 -17.406 1 97.75 5 THR B C 1
ATOM 3114 O O . THR B 1 5 ? -3.293 -42 -17.875 1 97.75 5 THR B O 1
ATOM 3117 N N . VAL B 1 6 ? -4.621 -40.594 -16.734 1 98.75 6 VAL B N 1
ATOM 3118 C CA . VAL B 1 6 ? -3.564 -39.594 -16.484 1 98.75 6 VAL B CA 1
ATOM 3119 C C . VAL B 1 6 ? -3.357 -39.438 -14.984 1 98.75 6 VAL B C 1
ATOM 3121 O O . VAL B 1 6 ? -4.312 -39.219 -14.242 1 98.75 6 VAL B O 1
ATOM 3124 N N . CYS B 1 7 ? -2.125 -39.625 -14.508 1 98.88 7 CYS B N 1
ATOM 3125 C CA . CYS B 1 7 ? -1.756 -39.375 -13.117 1 98.88 7 CYS B CA 1
ATOM 3126 C C . CYS B 1 7 ? -0.935 -38.094 -12.992 1 98.88 7 CYS B C 1
ATOM 3128 O O . CYS B 1 7 ? 0.074 -37.938 -13.68 1 98.88 7 CYS B O 1
ATOM 3130 N N . ILE B 1 8 ? -1.391 -37.219 -12.188 1 98.94 8 ILE B N 1
ATOM 3131 C CA . ILE B 1 8 ? -0.702 -35.969 -11.969 1 98.94 8 ILE B CA 1
ATOM 3132 C C . ILE B 1 8 ? -0.083 -35.938 -10.578 1 98.94 8 ILE B C 1
ATOM 3134 O O . ILE B 1 8 ? -0.751 -36.25 -9.586 1 98.94 8 ILE B O 1
ATOM 3138 N N . ILE B 1 9 ? 1.193 -35.594 -10.5 1 98.75 9 ILE B N 1
ATOM 3139 C CA . ILE B 1 9 ? 1.914 -35.531 -9.234 1 98.75 9 ILE B CA 1
ATOM 3140 C C . ILE B 1 9 ? 2.104 -34.094 -8.812 1 98.75 9 ILE B C 1
ATOM 3142 O O . ILE B 1 9 ? 2.889 -33.344 -9.414 1 98.75 9 ILE B O 1
ATOM 3146 N N . GLY B 1 10 ? 1.409 -33.688 -7.699 1 98 10 GLY B N 1
ATOM 3147 C CA . GLY B 1 10 ? 1.434 -32.312 -7.215 1 98 10 GLY B CA 1
ATOM 3148 C C . GLY B 1 10 ? 0.139 -31.562 -7.469 1 98 10 GLY B C 1
ATOM 3149 O O . GLY B 1 10 ? -0.283 -31.406 -8.617 1 98 10 GLY B O 1
ATOM 3150 N N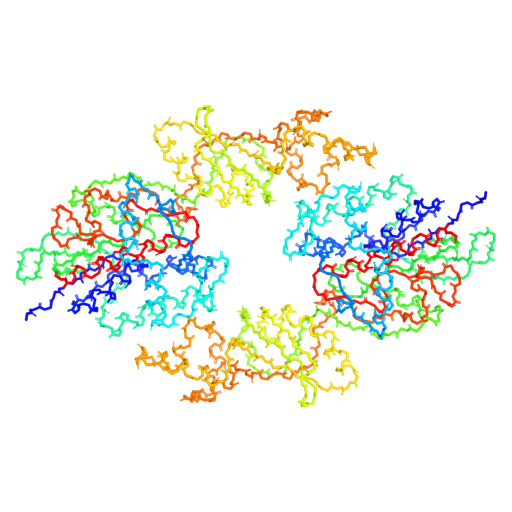 . GLY B 1 11 ? -0.438 -31.047 -6.453 1 97.94 11 GLY B N 1
ATOM 3151 C CA . GLY B 1 11 ? -1.712 -30.359 -6.547 1 97.94 11 GLY B CA 1
ATOM 3152 C C . GLY B 1 11 ? -1.583 -28.844 -6.395 1 97.94 11 GLY B C 1
ATOM 3153 O O . GLY B 1 11 ? -2.391 -28.219 -5.711 1 97.94 11 GLY B O 1
ATOM 3154 N N . GLY B 1 12 ? -0.503 -28.266 -6.938 1 97.31 12 GLY B N 1
ATOM 3155 C CA . GLY B 1 12 ? -0.357 -26.828 -6.984 1 97.31 12 GLY B CA 1
ATOM 3156 C C . GLY B 1 12 ? -1.066 -26.188 -8.172 1 97.31 12 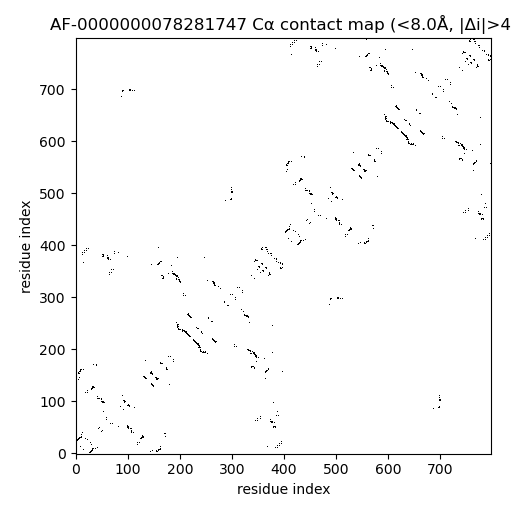GLY B C 1
ATOM 3157 O O . GLY B 1 12 ? -1.975 -26.797 -8.75 1 97.31 12 GLY B O 1
ATOM 3158 N N . ALA B 1 13 ? -0.63 -25 -8.562 1 97.94 13 ALA B N 1
ATOM 3159 C CA . ALA B 1 13 ? -1.245 -24.25 -9.664 1 97.94 13 ALA B CA 1
ATOM 3160 C C . ALA B 1 13 ? -1.198 -25.047 -10.961 1 97.94 13 ALA B C 1
ATOM 3162 O O . ALA B 1 13 ? -2.232 -25.281 -11.594 1 97.94 13 ALA B O 1
ATOM 3163 N N . ALA B 1 14 ? -0.044 -25.5 -11.305 1 98.69 14 ALA B N 1
ATOM 3164 C CA . ALA B 1 14 ? 0.122 -26.219 -12.562 1 98.69 14 ALA B CA 1
ATOM 3165 C C . ALA B 1 14 ? -0.609 -27.562 -12.523 1 98.69 14 ALA B C 1
ATOM 3167 O O . ALA B 1 14 ? -1.231 -27.969 -13.508 1 98.69 14 ALA B O 1
ATOM 3168 N N . GLY B 1 15 ? -0.559 -28.234 -11.375 1 98.81 15 GLY B N 1
ATOM 3169 C CA . GLY B 1 15 ? -1.205 -29.531 -11.258 1 98.81 15 GLY B CA 1
ATOM 3170 C C . GLY B 1 15 ? -2.713 -29.469 -11.422 1 98.81 15 GLY B C 1
ATOM 3171 O O . GLY B 1 15 ? -3.297 -30.25 -12.164 1 98.81 15 GLY B O 1
ATOM 3172 N N . LEU B 1 16 ? -3.305 -28.562 -10.766 1 98.88 16 LEU B N 1
ATOM 3173 C CA . LEU B 1 16 ? -4.758 -28.422 -10.812 1 98.88 16 LEU B CA 1
ATOM 3174 C C . LEU B 1 16 ? -5.227 -28.062 -12.219 1 98.88 16 LEU B C 1
ATOM 3176 O O . LEU B 1 16 ? -6.191 -28.641 -12.719 1 98.88 16 LEU B O 1
ATOM 3180 N N . VAL B 1 17 ? -4.562 -27.156 -12.859 1 98.94 17 VAL B N 1
ATOM 3181 C CA . VAL B 1 17 ? -4.945 -26.75 -14.203 1 98.94 17 VAL B CA 1
ATOM 3182 C C . VAL B 1 17 ? -4.707 -27.891 -15.188 1 98.94 17 VAL B C 1
ATOM 3184 O O . VAL B 1 17 ? -5.527 -28.141 -16.078 1 98.94 17 VAL B O 1
ATOM 3187 N N . SER B 1 18 ? -3.574 -28.625 -15.008 1 98.94 18 SER B N 1
ATOM 3188 C CA . SER B 1 18 ? -3.334 -29.797 -15.844 1 98.94 18 SER B CA 1
ATOM 3189 C C . SER B 1 18 ? -4.473 -30.812 -15.719 1 98.94 18 SER B C 1
ATOM 3191 O O . SER B 1 18 ? -4.91 -31.375 -16.719 1 98.94 18 SER B O 1
ATOM 3193 N N . ALA B 1 19 ? -4.914 -31.016 -14.5 1 98.94 19 ALA B N 1
ATOM 3194 C CA . ALA B 1 19 ? -5.992 -31.969 -14.234 1 98.94 19 ALA B CA 1
ATOM 3195 C C . ALA B 1 19 ? -7.266 -31.562 -14.984 1 98.94 19 ALA B C 1
ATOM 3197 O O . ALA B 1 19 ? -7.914 -32.406 -15.602 1 98.94 19 ALA B O 1
ATOM 3198 N N . ILE B 1 20 ? -7.59 -30.328 -14.938 1 98.88 20 ILE B N 1
ATOM 3199 C CA . ILE B 1 20 ? -8.797 -29.828 -15.578 1 98.88 20 ILE B CA 1
ATOM 3200 C C . ILE B 1 20 ? -8.703 -30.016 -17.094 1 98.88 20 ILE B C 1
ATOM 3202 O O . ILE B 1 20 ? -9.625 -30.547 -17.719 1 98.88 20 ILE B O 1
ATOM 3206 N N . PHE B 1 21 ? -7.605 -29.625 -17.688 1 98.94 21 PHE B N 1
ATOM 3207 C CA . PHE B 1 21 ? -7.457 -29.719 -19.125 1 98.94 21 PHE B CA 1
ATOM 3208 C C . PHE B 1 21 ? -7.434 -31.188 -19.578 1 98.94 21 PHE B C 1
ATOM 3210 O O . PHE B 1 21 ? -8 -31.531 -20.609 1 98.94 21 PHE B O 1
ATOM 3217 N N . ALA B 1 22 ? -6.766 -32.062 -18.812 1 98.88 22 ALA B N 1
ATOM 3218 C CA . ALA B 1 22 ? -6.77 -33.469 -19.141 1 98.88 22 ALA B CA 1
ATOM 3219 C C . ALA B 1 22 ? -8.18 -34.062 -19.094 1 98.88 22 ALA B C 1
ATOM 3221 O O . ALA B 1 22 ? -8.602 -34.75 -20.016 1 98.88 22 ALA B O 1
ATOM 3222 N N . ALA B 1 23 ? -8.867 -33.719 -18.062 1 98.75 23 ALA B N 1
ATOM 3223 C CA . ALA B 1 23 ? -10.227 -34.219 -17.891 1 98.75 23 ALA B CA 1
ATOM 3224 C C . ALA B 1 23 ? -11.148 -33.688 -18.984 1 98.75 23 ALA B C 1
ATOM 3226 O O . ALA B 1 23 ? -12.016 -34.406 -19.484 1 98.75 23 ALA B O 1
ATOM 3227 N N . ARG B 1 24 ? -10.984 -32.469 -19.375 1 98.25 24 ARG B N 1
ATOM 3228 C CA . ARG B 1 24 ? -11.781 -31.875 -20.453 1 98.25 24 ARG B CA 1
ATOM 3229 C C . ARG B 1 24 ? -11.523 -32.562 -21.766 1 98.25 24 ARG B C 1
ATOM 3231 O O . ARG B 1 24 ? -12.344 -32.5 -22.688 1 98.25 24 ARG B O 1
ATOM 3238 N N . ASN B 1 25 ? -10.383 -33.125 -21.859 1 98 25 ASN B N 1
ATOM 3239 C CA . ASN B 1 25 ? -10.078 -33.938 -23.031 1 98 25 ASN B CA 1
ATOM 3240 C C . ASN B 1 25 ? -10.391 -35.406 -22.812 1 98 25 ASN B C 1
ATOM 3242 O O . ASN B 1 25 ? -9.727 -36.281 -23.375 1 98 25 ASN B O 1
ATOM 3246 N N . HIS B 1 26 ? -11.273 -35.75 -21.891 1 97.12 26 HIS B N 1
ATOM 3247 C CA . HIS B 1 26 ? -11.977 -37 -21.688 1 97.12 26 HIS B CA 1
ATOM 3248 C C . HIS B 1 26 ? -11.07 -38.062 -21.047 1 97.12 26 HIS B C 1
ATOM 3250 O O . HIS B 1 26 ? -11.297 -39.25 -21.188 1 97.12 26 HIS B O 1
ATOM 3256 N N . ALA B 1 27 ? -9.992 -37.656 -20.391 1 98.38 27 ALA B N 1
ATOM 3257 C CA . ALA B 1 27 ? -9.141 -38.625 -19.672 1 98.38 27 ALA B CA 1
ATOM 3258 C C . ALA B 1 27 ? -9.688 -38.875 -18.281 1 98.38 27 ALA B C 1
ATOM 3260 O O . ALA B 1 27 ? -10.43 -38.062 -17.719 1 98.38 27 ALA B O 1
ATOM 3261 N N . SER B 1 28 ? -9.469 -40.094 -17.812 1 98.38 28 SER B N 1
ATOM 3262 C CA . SER B 1 28 ? -9.617 -40.375 -16.391 1 98.38 28 SER B CA 1
ATOM 3263 C C . SER B 1 28 ? -8.414 -39.844 -15.609 1 98.38 28 SER B C 1
ATOM 3265 O O . SER B 1 28 ? -7.281 -40.281 -15.844 1 98.38 28 SER B O 1
ATOM 3267 N N . VAL B 1 29 ? -8.672 -38.938 -14.648 1 98.81 29 VAL B N 1
ATOM 3268 C CA . VAL B 1 29 ? -7.559 -38.188 -14.062 1 98.81 29 VAL B CA 1
ATOM 3269 C C . VAL B 1 29 ? -7.5 -38.469 -12.555 1 98.81 29 VAL B C 1
ATOM 3271 O O . VAL B 1 29 ? -8.523 -38.375 -11.875 1 98.81 29 VAL B O 1
ATOM 3274 N N . ILE B 1 30 ? -6.309 -38.781 -12.07 1 98.75 30 ILE B N 1
ATOM 3275 C CA . ILE B 1 30 ? -6.027 -38.812 -10.641 1 98.75 30 ILE B CA 1
ATOM 3276 C C . ILE B 1 30 ? -4.906 -37.812 -10.312 1 98.75 30 ILE B C 1
ATOM 3278 O O . ILE B 1 30 ? -3.883 -37.781 -11 1 98.75 30 ILE B O 1
ATOM 3282 N N . LEU B 1 31 ? -5.133 -36.938 -9.359 1 98.88 31 LEU B N 1
ATOM 3283 C CA . LEU B 1 31 ? -4.148 -35.969 -8.891 1 98.88 31 LEU B CA 1
ATOM 3284 C C . LEU B 1 31 ? -3.689 -36.312 -7.477 1 98.88 31 LEU B C 1
ATOM 3286 O O . LEU B 1 31 ? -4.508 -36.406 -6.562 1 98.88 31 LEU B O 1
ATOM 3290 N N . LEU B 1 32 ? -2.402 -36.531 -7.32 1 98.56 32 LEU B N 1
ATOM 3291 C CA . LEU B 1 32 ? -1.814 -36.875 -6.035 1 98.56 32 LEU B CA 1
ATOM 3292 C C . LEU B 1 32 ? -1.117 -35.688 -5.402 1 98.56 32 LEU B C 1
ATOM 3294 O O . LEU B 1 32 ? -0.23 -35.094 -6.012 1 98.56 32 LEU B O 1
ATOM 3298 N N . GLU B 1 33 ? -1.538 -35.281 -4.219 1 97.81 33 GLU B N 1
ATOM 3299 C CA . GLU B 1 33 ? -0.993 -34.156 -3.469 1 97.81 33 GLU B CA 1
ATOM 3300 C C . GLU B 1 33 ? -0.445 -34.594 -2.117 1 97.81 33 GLU B C 1
ATOM 3302 O O . GLU B 1 33 ? -1.128 -35.312 -1.366 1 97.81 33 GLU B O 1
ATOM 3307 N N . GLN B 1 34 ? 0.783 -34.188 -1.845 1 96 34 GLN B N 1
ATOM 3308 C CA . GLN B 1 34 ? 1.452 -34.656 -0.635 1 96 34 GLN B CA 1
ATOM 3309 C C . GLN B 1 34 ? 0.872 -33.969 0.607 1 96 34 GLN B C 1
ATOM 3311 O O . GLN B 1 34 ? 0.864 -34.562 1.69 1 96 34 GLN B O 1
ATOM 3316 N N . ASN B 1 35 ? 0.382 -32.75 0.536 1 95.62 35 ASN B N 1
ATOM 3317 C CA . ASN B 1 35 ? -0.14 -32 1.67 1 95.62 35 ASN B CA 1
ATOM 3318 C C . ASN B 1 35 ? -1.586 -32.375 1.977 1 95.62 35 ASN B C 1
ATOM 3320 O O . ASN B 1 35 ? -2.189 -33.156 1.256 1 95.62 35 ASN B O 1
ATOM 3324 N N . GLU B 1 36 ? -2.125 -31.797 3.029 1 96.56 36 GLU B N 1
ATOM 3325 C CA . GLU B 1 36 ? -3.492 -32.062 3.469 1 96.56 36 GLU B CA 1
ATOM 3326 C C . GLU B 1 36 ? -4.508 -31.453 2.504 1 96.56 36 GLU B C 1
ATOM 3328 O O . GLU B 1 36 ? -5.629 -31.938 2.385 1 96.56 36 GLU B O 1
ATOM 3333 N N . LYS B 1 37 ? -4.086 -30.359 1.847 1 96.75 37 LYS B N 1
ATOM 3334 C CA . LYS B 1 37 ? -4.906 -29.672 0.857 1 96.75 37 LYS B CA 1
ATOM 3335 C C . LYS B 1 37 ? -4.066 -29.203 -0.326 1 96.75 37 LYS B C 1
ATOM 3337 O O . LYS B 1 37 ? -2.877 -28.906 -0.175 1 96.75 37 LYS B O 1
ATOM 3342 N N . PRO B 1 38 ? -4.715 -29.172 -1.467 1 97.19 38 PRO B N 1
ATOM 3343 C CA . PRO B 1 38 ? -3.977 -28.656 -2.615 1 97.19 38 PRO B CA 1
ATOM 3344 C C . PRO B 1 38 ? -3.82 -27.125 -2.568 1 97.19 38 PRO B C 1
ATOM 3346 O O . PRO B 1 38 ? -4.48 -26.469 -1.77 1 97.19 38 PRO B O 1
ATOM 3349 N N . GLY B 1 39 ? -2.963 -26.609 -3.355 1 96.75 39 GLY B N 1
ATOM 3350 C CA . GLY B 1 39 ? -2.863 -25.188 -3.664 1 96.75 39 GLY B CA 1
ATOM 3351 C C . GLY B 1 39 ? -2.229 -24.391 -2.551 1 96.75 39 GLY B C 1
ATOM 3352 O O . GLY B 1 39 ? -2.471 -23.172 -2.436 1 96.75 39 GLY B O 1
ATOM 3353 N N . ARG B 1 40 ? -1.394 -25.031 -1.731 1 95.31 40 ARG B N 1
ATOM 3354 C CA . ARG B 1 40 ? -0.83 -24.312 -0.592 1 95.31 40 ARG B CA 1
ATOM 3355 C C . ARG B 1 40 ? 0.01 -23.125 -1.052 1 95.31 40 ARG B C 1
ATOM 3357 O O . ARG B 1 40 ? -0.156 -22.016 -0.553 1 95.31 40 ARG B O 1
ATOM 3364 N N . LYS B 1 41 ? 0.865 -23.25 -1.97 1 94.69 41 LYS B N 1
ATOM 3365 C CA . LYS B 1 41 ? 1.695 -22.141 -2.457 1 94.69 41 LYS B CA 1
ATOM 3366 C C . LYS B 1 41 ? 0.86 -21.125 -3.215 1 94.69 41 LYS B C 1
ATOM 3368 O O . LYS B 1 41 ? 1.167 -19.922 -3.197 1 94.69 41 LYS B O 1
ATOM 3373 N N . LEU B 1 42 ? -0.14 -21.594 -3.889 1 96.44 42 LEU B N 1
ATOM 3374 C CA . LEU B 1 42 ? -1.037 -20.719 -4.641 1 96.44 42 LEU B CA 1
ATOM 3375 C C . LEU B 1 42 ? -1.714 -19.719 -3.719 1 96.44 42 LEU B C 1
ATOM 3377 O O . LEU B 1 42 ? -1.84 -18.531 -4.066 1 96.44 42 LEU B O 1
ATOM 3381 N N . LEU B 1 43 ? -2.047 -20.125 -2.523 1 96.56 43 LEU B N 1
ATOM 3382 C CA . LEU B 1 43 ? -2.783 -19.312 -1.563 1 96.56 43 LEU B CA 1
ATOM 3383 C C . LEU B 1 43 ? -1.932 -18.141 -1.078 1 96.56 43 LEU B C 1
ATOM 3385 O O . LEU B 1 43 ? -2.465 -17.141 -0.604 1 96.56 43 LEU B O 1
ATOM 3389 N N . ALA B 1 44 ? -0.661 -18.266 -1.246 1 93.75 44 ALA B N 1
ATOM 3390 C CA . ALA B 1 44 ? 0.252 -17.25 -0.728 1 93.75 44 ALA B CA 1
ATOM 3391 C C . ALA B 1 44 ? 0.629 -16.234 -1.812 1 93.75 44 ALA B C 1
ATOM 3393 O O . ALA B 1 44 ? 1.206 -15.188 -1.522 1 93.75 44 ALA B O 1
ATOM 3394 N N . THR B 1 45 ? 0.303 -16.547 -3.033 1 93.75 45 THR B N 1
ATOM 3395 C CA . THR B 1 45 ? 0.723 -15.695 -4.145 1 93.75 45 THR B CA 1
ATOM 3396 C C . THR B 1 45 ? 0.042 -14.328 -4.074 1 93.75 45 THR B C 1
ATOM 3398 O O . THR B 1 45 ? -1.079 -14.219 -3.572 1 93.75 45 THR B O 1
ATOM 3401 N N . GLY B 1 46 ? 0.792 -13.352 -4.543 1 93.12 46 GLY B N 1
ATOM 3402 C CA . GLY B 1 46 ? 0.242 -12 -4.539 1 93.12 46 GLY B CA 1
ATOM 3403 C C . GLY B 1 46 ? -0.11 -11.508 -3.146 1 93.12 46 GLY B C 1
ATOM 3404 O O . GLY B 1 46 ? -1.069 -10.75 -2.977 1 93.12 46 GLY B O 1
ATOM 3405 N N . ASN B 1 47 ? 0.619 -12.016 -2.131 1 91.94 47 ASN B N 1
ATOM 3406 C CA . ASN B 1 47 ? 0.322 -11.688 -0.739 1 91.94 47 ASN B CA 1
ATOM 3407 C C . ASN B 1 47 ? -1.119 -12.039 -0.377 1 91.94 47 ASN B C 1
ATOM 3409 O O . ASN B 1 47 ? -1.817 -11.234 0.247 1 91.94 47 ASN B O 1
ATOM 3413 N N . GLY B 1 48 ? -1.53 -13.148 -0.914 1 95.56 48 GLY B N 1
ATOM 3414 C CA . GLY B 1 48 ? -2.85 -13.672 -0.59 1 95.56 48 GLY B CA 1
ATOM 3415 C C . GLY B 1 48 ? -3.916 -13.25 -1.585 1 95.56 48 GLY B C 1
ATOM 3416 O O . GLY B 1 48 ? -5.078 -13.633 -1.452 1 95.56 48 GLY B O 1
ATOM 3417 N N . ARG B 1 49 ? -3.518 -12.508 -2.689 1 96.56 49 ARG B N 1
ATOM 3418 C CA . ARG B 1 49 ? -4.512 -11.961 -3.605 1 96.56 49 ARG B CA 1
ATOM 3419 C C . ARG B 1 49 ? -4.449 -12.656 -4.961 1 96.56 49 ARG B C 1
ATOM 3421 O O . ARG B 1 49 ? -5.355 -12.508 -5.785 1 96.56 49 ARG B O 1
ATOM 3428 N N . CYS B 1 50 ? -3.355 -13.328 -5.215 1 97.75 50 CYS B N 1
ATOM 3429 C CA . CYS B 1 50 ? -3.139 -14.109 -6.426 1 97.75 50 CYS B CA 1
ATOM 3430 C C . CYS B 1 50 ? -3.088 -13.219 -7.656 1 97.75 50 CYS B C 1
ATOM 3432 O O . CYS B 1 50 ? -4.109 -12.984 -8.305 1 97.75 50 CYS B O 1
ATOM 3434 N N . ASN B 1 51 ? -1.972 -12.766 -8.039 1 97.56 51 ASN B N 1
ATOM 3435 C CA . ASN B 1 51 ? -1.742 -12.094 -9.312 1 97.56 51 ASN B CA 1
ATOM 3436 C C . ASN B 1 51 ? -1.7 -13.094 -10.469 1 97.56 51 ASN B C 1
ATOM 3438 O O . ASN B 1 51 ? -0.652 -13.672 -10.758 1 97.56 51 ASN B O 1
ATOM 3442 N N . LEU B 1 52 ? -2.818 -13.289 -11.125 1 98.31 52 LEU B N 1
ATOM 3443 C CA . LEU B 1 52 ? -3.072 -14.391 -12.055 1 98.31 52 LEU B CA 1
ATOM 3444 C C . LEU B 1 52 ? -2.119 -14.328 -13.242 1 98.31 52 LEU B C 1
ATOM 3446 O O . LEU B 1 52 ? -1.725 -15.367 -13.773 1 98.31 52 LEU B O 1
ATOM 3450 N N . THR B 1 53 ? -1.91 -13.203 -13.688 1 98.62 53 THR B N 1
ATOM 3451 C CA . THR B 1 53 ? -1.128 -12.945 -14.891 1 98.62 53 THR B CA 1
ATOM 3452 C C . THR B 1 53 ? -0.843 -11.453 -15.039 1 98.62 53 THR B C 1
ATOM 3454 O O . THR B 1 53 ? -0.84 -10.719 -14.055 1 98.62 53 THR B O 1
ATOM 3457 N N . ASN B 1 54 ? -0.377 -11.07 -16.203 1 98.5 54 ASN B N 1
ATOM 3458 C CA . ASN B 1 54 ? -0.023 -9.688 -16.484 1 98.5 54 ASN B CA 1
ATOM 3459 C C . ASN B 1 54 ? -0.414 -9.297 -17.906 1 98.5 54 ASN B C 1
ATOM 3461 O O . ASN B 1 54 ? -0.286 -10.102 -18.844 1 98.5 54 ASN B O 1
ATOM 3465 N N . THR B 1 55 ? -0.833 -8.078 -18.078 1 98.31 55 THR B N 1
ATOM 3466 C CA . THR B 1 55 ? -1.26 -7.637 -19.406 1 98.31 55 THR B CA 1
ATOM 3467 C C . THR B 1 55 ? -0.055 -7.414 -20.312 1 98.31 55 THR B C 1
ATOM 3469 O O . THR B 1 55 ? -0.193 -7.383 -21.531 1 98.31 55 THR B O 1
ATOM 3472 N N . PHE B 1 56 ? 1.048 -7.16 -19.719 1 97.62 56 PHE B N 1
ATOM 3473 C CA . PHE B 1 56 ? 2.293 -7.027 -20.469 1 97.62 56 PHE B CA 1
ATOM 3474 C C . PHE B 1 56 ? 2.99 -8.375 -20.609 1 97.62 56 PHE B C 1
ATOM 3476 O O . PHE B 1 56 ? 3.414 -8.961 -19.609 1 97.62 56 PHE B O 1
ATOM 3483 N N . GLN B 1 57 ? 3.092 -8.898 -21.812 1 97.12 57 GLN B N 1
ATOM 3484 C CA . GLN B 1 57 ? 3.723 -10.188 -22.062 1 97.12 57 GLN B CA 1
ATOM 3485 C C . GLN B 1 57 ? 4.758 -10.078 -23.188 1 97.12 57 GLN B C 1
ATOM 3487 O O . GLN B 1 57 ? 4.434 -9.656 -24.297 1 97.12 57 GLN B O 1
ATOM 3492 N N . GLN B 1 58 ? 5.922 -10.422 -22.859 1 96.56 58 GLN B N 1
ATOM 3493 C CA . GLN B 1 58 ? 7.012 -10.469 -23.828 1 96.56 58 GLN B CA 1
ATOM 3494 C C . GLN B 1 58 ? 8.031 -11.539 -23.469 1 96.56 58 GLN B C 1
ATOM 3496 O O . GLN B 1 58 ? 8.109 -11.961 -22.312 1 96.56 58 GLN B O 1
ATOM 3501 N N . PRO B 1 59 ? 8.781 -11.992 -24.422 1 96.81 59 PRO B N 1
ATOM 3502 C CA . PRO B 1 59 ? 9.75 -13.062 -24.156 1 96.81 59 PRO B CA 1
ATOM 3503 C C . PRO B 1 59 ? 10.703 -12.727 -23.016 1 96.81 59 PRO B C 1
ATOM 3505 O O . PRO B 1 59 ? 11.078 -13.617 -22.25 1 96.81 59 PRO B O 1
ATOM 3508 N N . SER B 1 60 ? 11.016 -11.461 -22.859 1 94.94 60 SER B N 1
ATOM 3509 C CA . SER B 1 60 ? 12.008 -11.031 -21.875 1 94.94 60 SER B CA 1
ATOM 3510 C C . SER B 1 60 ? 11.469 -11.172 -20.453 1 94.94 60 SER B C 1
ATOM 3512 O O . SER B 1 60 ? 12.227 -11.07 -19.484 1 94.94 60 SER B O 1
ATOM 3514 N N . CYS B 1 61 ? 10.211 -11.453 -20.266 1 96.75 61 CYS B N 1
ATOM 3515 C CA . CYS B 1 61 ? 9.602 -11.609 -18.953 1 96.75 61 CYS B CA 1
ATOM 3516 C C . CYS B 1 61 ? 9.891 -12.992 -18.375 1 96.75 61 CYS B C 1
ATOM 3518 O O . CYS B 1 61 ? 9.602 -13.258 -17.203 1 96.75 61 CYS B O 1
ATOM 3520 N N . TYR B 1 62 ? 10.484 -13.859 -19.172 1 97.56 62 TYR B N 1
ATOM 3521 C CA . TYR B 1 62 ? 10.75 -15.234 -18.781 1 97.56 62 TYR B CA 1
ATOM 3522 C C . TYR B 1 62 ? 12.219 -15.578 -18.938 1 97.56 62 TYR B C 1
ATOM 3524 O O . TYR B 1 62 ? 12.883 -15.094 -19.859 1 97.56 62 TYR B O 1
ATOM 3532 N N . HIS B 1 63 ? 12.664 -16.391 -17.984 1 95.81 63 HIS B N 1
ATOM 3533 C CA . HIS B 1 63 ? 14.07 -16.781 -17.938 1 95.81 63 HIS B CA 1
ATOM 3534 C C . HIS B 1 63 ? 14.227 -18.281 -18.062 1 95.81 63 HIS B C 1
ATOM 3536 O O . HIS B 1 63 ? 13.258 -19.031 -17.953 1 95.81 63 HIS B O 1
ATOM 3542 N N . GLY B 1 64 ? 15.461 -18.781 -18.188 1 95.25 64 GLY B N 1
ATOM 3543 C CA . GLY B 1 64 ? 15.906 -20.156 -18.375 1 95.25 64 GLY B CA 1
ATOM 3544 C C . GLY B 1 64 ? 17.094 -20.266 -19.328 1 95.25 64 GLY B C 1
ATOM 3545 O O . GLY B 1 64 ? 17.5 -19.281 -19.938 1 95.25 64 GLY B O 1
ATOM 3546 N N . ARG B 1 65 ? 17.578 -21.453 -19.438 1 94.06 65 ARG B N 1
ATOM 3547 C CA . ARG B 1 65 ? 18.672 -21.641 -20.375 1 94.06 65 ARG B CA 1
ATOM 3548 C C . ARG B 1 65 ? 18.219 -21.391 -21.812 1 94.06 65 ARG B C 1
ATOM 3550 O O . ARG B 1 65 ? 18.984 -20.875 -22.625 1 94.06 65 ARG B O 1
ATOM 3557 N N . HIS B 1 66 ? 16.938 -21.719 -22.047 1 93.62 66 HIS B N 1
ATOM 3558 C CA . HIS B 1 66 ? 16.312 -21.5 -23.359 1 93.62 66 HIS B CA 1
ATOM 3559 C C . HIS B 1 66 ? 15.008 -20.75 -23.234 1 93.62 66 HIS B C 1
ATOM 3561 O O . HIS B 1 66 ? 13.93 -21.328 -23.359 1 93.62 66 HIS B O 1
ATOM 3567 N N . PRO B 1 67 ? 15.141 -19.406 -23.172 1 91.69 67 PRO B N 1
ATOM 3568 C CA . PRO B 1 67 ? 13.938 -18.609 -22.922 1 91.69 67 PRO B CA 1
ATOM 3569 C C . PRO B 1 67 ? 12.945 -18.688 -24.078 1 91.69 67 PRO B C 1
ATOM 3571 O O . PRO B 1 67 ? 11.742 -18.484 -23.891 1 91.69 67 PRO B O 1
ATOM 3574 N N . GLU B 1 68 ? 13.398 -19.031 -25.281 1 95.31 68 GLU B N 1
ATOM 3575 C CA . GLU B 1 68 ? 12.516 -19.172 -26.438 1 95.31 68 GLU B CA 1
ATOM 3576 C C . GLU B 1 68 ? 11.516 -20.312 -26.234 1 95.31 68 GLU B C 1
ATOM 3578 O O . GLU B 1 68 ? 10.406 -20.266 -26.75 1 95.31 68 GLU B O 1
ATOM 3583 N N . PHE B 1 69 ? 11.914 -21.359 -25.5 1 97.81 69 PHE B N 1
ATOM 3584 C CA . PHE B 1 69 ? 11.031 -22.469 -25.172 1 97.81 69 PHE B CA 1
ATOM 3585 C C . PHE B 1 69 ? 9.805 -21.984 -24.406 1 97.81 69 PHE B C 1
ATOM 3587 O O . PHE B 1 69 ? 8.672 -22.297 -24.797 1 97.81 69 PHE B O 1
ATOM 3594 N N . ALA B 1 70 ? 10.047 -21.156 -23.391 1 97.44 70 ALA B N 1
ATOM 3595 C CA . ALA B 1 70 ? 8.953 -20.656 -22.562 1 97.44 70 ALA B CA 1
ATOM 3596 C C . ALA B 1 70 ? 7.961 -19.844 -23.391 1 97.44 70 ALA B C 1
ATOM 3598 O O . ALA B 1 70 ? 6.746 -19.984 -23.234 1 97.44 70 ALA B O 1
ATOM 3599 N N . TRP B 1 71 ? 8.516 -19.047 -24.266 1 98 71 TRP B N 1
ATOM 3600 C CA . TRP B 1 71 ? 7.672 -18.156 -25.047 1 98 71 TRP B CA 1
ATOM 3601 C C . TRP B 1 71 ? 6.77 -18.953 -26 1 98 71 TRP B C 1
ATOM 3603 O O . TRP B 1 71 ? 5.605 -18.594 -26.188 1 98 71 TRP B O 1
ATOM 3613 N N . LYS B 1 72 ? 7.289 -20.016 -26.547 1 98.5 72 LYS B N 1
ATOM 3614 C CA . LYS B 1 72 ? 6.48 -20.891 -27.406 1 98.5 72 LYS B CA 1
ATOM 3615 C C . LYS B 1 72 ? 5.301 -21.469 -26.641 1 98.5 72 LYS B C 1
ATOM 3617 O O . LYS B 1 72 ? 4.191 -21.562 -27.172 1 98.5 72 LYS B O 1
ATOM 3622 N N . VAL B 1 73 ? 5.531 -21.859 -25.438 1 98.75 73 VAL B N 1
ATOM 3623 C CA . VAL B 1 73 ? 4.488 -22.438 -24.594 1 98.75 73 VAL B CA 1
ATOM 3624 C C . VAL B 1 73 ? 3.457 -21.375 -24.234 1 98.75 73 VAL B C 1
ATOM 3626 O O . VAL B 1 73 ? 2.25 -21.609 -24.359 1 98.75 73 VAL B O 1
ATOM 3629 N N . ILE B 1 74 ? 3.932 -20.141 -23.891 1 98.62 74 ILE B N 1
ATOM 3630 C CA . ILE B 1 74 ? 3.076 -19.031 -23.484 1 98.62 74 ILE B CA 1
ATOM 3631 C C . ILE B 1 74 ? 2.162 -18.625 -24.641 1 98.62 74 ILE B C 1
ATOM 3633 O O . ILE B 1 74 ? 0.984 -18.328 -24.422 1 98.62 74 ILE B O 1
ATOM 3637 N N . GLN B 1 75 ? 2.697 -18.703 -25.812 1 98.31 75 GLN B N 1
ATOM 3638 C CA . GLN B 1 75 ? 1.941 -18.297 -26.984 1 98.31 75 GLN B CA 1
ATOM 3639 C C . GLN B 1 75 ? 0.77 -19.234 -27.25 1 98.31 75 GLN B C 1
ATOM 3641 O O . GLN B 1 75 ? -0.23 -18.844 -27.859 1 98.31 75 GLN B O 1
ATOM 3646 N N . GLN B 1 76 ? 0.865 -20.469 -26.828 1 98.5 76 GLN B N 1
ATOM 3647 C CA . GLN B 1 76 ? -0.225 -21.422 -27 1 98.5 76 GLN B CA 1
ATOM 3648 C C . GLN B 1 76 ? -1.362 -21.141 -26.031 1 98.5 76 GLN B C 1
ATOM 3650 O O . GLN B 1 76 ? -2.525 -21.438 -26.312 1 98.5 76 GLN B O 1
ATOM 3655 N N . PHE B 1 77 ? -1.035 -20.641 -24.953 1 98.75 77 PHE B N 1
ATOM 3656 C CA . PHE B 1 77 ? -1.979 -20.266 -23.906 1 98.75 77 PHE B CA 1
ATOM 3657 C C . PHE B 1 77 ? -1.601 -18.938 -23.281 1 98.75 77 PHE B C 1
ATOM 3659 O O . PHE B 1 77 ? -1.173 -18.875 -22.125 1 98.75 77 PHE B O 1
ATOM 3666 N N . PRO B 1 78 ? -1.845 -17.875 -24.047 1 98.62 78 PRO B N 1
ATOM 3667 C CA . PRO B 1 78 ? -1.433 -16.516 -23.656 1 98.62 78 PRO B CA 1
ATOM 3668 C C . PRO B 1 78 ? -2.352 -15.906 -22.609 1 98.62 78 PRO B C 1
ATOM 3670 O O . PRO B 1 78 ? -3.328 -16.531 -22.188 1 98.62 78 PRO B O 1
ATOM 3673 N N . MET B 1 79 ? -2.035 -14.75 -22.219 1 98.25 79 MET B N 1
ATOM 3674 C CA . MET B 1 79 ? -2.742 -14.008 -21.172 1 98.25 79 MET B CA 1
ATOM 3675 C C . MET B 1 79 ? -4.238 -13.969 -21.453 1 98.25 79 MET B C 1
ATOM 3677 O O . MET B 1 79 ? -5.051 -14.172 -20.547 1 98.25 79 MET B O 1
ATOM 3681 N N . GLN B 1 80 ? -4.641 -13.844 -22.703 1 98.38 80 GLN B N 1
ATOM 3682 C CA . GLN B 1 80 ? -6.051 -13.742 -23.062 1 98.38 80 GLN B CA 1
ATOM 3683 C C . GLN B 1 80 ? -6.789 -15.047 -22.766 1 98.38 80 GLN B C 1
ATOM 3685 O O . GLN B 1 80 ? -7.914 -15.023 -22.266 1 98.38 80 GLN B O 1
ATOM 3690 N N . LYS B 1 81 ? -6.16 -16.156 -23.078 1 98.81 81 LYS B N 1
ATOM 3691 C CA . LYS B 1 81 ? -6.766 -17.453 -22.797 1 98.81 81 LYS B CA 1
ATOM 3692 C C . LYS B 1 81 ? -6.82 -17.734 -21.297 1 98.81 81 LYS B C 1
ATOM 3694 O O . LYS B 1 81 ? -7.762 -18.375 -20.812 1 98.81 81 LYS B O 1
ATOM 3699 N N . THR B 1 82 ? -5.766 -17.266 -20.609 1 98.81 82 THR B N 1
ATOM 3700 C CA . THR B 1 82 ? -5.766 -17.391 -19.156 1 98.81 82 THR B CA 1
ATOM 3701 C C . THR B 1 82 ? -6.965 -16.672 -18.547 1 98.81 82 THR B C 1
ATOM 3703 O O . THR B 1 82 ? -7.711 -17.25 -17.766 1 98.81 82 THR B O 1
ATOM 3706 N N . VAL B 1 83 ? -7.148 -15.445 -18.969 1 98.62 83 VAL B N 1
ATOM 3707 C CA . VAL B 1 83 ? -8.25 -14.641 -18.453 1 98.62 83 VAL B CA 1
ATOM 3708 C C . VAL B 1 83 ? -9.578 -15.297 -18.812 1 98.62 83 VAL B C 1
ATOM 3710 O O . VAL B 1 83 ? -10.477 -15.398 -17.969 1 98.62 83 VAL B O 1
ATOM 3713 N N . ALA B 1 84 ? -9.688 -15.781 -20.047 1 98.44 84 ALA B N 1
ATOM 3714 C CA . ALA B 1 84 ? -10.914 -16.438 -20.5 1 98.44 84 ALA B CA 1
ATOM 3715 C C . ALA B 1 84 ? -11.188 -17.703 -19.703 1 98.44 84 ALA B C 1
ATOM 3717 O O . ALA B 1 84 ? -12.328 -17.969 -19.312 1 98.44 84 ALA B O 1
ATOM 3718 N N . PHE B 1 85 ? -10.203 -18.469 -19.516 1 98.69 85 PHE B N 1
ATOM 3719 C CA . PHE B 1 85 ? -10.312 -19.703 -18.781 1 98.69 85 PHE B CA 1
ATOM 3720 C C . PHE B 1 85 ? -10.836 -19.453 -17.375 1 98.69 85 PHE B C 1
ATOM 3722 O O . PHE B 1 85 ? -11.836 -20.047 -16.953 1 98.69 85 PHE B O 1
ATOM 3729 N N . PHE B 1 86 ? -10.219 -18.531 -16.641 1 98.69 86 PHE B N 1
ATOM 3730 C CA . PHE B 1 86 ? -10.594 -18.266 -15.258 1 98.69 86 PHE B CA 1
ATOM 3731 C C . PHE B 1 86 ? -11.945 -17.578 -15.188 1 98.69 86 PHE B C 1
ATOM 3733 O O . PHE B 1 86 ? -12.719 -17.781 -14.25 1 98.69 86 PHE B O 1
ATOM 3740 N N . SER B 1 87 ? -12.195 -16.734 -16.188 1 97.88 87 SER B N 1
ATOM 3741 C CA . SER B 1 87 ? -13.516 -16.109 -16.25 1 97.88 87 SER B CA 1
ATOM 3742 C C . SER B 1 87 ? -14.617 -17.156 -16.344 1 97.88 87 SER B C 1
ATOM 3744 O O . SER B 1 87 ? -15.633 -17.062 -15.656 1 97.88 87 SER B O 1
ATOM 3746 N N . LYS B 1 88 ? -14.391 -18.141 -17.125 1 97.62 88 LYS B N 1
ATOM 3747 C CA . LYS B 1 88 ? -15.367 -19.219 -17.281 1 97.62 88 LYS B CA 1
ATOM 3748 C C . LYS B 1 88 ? -15.539 -20.016 -15.984 1 97.62 88 LYS B C 1
ATOM 3750 O O . LYS B 1 88 ? -16.625 -20.516 -15.703 1 97.62 88 LYS B O 1
ATOM 3755 N N . LEU B 1 89 ? -14.5 -20.062 -15.242 1 98.06 89 LEU B N 1
ATOM 3756 C CA . LEU B 1 89 ? -14.555 -20.797 -13.992 1 98.06 89 LEU B CA 1
ATOM 3757 C C . LEU B 1 89 ? -15.195 -19.969 -12.891 1 98.06 89 LEU B C 1
ATOM 3759 O O . LEU B 1 89 ? -15.57 -20.5 -11.836 1 98.06 89 LEU B O 1
ATOM 3763 N N . GLY B 1 90 ? -15.266 -18.625 -13.125 1 96.94 90 GLY B N 1
ATOM 3764 C CA . GLY B 1 90 ? -15.961 -17.812 -12.133 1 96.94 90 GLY B CA 1
ATOM 3765 C C . GLY B 1 90 ? -15.109 -16.672 -11.594 1 96.94 90 GLY B C 1
ATOM 3766 O O . GLY B 1 90 ? -15.562 -15.914 -10.734 1 96.94 90 GLY B O 1
ATOM 3767 N N . ILE B 1 91 ? -13.945 -16.484 -12.07 1 98.12 91 ILE B N 1
ATOM 3768 C CA . ILE B 1 91 ? -13.094 -15.406 -11.609 1 98.12 91 ILE B CA 1
ATOM 3769 C C . ILE B 1 91 ? -13.352 -14.148 -12.438 1 98.12 91 ILE B C 1
ATOM 3771 O O . ILE B 1 91 ? -13.219 -14.18 -13.664 1 98.12 91 ILE B O 1
ATOM 3775 N N . TYR B 1 92 ? -13.812 -13.125 -11.836 1 96.94 92 TYR B N 1
ATOM 3776 C CA . TYR B 1 92 ? -13.859 -11.805 -12.453 1 96.94 92 TYR B CA 1
ATOM 3777 C C . TYR B 1 92 ? -12.555 -11.055 -12.242 1 96.94 92 TYR B C 1
ATOM 3779 O O . TYR B 1 92 ? -12.188 -10.734 -11.109 1 96.94 92 TYR B O 1
ATOM 3787 N N . THR B 1 93 ? -11.828 -10.781 -13.289 1 96.81 93 THR B N 1
ATOM 3788 C CA . THR B 1 93 ? -10.484 -10.234 -13.164 1 96.81 93 THR B CA 1
ATOM 3789 C C . THR B 1 93 ? -10.516 -8.711 -13.133 1 96.81 93 THR B C 1
ATOM 3791 O O . THR B 1 93 ? -11.289 -8.086 -13.867 1 96.81 93 THR B O 1
ATOM 3794 N N . LYS B 1 94 ? -9.734 -8.148 -12.297 1 95.62 94 LYS B N 1
ATOM 3795 C CA . LYS B 1 94 ? -9.5 -6.711 -12.234 1 95.62 94 LYS B CA 1
ATOM 3796 C C . LYS B 1 94 ? -8.062 -6.367 -12.617 1 95.62 94 LYS B C 1
ATOM 3798 O O . LYS B 1 94 ? -7.125 -7.07 -12.227 1 95.62 94 LYS B O 1
ATOM 3803 N N . ASN B 1 95 ? -7.949 -5.332 -13.414 1 96 95 ASN B N 1
ATOM 3804 C CA . ASN B 1 95 ? -6.645 -4.848 -13.852 1 96 95 ASN B CA 1
ATOM 3805 C C . ASN B 1 95 ? -6.129 -3.732 -12.953 1 96 95 ASN B C 1
ATOM 3807 O O . ASN B 1 95 ? -6.742 -2.668 -12.859 1 96 95 ASN B O 1
ATOM 3811 N N . ARG B 1 96 ? -5.062 -3.961 -12.273 1 92.81 96 ARG B N 1
ATOM 3812 C CA . ARG B 1 96 ? -4.391 -2.961 -11.445 1 92.81 96 ARG B CA 1
ATOM 3813 C C . ARG B 1 96 ? -3.004 -2.639 -11.992 1 92.81 96 ARG B C 1
ATOM 3815 O O . ARG B 1 96 ? -2.008 -3.205 -11.539 1 92.81 96 ARG B O 1
ATOM 3822 N N . GLU B 1 97 ? -2.92 -1.732 -12.883 1 91.25 97 GLU B N 1
ATOM 3823 C CA . GLU B 1 97 ? -1.677 -1.286 -13.508 1 91.25 97 GLU B CA 1
ATOM 3824 C C . GLU B 1 97 ? -0.959 -2.441 -14.203 1 91.25 97 GLU B C 1
ATOM 3826 O O . GLU B 1 97 ? 0.248 -2.621 -14.031 1 91.25 97 GLU B O 1
ATOM 3831 N N . GLY B 1 98 ? -1.729 -3.285 -14.758 1 96.06 98 GLY B N 1
ATOM 3832 C CA . GLY B 1 98 ? -1.172 -4.383 -15.539 1 96.06 98 GLY B CA 1
ATOM 3833 C C . GLY B 1 98 ? -1.261 -5.719 -14.828 1 96.06 98 GLY B C 1
ATOM 3834 O O . GLY B 1 98 ? -1.189 -6.773 -15.469 1 96.06 98 GLY B O 1
ATOM 3835 N N . TYR B 1 99 ? -1.365 -5.699 -13.492 1 97.38 99 TYR B N 1
ATOM 3836 C CA . TYR B 1 99 ? -1.529 -6.91 -12.695 1 97.38 99 TYR B CA 1
ATOM 3837 C C . TYR B 1 99 ? -2.982 -7.371 -12.695 1 97.38 99 TYR B C 1
ATOM 3839 O O . TYR B 1 99 ? -3.893 -6.57 -12.461 1 97.38 99 TYR B O 1
ATOM 3847 N N . LEU B 1 100 ? -3.191 -8.578 -12.984 1 98.19 100 LEU B N 1
ATOM 3848 C CA . LEU B 1 100 ? -4.559 -9.078 -13.023 1 98.19 100 LEU B CA 1
ATOM 3849 C C . LEU B 1 100 ? -4.867 -9.922 -11.797 1 98.19 100 LEU B C 1
ATOM 3851 O O . LEU B 1 100 ? -4.246 -10.969 -11.578 1 98.19 100 LEU B O 1
ATOM 3855 N N . TYR B 1 101 ? -5.805 -9.422 -11.016 1 98.06 101 TYR B N 1
ATOM 3856 C CA . TYR B 1 101 ? -6.246 -10.07 -9.781 1 98.06 101 TYR B CA 1
ATOM 3857 C C . TYR B 1 101 ? -7.715 -10.469 -9.875 1 98.06 101 TYR B C 1
ATOM 3859 O O . TYR B 1 101 ? -8.477 -9.898 -10.656 1 98.06 101 TYR B O 1
ATOM 3867 N N . PRO B 1 102 ? -8.086 -11.547 -9.094 1 97.88 102 PRO B N 1
ATOM 3868 C CA . PRO B 1 102 ? -9.531 -11.703 -8.922 1 97.88 102 PRO B CA 1
ATOM 3869 C C . PRO B 1 102 ? -10.18 -10.5 -8.25 1 97.88 102 PRO B C 1
ATOM 3871 O O . PRO B 1 102 ? -9.578 -9.875 -7.375 1 97.88 102 PRO B O 1
ATOM 3874 N N . ALA B 1 103 ? -11.383 -10.18 -8.68 1 96.75 103 ALA B N 1
ATOM 3875 C CA . ALA B 1 103 ? -12.094 -9.039 -8.094 1 96.75 103 ALA B CA 1
ATOM 3876 C C . ALA B 1 103 ? -12.25 -9.203 -6.586 1 96.75 103 ALA B C 1
ATOM 3878 O O . ALA B 1 103 ? -12.266 -8.211 -5.852 1 96.75 103 ALA B O 1
ATOM 3879 N N . SER B 1 104 ? -12.266 -10.43 -6.113 1 96.12 104 SER B N 1
ATOM 3880 C CA . SER B 1 104 ? -12.383 -10.711 -4.688 1 96.12 104 SER B CA 1
ATOM 3881 C C . SER B 1 104 ? -11.102 -10.344 -3.947 1 96.12 104 SER B C 1
ATOM 3883 O O . SER B 1 104 ? -11.094 -10.25 -2.719 1 96.12 104 SER B O 1
ATOM 3885 N N . LEU B 1 105 ? -10.031 -10.305 -4.66 1 96.31 105 LEU B N 1
ATOM 3886 C CA . LEU B 1 105 ? -8.703 -10.07 -4.105 1 96.31 105 LEU B CA 1
ATOM 3887 C C . LEU B 1 105 ? -8.328 -11.156 -3.105 1 96.31 105 LEU B C 1
ATOM 3889 O O . LEU B 1 105 ? -7.727 -10.867 -2.07 1 96.31 105 LEU B O 1
ATOM 3893 N N . GLN B 1 106 ? -8.727 -12.367 -3.414 1 97.25 106 GLN B N 1
ATOM 3894 C CA . GLN B 1 106 ? -8.414 -13.516 -2.576 1 97.25 106 GLN B CA 1
ATOM 3895 C C . GLN B 1 106 ? -7.883 -14.68 -3.41 1 97.25 106 GLN B C 1
ATOM 3897 O O . GLN B 1 106 ? -8.578 -15.188 -4.285 1 97.25 106 GLN B O 1
ATOM 3902 N N . ALA B 1 107 ? -6.707 -15.117 -3.049 1 98.06 107 ALA B N 1
ATOM 3903 C CA . ALA B 1 107 ? -6.137 -16.297 -3.707 1 98.06 107 ALA B CA 1
ATOM 3904 C C . ALA B 1 107 ? -7.016 -17.516 -3.496 1 98.06 107 ALA B C 1
ATOM 3906 O O . ALA B 1 107 ? -7.105 -18.375 -4.371 1 98.06 107 ALA B O 1
ATOM 3907 N N . SER B 1 108 ? -7.691 -17.578 -2.416 1 98.06 108 SER B N 1
ATOM 3908 C CA . SER B 1 108 ? -8.555 -18.703 -2.09 1 98.06 108 SER B CA 1
ATOM 3909 C C . SER B 1 108 ? -9.688 -18.844 -3.105 1 98.06 108 SER B C 1
ATOM 3911 O O . SER B 1 108 ? -10.156 -19.953 -3.375 1 98.06 108 SER B O 1
ATOM 3913 N N . SER B 1 109 ? -10.117 -17.719 -3.684 1 98.19 109 SER B N 1
ATOM 3914 C CA . SER B 1 109 ? -11.148 -17.797 -4.715 1 98.19 109 SER B CA 1
ATOM 3915 C C . SER B 1 109 ? -10.656 -18.562 -5.934 1 98.19 109 SER B C 1
ATOM 3917 O O . SER B 1 109 ? -11.406 -19.344 -6.527 1 98.19 109 SER B O 1
ATOM 3919 N N . VAL B 1 110 ? -9.414 -18.375 -6.266 1 98.69 110 VAL B N 1
ATOM 3920 C CA . VAL B 1 110 ? -8.828 -19.031 -7.426 1 98.69 110 VAL B CA 1
ATOM 3921 C C . VAL B 1 110 ? -8.719 -20.531 -7.164 1 98.69 110 VAL B C 1
ATOM 3923 O O . VAL B 1 110 ? -9.109 -21.344 -8.008 1 98.69 110 VAL B O 1
ATOM 3926 N N . LEU B 1 111 ? -8.242 -20.859 -5.984 1 98.62 111 LEU B N 1
ATOM 3927 C CA . LEU B 1 111 ? -8.148 -22.266 -5.621 1 98.62 111 LEU B CA 1
ATOM 3928 C C . LEU B 1 111 ? -9.523 -22.922 -5.617 1 98.62 111 LEU B C 1
ATOM 3930 O O . LEU B 1 111 ? -9.688 -24.016 -6.148 1 98.62 111 LEU B O 1
ATOM 3934 N N . GLU B 1 112 ? -10.477 -22.266 -5.086 1 98.38 112 GLU B N 1
ATOM 3935 C CA . GLU B 1 112 ? -11.82 -22.828 -4.938 1 98.38 112 GLU B CA 1
ATOM 3936 C C . GLU B 1 112 ? -12.445 -23.109 -6.301 1 98.38 112 GLU B C 1
ATOM 3938 O O . GLU B 1 112 ? -13.062 -24.156 -6.492 1 98.38 112 GLU B O 1
ATOM 3943 N N . VAL B 1 113 ? -12.281 -22.203 -7.223 1 98.38 113 VAL B N 1
ATOM 3944 C CA . VAL B 1 113 ? -12.914 -22.438 -8.516 1 98.38 113 VAL B CA 1
ATOM 3945 C C . VAL B 1 113 ? -12.188 -23.562 -9.258 1 98.38 113 VAL B C 1
ATOM 3947 O O . VAL B 1 113 ? -12.812 -24.328 -10 1 98.38 113 VAL B O 1
ATOM 3950 N N . LEU B 1 114 ? -10.891 -23.656 -9.094 1 98.75 114 LEU B N 1
ATOM 3951 C CA . LEU B 1 114 ? -10.148 -24.75 -9.703 1 98.75 114 LEU B CA 1
ATOM 3952 C C . LEU B 1 114 ? -10.586 -26.094 -9.133 1 98.75 114 LEU B C 1
ATOM 3954 O O . LEU B 1 114 ? -10.836 -27.047 -9.875 1 98.75 114 LEU B O 1
ATOM 3958 N N . GLU B 1 115 ? -10.695 -26.141 -7.836 1 98.56 115 GLU B N 1
ATOM 3959 C CA . GLU B 1 115 ? -11.117 -27.375 -7.184 1 98.56 115 GLU B CA 1
ATOM 3960 C C . GLU B 1 115 ? -12.531 -27.766 -7.594 1 98.56 115 GLU B C 1
ATOM 3962 O O . GLU B 1 115 ? -12.812 -28.938 -7.852 1 98.56 115 GLU B O 1
ATOM 3967 N N . ALA B 1 116 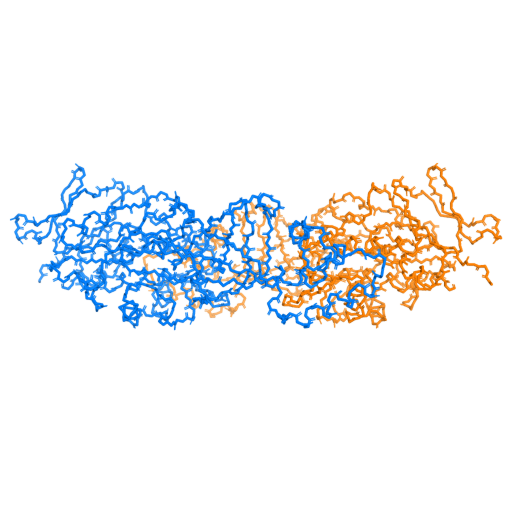? -13.406 -26.797 -7.617 1 98.25 116 ALA B N 1
ATOM 3968 C CA . ALA B 1 116 ? -14.797 -27.047 -7.996 1 98.25 116 ALA B CA 1
ATOM 3969 C C . ALA B 1 116 ? -14.883 -27.609 -9.414 1 98.25 116 ALA B C 1
ATOM 3971 O O . ALA B 1 116 ? -15.625 -28.562 -9.672 1 98.25 116 ALA B O 1
ATOM 3972 N N . GLU B 1 117 ? -14.164 -27.016 -10.32 1 98.5 117 GLU B N 1
ATOM 3973 C CA . GLU B 1 117 ? -14.164 -27.484 -11.703 1 98.5 117 GLU B CA 1
ATOM 3974 C C . GLU B 1 117 ? -13.602 -28.906 -11.805 1 98.5 117 GLU B C 1
ATOM 3976 O O . GLU B 1 117 ? -14.164 -29.75 -12.5 1 98.5 117 GLU B O 1
ATOM 3981 N N . ALA B 1 118 ? -12.484 -29.125 -11.109 1 98.69 118 ALA B N 1
ATOM 3982 C CA . ALA B 1 118 ? -11.883 -30.469 -11.109 1 98.69 118 ALA B CA 1
ATOM 3983 C C . ALA B 1 118 ? -12.867 -31.5 -10.602 1 98.69 118 ALA B C 1
ATOM 3985 O O . ALA B 1 118 ? -13.008 -32.562 -11.195 1 98.69 118 ALA B O 1
ATOM 3986 N N . ARG B 1 119 ? -13.531 -31.188 -9.555 1 97.81 119 ARG B N 1
ATOM 3987 C CA . ARG B 1 119 ? -14.516 -32.094 -8.984 1 97.81 119 ARG B CA 1
ATOM 3988 C C . ARG B 1 119 ? -15.664 -32.344 -9.961 1 97.81 119 ARG B C 1
ATOM 3990 O O . ARG B 1 119 ? -16.094 -33.469 -10.141 1 97.81 119 ARG B O 1
ATOM 3997 N N . TYR B 1 120 ? -16.109 -31.312 -10.602 1 97.88 120 TYR B N 1
ATOM 3998 C CA . TYR B 1 120 ? -17.188 -31.422 -11.586 1 97.88 120 TYR B CA 1
ATOM 3999 C C . TYR B 1 120 ? -16.797 -32.375 -12.719 1 97.88 120 TYR B C 1
ATOM 4001 O O . TYR B 1 120 ? -17.625 -33.125 -13.219 1 97.88 120 TYR B O 1
ATOM 4009 N N . LEU B 1 121 ? -15.5 -32.312 -13.055 1 98.31 121 LEU B N 1
ATOM 4010 C CA . LEU B 1 121 ? -14.992 -33.125 -14.148 1 98.31 121 LEU B CA 1
ATOM 4011 C C . LEU B 1 121 ? -14.594 -34.5 -13.664 1 98.31 121 LEU B C 1
ATOM 4013 O O . LEU B 1 121 ? -14.008 -35.281 -14.414 1 98.31 121 LEU B O 1
ATOM 4017 N N . LYS B 1 122 ? -14.82 -34.812 -12.359 1 98.31 122 LYS B N 1
ATOM 4018 C CA . LYS B 1 122 ? -14.633 -36.125 -11.734 1 98.31 122 LYS B CA 1
ATOM 4019 C C . LYS B 1 122 ? -13.148 -36.469 -11.602 1 98.31 122 LYS B C 1
ATOM 4021 O O . LYS B 1 122 ? -12.766 -37.625 -11.68 1 98.31 122 LYS B O 1
ATOM 4026 N N . VAL B 1 123 ? -12.359 -35.469 -11.523 1 98.81 123 VAL B N 1
ATOM 4027 C CA . VAL B 1 123 ? -10.953 -35.656 -11.18 1 98.81 123 VAL B CA 1
ATOM 4028 C C . VAL B 1 123 ? -10.844 -36.219 -9.75 1 98.81 123 VAL B C 1
ATOM 4030 O O . VAL B 1 123 ? -11.484 -35.688 -8.836 1 98.81 123 VAL B O 1
ATOM 4033 N N . LYS B 1 124 ? -10.102 -37.25 -9.555 1 98.69 124 LYS B N 1
ATOM 4034 C CA . LYS B 1 124 ? -9.852 -37.75 -8.219 1 98.69 124 LYS B CA 1
ATOM 4035 C C . LYS B 1 124 ? -8.641 -37.062 -7.582 1 98.69 124 LYS B C 1
ATOM 4037 O O . LYS B 1 124 ? -7.496 -37.375 -7.93 1 98.69 124 LYS B O 1
ATOM 4042 N N . ILE B 1 125 ? -8.938 -36.219 -6.652 1 98.69 125 ILE B N 1
ATOM 4043 C CA . ILE B 1 125 ? -7.867 -35.531 -5.938 1 98.69 125 ILE B CA 1
ATOM 4044 C C . ILE B 1 125 ? -7.562 -36.281 -4.633 1 98.69 125 ILE B C 1
ATOM 4046 O O . ILE B 1 125 ? -8.414 -36.344 -3.746 1 98.69 125 ILE B O 1
ATOM 4050 N N . LYS B 1 126 ? -6.375 -36.812 -4.555 1 98.38 126 LYS B N 1
ATOM 4051 C CA . LYS B 1 126 ? -5.949 -37.531 -3.354 1 98.38 126 LYS B CA 1
ATOM 4052 C C . LYS B 1 126 ? -4.875 -36.75 -2.604 1 98.38 126 LYS B C 1
ATOM 4054 O O . LYS B 1 126 ? -3.74 -36.625 -3.066 1 98.38 126 LYS B O 1
ATOM 4059 N N . CYS B 1 127 ? -5.219 -36.312 -1.416 1 97.56 127 CYS B N 1
ATOM 4060 C CA . CYS B 1 127 ? -4.293 -35.562 -0.574 1 97.56 127 CYS B CA 1
ATOM 4061 C C . CYS B 1 127 ? -3.574 -36.469 0.403 1 97.56 127 CYS B C 1
ATOM 4063 O O . CYS B 1 127 ? -3.895 -37.656 0.488 1 97.56 127 CYS B O 1
ATOM 4065 N N . ARG B 1 128 ? -2.566 -35.938 1.062 1 96.5 128 ARG B N 1
ATOM 4066 C CA . ARG B 1 128 ? -1.713 -36.75 1.937 1 96.5 128 ARG B CA 1
ATOM 4067 C C . ARG B 1 128 ? -1.192 -37.969 1.213 1 96.5 128 ARG B C 1
ATOM 4069 O O . ARG B 1 128 ? -1.145 -39.062 1.791 1 96.5 128 ARG B O 1
ATOM 4076 N N . GLU B 1 129 ? -0.981 -37.812 -0.058 1 96.5 129 GLU B N 1
ATOM 4077 C CA . GLU B 1 129 ? -0.495 -38.875 -0.932 1 96.5 129 GLU B CA 1
ATOM 4078 C C . GLU B 1 129 ? 0.834 -38.5 -1.577 1 96.5 129 GLU B C 1
ATOM 4080 O O . GLU B 1 129 ? 0.867 -38.062 -2.723 1 96.5 129 GLU B O 1
ATOM 4085 N N . GLN B 1 130 ? 1.895 -38.781 -0.878 1 96.5 130 GLN B N 1
ATOM 4086 C CA . GLN B 1 130 ? 3.227 -38.438 -1.373 1 96.5 130 GLN B CA 1
ATOM 4087 C C . GLN B 1 130 ? 3.746 -39.531 -2.322 1 96.5 130 GLN B C 1
ATOM 4089 O O . GLN B 1 130 ? 3.805 -40.688 -1.962 1 96.5 130 GLN B O 1
ATOM 4094 N N . VAL B 1 131 ? 4.082 -39.125 -3.482 1 98.25 131 VAL B N 1
ATOM 4095 C CA . VAL B 1 131 ? 4.633 -40.062 -4.461 1 98.25 131 VAL B CA 1
ATOM 4096 C C . VAL B 1 131 ? 6.094 -40.344 -4.129 1 98.25 131 VAL B C 1
ATOM 4098 O O . VAL B 1 131 ? 6.859 -39.438 -3.799 1 98.25 131 VAL B O 1
ATOM 4101 N N . THR B 1 132 ? 6.508 -41.625 -4.258 1 97.5 132 THR B N 1
ATOM 4102 C CA . THR B 1 132 ? 7.867 -42 -3.898 1 97.5 132 THR B CA 1
ATOM 4103 C C . THR B 1 132 ? 8.625 -42.5 -5.121 1 97.5 132 THR B C 1
ATOM 4105 O O . THR B 1 132 ? 9.859 -42.531 -5.121 1 97.5 132 THR B O 1
ATOM 4108 N N . ASP B 1 133 ? 7.77 -42.906 -6.117 1 97.81 133 ASP B N 1
ATOM 4109 C CA . ASP B 1 133 ? 8.477 -43.5 -7.25 1 97.81 133 ASP B CA 1
ATOM 4110 C C . ASP B 1 133 ? 7.613 -43.469 -8.508 1 97.81 133 ASP B C 1
ATOM 4112 O O . ASP B 1 133 ? 6.383 -43.406 -8.43 1 97.81 133 ASP B O 1
ATOM 4116 N N . ILE B 1 134 ? 8.266 -43.438 -9.664 1 98.31 134 ILE B N 1
ATOM 4117 C CA . ILE B 1 134 ? 7.672 -43.594 -10.992 1 98.31 134 ILE B CA 1
ATOM 4118 C C . ILE B 1 134 ? 8.43 -44.656 -11.766 1 98.31 134 ILE B C 1
ATOM 4120 O O . ILE B 1 134 ? 9.656 -44.594 -11.898 1 98.31 134 ILE B O 1
ATOM 4124 N N . CYS B 1 135 ? 7.762 -45.625 -12.312 1 96.56 135 CYS B N 1
ATOM 4125 C CA . CYS B 1 135 ? 8.414 -46.688 -13.102 1 96.56 135 CYS B CA 1
ATOM 4126 C C . CYS B 1 135 ? 7.512 -47.156 -14.227 1 96.56 135 CYS B C 1
ATOM 4128 O O . CYS B 1 135 ? 6.348 -46.75 -14.305 1 96.56 135 CYS B O 1
ATOM 4130 N N . VAL B 1 136 ? 8.047 -47.938 -15.109 1 96.19 136 VAL B N 1
ATOM 4131 C CA . VAL B 1 136 ? 7.258 -48.531 -16.188 1 96.19 136 VAL B CA 1
ATOM 4132 C C . VAL B 1 136 ? 6.266 -49.531 -15.602 1 96.19 136 VAL B C 1
ATOM 4134 O O . VAL B 1 136 ? 6.617 -50.344 -14.727 1 96.19 136 VAL B O 1
ATOM 4137 N N . CYS B 1 137 ? 5.148 -49.406 -16.094 1 94.56 137 CYS B N 1
ATOM 4138 C CA . CYS B 1 137 ? 4.141 -50.344 -15.641 1 94.56 137 CYS B CA 1
ATOM 4139 C C . CYS B 1 137 ? 4.48 -51.75 -16.094 1 94.56 137 CYS B C 1
ATOM 4141 O O . CYS B 1 137 ? 4.734 -52 -17.281 1 94.56 137 CYS B O 1
ATOM 4143 N N . PRO B 1 138 ? 4.387 -52.75 -15.227 1 91 138 PRO B N 1
ATOM 4144 C CA . PRO B 1 138 ? 4.703 -54.125 -15.625 1 91 138 PRO B CA 1
ATOM 4145 C C . PRO B 1 138 ? 3.68 -54.719 -16.594 1 91 138 PRO B C 1
ATOM 4147 O O . PRO B 1 138 ? 4.031 -55.531 -17.453 1 91 138 PRO B O 1
ATOM 4150 N N . ASP B 1 139 ? 2.467 -54.344 -16.406 1 91.06 139 ASP B N 1
ATOM 4151 C CA . ASP B 1 139 ? 1.392 -54.781 -17.297 1 91.06 139 ASP B CA 1
ATOM 4152 C C . ASP B 1 139 ? 0.973 -53.656 -18.25 1 91.06 139 ASP B C 1
ATOM 4154 O O . ASP B 1 139 ? 0.203 -52.781 -17.875 1 91.06 139 ASP B O 1
ATOM 4158 N N . ARG B 1 140 ? 1.346 -53.812 -19.453 1 86.69 140 ARG B N 1
ATOM 4159 C CA . ARG B 1 140 ? 1.113 -52.75 -20.438 1 86.69 140 ARG B CA 1
ATOM 4160 C C . ARG B 1 140 ? -0.377 -52.562 -20.703 1 86.69 140 ARG B C 1
ATOM 4162 O O . ARG B 1 140 ? -0.804 -51.531 -21.188 1 86.69 140 ARG B O 1
ATOM 4169 N N . LYS B 1 141 ? -1.104 -53.531 -20.344 1 89.19 141 LYS B N 1
ATOM 4170 C CA . LYS B 1 141 ? -2.549 -53.438 -20.531 1 89.19 141 LYS B CA 1
ATOM 4171 C C . LYS B 1 141 ? -3.172 -52.469 -19.531 1 89.19 141 LYS B C 1
ATOM 4173 O O . LYS B 1 141 ? -4.281 -51.969 -19.734 1 89.19 141 LYS B O 1
ATOM 4178 N N . GLN B 1 142 ? -2.359 -52.25 -18.5 1 88.69 142 GLN B N 1
ATOM 4179 C CA . GLN B 1 142 ? -2.871 -51.406 -17.422 1 88.69 142 GLN B CA 1
ATOM 4180 C C . GLN B 1 142 ? -2.328 -49.969 -17.531 1 88.69 142 GLN B C 1
ATOM 4182 O O . GLN B 1 142 ? -2.641 -49.125 -16.703 1 88.69 142 GLN B O 1
ATOM 4187 N N . GLY B 1 143 ? -1.554 -49.75 -18.531 1 90.88 143 GLY B N 1
ATOM 4188 C CA . GLY B 1 143 ? -0.957 -48.438 -18.75 1 90.88 143 GLY B CA 1
ATOM 4189 C C . GLY B 1 143 ? 0.532 -48.5 -19.031 1 90.88 143 GLY B C 1
ATOM 4190 O O . GLY B 1 143 ? 1.124 -49.594 -19.031 1 90.88 143 GLY B O 1
ATOM 4191 N N . ARG B 1 144 ? 1.07 -47.438 -19.25 1 94.81 144 ARG B N 1
ATOM 4192 C CA . ARG B 1 144 ? 2.488 -47.344 -19.594 1 94.81 144 ARG B CA 1
ATOM 4193 C C . ARG B 1 144 ? 3.34 -47.156 -18.344 1 94.81 144 ARG B C 1
ATOM 4195 O O . ARG B 1 144 ? 4.473 -47.625 -18.281 1 94.81 144 ARG B O 1
ATOM 4202 N N . TRP B 1 145 ? 2.742 -46.438 -17.359 1 97.94 145 TRP B N 1
ATOM 4203 C CA . TRP B 1 145 ? 3.514 -46.031 -16.203 1 97.94 145 TRP B CA 1
ATOM 4204 C C . TRP B 1 145 ? 2.832 -46.469 -14.906 1 97.94 145 TRP B C 1
ATOM 4206 O O . TRP B 1 145 ? 1.62 -46.688 -14.883 1 97.94 145 TRP B O 1
ATOM 4216 N N . GLN B 1 146 ? 3.65 -46.625 -13.922 1 98.12 146 GLN B N 1
ATOM 4217 C CA . GLN B 1 146 ? 3.172 -46.875 -12.57 1 98.12 146 GLN B CA 1
ATOM 4218 C C . GLN B 1 146 ? 3.758 -45.875 -11.578 1 98.12 146 GLN B C 1
ATOM 4220 O O . GLN B 1 146 ? 4.977 -45.688 -11.508 1 98.12 146 GLN B O 1
ATOM 4225 N N . VAL B 1 147 ? 2.826 -45.156 -10.898 1 98.5 147 VAL B N 1
ATOM 4226 C CA . VAL B 1 147 ? 3.197 -44.188 -9.875 1 98.5 147 VAL B CA 1
ATOM 4227 C C . VAL B 1 147 ? 2.979 -44.781 -8.492 1 98.5 147 VAL B C 1
ATOM 4229 O O . VAL B 1 147 ? 1.893 -45.281 -8.188 1 98.5 147 VAL B O 1
ATOM 4232 N N . LYS B 1 148 ? 4.043 -44.719 -7.672 1 98.25 148 LYS B N 1
ATOM 4233 C CA . LYS B 1 148 ? 3.977 -45.406 -6.379 1 98.25 148 LYS B CA 1
ATOM 4234 C C . LYS B 1 148 ? 3.969 -44.375 -5.234 1 98.25 148 LYS B C 1
ATOM 4236 O O . LYS B 1 148 ? 4.664 -43.375 -5.289 1 98.25 148 LYS B O 1
ATOM 4241 N N . THR B 1 149 ? 3.143 -44.625 -4.277 1 97.69 149 THR B N 1
ATOM 4242 C CA . THR B 1 149 ? 3.186 -44 -2.969 1 97.69 149 THR B CA 1
ATOM 4243 C C . THR B 1 149 ? 3.494 -45 -1.874 1 97.69 149 THR B C 1
ATOM 4245 O O . THR B 1 149 ? 3.748 -46.188 -2.162 1 97.69 149 THR B O 1
ATOM 4248 N N . ALA B 1 150 ? 3.529 -44.531 -0.622 1 94.69 150 ALA B N 1
ATOM 4249 C CA . ALA B 1 150 ? 3.811 -45.469 0.469 1 94.69 150 ALA B CA 1
ATOM 4250 C C . ALA B 1 150 ? 2.725 -46.531 0.574 1 94.69 150 ALA B C 1
ATOM 4252 O O . ALA B 1 150 ? 3.01 -47.688 0.897 1 94.69 150 ALA B O 1
ATOM 4253 N N . ALA B 1 151 ? 1.535 -46.188 0.16 1 92.88 151 ALA B N 1
ATOM 4254 C CA . ALA B 1 151 ? 0.397 -47.031 0.489 1 92.88 151 ALA B CA 1
ATOM 4255 C C . ALA B 1 151 ? -0.21 -47.656 -0.77 1 92.88 151 ALA B C 1
ATOM 4257 O O . ALA B 1 151 ? -0.939 -48.625 -0.695 1 92.88 151 ALA B O 1
ATOM 4258 N N . TRP B 1 152 ? 0.152 -47.094 -1.943 1 96.06 152 TRP B N 1
ATOM 4259 C CA . TRP B 1 152 ? -0.619 -47.5 -3.109 1 96.06 152 TRP B CA 1
ATOM 4260 C C . TRP B 1 152 ? 0.235 -47.438 -4.371 1 96.06 152 TRP B C 1
ATOM 4262 O O . TRP B 1 152 ? 1.347 -46.906 -4.359 1 96.06 152 TRP B O 1
ATOM 4272 N N . GLN B 1 153 ? -0.252 -48.062 -5.453 1 96.94 153 GLN B N 1
ATOM 4273 C CA . GLN B 1 153 ? 0.289 -48 -6.805 1 96.94 153 GLN B CA 1
ATOM 4274 C C . GLN B 1 153 ? -0.778 -47.562 -7.809 1 96.94 153 GLN B C 1
ATOM 4276 O O . GLN B 1 153 ? -1.886 -48.125 -7.816 1 96.94 153 GLN B O 1
ATOM 4281 N N . TYR B 1 154 ? -0.436 -46.594 -8.555 1 97.69 154 TYR B N 1
ATOM 4282 C CA . TYR B 1 154 ? -1.364 -46.031 -9.539 1 97.69 154 TYR B CA 1
ATOM 4283 C C . TYR B 1 154 ? -0.85 -46.281 -10.953 1 97.69 154 TYR B C 1
ATOM 4285 O O . TYR B 1 154 ? 0.193 -45.75 -11.344 1 97.69 154 TYR B O 1
ATOM 4293 N N . ASN B 1 155 ? -1.593 -47.062 -11.734 1 97.5 155 ASN B N 1
ATOM 4294 C CA . ASN B 1 155 ? -1.254 -47.25 -13.141 1 97.5 155 ASN B CA 1
ATOM 4295 C C . ASN B 1 155 ? -1.847 -46.125 -14.008 1 97.5 155 ASN B C 1
ATOM 4297 O O . ASN B 1 155 ? -2.967 -45.688 -13.766 1 97.5 155 ASN B O 1
ATOM 4301 N N . ALA B 1 156 ? -1.04 -45.719 -14.992 1 97.75 156 ALA B N 1
ATOM 4302 C CA . ALA B 1 156 ? -1.506 -44.625 -15.852 1 97.75 156 ALA B CA 1
ATOM 4303 C C . ALA B 1 156 ? -0.881 -44.719 -17.234 1 97.75 156 ALA B C 1
ATOM 4305 O O . ALA B 1 156 ? 0.191 -45.312 -17.406 1 97.75 156 ALA B O 1
ATOM 4306 N N . ASP B 1 157 ? -1.605 -44.25 -18.219 1 97.94 157 ASP B N 1
ATOM 4307 C CA . ASP B 1 157 ? -1.051 -44.125 -19.562 1 97.94 157 ASP B CA 1
ATOM 4308 C C . ASP B 1 157 ? -0.048 -43 -19.656 1 97.94 157 ASP B C 1
ATOM 4310 O O . ASP B 1 157 ? 0.958 -43.094 -20.359 1 97.94 157 ASP B O 1
ATOM 4314 N N . SER B 1 158 ? -0.342 -41.906 -18.938 1 98.5 158 SER B N 1
ATOM 4315 C CA . SER B 1 158 ? 0.508 -40.719 -18.891 1 98.5 158 SER B CA 1
ATOM 4316 C C . SER B 1 158 ? 0.674 -40.219 -17.453 1 98.5 158 SER B C 1
ATOM 4318 O O . SER B 1 158 ? -0.21 -40.406 -16.625 1 98.5 158 SER B O 1
ATOM 4320 N N . VAL B 1 159 ? 1.841 -39.625 -17.188 1 98.88 159 VAL B N 1
ATOM 4321 C CA . VAL B 1 159 ? 2.15 -39 -15.898 1 98.88 159 VAL B CA 1
ATOM 4322 C C . VAL B 1 159 ? 2.594 -37.562 -16.109 1 98.88 159 VAL B C 1
ATOM 4324 O O . VAL B 1 159 ? 3.428 -37.281 -16.969 1 98.88 159 VAL B O 1
ATOM 4327 N N . ILE B 1 160 ? 1.985 -36.625 -15.406 1 98.94 160 ILE B N 1
ATOM 4328 C CA . ILE B 1 160 ? 2.424 -35.219 -15.398 1 98.94 160 ILE B CA 1
ATOM 4329 C C . ILE B 1 160 ? 3.113 -34.906 -14.078 1 98.94 160 ILE B C 1
ATOM 4331 O O . ILE B 1 160 ? 2.506 -35.031 -13.008 1 98.94 160 ILE B O 1
ATOM 4335 N N . ILE B 1 161 ? 4.359 -34.562 -14.133 1 98.88 161 ILE B N 1
ATOM 4336 C CA . ILE B 1 161 ? 5.133 -34.188 -12.961 1 98.88 161 ILE B CA 1
ATOM 4337 C C . ILE B 1 161 ? 5.027 -32.656 -12.758 1 98.88 161 ILE B C 1
ATOM 4339 O O . ILE B 1 161 ? 5.637 -31.891 -13.5 1 98.88 161 ILE B O 1
ATOM 4343 N N . ALA B 1 162 ? 4.277 -32.219 -11.781 1 98.5 162 ALA B N 1
ATOM 4344 C CA . ALA B 1 162 ? 4.004 -30.812 -11.461 1 98.5 162 ALA B CA 1
ATOM 4345 C C . ALA B 1 162 ? 4.273 -30.531 -9.984 1 98.5 162 ALA B C 1
ATOM 4347 O O . ALA B 1 162 ? 3.443 -29.922 -9.305 1 98.5 162 ALA B O 1
ATOM 4348 N N . CYS B 1 163 ? 5.426 -30.859 -9.523 1 96.69 163 CYS B N 1
ATOM 4349 C CA . CYS B 1 163 ? 5.758 -30.875 -8.102 1 96.69 163 CYS B CA 1
ATOM 4350 C C . CYS B 1 163 ? 6.277 -29.516 -7.641 1 96.69 163 CYS B C 1
ATOM 4352 O O . CYS B 1 163 ? 6.578 -29.328 -6.461 1 96.69 163 CYS B O 1
ATOM 4354 N N . GLY B 1 164 ? 6.414 -28.578 -8.531 1 95.75 164 GLY B N 1
ATOM 4355 C CA . GLY B 1 164 ? 6.945 -27.281 -8.148 1 95.75 164 GLY B CA 1
ATOM 4356 C C . GLY B 1 164 ? 8.422 -27.328 -7.812 1 95.75 164 GLY B C 1
ATOM 4357 O O . GLY B 1 164 ? 9.188 -28.062 -8.43 1 95.75 164 GLY B O 1
ATOM 4358 N N . SER B 1 165 ? 8.883 -26.391 -6.938 1 96.06 165 SER B N 1
ATOM 4359 C CA . SER B 1 165 ? 10.281 -26.25 -6.539 1 96.06 165 SER B CA 1
ATOM 4360 C C . SER B 1 165 ? 10.406 -26.078 -5.027 1 96.06 165 SER B C 1
ATOM 4362 O O . SER B 1 165 ? 9.398 -26 -4.32 1 96.06 165 SER B O 1
ATOM 4364 N N . PRO B 1 166 ? 11.586 -26.094 -4.547 1 94.94 166 PRO B N 1
ATOM 4365 C CA . PRO B 1 166 ? 11.773 -25.922 -3.105 1 94.94 166 PRO B CA 1
ATOM 4366 C C . PRO B 1 166 ? 11.648 -24.469 -2.654 1 94.94 166 PRO B C 1
ATOM 4368 O O . PRO B 1 166 ? 11.773 -24.188 -1.463 1 94.94 166 PRO B O 1
ATOM 4371 N N . ALA B 1 167 ? 11.422 -23.594 -3.49 1 94.44 167 ALA B N 1
ATOM 4372 C CA . ALA B 1 167 ? 11.297 -22.188 -3.123 1 94.44 167 ALA B CA 1
ATOM 4373 C C . ALA B 1 167 ? 10.07 -21.953 -2.236 1 94.44 167 ALA B C 1
ATOM 4375 O O . ALA B 1 167 ? 9.039 -22.609 -2.416 1 94.44 167 ALA B O 1
ATOM 4376 N N . SER B 1 168 ? 10.188 -20.969 -1.265 1 90.88 168 SER B N 1
ATOM 4377 C CA . SER B 1 168 ? 9.125 -20.531 -0.357 1 90.88 168 SER B CA 1
ATOM 4378 C C . SER B 1 168 ? 9.164 -21.328 0.949 1 90.88 168 SER B C 1
ATOM 4380 O O . SER B 1 168 ? 9.562 -22.484 0.967 1 90.88 168 SER B O 1
ATOM 4382 N N . GLU B 1 169 ? 8.75 -20.75 1.995 1 85 169 GLU B N 1
ATOM 4383 C CA . GLU B 1 169 ? 8.695 -21.391 3.309 1 85 169 GLU B CA 1
ATOM 4384 C C . GLU B 1 169 ? 7.402 -22.172 3.49 1 85 169 GLU B C 1
ATOM 4386 O O . GLU B 1 169 ? 7.281 -22.969 4.418 1 85 169 GLU B O 1
ATOM 4391 N N . ILE B 1 170 ? 6.57 -22.016 2.557 1 82.44 170 ILE B N 1
ATOM 4392 C CA . ILE B 1 170 ? 5.25 -22.625 2.66 1 82.44 170 ILE B CA 1
ATOM 4393 C C . ILE B 1 170 ? 5.363 -24.141 2.477 1 82.44 170 ILE B C 1
ATOM 4395 O O . ILE B 1 170 ? 6.145 -24.609 1.647 1 82.44 170 ILE B O 1
ATOM 4399 N N . ALA B 1 171 ? 4.574 -24.875 3.213 1 74.12 171 ALA B N 1
ATOM 4400 C CA . ALA B 1 171 ? 4.559 -26.328 3.139 1 74.12 171 ALA B CA 1
ATOM 4401 C C . ALA B 1 171 ? 4.215 -26.797 1.729 1 74.12 171 ALA B C 1
ATOM 4403 O O . ALA B 1 171 ? 3.348 -26.234 1.068 1 74.12 171 ALA B O 1
ATOM 4404 N N . GLY B 1 172 ? 4.996 -27.844 1.279 1 70.06 172 GLY B N 1
ATOM 4405 C CA . GLY B 1 172 ? 4.742 -28.406 -0.037 1 70.06 172 GLY B CA 1
ATOM 4406 C C . GLY B 1 172 ? 5.855 -28.125 -1.03 1 70.06 172 GLY B C 1
ATOM 4407 O O . GLY B 1 172 ? 5.941 -28.781 -2.072 1 70.06 172 GLY B O 1
ATOM 4408 N N . SER B 1 173 ? 6.645 -27.141 -0.637 1 79.31 173 SER B N 1
ATOM 4409 C CA . SER B 1 173 ? 7.852 -26.953 -1.439 1 79.31 173 SER B CA 1
ATOM 4410 C C . SER B 1 173 ? 8.789 -28.141 -1.316 1 79.31 173 SER B C 1
ATOM 4412 O O . SER B 1 173 ? 9.016 -28.656 -0.216 1 79.31 173 SER B O 1
ATOM 4414 N N . CYS B 1 174 ? 9.109 -28.688 -2.51 1 82.88 174 CYS B N 1
ATOM 4415 C CA . CYS B 1 174 ? 9.906 -29.906 -2.4 1 82.88 174 CYS B CA 1
ATOM 4416 C C . CYS B 1 174 ? 10.773 -30.094 -3.639 1 82.88 174 CYS B C 1
ATOM 4418 O O . CYS B 1 174 ? 10.695 -29.312 -4.586 1 82.88 174 CYS B O 1
ATOM 4420 N N . THR B 1 175 ? 11.578 -31.125 -3.533 1 91.12 175 THR B N 1
ATOM 4421 C CA . THR B 1 175 ? 12.523 -31.438 -4.598 1 91.12 175 THR B CA 1
ATOM 4422 C C . THR B 1 175 ? 12.156 -32.75 -5.293 1 91.12 175 THR B C 1
ATOM 4424 O O . THR B 1 175 ? 12.891 -33.219 -6.148 1 91.12 175 THR B O 1
ATOM 4427 N N . SER B 1 176 ? 11.016 -33.25 -4.977 1 94.81 176 SER B N 1
ATOM 4428 C CA . SER B 1 176 ? 10.656 -34.594 -5.457 1 94.81 176 SER B CA 1
ATOM 4429 C C . SER B 1 176 ? 10.594 -34.625 -6.98 1 94.81 176 SER B C 1
ATOM 4431 O O . SER B 1 176 ? 11.055 -35.594 -7.598 1 94.81 176 SER B O 1
ATOM 4433 N N . GLY B 1 177 ? 10.055 -33.562 -7.547 1 97.38 177 GLY B N 1
ATOM 4434 C CA . GLY B 1 177 ? 9.977 -33.531 -9 1 97.38 177 GLY B CA 1
ATOM 4435 C C . GLY B 1 177 ? 11.328 -33.625 -9.672 1 97.38 177 GLY B C 1
ATOM 4436 O O . GLY B 1 177 ? 11.453 -34.281 -10.719 1 97.38 177 GLY B O 1
ATOM 4437 N N . TYR B 1 178 ? 12.312 -33.062 -9.07 1 98 178 TYR B N 1
ATOM 4438 C CA . TYR B 1 178 ? 13.672 -33.125 -9.594 1 98 178 TYR B CA 1
ATOM 4439 C C . TYR B 1 178 ? 14.234 -34.562 -9.477 1 98 178 TYR B C 1
ATOM 4441 O O . TYR B 1 178 ? 14.906 -35.031 -10.391 1 98 178 TYR B O 1
ATOM 4449 N N . ALA B 1 179 ? 13.953 -35.156 -8.367 1 97.69 179 ALA B N 1
ATOM 4450 C CA . ALA B 1 179 ? 14.406 -36.531 -8.156 1 97.69 179 ALA B CA 1
ATOM 4451 C C . ALA B 1 179 ? 13.797 -37.469 -9.18 1 97.69 179 ALA B C 1
ATOM 4453 O O . ALA B 1 179 ? 14.492 -38.312 -9.742 1 97.69 179 ALA B O 1
ATOM 4454 N N . PHE B 1 180 ? 12.508 -37.344 -9.422 1 98.38 180 PHE B N 1
ATOM 4455 C CA . PHE B 1 180 ? 11.836 -38.156 -10.43 1 98.38 180 PHE B CA 1
ATOM 4456 C C . PHE B 1 180 ? 12.453 -37.938 -11.805 1 98.38 180 PHE B C 1
ATOM 4458 O O . PHE B 1 180 ? 12.703 -38.906 -12.539 1 98.38 180 PHE B O 1
ATOM 4465 N N . ALA B 1 181 ? 12.672 -36.656 -12.133 1 98.5 181 ALA B N 1
ATOM 4466 C CA . ALA B 1 181 ? 13.25 -36.312 -13.43 1 98.5 181 ALA B CA 1
ATOM 4467 C C . ALA B 1 181 ? 14.617 -36.969 -13.609 1 98.5 181 ALA B C 1
ATOM 4469 O O . ALA B 1 181 ? 14.906 -37.531 -14.664 1 98.5 181 ALA B O 1
ATOM 4470 N N . ARG B 1 182 ? 15.453 -36.875 -12.578 1 98.12 182 ARG B N 1
ATOM 4471 C CA . ARG B 1 182 ? 16.781 -37.5 -12.633 1 98.12 182 ARG B CA 1
ATOM 4472 C C . ARG B 1 182 ? 16.688 -39 -12.828 1 98.12 182 ARG B C 1
ATOM 4474 O O . ARG B 1 182 ? 17.406 -39.562 -13.641 1 98.12 182 ARG B O 1
ATOM 4481 N N . LYS B 1 183 ? 15.859 -39.594 -12.109 1 97.88 183 LYS B N 1
ATOM 4482 C CA . LYS B 1 183 ? 15.664 -41.031 -12.211 1 97.88 183 LYS B CA 1
ATOM 4483 C C . LYS B 1 183 ? 15.25 -41.438 -13.625 1 97.88 183 LYS B C 1
ATOM 4485 O O . LYS B 1 183 ? 15.656 -42.469 -14.125 1 97.88 183 LYS B O 1
ATOM 4490 N N . LEU B 1 184 ? 14.477 -40.625 -14.25 1 98.31 184 LEU B N 1
ATOM 4491 C CA . LEU B 1 184 ? 13.977 -40.875 -15.586 1 98.31 184 LEU B CA 1
ATOM 4492 C C . LEU B 1 184 ? 15.008 -40.5 -16.641 1 98.31 184 LEU B C 1
ATOM 4494 O O . LEU B 1 184 ? 14.742 -40.594 -17.844 1 98.31 184 LEU B O 1
ATOM 4498 N N . GLY B 1 185 ? 16.156 -39.969 -16.219 1 98.38 185 GLY B N 1
ATOM 4499 C CA . GLY B 1 185 ? 17.266 -39.75 -17.141 1 98.38 185 GLY B CA 1
ATOM 4500 C C . GLY B 1 185 ? 17.328 -38.312 -17.656 1 98.38 185 GLY B C 1
ATOM 4501 O O . GLY B 1 185 ? 18.141 -38 -18.531 1 98.38 185 GLY B O 1
ATOM 4502 N N . HIS B 1 186 ? 16.516 -37.469 -17.156 1 98.75 186 HIS B N 1
ATOM 4503 C CA . HIS B 1 186 ? 16.5 -36.062 -17.625 1 98.75 186 HIS B CA 1
ATOM 4504 C C . HIS B 1 186 ? 17.672 -35.281 -17.016 1 98.75 186 HIS B C 1
ATOM 4506 O O . HIS B 1 186 ? 18.109 -35.594 -15.906 1 98.75 186 HIS B O 1
ATOM 4512 N N . THR B 1 187 ? 18.094 -34.312 -17.766 1 98.56 187 THR B N 1
ATOM 4513 C CA . THR B 1 187 ? 19.109 -33.375 -17.281 1 98.56 187 THR B CA 1
ATOM 4514 C C . THR B 1 187 ? 18.469 -32.281 -16.422 1 98.56 187 THR B C 1
ATOM 4516 O O . THR B 1 187 ? 17.438 -31.719 -16.781 1 98.56 187 THR B O 1
ATOM 4519 N N . LEU B 1 188 ? 19.094 -32.062 -15.266 1 98.12 188 LEU B N 1
ATOM 4520 C CA . LEU B 1 188 ? 18.625 -30.984 -14.383 1 98.12 188 LEU B CA 1
ATOM 4521 C C . LEU B 1 188 ? 19.609 -29.812 -14.398 1 98.12 188 LEU B C 1
ATOM 4523 O O . LEU B 1 188 ? 20.812 -29.984 -14.18 1 98.12 188 LEU B O 1
ATOM 4527 N N . ILE B 1 189 ? 19.062 -28.672 -14.797 1 98.06 189 ILE B N 1
ATOM 4528 C CA . ILE B 1 189 ? 19.797 -27.453 -14.5 1 98.06 189 ILE B CA 1
ATOM 4529 C C . ILE B 1 189 ? 19.703 -27.141 -13.008 1 98.06 189 ILE B C 1
ATOM 4531 O O . ILE B 1 189 ? 18.609 -27.109 -12.445 1 98.06 189 ILE B O 1
ATOM 4535 N N . LYS B 1 190 ? 20.828 -26.938 -12.398 1 97.38 190 LYS B N 1
ATOM 4536 C CA . LYS B 1 190 ? 20.875 -26.797 -10.945 1 97.38 190 LYS B CA 1
ATOM 4537 C C . LYS B 1 190 ? 19.844 -25.781 -10.461 1 97.38 190 LYS B C 1
ATOM 4539 O O . LYS B 1 190 ? 19.875 -24.625 -10.867 1 97.38 190 LYS B O 1
ATOM 4544 N N . PRO B 1 191 ? 18.906 -26.25 -9.664 1 97 191 PRO B N 1
ATOM 4545 C CA . PRO B 1 191 ? 17.953 -25.297 -9.094 1 97 191 PRO B CA 1
ATOM 4546 C C . PRO B 1 191 ? 18.594 -24.328 -8.109 1 97 191 PRO B C 1
ATOM 4548 O O . PRO B 1 191 ? 19.391 -24.75 -7.254 1 97 191 PRO B O 1
ATOM 4551 N N . LEU B 1 192 ? 18.312 -23.047 -8.258 1 97.81 192 LEU B N 1
ATOM 4552 C CA . LEU B 1 192 ? 18.844 -22 -7.395 1 97.81 192 LEU B CA 1
ATOM 4553 C C . LEU B 1 192 ? 17.75 -21.016 -7 1 97.81 192 LEU B C 1
ATOM 4555 O O . LEU B 1 192 ? 16.781 -20.828 -7.742 1 97.81 192 LEU B O 1
ATOM 4559 N N . PRO B 1 193 ? 17.875 -20.406 -5.844 1 97.56 193 PRO B N 1
ATOM 4560 C CA . PRO B 1 193 ? 16.875 -19.406 -5.469 1 97.56 193 PRO B CA 1
ATOM 4561 C C . PRO B 1 193 ? 16.812 -18.25 -6.453 1 97.56 193 PRO B C 1
ATOM 4563 O O . PRO B 1 193 ? 17.844 -17.781 -6.93 1 97.56 193 PRO B O 1
ATOM 4566 N N . ALA B 1 194 ? 15.664 -17.812 -6.793 1 97.5 194 ALA B N 1
ATOM 4567 C CA . ALA B 1 194 ? 15.406 -16.656 -7.645 1 97.5 194 ALA B CA 1
ATOM 4568 C C . ALA B 1 194 ? 14.281 -15.797 -7.074 1 97.5 194 ALA B C 1
ATOM 4570 O O . ALA B 1 194 ? 13.461 -16.281 -6.293 1 97.5 194 ALA B O 1
ATOM 4571 N N . LEU B 1 195 ? 14.266 -14.406 -7.535 1 97.62 195 LEU B N 1
ATOM 4572 C CA . LEU B 1 195 ? 13.391 -13.445 -6.875 1 97.62 195 LEU B CA 1
ATOM 4573 C C . LEU B 1 195 ? 13.547 -13.516 -5.363 1 97.62 195 LEU B C 1
ATOM 4575 O O . LEU B 1 195 ? 12.57 -13.75 -4.645 1 97.62 195 LEU B O 1
ATOM 4579 N N . VAL B 1 196 ? 14.742 -13.281 -4.945 1 98.31 196 VAL B N 1
ATOM 4580 C CA . VAL B 1 196 ? 15.195 -13.508 -3.576 1 98.31 196 VAL B CA 1
ATOM 4581 C C . VAL B 1 196 ? 16.062 -12.336 -3.115 1 98.31 196 VAL B C 1
ATOM 4583 O O . VAL B 1 196 ? 16.766 -11.719 -3.92 1 98.31 196 VAL B O 1
ATOM 4586 N N . PRO B 1 197 ? 16 -12 -1.881 1 98.25 197 PRO B N 1
ATOM 4587 C CA . PRO B 1 197 ? 16.938 -10.992 -1.372 1 98.25 197 PRO B CA 1
ATOM 4588 C C . PRO B 1 197 ? 18.391 -11.43 -1.482 1 98.25 197 PRO B C 1
ATOM 4590 O O . PRO B 1 197 ? 18.688 -12.625 -1.586 1 98.25 197 PRO B O 1
ATOM 4593 N N . LEU B 1 198 ? 19.297 -10.5 -1.455 1 98.75 198 LEU B N 1
ATOM 4594 C CA . LEU B 1 198 ? 20.719 -10.797 -1.612 1 98.75 198 LEU B CA 1
ATOM 4595 C C . LEU B 1 198 ? 21.5 -10.367 -0.378 1 98.75 198 LEU B C 1
ATOM 4597 O O . LEU B 1 198 ? 21.328 -9.25 0.116 1 98.75 198 LEU B O 1
ATOM 4601 N N . ASN B 1 199 ? 22.297 -11.281 0.079 1 98.25 199 ASN B N 1
ATOM 4602 C CA . ASN B 1 199 ? 23.281 -10.969 1.111 1 98.25 199 ASN B CA 1
ATOM 4603 C C . ASN B 1 199 ? 24.484 -10.25 0.533 1 98.25 199 ASN B C 1
ATOM 4605 O O . ASN B 1 199 ? 25 -10.625 -0.525 1 98.25 199 ASN B O 1
ATOM 4609 N N . CYS B 1 200 ? 24.875 -9.266 1.246 1 98.19 200 CYS B N 1
ATOM 4610 C CA . CYS B 1 200 ? 26.047 -8.516 0.792 1 98.19 200 CYS B CA 1
ATOM 4611 C C . CYS B 1 200 ? 27.109 -8.453 1.877 1 98.19 200 CYS B C 1
ATOM 4613 O O . CYS B 1 200 ? 26.828 -8.68 3.055 1 98.19 200 CYS B O 1
ATOM 4615 N N . LYS B 1 201 ? 28.328 -8.172 1.468 1 96.19 201 LYS B N 1
ATOM 4616 C CA . LYS B 1 201 ? 29.438 -8.039 2.395 1 96.19 201 LYS B CA 1
ATOM 4617 C C . LYS B 1 201 ? 29.5 -6.629 2.986 1 96.19 201 LYS B C 1
ATOM 4619 O O . LYS B 1 201 ? 29.328 -5.641 2.268 1 96.19 201 LYS B O 1
ATOM 4624 N N . GLY B 1 202 ? 29.641 -6.582 4.23 1 89.94 202 GLY B N 1
ATOM 4625 C CA . GLY B 1 202 ? 29.781 -5.289 4.875 1 89.94 202 GLY B CA 1
ATOM 4626 C C . GLY B 1 202 ? 29.312 -5.285 6.32 1 89.94 202 GLY B C 1
ATOM 4627 O O . GLY B 1 202 ? 28.719 -6.254 6.785 1 89.94 202 GLY B O 1
ATOM 4628 N N . SER B 1 203 ? 29.609 -4.164 7.004 1 88.56 203 SER B N 1
ATOM 4629 C CA . SER B 1 203 ? 29.297 -4.098 8.43 1 88.56 203 SER B CA 1
ATOM 4630 C C . SER B 1 203 ? 28.297 -2.99 8.734 1 88.56 203 SER B C 1
ATOM 4632 O O . SER B 1 203 ? 27.859 -2.832 9.875 1 88.56 203 SER B O 1
ATOM 4634 N N . PHE B 1 204 ? 27.891 -2.336 7.719 1 91.12 204 PHE B N 1
ATOM 4635 C CA . PHE B 1 204 ? 27.094 -1.149 8.008 1 91.12 204 PHE B CA 1
ATOM 4636 C C . PHE B 1 204 ? 25.609 -1.434 7.812 1 91.12 204 PHE B C 1
ATOM 4638 O O . PHE B 1 204 ? 24.781 -0.548 7.996 1 91.12 204 PHE B O 1
ATOM 4645 N N . PHE B 1 205 ? 25.203 -2.609 7.508 1 94 205 PHE B N 1
ATOM 4646 C CA . PHE B 1 205 ? 23.844 -2.936 7.113 1 94 205 PHE B CA 1
ATOM 4647 C C . PHE B 1 205 ? 22.875 -2.75 8.281 1 94 205 PHE B C 1
ATOM 4649 O O . PHE B 1 205 ? 21.719 -2.371 8.086 1 94 205 PHE B O 1
ATOM 4656 N N . SER B 1 206 ? 23.344 -2.998 9.453 1 94.81 206 SER B N 1
ATOM 4657 C CA . SER B 1 206 ? 22.5 -2.816 10.625 1 94.81 206 SER B CA 1
ATOM 4658 C C . SER B 1 206 ? 22.078 -1.357 10.789 1 94.81 206 SER B C 1
ATOM 4660 O O . SER B 1 206 ? 21.016 -1.067 11.328 1 94.81 206 SER B O 1
ATOM 4662 N N . LYS B 1 207 ? 22.828 -0.477 10.258 1 95.56 207 LYS B N 1
ATOM 4663 C CA . LYS B 1 207 ? 22.609 0.955 10.43 1 95.56 207 LYS B CA 1
ATOM 4664 C C . LYS B 1 207 ? 21.453 1.444 9.555 1 95.56 207 LYS B C 1
ATOM 4666 O O . LYS B 1 207 ? 20.781 2.418 9.898 1 95.56 207 LYS B O 1
ATOM 4671 N N . TRP B 1 208 ? 21.234 0.751 8.422 1 96.44 208 TRP B N 1
ATOM 4672 C CA . TRP B 1 208 ? 20.172 1.253 7.551 1 96.44 208 TRP B CA 1
ATOM 4673 C C . TRP B 1 208 ? 18.984 0.293 7.523 1 96.44 208 TRP B C 1
ATOM 4675 O O . TRP B 1 208 ? 17.984 0.557 6.859 1 96.44 208 TRP B O 1
ATOM 4685 N N . SER B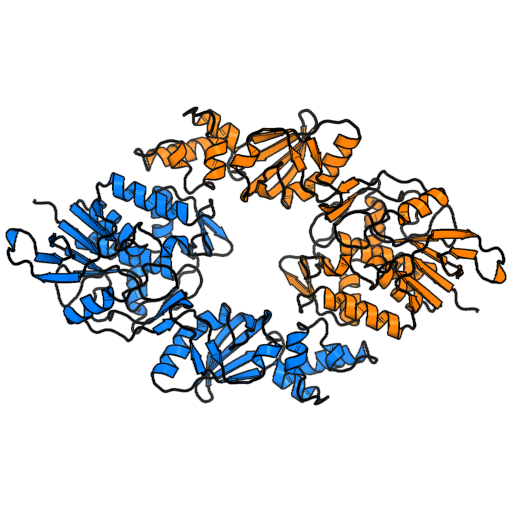 1 209 ? 19.047 -0.75 8.273 1 97.5 209 SER B N 1
ATOM 4686 C CA . SER B 1 209 ? 18.031 -1.795 8.234 1 97.5 209 SER B CA 1
ATOM 4687 C C . SER B 1 209 ? 16.641 -1.22 8.477 1 97.5 209 SER B C 1
ATOM 4689 O O . SER B 1 209 ? 16.453 -0.389 9.375 1 97.5 209 SER B O 1
ATOM 4691 N N . GLY B 1 210 ? 15.695 -1.621 7.672 1 96.06 210 GLY B N 1
ATOM 4692 C CA . GLY B 1 210 ? 14.312 -1.209 7.84 1 96.06 210 GLY B CA 1
ATOM 4693 C C . GLY B 1 210 ? 13.914 -0.074 6.914 1 96.06 210 GLY B C 1
ATOM 4694 O O . GLY B 1 210 ? 12.742 0.289 6.84 1 96.06 210 GLY B O 1
ATOM 4695 N N . VAL B 1 211 ? 14.852 0.425 6.133 1 96.69 211 VAL B N 1
ATOM 4696 C CA . VAL B 1 211 ? 14.609 1.578 5.273 1 96.69 211 VAL B CA 1
ATOM 4697 C C . VAL B 1 211 ? 14.18 1.107 3.883 1 96.69 211 VAL B C 1
ATOM 4699 O O . VAL B 1 211 ? 14.719 0.121 3.367 1 96.69 211 VAL B O 1
ATOM 4702 N N . ARG B 1 212 ? 13.242 1.742 3.381 1 96 212 ARG B N 1
ATOM 4703 C CA . ARG B 1 212 ? 12.898 1.623 1.967 1 96 212 ARG B CA 1
ATOM 4704 C C . ARG B 1 212 ? 13.25 2.9 1.21 1 96 212 ARG B C 1
ATOM 4706 O O . ARG B 1 212 ? 13.07 4.004 1.728 1 96 212 ARG B O 1
ATOM 4713 N N . ALA B 1 213 ? 13.797 2.762 0.001 1 96.12 213 ALA B N 1
ATOM 4714 C CA . ALA B 1 213 ? 14.195 3.93 -0.783 1 96.12 213 ALA B CA 1
ATOM 4715 C C . ALA B 1 213 ? 14.102 3.641 -2.279 1 96.12 213 ALA B C 1
ATOM 4717 O O . ALA B 1 213 ? 14.352 2.514 -2.717 1 96.12 213 ALA B O 1
ATOM 4718 N N . GLU B 1 214 ? 13.734 4.617 -3.041 1 95.44 214 GLU B N 1
ATOM 4719 C CA . GLU B 1 214 ? 13.805 4.5 -4.496 1 95.44 214 GLU B CA 1
ATOM 4720 C C . GLU B 1 214 ? 15.25 4.504 -4.984 1 95.44 214 GLU B C 1
ATOM 4722 O O . GLU B 1 214 ? 16.078 5.273 -4.492 1 95.44 214 GLU B O 1
ATOM 4727 N N . ALA B 1 215 ? 15.57 3.613 -5.887 1 97.94 215 ALA B N 1
ATOM 4728 C CA . ALA B 1 215 ? 16.938 3.545 -6.398 1 97.94 215 ALA B CA 1
ATOM 4729 C C . ALA B 1 215 ? 16.984 2.842 -7.754 1 97.94 215 ALA B C 1
ATOM 4731 O O . ALA B 1 215 ? 16.031 2.158 -8.133 1 97.94 215 ALA B O 1
ATOM 4732 N N . CYS B 1 216 ? 17.953 3.105 -8.469 1 98.5 216 CYS B N 1
ATOM 4733 C CA . CYS B 1 216 ? 18.391 2.262 -9.578 1 98.5 216 CYS B CA 1
ATOM 4734 C C . CYS B 1 216 ? 19.484 1.304 -9.141 1 98.5 216 CYS B C 1
ATOM 4736 O O . CYS B 1 216 ? 20.516 1.73 -8.602 1 98.5 216 CYS B O 1
ATOM 4738 N N . VAL B 1 217 ? 19.25 0.04 -9.297 1 98.75 217 VAL B N 1
ATOM 4739 C CA . VAL B 1 217 ? 20.219 -0.991 -8.914 1 98.75 217 VAL B CA 1
ATOM 4740 C C . VAL B 1 217 ? 20.828 -1.61 -10.164 1 98.75 217 VAL B C 1
ATOM 4742 O O . VAL B 1 217 ? 20.125 -2.092 -11.047 1 98.75 217 VAL B O 1
ATOM 4745 N N . SER B 1 218 ? 22.156 -1.582 -10.258 1 98.62 218 SER B N 1
ATOM 4746 C CA . SER B 1 218 ? 22.875 -2.184 -11.383 1 98.62 218 SER B CA 1
ATOM 4747 C C . SER B 1 218 ? 23.641 -3.428 -10.938 1 98.62 218 SER B C 1
ATOM 4749 O O . SER B 1 218 ? 24.344 -3.402 -9.93 1 98.62 218 SER B O 1
ATOM 4751 N N . LEU B 1 219 ? 23.422 -4.512 -11.602 1 98.69 219 LEU B N 1
ATOM 4752 C CA . LEU B 1 219 ? 24.25 -5.703 -11.438 1 98.69 219 LEU B CA 1
ATOM 4753 C C . LEU B 1 219 ? 25.516 -5.609 -12.273 1 98.69 219 LEU B C 1
ATOM 4755 O O . LEU B 1 219 ? 25.438 -5.457 -13.5 1 98.69 219 LEU B O 1
ATOM 4759 N N . VAL B 1 220 ? 26.609 -5.727 -11.641 1 98.38 220 VAL B N 1
ATOM 4760 C CA . VAL B 1 220 ? 27.875 -5.512 -12.312 1 98.38 220 VAL B CA 1
ATOM 4761 C C . VAL B 1 220 ? 28.703 -6.797 -12.281 1 98.38 220 VAL B C 1
ATOM 4763 O O . VAL B 1 220 ? 28.844 -7.426 -11.227 1 98.38 220 VAL B O 1
ATOM 4766 N N . VAL B 1 221 ? 29.203 -7.172 -13.336 1 97.19 221 VAL B N 1
ATOM 4767 C CA . VAL B 1 221 ? 30.141 -8.281 -13.508 1 97.19 221 VAL B CA 1
ATOM 4768 C C . VAL B 1 221 ? 31.469 -7.754 -14.062 1 97.19 221 VAL B C 1
ATOM 4770 O O . VAL B 1 221 ? 31.5 -7.195 -15.156 1 97.19 221 VAL B O 1
ATOM 4773 N N . GLY B 1 222 ? 32.531 -7.957 -13.359 1 94.44 222 GLY B N 1
ATOM 4774 C CA . GLY B 1 222 ? 33.75 -7.289 -13.758 1 94.44 222 GLY B CA 1
ATOM 4775 C C . GLY B 1 222 ? 33.625 -5.777 -13.789 1 94.44 222 GLY B C 1
ATOM 4776 O O . GLY B 1 222 ? 33.312 -5.156 -12.766 1 94.44 222 GLY B O 1
ATOM 4777 N N . TYR B 1 223 ? 33.719 -5.223 -14.992 1 93 223 TYR B N 1
ATOM 4778 C CA . TYR B 1 223 ? 33.625 -3.77 -15.094 1 93 223 TYR B CA 1
ATOM 4779 C C . TYR B 1 223 ? 32.438 -3.346 -15.938 1 93 223 TYR B C 1
ATOM 4781 O O . TYR B 1 223 ? 32.344 -2.184 -16.328 1 93 223 TYR B O 1
ATOM 4789 N N . GLU B 1 224 ? 31.578 -4.312 -16.094 1 96 224 GLU B N 1
ATOM 4790 C CA . GLU B 1 224 ? 30.469 -4.027 -16.984 1 96 224 GLU B CA 1
ATOM 4791 C C . GLU B 1 224 ? 29.125 -4.184 -16.266 1 96 224 GLU B C 1
ATOM 4793 O O . GLU B 1 224 ? 28.953 -5.105 -15.453 1 96 224 GLU B O 1
ATOM 4798 N N . ILE B 1 225 ? 28.297 -3.299 -16.578 1 96.5 225 ILE B N 1
ATOM 4799 C CA . ILE B 1 225 ? 26.922 -3.416 -16.078 1 96.5 225 ILE B CA 1
ATOM 4800 C C . ILE B 1 225 ? 26.188 -4.496 -16.859 1 96.5 225 ILE B C 1
ATOM 4802 O O . ILE B 1 225 ? 26.016 -4.383 -18.078 1 96.5 225 ILE B O 1
ATOM 4806 N N . PHE B 1 226 ? 25.797 -5.473 -16.219 1 95.81 226 PHE B N 1
ATOM 4807 C CA . PHE B 1 226 ? 25.109 -6.613 -16.812 1 95.81 226 PHE B CA 1
ATOM 4808 C C . PHE B 1 226 ? 23.625 -6.305 -17.016 1 95.81 226 PHE B C 1
ATOM 4810 O O . PHE B 1 226 ? 23.047 -6.633 -18.047 1 95.81 226 PHE B O 1
ATOM 4817 N N . ARG B 1 227 ? 23 -5.73 -16.062 1 96.25 227 ARG B N 1
ATOM 4818 C CA . ARG B 1 227 ? 21.578 -5.398 -16.078 1 96.25 227 ARG B CA 1
ATOM 4819 C C . ARG B 1 227 ? 21.25 -4.363 -15.008 1 96.25 227 ARG B C 1
ATOM 4821 O O . ARG B 1 227 ? 21.938 -4.285 -13.984 1 96.25 227 ARG B O 1
ATOM 4828 N N . GLU B 1 228 ? 20.219 -3.582 -15.266 1 97.88 228 GLU B N 1
ATOM 4829 C CA . GLU B 1 228 ? 19.797 -2.547 -14.32 1 97.88 228 GLU B CA 1
ATOM 4830 C C . GLU B 1 228 ? 18.281 -2.578 -14.102 1 97.88 228 GLU B C 1
ATOM 4832 O O . GLU B 1 228 ? 17.531 -2.846 -15.031 1 97.88 228 GLU B O 1
ATOM 4837 N N . GLU B 1 229 ? 17.922 -2.391 -12.906 1 97.62 229 GLU B N 1
ATOM 4838 C CA . GLU B 1 229 ? 16.516 -2.303 -12.523 1 97.62 229 GLU B CA 1
ATOM 4839 C C . GLU B 1 229 ? 16.266 -1.104 -11.609 1 97.62 229 GLU B C 1
ATOM 4841 O O . GLU B 1 229 ? 17.109 -0.767 -10.773 1 97.62 229 GLU B O 1
ATOM 4846 N N . ARG B 1 230 ? 15.125 -0.43 -11.758 1 97.31 230 ARG B N 1
ATOM 4847 C CA . ARG B 1 230 ? 14.773 0.724 -10.938 1 97.31 230 ARG B CA 1
ATOM 4848 C C . ARG B 1 230 ? 13.492 0.464 -10.141 1 97.31 230 ARG B C 1
ATOM 4850 O O . ARG B 1 230 ? 12.594 -0.238 -10.617 1 97.31 230 ARG B O 1
ATOM 4857 N N . GLY B 1 231 ? 13.406 0.991 -8.969 1 96.12 231 GLY B N 1
ATOM 4858 C CA . GLY B 1 231 ? 12.242 0.879 -8.109 1 96.12 231 GLY B CA 1
ATOM 4859 C C . GLY B 1 231 ? 12.578 1.02 -6.637 1 96.12 231 GLY B C 1
ATOM 4860 O O . GLY B 1 231 ? 13.617 1.579 -6.277 1 96.12 231 GLY B O 1
ATOM 4861 N N . GLU B 1 232 ? 11.688 0.596 -5.797 1 96.31 232 GLU B N 1
ATOM 4862 C CA . GLU B 1 232 ? 11.891 0.675 -4.355 1 96.31 232 GLU B CA 1
ATOM 4863 C C . GLU B 1 232 ? 12.789 -0.458 -3.859 1 96.31 232 GLU B C 1
ATOM 4865 O O . GLU B 1 232 ? 12.5 -1.633 -4.098 1 96.31 232 GLU B O 1
ATOM 4870 N N . VAL B 1 233 ? 13.812 -0.128 -3.191 1 98.12 233 VAL B N 1
ATOM 4871 C CA . VAL B 1 233 ? 14.742 -1.085 -2.602 1 98.12 233 VAL B CA 1
ATOM 4872 C C . VAL B 1 233 ? 14.555 -1.129 -1.088 1 98.12 233 VAL B C 1
ATOM 4874 O O . VAL B 1 233 ? 14.336 -0.094 -0.452 1 98.12 233 VAL B O 1
ATOM 4877 N N . GLN B 1 234 ? 14.57 -2.25 -0.608 1 98.25 234 GLN B N 1
ATOM 4878 C CA . GLN B 1 234 ? 14.539 -2.438 0.839 1 98.25 234 GLN B CA 1
ATOM 4879 C C . GLN B 1 234 ? 15.945 -2.666 1.392 1 98.25 234 GLN B C 1
ATOM 4881 O O . GLN B 1 234 ? 16.625 -3.613 0.995 1 98.25 234 GLN B O 1
ATOM 4886 N N . LEU B 1 235 ? 16.328 -1.804 2.24 1 98.25 235 LEU B N 1
ATOM 4887 C CA . LEU B 1 235 ? 17.625 -1.916 2.889 1 98.25 235 LEU B CA 1
ATOM 4888 C C . LEU B 1 235 ? 17.531 -2.734 4.172 1 98.25 235 LEU B C 1
ATOM 4890 O O . LEU B 1 235 ? 16.75 -2.402 5.066 1 98.25 235 LEU B O 1
ATOM 4894 N N . THR B 1 236 ? 18.312 -3.834 4.223 1 98.06 236 THR B N 1
ATOM 4895 C CA . THR B 1 236 ? 18.156 -4.789 5.312 1 98.06 236 THR B CA 1
ATOM 4896 C C . THR B 1 236 ? 19.469 -4.969 6.07 1 98.06 236 THR B C 1
ATOM 4898 O O . THR B 1 236 ? 20.5 -4.418 5.672 1 98.06 236 THR B O 1
ATOM 4901 N N . GLU B 1 237 ? 19.422 -5.703 7.156 1 97.56 237 GLU B N 1
ATOM 4902 C CA . GLU B 1 237 ? 20.578 -5.934 8 1 97.56 237 GLU B CA 1
ATOM 4903 C C . GLU B 1 237 ? 21.578 -6.879 7.332 1 97.56 237 GLU B C 1
ATOM 4905 O O . GLU B 1 237 ? 22.734 -6.957 7.738 1 97.56 237 GLU B O 1
ATOM 4910 N N . TYR B 1 238 ? 21.172 -7.598 6.301 1 97.5 238 TYR B N 1
ATOM 4911 C CA . TYR B 1 238 ? 22.047 -8.57 5.648 1 97.5 238 TYR B CA 1
ATOM 4912 C C . TYR B 1 238 ? 22.469 -8.086 4.27 1 97.5 238 TYR B C 1
ATOM 4914 O O . TYR B 1 238 ? 23.391 -8.641 3.662 1 97.5 238 TYR B O 1
ATOM 4922 N N . GLY B 1 239 ? 21.766 -7.125 3.797 1 98 239 GLY B N 1
ATOM 4923 C CA . GLY B 1 239 ? 22.016 -6.613 2.457 1 98 239 GLY B CA 1
ATOM 4924 C C . GLY B 1 239 ? 20.828 -5.84 1.891 1 98 239 GLY B C 1
ATOM 4925 O O . GLY B 1 239 ? 20.375 -4.871 2.498 1 98 239 GLY B O 1
ATOM 4926 N N . VAL B 1 240 ? 20.312 -6.344 0.719 1 98.56 240 VAL B N 1
ATOM 4927 C CA . VAL B 1 240 ? 19.266 -5.57 0.059 1 98.56 240 VAL B CA 1
ATOM 4928 C C . VAL B 1 240 ? 18.172 -6.508 -0.449 1 98.56 240 VAL B C 1
ATOM 4930 O O . VAL B 1 240 ? 18.438 -7.688 -0.712 1 98.56 240 VAL B O 1
ATOM 4933 N N . SER B 1 241 ? 17.031 -6.02 -0.566 1 98.38 241 SER B N 1
ATOM 4934 C CA . SER B 1 241 ? 15.828 -6.688 -1.049 1 98.38 241 SER B CA 1
ATOM 4935 C C . SER B 1 241 ? 14.953 -5.738 -1.859 1 98.38 241 SER B C 1
ATOM 4937 O O . SER B 1 241 ? 15.391 -4.648 -2.232 1 98.38 241 SER B O 1
ATOM 4939 N N . GLY B 1 242 ? 13.75 -6.23 -2.191 1 97.44 242 GLY B N 1
ATOM 4940 C CA . GLY B 1 242 ? 12.844 -5.418 -2.984 1 97.44 242 GLY B CA 1
ATOM 4941 C C . GLY B 1 242 ? 12.766 -5.855 -4.434 1 97.44 242 GLY B C 1
ATOM 4942 O O . GLY B 1 242 ? 13.617 -6.613 -4.91 1 97.44 242 GLY B O 1
ATOM 4943 N N . ILE B 1 243 ? 11.953 -5.262 -5.18 1 96.44 243 ILE B N 1
ATOM 4944 C CA . ILE B 1 243 ? 11.594 -5.734 -6.512 1 96.44 243 ILE B CA 1
ATOM 4945 C C . ILE B 1 243 ? 12.781 -5.586 -7.453 1 96.44 243 ILE B C 1
ATOM 4947 O O . ILE B 1 243 ? 13.133 -6.523 -8.18 1 96.44 243 ILE B O 1
ATOM 4951 N N . PRO B 1 244 ? 13.461 -4.406 -7.445 1 97.81 244 PRO B N 1
ATOM 4952 C CA . PRO B 1 244 ? 14.617 -4.312 -8.344 1 97.81 244 PRO B CA 1
ATOM 4953 C C . PRO B 1 244 ? 15.672 -5.379 -8.062 1 97.81 244 PRO B C 1
ATOM 4955 O O . PRO B 1 244 ? 16.281 -5.91 -8.992 1 97.81 244 PRO B O 1
ATOM 4958 N N . VAL B 1 245 ? 15.852 -5.676 -6.781 1 98.56 245 VAL B N 1
ATOM 4959 C CA . VAL B 1 245 ? 16.812 -6.691 -6.379 1 98.56 245 VAL B CA 1
ATOM 4960 C C . VAL B 1 245 ? 16.328 -8.07 -6.797 1 98.56 245 VAL B C 1
ATOM 4962 O O . VAL B 1 245 ? 17.094 -8.883 -7.32 1 98.56 245 VAL B O 1
ATOM 4965 N N . PHE B 1 246 ? 15.062 -8.297 -6.613 1 98.06 246 PHE B N 1
ATOM 4966 C CA . PHE B 1 246 ? 14.461 -9.555 -7.023 1 98.06 246 PHE B CA 1
ATOM 4967 C C . PHE B 1 246 ? 14.68 -9.805 -8.508 1 98.06 246 PHE B C 1
ATOM 4969 O O . PHE B 1 246 ? 15.094 -10.891 -8.914 1 98.06 246 PHE B O 1
ATOM 4976 N N . GLN B 1 247 ? 14.492 -8.789 -9.273 1 97 247 GLN B N 1
ATOM 4977 C CA . GLN B 1 247 ? 14.594 -8.898 -10.727 1 97 247 GLN B CA 1
ATOM 4978 C C . GLN B 1 247 ? 16.016 -9.25 -11.148 1 97 247 GLN B C 1
ATOM 4980 O O . GLN B 1 247 ? 16.219 -9.906 -12.172 1 97 247 GLN B O 1
ATOM 4985 N N . LEU B 1 248 ? 16.969 -8.852 -10.375 1 97.81 248 LEU B N 1
ATOM 4986 C CA . LEU B 1 248 ? 18.375 -9.07 -10.711 1 97.81 248 LEU B CA 1
ATOM 4987 C C . LEU B 1 248 ? 18.891 -10.352 -10.078 1 97.81 248 LEU B C 1
ATOM 4989 O O . LEU B 1 248 ? 19.922 -10.883 -10.5 1 97.81 248 LEU B O 1
ATOM 4993 N N . SER B 1 249 ? 18.234 -10.852 -9.062 1 98.12 249 SER B N 1
ATOM 4994 C CA . SER B 1 249 ? 18.781 -11.883 -8.18 1 98.12 249 SER B CA 1
ATOM 4995 C C . SER B 1 249 ? 19 -13.188 -8.93 1 98.12 249 SER B C 1
ATOM 4997 O O . SER B 1 249 ? 19.984 -13.891 -8.672 1 98.12 249 SER B O 1
ATOM 4999 N N . GLY B 1 250 ? 18.078 -13.547 -9.828 1 96.25 250 GLY B N 1
ATOM 5000 C CA . GLY B 1 250 ? 18.266 -14.781 -10.586 1 96.25 250 GLY B CA 1
ATOM 5001 C C . GLY B 1 250 ? 19.594 -14.836 -11.305 1 96.25 250 GLY B C 1
ATOM 5002 O O . GLY B 1 250 ? 20.281 -15.859 -11.289 1 96.25 250 GLY B O 1
ATOM 5003 N N . HIS B 1 251 ? 19.984 -13.766 -11.922 1 96.19 251 HIS B N 1
ATOM 5004 C CA . HIS B 1 251 ? 21.266 -13.664 -12.625 1 96.19 251 HIS B CA 1
ATOM 5005 C C . HIS B 1 251 ? 22.438 -13.672 -11.648 1 96.19 251 HIS B C 1
ATOM 5007 O O . HIS B 1 251 ? 23.422 -14.383 -11.859 1 96.19 251 HIS B O 1
ATOM 5013 N N . ALA B 1 252 ? 22.297 -12.898 -10.633 1 98.25 252 ALA B N 1
ATOM 5014 C CA . ALA B 1 252 ? 23.375 -12.781 -9.641 1 98.25 252 ALA B CA 1
ATOM 5015 C C . ALA B 1 252 ? 23.688 -14.133 -9.016 1 98.25 252 ALA B C 1
ATOM 5017 O O . ALA B 1 252 ? 24.859 -14.516 -8.914 1 98.25 252 ALA B O 1
ATOM 5018 N N . VAL B 1 253 ? 22.672 -14.844 -8.656 1 98.25 253 VAL B N 1
ATOM 5019 C CA . VAL B 1 253 ? 22.828 -16.125 -7.957 1 98.25 253 VAL B CA 1
ATOM 5020 C C . VAL B 1 253 ? 23.469 -17.141 -8.883 1 98.25 253 VAL B C 1
ATOM 5022 O O . VAL B 1 253 ? 24.359 -17.891 -8.477 1 98.25 253 VAL B O 1
ATOM 5025 N N . ARG B 1 254 ? 23.031 -17.219 -10.125 1 97 254 ARG B N 1
ATOM 5026 C CA . ARG B 1 254 ? 23.578 -18.156 -11.094 1 97 254 ARG B CA 1
ATOM 5027 C C . ARG B 1 254 ? 25.062 -17.859 -11.352 1 97 254 ARG B C 1
ATOM 5029 O O . ARG B 1 254 ? 25.875 -18.781 -11.375 1 97 254 ARG B O 1
ATOM 5036 N N . LEU B 1 255 ? 25.406 -16.578 -11.539 1 97.38 255 LEU B N 1
ATOM 5037 C CA . LEU B 1 255 ? 26.797 -16.188 -11.766 1 97.38 255 LEU B CA 1
ATOM 5038 C C . LEU B 1 255 ? 27.672 -16.547 -10.57 1 97.38 255 LEU B C 1
ATOM 5040 O O . LEU B 1 255 ? 28.766 -17.109 -10.742 1 97.38 255 LEU B O 1
ATOM 5044 N N . LEU B 1 256 ? 27.188 -16.328 -9.406 1 98.19 256 LEU B N 1
ATOM 5045 C CA . LEU B 1 256 ? 27.922 -16.672 -8.195 1 98.19 256 LEU B CA 1
ATOM 5046 C C . LEU B 1 256 ? 28.141 -18.172 -8.102 1 98.19 256 LEU B C 1
ATOM 5048 O O . LEU B 1 256 ? 29.219 -18.625 -7.707 1 98.19 256 LEU B O 1
ATOM 5052 N N . ASP B 1 257 ? 27.062 -18.891 -8.383 1 97.69 257 ASP B N 1
ATOM 5053 C CA . ASP B 1 257 ? 27.156 -20.359 -8.359 1 97.69 257 ASP B CA 1
ATOM 5054 C C . ASP B 1 257 ? 28.203 -20.859 -9.336 1 97.69 257 ASP B C 1
ATOM 5056 O O . ASP B 1 257 ? 28.844 -21.891 -9.094 1 97.69 257 ASP B O 1
ATOM 5060 N N . GLU B 1 258 ? 28.422 -20.188 -10.383 1 96.5 258 GLU B N 1
ATOM 5061 C CA . GLU B 1 258 ? 29.422 -20.531 -11.398 1 96.5 258 GLU B CA 1
ATOM 5062 C C . GLU B 1 258 ? 30.797 -20 -11.016 1 96.5 258 GLU B C 1
ATOM 5064 O O . GLU B 1 258 ? 31.75 -20.109 -11.789 1 96.5 258 GLU B O 1
ATOM 5069 N N . GLY B 1 259 ? 30.875 -19.344 -9.891 1 97.06 259 GLY B N 1
ATOM 5070 C CA . GLY B 1 259 ? 32.156 -18.875 -9.375 1 97.06 259 GLY B CA 1
ATOM 5071 C C . GLY B 1 259 ? 32.5 -17.484 -9.852 1 97.06 259 GLY B C 1
ATOM 5072 O O . GLY B 1 259 ? 33.656 -17.047 -9.727 1 97.06 259 GLY B O 1
ATOM 5073 N N . VAL B 1 260 ? 31.578 -16.766 -10.398 1 97.5 260 VAL B N 1
ATOM 5074 C CA . VAL B 1 260 ? 31.797 -15.406 -10.891 1 97.5 260 VAL B CA 1
ATOM 5075 C C . VAL B 1 260 ? 31.344 -14.391 -9.844 1 97.5 260 VAL B C 1
ATOM 5077 O O . VAL B 1 260 ? 30.156 -14.312 -9.531 1 97.5 260 VAL B O 1
ATOM 5080 N N . PRO B 1 261 ? 32.219 -13.594 -9.352 1 97.44 261 PRO B N 1
ATOM 5081 C CA . PRO B 1 261 ? 31.812 -12.578 -8.383 1 97.44 261 PRO B CA 1
ATOM 5082 C C . PRO B 1 261 ? 30.953 -11.484 -9.008 1 97.44 261 PRO B C 1
ATOM 5084 O O . PRO B 1 261 ? 31.172 -11.109 -10.164 1 97.44 261 PRO B O 1
ATOM 5087 N N . VAL B 1 262 ? 30.016 -11.008 -8.266 1 98.19 262 VAL B N 1
ATOM 5088 C CA . VAL B 1 262 ? 29.156 -9.938 -8.758 1 98.19 262 VAL B CA 1
ATOM 5089 C C . VAL B 1 262 ? 29.016 -8.852 -7.695 1 98.19 262 VAL B C 1
ATOM 5091 O O . VAL B 1 262 ? 29.219 -9.109 -6.508 1 98.19 262 VAL B O 1
ATOM 5094 N N . ARG B 1 263 ? 28.734 -7.625 -8.148 1 97.81 263 ARG B N 1
ATOM 5095 C CA . ARG B 1 263 ? 28.484 -6.477 -7.281 1 97.81 263 ARG B CA 1
ATOM 5096 C C . ARG B 1 263 ? 27.203 -5.762 -7.684 1 97.81 263 ARG B C 1
ATOM 5098 O O . ARG B 1 263 ? 26.734 -5.902 -8.82 1 97.81 263 ARG B O 1
ATOM 5105 N N . LEU B 1 264 ? 26.625 -5.086 -6.77 1 98.69 264 LEU B N 1
ATOM 5106 C CA . LEU B 1 264 ? 25.5 -4.195 -7.031 1 98.69 264 LEU B CA 1
ATOM 5107 C C . LEU B 1 264 ? 25.922 -2.736 -6.859 1 98.69 264 LEU B C 1
ATOM 5109 O O . LEU B 1 264 ? 26.656 -2.398 -5.926 1 98.69 264 LEU B O 1
ATOM 5113 N N . LEU B 1 265 ? 25.562 -1.914 -7.773 1 98.44 265 LEU B N 1
ATOM 5114 C CA . LEU B 1 265 ? 25.672 -0.467 -7.629 1 98.44 265 LEU B CA 1
ATOM 5115 C C . LEU B 1 265 ? 24.312 0.163 -7.359 1 98.44 265 LEU B C 1
ATOM 5117 O O . LEU B 1 265 ? 23.375 -0.02 -8.141 1 98.44 265 LEU B O 1
ATOM 5121 N N . LEU B 1 266 ? 24.188 0.848 -6.266 1 98.44 266 LEU B N 1
ATOM 5122 C CA . LEU B 1 266 ? 22.938 1.526 -5.906 1 98.44 266 LEU B CA 1
ATOM 5123 C C . LEU B 1 266 ? 23.031 3.02 -6.203 1 98.44 266 LEU B C 1
ATOM 5125 O O . LEU B 1 266 ? 23.938 3.699 -5.719 1 98.44 266 LEU B O 1
ATOM 5129 N N . ASP B 1 267 ? 22.172 3.516 -7.039 1 98.62 267 ASP B N 1
ATOM 5130 C CA . ASP B 1 267 ? 21.984 4.938 -7.312 1 98.62 267 ASP B CA 1
ATOM 5131 C C . ASP B 1 267 ? 20.688 5.453 -6.676 1 98.62 267 ASP B C 1
ATOM 5133 O O . ASP B 1 267 ? 19.594 5.164 -7.16 1 98.62 267 ASP B O 1
ATOM 5137 N N . PHE B 1 268 ? 20.812 6.266 -5.609 1 98.25 268 PHE B N 1
ATOM 5138 C CA . PHE B 1 268 ? 19.656 6.695 -4.836 1 98.25 268 PHE B CA 1
ATOM 5139 C C . PHE B 1 268 ? 19.047 7.957 -5.43 1 98.25 268 PHE B C 1
ATOM 5141 O O . PHE B 1 268 ? 18.016 8.445 -4.945 1 98.25 268 PHE B O 1
ATOM 5148 N N . MET B 1 269 ? 19.625 8.555 -6.414 1 97.81 269 MET B N 1
ATOM 5149 C CA . MET B 1 269 ? 19.078 9.695 -7.145 1 97.81 269 MET B CA 1
ATOM 5150 C C . MET B 1 269 ? 19.188 9.484 -8.648 1 97.81 269 MET B C 1
ATOM 5152 O O . MET B 1 269 ? 19.859 10.258 -9.336 1 97.81 269 MET B O 1
ATOM 5156 N N . PRO B 1 270 ? 18.469 8.539 -9.102 1 97 270 PRO B N 1
ATOM 5157 C CA . PRO B 1 270 ? 18.672 8.117 -10.492 1 97 270 PRO B CA 1
ATOM 5158 C C . PRO B 1 270 ? 18.234 9.188 -11.492 1 97 270 PRO B C 1
ATOM 5160 O O . PRO B 1 270 ? 18.625 9.133 -12.664 1 97 270 PRO B O 1
ATOM 5163 N N . ASP B 1 271 ? 17.453 10.18 -11.102 1 95.44 271 ASP B N 1
ATOM 5164 C CA . ASP B 1 271 ? 16.984 11.219 -12.008 1 95.44 271 ASP B CA 1
ATOM 5165 C C . ASP B 1 271 ? 18.047 12.289 -12.234 1 95.44 271 ASP B C 1
ATOM 5167 O O . ASP B 1 271 ? 17.891 13.156 -13.094 1 95.44 271 ASP B O 1
ATOM 5171 N N . PHE B 1 272 ? 19.125 12.203 -11.469 1 97.19 272 PHE B N 1
ATOM 5172 C CA . PHE B 1 272 ? 20.234 13.156 -11.57 1 97.19 272 PHE B CA 1
ATOM 5173 C C . PHE B 1 272 ? 21.484 12.477 -12.117 1 97.19 272 PHE B C 1
ATOM 5175 O O . PHE B 1 272 ? 21.766 11.32 -11.797 1 97.19 272 PHE B O 1
ATOM 5182 N N . THR B 1 273 ? 22.203 13.234 -12.906 1 97.31 273 THR B N 1
ATOM 5183 C CA . THR B 1 273 ? 23.609 12.891 -13.117 1 97.31 273 THR B CA 1
ATOM 5184 C C . THR B 1 273 ? 24.484 13.539 -12.055 1 97.31 273 THR B C 1
ATOM 5186 O O . THR B 1 273 ? 24 14.273 -11.195 1 97.31 273 THR B O 1
ATOM 5189 N N . GLU B 1 274 ? 25.719 13.25 -12.031 1 97.19 274 GLU B N 1
ATOM 5190 C CA . GLU B 1 274 ? 26.609 13.672 -10.945 1 97.19 274 GLU B CA 1
ATOM 5191 C C . GLU B 1 274 ? 26.672 15.188 -10.844 1 97.19 274 GLU B C 1
ATOM 5193 O O . GLU B 1 274 ? 26.469 15.758 -9.773 1 97.19 274 GLU B O 1
ATOM 5198 N N . GLU B 1 275 ? 26.891 15.883 -11.93 1 97.31 275 GLU B N 1
ATOM 5199 C CA . GLU B 1 275 ? 27.094 17.328 -11.906 1 97.31 275 GLU B CA 1
ATOM 5200 C C . GLU B 1 275 ? 25.828 18.062 -11.469 1 97.31 275 GLU B C 1
ATOM 5202 O O . GLU B 1 275 ? 25.859 18.875 -10.547 1 97.31 275 GLU B O 1
ATOM 5207 N N . PRO B 1 276 ? 24.75 17.734 -12.094 1 98 276 PRO B N 1
ATOM 5208 C CA . PRO B 1 276 ? 23.5 18.359 -11.633 1 98 276 PRO B CA 1
ATOM 5209 C C . PRO B 1 276 ? 23.203 18.031 -10.164 1 98 276 PRO B C 1
ATOM 5211 O O . PRO B 1 276 ? 22.672 18.891 -9.445 1 98 276 PRO B O 1
ATOM 5214 N N . LEU B 1 277 ? 23.469 16.812 -9.727 1 98 277 LEU B N 1
ATOM 5215 C CA . LEU B 1 277 ? 23.25 16.453 -8.328 1 98 277 LEU B CA 1
ATOM 5216 C C . LEU B 1 277 ? 24.109 17.312 -7.406 1 98 277 LEU B C 1
ATOM 5218 O O . LEU B 1 277 ? 23.641 17.781 -6.363 1 98 277 LEU B O 1
ATOM 5222 N N . GLU B 1 278 ? 25.375 17.438 -7.785 1 97.44 278 GLU B N 1
ATOM 5223 C CA . GLU B 1 278 ? 26.266 18.281 -6.988 1 97.44 278 GLU B CA 1
ATOM 5224 C C . GLU B 1 278 ? 25.734 19.703 -6.887 1 97.44 278 GLU B C 1
ATOM 5226 O O . GLU B 1 278 ? 25.719 20.281 -5.801 1 97.44 278 GLU B O 1
ATOM 5231 N N . SER B 1 279 ? 25.328 20.297 -8.008 1 97.75 279 SER B N 1
ATOM 5232 C CA . SER B 1 279 ? 24.75 21.641 -8.023 1 97.75 279 SER B CA 1
ATOM 5233 C C . SER B 1 279 ? 23.5 21.703 -7.152 1 97.75 279 SER B C 1
ATOM 5235 O O . SER B 1 279 ? 23.297 22.688 -6.426 1 97.75 279 SER B O 1
ATOM 5237 N N . PHE B 1 280 ? 22.75 20.719 -7.258 1 97.44 280 PHE B N 1
ATOM 5238 C CA . PHE B 1 280 ? 21.516 20.625 -6.484 1 97.44 280 PHE B CA 1
ATOM 5239 C C . PHE B 1 280 ? 21.828 20.656 -4.992 1 97.44 280 PHE B C 1
ATOM 5241 O O . PHE B 1 280 ? 21.203 21.406 -4.238 1 97.44 280 PHE B O 1
ATOM 5248 N N . LEU B 1 281 ? 22.75 19.844 -4.574 1 96.5 281 LEU B N 1
ATOM 5249 C CA . LEU B 1 281 ? 23.125 19.781 -3.17 1 96.5 281 LEU B CA 1
ATOM 5250 C C . LEU B 1 281 ? 23.719 21.109 -2.707 1 96.5 281 LEU B C 1
ATOM 5252 O O . LEU B 1 281 ? 23.469 21.562 -1.586 1 96.5 281 LEU B O 1
ATOM 5256 N N . ARG B 1 282 ? 24.516 21.781 -3.539 1 96.44 282 ARG B N 1
ATOM 5257 C CA . ARG B 1 282 ? 25.078 23.078 -3.203 1 96.44 282 ARG B CA 1
ATOM 5258 C C . ARG B 1 282 ? 23.984 24.125 -3.023 1 96.44 282 ARG B C 1
ATOM 5260 O O . ARG B 1 282 ? 24.047 24.953 -2.105 1 96.44 282 ARG B O 1
ATOM 5267 N N . THR B 1 283 ? 23.062 24.094 -3.877 1 96.5 283 THR B N 1
ATOM 5268 C CA . THR B 1 283 ? 21.922 25.016 -3.775 1 96.5 283 THR B CA 1
ATOM 5269 C C . THR B 1 283 ? 21.172 24.812 -2.463 1 96.5 283 THR B C 1
ATOM 5271 O O . THR B 1 283 ? 20.75 25.781 -1.824 1 96.5 283 THR B O 1
ATOM 5274 N N . ARG B 1 284 ? 21.016 23.609 -2.07 1 95.5 284 ARG B N 1
ATOM 5275 C CA . ARG B 1 284 ? 20.359 23.297 -0.808 1 95.5 284 ARG B CA 1
ATOM 5276 C C . ARG B 1 284 ? 21.109 23.906 0.37 1 95.5 284 ARG B C 1
ATOM 5278 O O . ARG B 1 284 ? 20.484 24.469 1.282 1 95.5 284 ARG B O 1
ATOM 5285 N N . LEU B 1 285 ? 22.406 23.797 0.284 1 94.56 285 LEU B N 1
ATOM 5286 C CA . LEU B 1 285 ? 23.234 24.375 1.34 1 94.56 285 LEU B CA 1
ATOM 5287 C C . LEU B 1 285 ? 23.156 25.891 1.322 1 94.56 285 LEU B C 1
ATOM 5289 O O . LEU B 1 285 ? 23.172 26.531 2.377 1 94.56 285 LEU B O 1
ATOM 5293 N N . GLU B 1 286 ? 23.062 26.422 0.148 1 96.12 286 GLU B N 1
ATOM 5294 C CA . GLU B 1 286 ? 22.969 27.875 0.013 1 96.12 286 GLU B CA 1
ATOM 5295 C C . GLU B 1 286 ? 21.641 28.391 0.554 1 96.12 286 GLU B C 1
ATOM 5297 O O . GLU B 1 286 ? 21.578 29.469 1.133 1 96.12 286 GLU B O 1
ATOM 5302 N N . ASN B 1 287 ? 20.641 27.656 0.368 1 95.5 287 ASN B N 1
ATOM 5303 C CA . ASN B 1 287 ? 19.297 28.031 0.83 1 95.5 287 ASN B CA 1
ATOM 5304 C C . ASN B 1 287 ? 19.219 28.016 2.354 1 95.5 287 ASN B C 1
ATOM 5306 O O . ASN B 1 287 ? 18.438 28.766 2.941 1 95.5 287 ASN B O 1
ATOM 5310 N N . CYS B 1 288 ? 19.953 27.094 2.947 1 95.88 288 CYS B N 1
ATOM 5311 C CA . CYS B 1 288 ? 19.969 26.953 4.398 1 95.88 288 CYS B CA 1
ATOM 5312 C C . CYS B 1 288 ? 21.406 26.922 4.922 1 95.88 288 CYS B C 1
ATOM 5314 O O . CYS B 1 288 ? 21.859 25.875 5.398 1 95.88 288 CYS B O 1
ATOM 5316 N N . PRO B 1 289 ? 22.047 28.047 4.953 1 93.94 289 PRO B N 1
ATOM 5317 C CA . PRO B 1 289 ? 23.484 28.094 5.27 1 93.94 289 PRO B CA 1
ATOM 5318 C C . PRO B 1 289 ? 23.781 27.656 6.703 1 93.94 289 PRO B C 1
ATOM 5320 O O . PRO B 1 289 ? 24.938 27.359 7.031 1 93.94 289 PRO B O 1
ATOM 5323 N N . TYR B 1 290 ? 22.781 27.578 7.551 1 94.94 290 TYR B N 1
ATOM 5324 C CA . TYR B 1 290 ? 22.969 27.203 8.945 1 94.94 290 TYR B CA 1
ATOM 5325 C C . TYR B 1 290 ? 23.047 25.688 9.102 1 94.94 290 TYR B C 1
ATOM 5327 O O . TYR B 1 290 ? 23.359 25.172 10.18 1 94.94 290 TYR B O 1
ATOM 5335 N N . LYS B 1 291 ? 22.812 24.953 8.07 1 94.81 291 LYS B N 1
ATOM 5336 C CA . LYS B 1 291 ? 22.812 23.5 8.125 1 94.81 291 LYS B CA 1
ATOM 5337 C C . LYS B 1 291 ? 24.172 22.922 7.703 1 94.81 291 LYS B C 1
ATOM 5339 O O . LYS B 1 291 ? 24.828 23.469 6.812 1 94.81 291 LYS B O 1
ATOM 5344 N N . THR B 1 292 ? 24.516 21.812 8.336 1 93.56 292 THR B N 1
ATOM 5345 C CA . THR B 1 292 ? 25.641 21.016 7.863 1 93.56 292 THR B CA 1
ATOM 5346 C C . THR B 1 292 ? 25.281 20.234 6.605 1 93.56 292 THR B C 1
ATOM 5348 O O . THR B 1 292 ? 24.109 20.188 6.23 1 93.56 292 THR B O 1
ATOM 5351 N N . LEU B 1 293 ? 26.25 19.688 5.988 1 92.94 293 LEU B N 1
ATOM 5352 C CA . LEU B 1 293 ? 26 18.844 4.82 1 92.94 293 LEU B CA 1
ATOM 5353 C C . LEU B 1 293 ? 25.062 17.688 5.168 1 92.94 293 LEU B C 1
ATOM 5355 O O . LEU B 1 293 ? 24.125 17.406 4.43 1 92.94 293 LEU B O 1
ATOM 5359 N N . LYS B 1 294 ? 25.297 17.047 6.301 1 94.31 294 LYS B N 1
ATOM 5360 C CA . LYS B 1 294 ? 24.453 15.953 6.77 1 94.31 294 LYS B CA 1
ATOM 5361 C C . LYS B 1 294 ? 23.016 16.422 6.98 1 94.31 294 LYS B C 1
ATOM 5363 O O . LYS B 1 294 ? 22.078 15.773 6.516 1 94.31 294 LYS B O 1
ATOM 5368 N N . GLU B 1 295 ? 22.828 17.578 7.594 1 95 295 GLU B N 1
ATOM 5369 C CA . GLU B 1 295 ? 21.516 18.125 7.867 1 95 295 GLU B CA 1
ATOM 5370 C C . GLU B 1 295 ? 20.797 18.516 6.578 1 95 295 GLU B C 1
ATOM 5372 O O . GLU B 1 295 ? 19.562 18.484 6.508 1 95 295 GLU B O 1
ATOM 5377 N N . SER B 1 296 ? 21.625 18.875 5.582 1 95.31 296 SER B N 1
ATOM 5378 C CA . SER B 1 296 ? 21.047 19.297 4.312 1 95.31 296 SER B CA 1
ATOM 5379 C C . SER B 1 296 ? 20.438 18.125 3.555 1 95.31 296 SER B C 1
ATOM 5381 O O . SER B 1 296 ? 19.688 18.328 2.596 1 95.31 296 SER B O 1
ATOM 5383 N N . LEU B 1 297 ? 20.719 16.891 3.998 1 96.88 297 LEU B N 1
ATOM 5384 C CA . LEU B 1 297 ? 20.172 15.703 3.344 1 96.88 297 LEU B CA 1
ATOM 5385 C C . LEU B 1 297 ? 18.797 15.352 3.906 1 96.88 297 LEU B C 1
ATOM 5387 O O . LEU B 1 297 ? 18.078 14.539 3.326 1 96.88 297 LEU B O 1
ATOM 5391 N N . VAL B 1 298 ? 18.438 16.016 5.027 1 97.19 298 VAL B N 1
ATOM 5392 C CA . VAL B 1 298 ? 17.109 15.82 5.598 1 97.19 298 VAL B CA 1
ATOM 5393 C C . VAL B 1 298 ? 16.047 16.234 4.586 1 97.19 298 VAL B C 1
ATOM 5395 O O . VAL B 1 298 ? 16.141 17.297 3.967 1 97.19 298 VAL B O 1
ATOM 5398 N N . GLY B 1 299 ? 15.047 15.383 4.391 1 96.62 299 GLY B N 1
ATOM 5399 C CA . GLY B 1 299 ? 14.016 15.641 3.398 1 96.62 299 GLY B CA 1
ATOM 5400 C C . GLY B 1 299 ? 14.289 14.977 2.062 1 96.62 299 GLY B C 1
ATOM 5401 O O . GLY B 1 299 ? 13.383 14.844 1.231 1 96.62 299 GLY B O 1
ATOM 5402 N N . LEU B 1 300 ? 15.555 14.633 1.871 1 96.31 300 LEU B N 1
ATOM 5403 C CA . LEU B 1 300 ? 15.945 13.953 0.644 1 96.31 300 LEU B CA 1
ATOM 5404 C C . LEU B 1 300 ? 15.953 12.438 0.844 1 96.31 300 LEU B C 1
ATOM 5406 O O . LEU B 1 300 ? 15.484 11.688 -0.016 1 96.31 300 LEU B O 1
ATOM 5410 N N . PHE B 1 301 ? 16.5 12.008 1.977 1 97.38 301 PHE B N 1
ATOM 5411 C CA . PHE B 1 301 ? 16.641 10.594 2.285 1 97.38 301 PHE B CA 1
ATOM 5412 C C . PHE B 1 301 ? 16.156 10.297 3.699 1 97.38 301 PHE B C 1
ATOM 5414 O O . PHE B 1 301 ? 16.094 11.188 4.543 1 97.38 301 PHE B O 1
ATOM 5421 N N . PRO B 1 302 ? 15.828 9.031 3.941 1 97.19 302 PRO B N 1
ATOM 5422 C CA . PRO B 1 302 ? 15.578 8.641 5.328 1 97.19 302 PRO B CA 1
ATOM 5423 C C . PRO B 1 302 ? 16.812 8.805 6.223 1 97.19 302 PRO B C 1
ATOM 5425 O O . PRO B 1 302 ? 17.938 8.625 5.762 1 97.19 302 PRO B O 1
ATOM 5428 N N . LYS B 1 303 ? 16.578 9.055 7.449 1 96.56 303 LYS B N 1
ATOM 5429 C CA . LYS B 1 303 ? 17.641 9.391 8.398 1 96.56 303 LYS B CA 1
ATOM 5430 C C . LYS B 1 303 ? 18.719 8.312 8.438 1 96.56 303 LYS B C 1
ATOM 5432 O O . LYS B 1 303 ? 19.906 8.617 8.367 1 96.56 303 LYS B O 1
ATOM 5437 N N . LYS B 1 304 ? 18.312 7.082 8.461 1 96.88 304 LYS B N 1
ATOM 5438 C CA . LYS B 1 304 ? 19.266 5.98 8.547 1 96.88 304 LYS B CA 1
ATOM 5439 C C . LYS B 1 304 ? 20.156 5.922 7.305 1 96.88 304 LYS B C 1
ATOM 5441 O O . LYS B 1 304 ? 21.344 5.605 7.398 1 96.88 304 LYS B O 1
ATOM 5446 N N . LEU B 1 305 ? 19.578 6.191 6.18 1 97.25 305 LEU B N 1
ATOM 5447 C CA . LEU B 1 305 ? 20.359 6.207 4.949 1 97.25 305 LEU B CA 1
ATOM 5448 C C . LEU B 1 305 ? 21.328 7.387 4.938 1 97.25 305 LEU B C 1
ATOM 5450 O O . LEU B 1 305 ? 22.469 7.25 4.488 1 97.25 305 LEU B O 1
ATOM 5454 N N . ILE B 1 306 ? 20.875 8.523 5.449 1 96.62 306 ILE B N 1
ATOM 5455 C CA . ILE B 1 306 ? 21.75 9.688 5.574 1 96.62 306 ILE B CA 1
ATOM 5456 C C . ILE B 1 306 ? 22.984 9.32 6.41 1 96.62 306 ILE B C 1
ATOM 5458 O O . ILE B 1 306 ? 24.109 9.633 6.035 1 96.62 306 ILE B O 1
ATOM 5462 N N . ASP B 1 307 ? 22.75 8.617 7.488 1 95.25 307 ASP B N 1
ATOM 5463 C CA . ASP B 1 307 ? 23.828 8.227 8.391 1 95.25 307 ASP B CA 1
ATOM 5464 C C . ASP B 1 307 ? 24.844 7.34 7.676 1 95.25 307 ASP B C 1
ATOM 5466 O O . ASP B 1 307 ? 26.047 7.492 7.871 1 95.25 307 ASP B O 1
ATOM 5470 N N . VAL B 1 308 ? 24.375 6.492 6.859 1 95.06 308 VAL B N 1
ATOM 5471 C CA . VAL B 1 308 ? 25.25 5.574 6.141 1 95.06 308 VAL B CA 1
ATOM 5472 C C . VAL B 1 308 ? 26.016 6.332 5.059 1 95.06 308 VAL B C 1
ATOM 5474 O O . VAL B 1 308 ? 27.234 6.145 4.902 1 95.06 308 VAL B O 1
ATOM 5477 N N . LEU B 1 309 ? 25.344 7.219 4.348 1 95 309 LEU B N 1
ATOM 5478 C CA . LEU B 1 309 ? 25.953 7.953 3.244 1 95 309 LEU B CA 1
ATOM 5479 C C . LEU B 1 309 ? 27 8.938 3.76 1 95 309 LEU B C 1
ATOM 5481 O O . LEU B 1 309 ? 27.922 9.305 3.033 1 95 309 LEU B O 1
ATOM 5485 N N . THR B 1 310 ? 26.859 9.352 5.008 1 94.06 310 THR B N 1
ATOM 5486 C CA . THR B 1 310 ? 27.75 10.383 5.539 1 94.06 310 THR B CA 1
ATOM 5487 C C . THR B 1 310 ? 28.672 9.805 6.605 1 94.06 310 THR B C 1
ATOM 5489 O O . THR B 1 310 ? 29.266 10.547 7.391 1 94.06 310 THR B O 1
ATOM 5492 N N . GLN B 1 311 ? 28.797 8.594 6.801 1 86.19 311 GLN B N 1
ATOM 5493 C CA . GLN B 1 311 ? 29.516 7.918 7.875 1 86.19 311 GLN B CA 1
ATOM 5494 C C . GLN B 1 311 ? 31 8.312 7.875 1 86.19 311 GLN B C 1
ATOM 5496 O O . GLN B 1 311 ? 31.641 8.344 8.93 1 86.19 311 GLN B O 1
ATOM 5501 N N . ASP B 1 312 ? 31.609 8.625 6.797 1 77 312 ASP B N 1
ATOM 5502 C CA . ASP B 1 312 ? 33.031 8.914 6.762 1 77 312 ASP B CA 1
ATOM 5503 C C . ASP B 1 312 ? 33.312 10.367 7.125 1 77 312 ASP B C 1
ATOM 5505 O O . ASP B 1 312 ? 34.469 10.789 7.195 1 77 312 ASP B O 1
ATOM 5509 N N . ASN B 1 313 ? 32.281 11.117 7.609 1 65.62 313 ASN B N 1
ATOM 5510 C CA . ASN B 1 313 ? 32.375 12.492 8.094 1 65.62 313 ASN B CA 1
ATOM 5511 C C . ASN B 1 313 ? 33.125 13.383 7.113 1 65.62 313 ASN B C 1
ATOM 5513 O O . ASN B 1 313 ? 33.75 14.375 7.516 1 65.62 313 ASN B O 1
ATOM 5517 N N . ARG B 1 314 ? 33.375 12.859 5.93 1 66.44 314 ARG B N 1
ATOM 5518 C CA . ARG B 1 314 ? 34.031 13.734 4.961 1 66.44 314 ARG B CA 1
ATOM 5519 C C . ARG B 1 314 ? 33.094 14.812 4.465 1 66.44 314 ARG B C 1
ATOM 5521 O O . ARG B 1 314 ? 31.938 14.523 4.098 1 66.44 314 ARG B O 1
ATOM 5528 N N . ASP B 1 315 ? 33.094 15.93 5 1 70.25 315 ASP B N 1
ATOM 5529 C CA . ASP B 1 315 ? 32.25 17.062 4.621 1 70.25 315 ASP B CA 1
ATOM 5530 C C . ASP B 1 315 ? 32.562 17.547 3.207 1 70.25 315 ASP B C 1
ATOM 5532 O O . ASP B 1 315 ? 32.875 18.719 2.994 1 70.25 315 ASP B O 1
ATOM 5536 N N . ASP B 1 316 ? 32.688 16.516 2.289 1 88.62 316 ASP B N 1
ATOM 5537 C CA . ASP B 1 316 ? 33 16.797 0.888 1 88.62 316 ASP B CA 1
ATOM 5538 C C . ASP B 1 316 ? 31.812 16.406 -0.014 1 88.62 316 ASP B C 1
ATOM 5540 O O . ASP B 1 316 ? 31.453 15.234 -0.098 1 88.62 316 ASP B O 1
ATOM 5544 N N . ILE B 1 317 ? 31.281 17.406 -0.661 1 93.62 317 ILE B N 1
ATOM 5545 C CA . ILE B 1 317 ? 30.078 17.266 -1.479 1 93.62 317 ILE B CA 1
ATOM 5546 C C . ILE B 1 317 ? 30.359 16.297 -2.631 1 93.62 317 ILE B C 1
ATOM 5548 O O . ILE B 1 317 ? 29.5 15.492 -2.992 1 93.62 317 ILE B O 1
ATOM 5552 N N . THR B 1 318 ? 31.562 16.359 -3.207 1 93.06 318 THR B N 1
ATOM 5553 C CA . THR B 1 318 ? 31.922 15.508 -4.34 1 93.06 318 THR B CA 1
ATOM 5554 C C . THR B 1 318 ? 31.906 14.039 -3.941 1 93.06 318 THR B C 1
ATOM 5556 O O . THR B 1 318 ? 31.375 13.195 -4.664 1 93.06 318 THR B O 1
ATOM 5559 N N . SER B 1 319 ? 32.531 13.82 -2.801 1 94 319 SER B N 1
ATOM 5560 C CA . SER B 1 319 ? 32.562 12.453 -2.295 1 94 319 SER B CA 1
ATOM 5561 C C . SER B 1 319 ? 31.141 11.961 -1.997 1 94 319 SER B C 1
ATOM 5563 O O . SER B 1 319 ? 30.812 10.797 -2.266 1 94 319 SER B O 1
ATOM 5565 N N . LEU B 1 320 ? 30.344 12.805 -1.411 1 95.88 320 LEU B N 1
ATOM 5566 C CA . LEU B 1 320 ? 28.969 12.453 -1.089 1 95.88 320 LEU B CA 1
ATOM 5567 C C . LEU B 1 320 ? 28.172 12.141 -2.355 1 95.88 320 LEU B C 1
ATOM 5569 O O . LEU B 1 320 ? 27.422 11.164 -2.395 1 95.88 320 LEU B O 1
ATOM 5573 N N . VAL B 1 321 ? 28.359 12.93 -3.381 1 97.06 321 VAL B N 1
ATOM 5574 C CA . VAL B 1 321 ? 27.688 12.727 -4.66 1 97.06 321 VAL B CA 1
ATOM 5575 C C . VAL B 1 321 ? 28.031 11.344 -5.215 1 97.06 321 VAL B C 1
ATOM 5577 O O . VAL B 1 321 ? 27.156 10.625 -5.695 1 97.06 321 VAL B O 1
ATOM 5580 N N . GLN B 1 322 ? 29.281 10.992 -5.117 1 95.62 322 GLN B N 1
ATOM 5581 C CA . GLN B 1 322 ? 29.719 9.688 -5.602 1 95.62 322 GLN B CA 1
ATOM 5582 C C . GLN B 1 322 ? 29.047 8.562 -4.828 1 95.62 322 GLN B C 1
ATOM 5584 O O . GLN B 1 322 ? 28.594 7.57 -5.418 1 95.62 322 GLN B O 1
ATOM 5589 N N . LYS B 1 323 ? 28.938 8.703 -3.547 1 95.75 323 LYS B N 1
ATOM 5590 C CA . LYS B 1 323 ? 28.312 7.68 -2.719 1 95.75 323 LYS B CA 1
ATOM 5591 C C . LYS B 1 323 ? 26.812 7.559 -3.033 1 95.75 323 LYS B C 1
ATOM 5593 O O . LYS B 1 323 ? 26.281 6.453 -3.092 1 95.75 323 LYS B O 1
ATOM 5598 N N . ILE B 1 324 ? 26.172 8.703 -3.215 1 97.56 324 ILE B N 1
ATOM 5599 C CA . ILE B 1 324 ? 24.734 8.727 -3.523 1 97.56 324 ILE B CA 1
ATOM 5600 C C . ILE B 1 324 ? 24.484 8.062 -4.875 1 97.56 324 ILE B C 1
ATOM 5602 O O . ILE B 1 324 ? 23.516 7.32 -5.039 1 97.56 324 ILE B O 1
ATOM 5606 N N . LYS B 1 325 ? 25.375 8.273 -5.832 1 97.75 325 LYS B N 1
ATOM 5607 C CA . LYS B 1 325 ? 25.172 7.859 -7.219 1 97.75 325 LYS B CA 1
ATOM 5608 C C . LYS B 1 325 ? 25.641 6.422 -7.43 1 97.75 325 LYS B C 1
ATOM 5610 O O . LYS B 1 325 ? 25.203 5.746 -8.359 1 97.75 325 LYS B O 1
ATOM 5615 N N . CYS B 1 326 ? 26.609 6.059 -6.555 1 96.56 326 CYS B N 1
ATOM 5616 C CA . CYS B 1 326 ? 27.219 4.754 -6.801 1 96.56 326 CYS B CA 1
ATOM 5617 C C . CYS B 1 326 ? 27.688 4.113 -5.496 1 96.56 326 CYS B C 1
ATOM 5619 O O . CYS B 1 326 ? 28.875 4.008 -5.242 1 96.56 326 CYS B O 1
ATOM 5621 N N . LEU B 1 327 ? 26.75 3.646 -4.73 1 96.38 327 LEU B N 1
ATOM 5622 C CA . LEU B 1 327 ? 27.125 2.854 -3.564 1 96.38 327 LEU B CA 1
ATOM 5623 C C . LEU B 1 327 ? 27.328 1.39 -3.943 1 96.38 327 LEU B C 1
ATOM 5625 O O . LEU B 1 327 ? 26.391 0.729 -4.406 1 96.38 327 LEU B O 1
ATOM 5629 N N . GLU B 1 328 ? 28.484 0.897 -3.734 1 96.56 328 GLU B N 1
ATOM 5630 C CA . GLU B 1 328 ? 28.844 -0.441 -4.195 1 96.56 328 GLU B CA 1
ATOM 5631 C C . GLU B 1 328 ? 28.656 -1.475 -3.088 1 96.56 328 GLU B C 1
ATOM 5633 O O . GLU B 1 328 ? 29.078 -1.259 -1.952 1 96.56 328 GLU B O 1
ATOM 5638 N N . LEU B 1 329 ? 28.031 -2.576 -3.434 1 97.94 329 LEU B N 1
ATOM 5639 C CA . LEU B 1 329 ? 27.859 -3.705 -2.525 1 97.94 329 LEU B CA 1
ATOM 5640 C C . LEU B 1 329 ? 28.375 -4.992 -3.154 1 97.94 329 LEU B C 1
ATOM 5642 O O . LEU B 1 329 ? 27.953 -5.371 -4.25 1 97.94 329 LEU B O 1
ATOM 5646 N N . ASP B 1 330 ? 29.281 -5.668 -2.465 1 97.94 330 ASP B N 1
ATOM 5647 C CA . ASP B 1 330 ? 29.703 -7.004 -2.889 1 97.94 330 ASP B CA 1
ATOM 5648 C C . ASP B 1 330 ? 28.656 -8.047 -2.496 1 97.94 330 ASP B C 1
ATOM 5650 O O . ASP B 1 330 ? 28.328 -8.188 -1.316 1 97.94 330 ASP B O 1
ATOM 5654 N N . VAL B 1 331 ? 28.188 -8.773 -3.465 1 98.5 331 VAL B N 1
ATOM 5655 C CA . VAL B 1 331 ? 27.156 -9.766 -3.178 1 98.5 331 VAL B CA 1
ATOM 5656 C C . VAL B 1 331 ? 27.797 -11.055 -2.682 1 98.5 331 VAL B C 1
ATOM 5658 O O . VAL B 1 331 ? 28.688 -11.609 -3.342 1 98.5 331 VAL B O 1
ATOM 5661 N N . LYS B 1 332 ? 27.406 -11.477 -1.525 1 97.62 332 LYS B N 1
ATOM 5662 C CA . LYS B 1 332 ? 27.891 -12.727 -0.949 1 97.62 332 LYS B CA 1
ATOM 5663 C C . LYS B 1 332 ? 27.109 -13.922 -1.471 1 97.62 332 LYS B C 1
ATOM 5665 O O . LYS B 1 332 ? 27.672 -14.992 -1.698 1 97.62 332 LYS B O 1
ATOM 5670 N N . GLY B 1 333 ? 25.812 -13.812 -1.636 1 97.88 333 GLY B N 1
ATOM 5671 C CA . GLY B 1 333 ? 24.922 -14.875 -2.062 1 97.88 333 GLY B CA 1
ATOM 5672 C C . GLY B 1 333 ? 23.469 -14.562 -1.798 1 97.88 333 GLY B C 1
ATOM 5673 O O . GLY B 1 333 ? 23.141 -13.5 -1.263 1 97.88 333 GLY B O 1
ATOM 5674 N N . PRO B 1 334 ? 22.672 -15.438 -2.25 1 98.06 334 PRO B N 1
ATOM 5675 C CA . PRO B 1 334 ? 21.234 -15.258 -1.989 1 98.06 334 PRO B CA 1
ATOM 5676 C C . PRO B 1 334 ? 20.859 -15.617 -0.556 1 98.06 334 PRO B C 1
ATOM 5678 O O . PRO B 1 334 ? 21.594 -16.312 0.133 1 98.06 334 PRO B O 1
ATOM 5681 N N . ARG B 1 335 ? 19.672 -15.031 -0.102 1 96.38 335 ARG B N 1
ATOM 5682 C CA . ARG B 1 335 ? 19.016 -15.656 1.037 1 96.38 335 ARG B CA 1
ATOM 5683 C C . ARG B 1 335 ? 18.562 -17.078 0.7 1 96.38 335 ARG B C 1
ATOM 5685 O O . ARG B 1 335 ? 18.781 -17.547 -0.419 1 96.38 335 ARG B O 1
ATOM 5692 N N . SER B 1 336 ? 18.016 -17.812 1.655 1 94 336 SER B N 1
ATOM 5693 C CA . SER B 1 336 ? 17.688 -19.219 1.505 1 94 336 SER B CA 1
ATOM 5694 C C . SER B 1 336 ? 16.5 -19.422 0.563 1 94 336 SER B C 1
ATOM 5696 O O . SER B 1 336 ? 15.805 -18.453 0.236 1 94 336 SER B O 1
ATOM 5698 N N . PHE B 1 337 ? 16.25 -20.656 0.133 1 93.88 337 PHE B N 1
ATOM 5699 C CA . PHE B 1 337 ? 15.102 -21.031 -0.691 1 93.88 337 PHE B CA 1
ATOM 5700 C C . PHE B 1 337 ? 13.797 -20.641 -0.016 1 93.88 337 PHE B C 1
ATOM 5702 O O . PHE B 1 337 ? 12.828 -20.281 -0.69 1 93.88 337 PHE B O 1
ATOM 5709 N N . LYS B 1 338 ? 13.828 -20.688 1.267 1 93 338 LYS B N 1
ATOM 5710 C CA . LYS B 1 338 ? 12.625 -20.375 2.029 1 93 338 LYS B CA 1
ATOM 5711 C C . LYS B 1 338 ? 12.195 -18.938 1.81 1 93 338 LYS B C 1
ATOM 5713 O O . LYS B 1 338 ? 11.016 -18.594 1.953 1 93 338 LYS B O 1
ATOM 5718 N N . GLN B 1 339 ? 13.164 -18.094 1.385 1 94.62 339 GLN B N 1
ATOM 5719 C CA . GLN B 1 339 ? 12.883 -16.672 1.205 1 94.62 339 GLN B CA 1
ATOM 5720 C C . GLN B 1 339 ? 12.789 -16.312 -0.275 1 94.62 339 GLN B C 1
ATOM 5722 O O . GLN B 1 339 ? 12.578 -15.156 -0.624 1 94.62 339 GLN B O 1
ATOM 5727 N N . ALA B 1 340 ? 12.961 -17.297 -1.075 1 96.5 340 ALA B N 1
ATOM 5728 C CA . ALA B 1 340 ? 12.844 -17.078 -2.516 1 96.5 340 ALA B CA 1
ATOM 5729 C C . ALA B 1 340 ? 11.398 -17.234 -2.979 1 96.5 340 ALA B C 1
ATOM 5731 O O . ALA B 1 340 ? 10.656 -18.062 -2.465 1 96.5 340 ALA B O 1
ATOM 5732 N N . GLN B 1 341 ? 11.047 -16.453 -3.932 1 94.75 341 GLN B N 1
ATOM 5733 C CA . GLN B 1 341 ? 9.695 -16.562 -4.465 1 94.75 341 GLN B CA 1
ATOM 5734 C C . GLN B 1 341 ? 9.586 -17.703 -5.469 1 94.75 341 GLN B C 1
ATOM 5736 O O . GLN B 1 341 ? 8.523 -18.328 -5.605 1 94.75 341 GLN B O 1
ATOM 5741 N N . VAL B 1 342 ? 10.695 -17.938 -6.191 1 96.56 342 VAL B N 1
ATOM 5742 C CA . VAL B 1 342 ? 10.727 -19.016 -7.172 1 96.56 342 VAL B CA 1
ATOM 5743 C C . VAL B 1 342 ? 12.133 -19.609 -7.242 1 96.56 342 VAL B C 1
ATOM 5745 O O . VAL B 1 342 ? 13.031 -19.188 -6.52 1 96.56 342 VAL B O 1
ATOM 5748 N N . CYS B 1 343 ? 12.227 -20.625 -8.062 1 96.06 343 CYS B N 1
ATOM 5749 C CA . CYS B 1 343 ? 13.516 -21.234 -8.367 1 96.06 343 CYS B CA 1
ATOM 5750 C C . CYS B 1 343 ? 13.875 -21.047 -9.844 1 96.06 343 CYS B C 1
ATOM 5752 O O . CYS B 1 343 ? 13.016 -21.156 -10.711 1 96.06 343 CYS B O 1
ATOM 5754 N N . SER B 1 344 ? 15.109 -20.703 -9.984 1 97.06 344 SER B N 1
ATOM 5755 C CA . SER B 1 344 ? 15.656 -20.844 -11.336 1 97.06 344 SER B CA 1
ATOM 5756 C C . SER B 1 344 ? 16.266 -22.234 -11.531 1 97.06 344 SER B C 1
ATOM 5758 O O . SER B 1 344 ? 16.656 -22.891 -10.562 1 97.06 344 SER B O 1
ATOM 5760 N N . GLY B 1 345 ? 16.25 -22.656 -12.766 1 97.69 345 GLY B N 1
ATOM 5761 C CA . GLY B 1 345 ? 16.672 -24.016 -13.039 1 97.69 345 GLY B CA 1
ATOM 5762 C C . GLY B 1 345 ? 15.531 -25.016 -13.031 1 97.69 345 GLY B C 1
ATOM 5763 O O . GLY B 1 345 ? 14.359 -24.625 -12.992 1 97.69 345 GLY B O 1
ATOM 5764 N N . GLY B 1 346 ? 15.93 -26.359 -13.031 1 98.19 346 GLY B N 1
ATOM 5765 C CA . GLY B 1 346 ? 14.961 -27.453 -13.125 1 98.19 346 GLY B CA 1
ATOM 5766 C C . GLY B 1 346 ? 15.211 -28.359 -14.305 1 98.19 346 GLY B C 1
ATOM 5767 O O . GLY B 1 346 ? 16.344 -28.484 -14.781 1 98.19 346 GLY B O 1
ATOM 5768 N N . VAL B 1 347 ? 14.156 -29.016 -14.719 1 98.81 347 VAL B N 1
ATOM 5769 C CA . VAL B 1 347 ? 14.273 -29.969 -15.812 1 98.81 347 VAL B CA 1
ATOM 5770 C C . VAL B 1 347 ? 14.625 -29.219 -17.109 1 98.81 347 VAL B C 1
ATOM 5772 O O . VAL B 1 347 ? 13.961 -28.25 -17.469 1 98.81 347 VAL B O 1
ATOM 5775 N N . SER B 1 348 ? 15.617 -29.688 -17.797 1 98.75 348 SER B N 1
ATOM 5776 C CA . SER B 1 348 ? 16.094 -29.031 -19.016 1 98.75 348 SER B CA 1
ATOM 5777 C C . SER B 1 348 ? 15.008 -29 -20.094 1 98.75 348 SER B C 1
ATOM 5779 O O . SER B 1 348 ? 14.43 -30.031 -20.422 1 98.75 348 SER B O 1
ATOM 5781 N N . THR B 1 349 ? 14.836 -27.859 -20.656 1 98.69 349 THR B N 1
ATOM 5782 C CA . THR B 1 349 ? 13.789 -27.703 -21.656 1 98.69 349 THR B CA 1
ATOM 5783 C C . THR B 1 349 ? 14.227 -28.297 -23 1 98.69 349 THR B C 1
ATOM 5785 O O . THR B 1 349 ? 13.406 -28.484 -23.891 1 98.69 349 THR B O 1
ATOM 5788 N N . GLU B 1 350 ? 15.469 -28.641 -23.141 1 98.31 350 GLU B N 1
ATOM 5789 C CA . GLU B 1 350 ? 15.977 -29.281 -24.344 1 98.31 350 GLU B CA 1
ATOM 5790 C C . GLU B 1 350 ? 15.398 -30.688 -24.5 1 98.31 350 GLU B C 1
ATOM 5792 O O . GLU B 1 350 ? 15.445 -31.266 -25.578 1 98.31 350 GLU B O 1
ATOM 5797 N N . GLU B 1 351 ? 14.891 -31.172 -23.438 1 98.75 351 GLU B N 1
ATOM 5798 C CA . GLU B 1 351 ? 14.406 -32.531 -23.422 1 98.75 351 GLU B CA 1
ATOM 5799 C C . GLU B 1 351 ? 12.883 -32.594 -23.312 1 98.75 351 GLU B C 1
ATOM 5801 O O . GLU B 1 351 ? 12.312 -33.594 -22.922 1 98.75 351 GLU B O 1
ATOM 5806 N N . LEU B 1 352 ? 12.281 -31.5 -23.578 1 98.81 352 LEU B N 1
ATOM 5807 C CA . LEU B 1 352 ? 10.82 -31.375 -23.562 1 98.81 352 LEU B CA 1
ATOM 5808 C C . LEU B 1 352 ? 10.312 -30.797 -24.875 1 98.81 352 LEU B C 1
ATOM 5810 O O . LEU B 1 352 ? 10.992 -29.984 -25.5 1 98.81 352 LEU B O 1
ATOM 5814 N N . SER B 1 353 ? 9.164 -31.141 -25.281 1 98.69 353 SER B N 1
ATOM 5815 C CA . SER B 1 353 ? 8.5 -30.516 -26.406 1 98.69 353 SER B CA 1
ATOM 5816 C C . SER B 1 353 ? 7.781 -29.234 -25.984 1 98.69 353 SER B C 1
ATOM 5818 O O . SER B 1 353 ? 6.922 -29.266 -25.094 1 98.69 353 SER B O 1
ATOM 5820 N N . PRO B 1 354 ? 8.102 -28.109 -26.609 1 98.06 354 PRO B N 1
ATOM 5821 C CA . PRO B 1 354 ? 7.395 -26.875 -26.234 1 98.06 354 PRO B CA 1
ATOM 5822 C C . PRO B 1 354 ? 5.914 -26.906 -26.609 1 98.06 354 PRO B C 1
ATOM 5824 O O . PRO B 1 354 ? 5.109 -26.172 -26.047 1 98.06 354 PRO B O 1
ATOM 5827 N N . GLU B 1 355 ? 5.559 -27.766 -27.531 1 98.19 355 GLU B N 1
ATOM 5828 C CA . GLU B 1 355 ? 4.176 -27.859 -27.984 1 98.19 355 GLU B CA 1
ATOM 5829 C C . GLU B 1 355 ? 3.316 -28.641 -27 1 98.19 355 GLU B C 1
ATOM 5831 O O . GLU B 1 355 ? 2.146 -28.312 -26.781 1 98.19 355 GLU B O 1
ATOM 5836 N N . THR B 1 356 ? 3.99 -29.672 -26.344 1 98.75 356 THR B N 1
ATOM 5837 C CA . THR B 1 356 ? 3.164 -30.609 -25.594 1 98.75 356 THR B CA 1
ATOM 5838 C C . THR B 1 356 ? 3.619 -30.688 -24.141 1 98.75 356 THR B C 1
ATOM 5840 O O . THR B 1 356 ? 2.889 -31.172 -23.281 1 98.75 356 THR B O 1
ATOM 5843 N N . MET B 1 357 ? 4.82 -30.297 -23.828 1 98.88 357 MET B N 1
ATOM 5844 C CA . MET B 1 357 ? 5.469 -30.391 -22.531 1 98.88 357 MET B CA 1
ATOM 5845 C C . MET B 1 357 ? 5.836 -31.844 -22.219 1 98.88 357 MET B C 1
ATOM 5847 O O . MET B 1 357 ? 6.145 -32.188 -21.078 1 98.88 357 MET B O 1
ATOM 5851 N N . GLU B 1 358 ? 5.789 -32.719 -23.234 1 98.94 358 GLU B N 1
ATOM 5852 C CA . GLU B 1 358 ? 6.133 -34.156 -23.078 1 98.94 358 GLU B CA 1
ATOM 5853 C C . GLU B 1 358 ? 7.645 -34.344 -23.094 1 98.94 358 GLU B C 1
ATOM 5855 O O . GLU B 1 358 ? 8.352 -33.688 -23.844 1 98.94 358 GLU B O 1
ATOM 5860 N N . SER B 1 359 ? 8.094 -35.281 -22.312 1 98.81 359 SER B N 1
ATOM 5861 C CA . SER B 1 359 ? 9.492 -35.719 -22.312 1 98.81 359 SER B CA 1
ATOM 5862 C C . SER B 1 359 ? 9.898 -36.281 -23.672 1 98.81 359 SER B C 1
ATOM 5864 O O . SER B 1 359 ? 9.172 -37.062 -24.266 1 98.81 359 SER B O 1
ATOM 5866 N N . SER B 1 360 ? 11.008 -35.812 -24.156 1 98.44 360 SER B N 1
ATOM 5867 C CA . SER B 1 360 ? 11.547 -36.375 -25.375 1 98.44 360 SER B CA 1
ATOM 5868 C C . SER B 1 360 ? 12.18 -37.75 -25.109 1 98.44 360 SER B C 1
ATOM 5870 O O . SER B 1 360 ? 12.453 -38.5 -26.047 1 98.44 360 SER B O 1
ATOM 5872 N N . LEU B 1 361 ? 12.414 -38.062 -23.875 1 98.25 361 LEU B N 1
ATOM 5873 C CA . LEU B 1 361 ? 13.07 -39.312 -23.5 1 98.25 361 LEU B CA 1
ATOM 5874 C C . LEU B 1 361 ? 12.055 -40.406 -23.266 1 98.25 361 LEU B C 1
ATOM 5876 O O . LEU B 1 361 ? 12.352 -41.594 -23.484 1 98.25 361 LEU B O 1
ATOM 5880 N N . HIS B 1 362 ? 10.852 -40.031 -22.797 1 98.25 362 HIS B N 1
ATOM 5881 C CA . HIS B 1 362 ? 9.875 -41.031 -22.391 1 98.25 362 HIS B CA 1
ATOM 5882 C C . HIS B 1 362 ? 8.469 -40.625 -22.828 1 98.25 362 HIS B C 1
ATOM 5884 O O . HIS B 1 362 ? 7.848 -39.75 -22.219 1 98.25 362 HIS B O 1
ATOM 5890 N N . PRO B 1 363 ? 7.922 -41.344 -23.828 1 97.38 363 PRO B N 1
ATOM 5891 C CA . PRO B 1 363 ? 6.516 -41.094 -24.156 1 97.38 363 PRO B CA 1
ATOM 5892 C C . PRO B 1 363 ? 5.586 -41.281 -22.969 1 97.38 363 PRO B C 1
ATOM 5894 O O . PRO B 1 363 ? 5.773 -42.219 -22.172 1 97.38 363 PRO B O 1
ATOM 5897 N N . GLY B 1 364 ? 4.746 -40.312 -22.75 1 98.19 364 GLY B N 1
ATOM 5898 C CA . GLY B 1 364 ? 3.766 -40.438 -21.688 1 98.19 364 GLY B CA 1
ATOM 5899 C C . GLY B 1 364 ? 4.172 -39.719 -20.422 1 98.19 364 GLY B C 1
ATOM 5900 O O . GLY B 1 364 ? 3.383 -39.625 -19.469 1 98.19 364 GLY B O 1
ATOM 5901 N N . ILE B 1 365 ? 5.418 -39.25 -20.359 1 98.88 365 ILE B N 1
ATOM 5902 C CA . ILE B 1 365 ? 5.855 -38.438 -19.219 1 98.88 365 ILE B CA 1
ATOM 5903 C C . ILE B 1 365 ? 5.84 -36.969 -19.594 1 98.88 365 ILE B C 1
ATOM 5905 O O . ILE B 1 365 ? 6.406 -36.562 -20.625 1 98.88 365 ILE B O 1
ATOM 5909 N N . PHE B 1 366 ? 5.176 -36.125 -18.812 1 98.94 366 PHE B N 1
ATOM 5910 C CA . PHE B 1 366 ? 5.047 -34.688 -19.031 1 98.94 366 PHE B CA 1
ATOM 5911 C C . PHE B 1 366 ? 5.52 -33.906 -17.812 1 98.94 366 PHE B C 1
ATOM 5913 O O . PHE B 1 366 ? 5.508 -34.438 -16.703 1 98.94 366 PHE B O 1
ATOM 5920 N N . PHE B 1 367 ? 5.949 -32.719 -18.016 1 98.94 367 PHE B N 1
ATOM 5921 C CA . PHE B 1 367 ? 6.316 -31.797 -16.938 1 98.94 367 PHE B CA 1
ATOM 5922 C C . PHE B 1 367 ? 5.547 -30.484 -17.062 1 98.94 367 PHE B C 1
ATOM 5924 O O . PHE B 1 367 ? 5.266 -30.016 -18.172 1 98.94 367 PHE B O 1
ATOM 5931 N N . ALA B 1 368 ? 5.23 -29.828 -15.977 1 98.81 368 ALA B N 1
ATOM 5932 C CA . ALA B 1 368 ? 4.527 -28.547 -16.016 1 98.81 368 ALA B CA 1
ATOM 5933 C C . ALA B 1 368 ? 4.855 -27.703 -14.781 1 98.81 368 ALA B C 1
ATOM 5935 O O . ALA B 1 368 ? 4.988 -28.25 -13.672 1 98.81 368 ALA B O 1
ATOM 5936 N N . GLY B 1 369 ? 4.949 -26.406 -14.977 1 98.38 369 GLY B N 1
ATOM 5937 C CA . GLY B 1 369 ? 5.133 -25.484 -13.875 1 98.38 369 GLY B CA 1
ATOM 5938 C C . GLY B 1 369 ? 6.59 -25.281 -13.492 1 98.38 369 GLY B C 1
ATOM 5939 O O . GLY B 1 369 ? 7.477 -25.375 -14.344 1 98.38 369 GLY B O 1
ATOM 5940 N N . GLU B 1 370 ? 6.824 -25.047 -12.25 1 97.56 370 GLU B N 1
ATOM 5941 C CA . GLU B 1 370 ? 8.102 -24.531 -11.758 1 97.56 370 GLU B CA 1
ATOM 5942 C C . GLU B 1 370 ? 9.164 -25.625 -11.727 1 97.56 370 GLU B C 1
ATOM 5944 O O . GLU B 1 370 ? 10.344 -25.344 -11.539 1 97.56 370 GLU B O 1
ATOM 5949 N N . VAL B 1 371 ? 8.75 -26.891 -11.914 1 98.44 371 VAL B N 1
ATOM 5950 C CA . VAL B 1 371 ? 9.711 -27.984 -11.938 1 98.44 371 VAL B CA 1
ATOM 5951 C C . VAL B 1 371 ? 10.602 -27.875 -13.172 1 98.44 371 VAL B C 1
ATOM 5953 O O . VAL B 1 371 ? 11.695 -28.453 -13.219 1 98.44 371 VAL B O 1
ATOM 5956 N N . VAL B 1 372 ? 10.141 -27.156 -14.18 1 98.75 372 VAL B N 1
ATOM 5957 C CA . VAL B 1 372 ? 10.828 -26.984 -15.453 1 98.75 372 VAL B CA 1
ATOM 5958 C C . VAL B 1 372 ? 11.773 -25.781 -15.375 1 98.75 372 VAL B C 1
ATOM 5960 O O . VAL B 1 372 ? 11.5 -24.812 -14.656 1 98.75 372 VAL B O 1
ATOM 5963 N N . ASP B 1 373 ? 12.883 -25.812 -16.109 1 98.56 373 ASP B N 1
ATOM 5964 C CA . ASP B 1 373 ? 13.859 -24.734 -16.141 1 98.56 373 ASP B CA 1
ATOM 5965 C C . ASP B 1 373 ? 13.289 -23.5 -16.812 1 98.56 373 ASP B C 1
ATOM 5967 O O . ASP B 1 373 ? 13.773 -23.062 -17.859 1 98.56 373 ASP B O 1
ATOM 5971 N N . THR B 1 374 ? 12.258 -22.922 -16.172 1 98.31 374 THR B N 1
ATOM 5972 C CA . THR B 1 374 ? 11.594 -21.688 -16.594 1 98.31 374 THR B CA 1
ATOM 5973 C C . THR B 1 374 ? 11.07 -20.922 -15.383 1 98.31 374 THR B C 1
ATOM 5975 O O . THR B 1 374 ? 10.391 -21.484 -14.523 1 98.31 374 THR B O 1
ATOM 5978 N N . ASP B 1 375 ? 11.469 -19.719 -15.25 1 97.75 375 ASP B N 1
ATOM 5979 C CA . ASP B 1 375 ? 10.914 -18.797 -14.25 1 97.75 375 ASP B CA 1
ATOM 5980 C C . ASP B 1 375 ? 10.68 -17.406 -14.836 1 97.75 375 ASP B C 1
ATOM 5982 O O . ASP B 1 375 ? 11.164 -17.109 -15.93 1 97.75 375 ASP B O 1
ATOM 5986 N N . GLY B 1 376 ? 9.859 -16.625 -14.219 1 97.44 376 GLY B N 1
ATOM 5987 C CA . GLY B 1 376 ? 9.539 -15.297 -14.703 1 97.44 376 GLY B CA 1
ATOM 5988 C C . GLY B 1 376 ? 9.93 -14.203 -13.727 1 97.44 376 GLY B C 1
ATOM 5989 O O . GLY B 1 376 ? 10.289 -14.484 -12.578 1 97.44 376 GLY B O 1
ATOM 5990 N N . ILE B 1 377 ? 9.883 -12.969 -14.219 1 96.38 377 ILE B N 1
ATOM 5991 C CA . ILE B 1 377 ? 10.094 -11.789 -13.383 1 96.38 377 ILE B CA 1
ATOM 5992 C C . ILE B 1 377 ? 8.906 -11.602 -12.445 1 96.38 377 ILE B C 1
ATOM 5994 O O . ILE B 1 377 ? 7.922 -12.344 -12.523 1 96.38 377 ILE B O 1
ATOM 5998 N N . CYS B 1 378 ? 9.047 -10.688 -11.547 1 94.38 378 CYS B N 1
ATOM 5999 C CA . CYS B 1 378 ? 7.949 -10.359 -10.641 1 94.38 378 CYS B CA 1
ATOM 6000 C C . CYS B 1 378 ? 6.77 -9.758 -11.398 1 94.38 378 CYS B C 1
ATOM 6002 O O . CYS B 1 378 ? 6.957 -8.945 -12.297 1 94.38 378 CYS B O 1
ATOM 6004 N N . GLY B 1 379 ? 5.57 -10.258 -11.078 1 95.12 379 GLY B N 1
ATOM 6005 C CA . GLY B 1 379 ? 4.438 -9.57 -11.672 1 95.12 379 GLY B CA 1
ATOM 6006 C C . GLY B 1 379 ? 3.391 -10.516 -12.234 1 95.12 379 GLY B C 1
ATOM 6007 O O . GLY B 1 379 ? 2.65 -10.156 -13.148 1 95.12 379 GLY B O 1
ATOM 6008 N N . GLY B 1 380 ? 3.328 -11.734 -11.82 1 97.69 380 GLY B N 1
ATOM 6009 C CA . GLY B 1 380 ? 2.305 -12.672 -12.258 1 97.69 380 GLY B CA 1
ATOM 6010 C C . GLY B 1 380 ? 2.781 -13.609 -13.352 1 97.69 380 GLY B C 1
ATOM 6011 O O . GLY B 1 380 ? 2.033 -14.477 -13.805 1 97.69 380 GLY B O 1
ATOM 6012 N N . TYR B 1 381 ? 3.986 -13.508 -13.719 1 98.19 381 TYR B N 1
ATOM 6013 C CA . TYR B 1 381 ? 4.52 -14.234 -14.867 1 98.19 381 TYR B CA 1
ATOM 6014 C C . TYR B 1 381 ? 4.746 -15.703 -14.523 1 98.19 381 TYR B C 1
ATOM 6016 O O . TYR B 1 381 ? 4.594 -16.578 -15.383 1 98.19 381 TYR B O 1
ATOM 6024 N N . ASN B 1 382 ? 5.098 -15.953 -13.305 1 98.25 382 ASN B N 1
ATOM 6025 C CA . ASN B 1 382 ? 5.336 -17.328 -12.906 1 98.25 382 ASN B CA 1
ATOM 6026 C C . ASN B 1 382 ? 4.039 -18.125 -12.852 1 98.25 382 ASN B C 1
ATOM 6028 O O . ASN B 1 382 ? 4.02 -19.328 -13.172 1 98.25 382 ASN B O 1
ATOM 6032 N N . LEU B 1 383 ? 2.982 -17.484 -12.461 1 98.69 383 LEU B N 1
ATOM 6033 C CA . LEU B 1 383 ? 1.683 -18.141 -12.547 1 98.69 383 LEU B CA 1
ATOM 6034 C C . LEU B 1 383 ? 1.249 -18.312 -14 1 98.69 383 LEU B C 1
ATOM 6036 O O . LEU B 1 383 ? 0.68 -19.344 -14.367 1 98.69 383 LEU B O 1
ATOM 6040 N N . GLN B 1 384 ? 1.494 -17.297 -14.812 1 98.81 384 GLN B N 1
ATOM 6041 C CA . GLN B 1 384 ? 1.212 -17.469 -16.234 1 98.81 384 GLN B CA 1
ATOM 6042 C C . GLN B 1 384 ? 1.927 -18.688 -16.797 1 98.81 384 GLN B C 1
ATOM 6044 O O . GLN B 1 384 ? 1.332 -19.469 -17.547 1 98.81 384 GLN B O 1
ATOM 6049 N N . TRP B 1 385 ? 3.178 -18.812 -16.453 1 98.75 385 TRP B N 1
ATOM 6050 C CA . TRP B 1 385 ? 3.93 -19.984 -16.875 1 98.75 385 TRP B CA 1
ATOM 6051 C C . TRP B 1 385 ? 3.271 -21.281 -16.391 1 98.75 385 TRP B C 1
ATOM 6053 O O . TRP B 1 385 ? 3.125 -22.234 -17.141 1 98.75 385 TRP B O 1
ATOM 6063 N N . ALA B 1 386 ? 2.877 -21.281 -15.148 1 98.75 386 ALA B N 1
ATOM 6064 C CA . ALA B 1 386 ? 2.219 -22.453 -14.578 1 98.75 386 ALA B CA 1
ATOM 6065 C C . ALA B 1 386 ? 0.961 -22.812 -15.359 1 98.75 386 ALA B C 1
ATOM 6067 O O . ALA B 1 386 ? 0.761 -23.969 -15.719 1 98.75 386 ALA B O 1
ATOM 6068 N N . TRP B 1 387 ? 0.16 -21.766 -15.68 1 98.94 387 TRP B N 1
ATOM 6069 C CA . TRP B 1 387 ? -1.081 -22 -16.406 1 98.94 387 TRP B CA 1
ATOM 6070 C C . TRP B 1 387 ? -0.795 -22.516 -17.812 1 98.94 387 TRP B C 1
ATOM 6072 O O . TRP B 1 387 ? -1.384 -23.516 -18.25 1 98.94 387 TRP B O 1
ATOM 6082 N N . SER B 1 388 ? 0.1 -21.875 -18.469 1 98.94 388 SER B N 1
ATOM 6083 C CA . SER B 1 388 ? 0.38 -22.172 -19.875 1 98.94 388 SER B CA 1
ATOM 6084 C C . SER B 1 388 ? 0.964 -23.578 -20.031 1 98.94 388 SER B C 1
ATOM 6086 O O . SER B 1 388 ? 0.507 -24.344 -20.875 1 98.94 388 SER B O 1
ATOM 6088 N N . SER B 1 389 ? 1.963 -23.875 -19.219 1 98.94 389 SER B N 1
ATOM 6089 C CA . SER B 1 389 ? 2.58 -25.203 -19.297 1 98.94 389 SER B CA 1
ATOM 6090 C C . SER B 1 389 ? 1.597 -26.297 -18.906 1 98.94 389 SER B C 1
ATOM 6092 O O . SER B 1 389 ? 1.59 -27.375 -19.5 1 98.94 389 SER B O 1
ATOM 6094 N N . ALA B 1 390 ? 0.752 -26.016 -17.969 1 98.94 390 ALA B N 1
ATOM 6095 C CA . ALA B 1 390 ? -0.234 -26.969 -17.484 1 98.94 390 ALA B CA 1
ATOM 6096 C C . ALA B 1 390 ? -1.294 -27.25 -18.547 1 98.94 390 ALA B C 1
ATOM 6098 O O . ALA B 1 390 ? -1.692 -28.406 -18.734 1 98.94 390 ALA B O 1
ATOM 6099 N N . ALA B 1 391 ? -1.777 -26.188 -19.188 1 98.94 391 ALA B N 1
ATOM 6100 C CA . ALA B 1 391 ? -2.77 -26.359 -20.25 1 98.94 391 ALA B CA 1
ATOM 6101 C C . ALA B 1 391 ? -2.238 -27.266 -21.359 1 98.94 391 ALA B C 1
ATOM 6103 O O . ALA B 1 391 ? -2.936 -28.172 -21.812 1 98.94 391 ALA B O 1
ATOM 6104 N N . ALA B 1 392 ? -1.006 -27.062 -21.766 1 98.88 392 ALA B N 1
ATOM 6105 C CA . ALA B 1 392 ? -0.383 -27.875 -22.797 1 98.88 392 ALA B CA 1
ATOM 6106 C C . ALA B 1 392 ? -0.205 -29.312 -22.344 1 98.88 392 ALA B C 1
ATOM 6108 O O . ALA B 1 392 ? -0.632 -30.25 -23.016 1 98.88 392 ALA B O 1
ATOM 6109 N N . ALA B 1 393 ? 0.369 -29.484 -21.141 1 98.94 393 ALA B N 1
ATOM 6110 C CA . ALA B 1 393 ? 0.628 -30.828 -20.609 1 98.94 393 ALA B CA 1
ATOM 6111 C C . ALA B 1 393 ? -0.672 -31.594 -20.422 1 98.94 393 ALA B C 1
ATOM 6113 O O . ALA B 1 393 ? -0.773 -32.75 -20.828 1 98.94 393 ALA B O 1
ATOM 6114 N N . GLY B 1 394 ? -1.655 -30.953 -19.812 1 98.88 394 GLY B N 1
ATOM 6115 C CA . GLY B 1 394 ? -2.932 -31.594 -19.578 1 98.88 394 GLY B CA 1
ATOM 6116 C C . GLY B 1 394 ? -3.625 -32.062 -20.844 1 98.88 394 GLY B C 1
ATOM 6117 O O . GLY B 1 394 ? -4.102 -33.188 -20.922 1 98.88 394 GLY B O 1
ATOM 6118 N N . THR B 1 395 ? -3.664 -31.188 -21.828 1 98.75 395 THR B N 1
ATOM 6119 C CA . THR B 1 395 ? -4.328 -31.469 -23.094 1 98.75 395 THR B CA 1
ATOM 6120 C C . THR B 1 395 ? -3.668 -32.656 -23.797 1 98.75 395 THR B C 1
ATOM 6122 O O . THR B 1 395 ? -4.348 -33.594 -24.219 1 98.75 395 THR B O 1
ATOM 6125 N N . HIS B 1 396 ? -2.389 -32.719 -23.828 1 98.62 396 HIS B N 1
ATOM 6126 C CA . HIS B 1 396 ? -1.676 -33.688 -24.641 1 98.62 396 HIS B CA 1
ATOM 6127 C C . HIS B 1 396 ? -1.474 -35 -23.875 1 98.62 396 HIS B C 1
ATOM 6129 O O . HIS B 1 396 ? -1.272 -36.031 -24.484 1 98.62 396 HIS B O 1
ATOM 6135 N N . ALA B 1 397 ? -1.472 -34.906 -22.531 1 98.56 397 ALA B N 1
ATOM 6136 C CA . ALA B 1 397 ? -1.387 -36.125 -21.734 1 98.56 397 ALA B CA 1
ATOM 6137 C C . ALA B 1 397 ? -2.643 -37 -21.906 1 98.56 397 ALA B C 1
ATOM 6139 O O . ALA B 1 397 ? -2.627 -38.188 -21.641 1 98.56 397 ALA B O 1
ATOM 6140 N N . ALA B 1 398 ? -3.719 -36.344 -22.328 1 97.38 398 ALA B N 1
ATOM 6141 C CA . ALA B 1 398 ? -5 -37.031 -22.5 1 97.38 398 ALA B CA 1
ATOM 6142 C C . ALA B 1 398 ? -5.133 -37.625 -23.891 1 97.38 398 ALA B C 1
ATOM 6144 O O . ALA B 1 398 ? -6.074 -38.375 -24.172 1 97.38 398 ALA B O 1
ATOM 6145 N N . CYS B 1 399 ? -4.348 -37.25 -24.859 1 87.81 399 CYS B N 1
ATOM 6146 C CA . CYS B 1 399 ? -4.43 -37.719 -26.234 1 87.81 399 CYS B CA 1
ATOM 6147 C C . CYS B 1 399 ? -3.521 -38.938 -26.453 1 87.81 399 CYS B C 1
ATOM 6149 O O . CYS B 1 399 ? -2.518 -39.094 -25.75 1 87.81 399 CYS B O 1
#

Organism: NCBI:txid1796616

Nearest PDB structures (foldseek):
  2i0z-assembly1_A  TM=9.098E-01  e=1.810E-39  Bacillus cereus
  2gqf-assembly1_A  TM=8.992E-01  e=1.325E-38  Haemophilus influenzae
  3v76-assembly1_A-2  TM=8.925E-01  e=3.731E-37  Sinorhizobium meliloti 1021
  4cnk-assembly1_A  TM=8.391E-01  e=1.276E-36  Streptococcus cristatus
  4c3x-assembly2_F  TM=5.550E-01  e=3.798E-10  Rhodococcus erythropolis

Solvent-accessible surface area (backbone atoms only — not comparable to full-atom values): 38680 Å² total; per-residue (Å²): 129,85,66,39,31,30,36,30,39,24,34,34,64,18,23,50,44,15,47,40,33,13,28,74,49,60,20,47,35,37,35,31,14,53,41,87,56,67,28,56,63,46,39,51,30,64,86,32,19,23,38,54,22,35,75,76,79,55,60,86,48,41,42,47,96,54,36,68,47,56,40,53,24,34,67,75,38,33,64,68,51,50,52,50,51,42,39,50,58,30,33,40,74,37,78,62,94,44,36,27,22,34,53,24,51,33,14,59,35,57,50,48,36,51,51,52,52,27,50,74,62,61,42,44,75,39,52,62,36,48,74,76,46,78,46,73,30,90,50,65,90,60,17,52,29,28,40,27,36,93,86,50,75,45,63,12,45,14,38,36,43,16,34,32,35,51,28,28,72,54,73,71,43,29,61,60,42,56,53,54,39,48,73,72,68,48,56,65,40,74,71,39,52,10,47,21,37,37,30,36,63,77,85,61,30,67,62,31,41,80,39,68,44,58,30,32,40,30,39,29,45,86,93,39,77,73,49,73,32,68,40,54,33,32,35,30,60,55,30,44,25,42,61,31,41,19,65,46,23,43,58,52,39,54,39,42,72,73,70,40,72,42,33,37,33,36,13,60,50,69,92,46,57,68,67,62,42,45,51,50,53,50,49,50,36,65,60,36,69,88,48,52,75,74,59,53,39,39,12,51,40,42,68,44,52,49,50,64,68,49,64,80,69,66,91,41,66,68,61,42,43,46,43,44,56,48,35,76,36,46,52,71,42,64,52,56,37,50,64,5,73,34,37,34,28,20,38,44,61,89,45,35,36,56,80,35,26,32,34,70,85,38,89,45,35,24,44,21,26,45,31,29,28,41,38,40,44,88,60,18,40,49,47,36,46,11,49,14,31,5,43,32,21,11,42,49,49,27,102,130,86,66,40,30,32,36,30,39,23,34,33,65,16,22,48,45,14,47,38,33,14,28,74,51,60,20,46,34,38,35,30,13,54,40,86,57,66,30,54,61,45,39,51,30,62,84,32,21,24,38,55,22,36,76,77,80,57,60,85,47,40,42,47,96,54,35,68,47,55,41,53,24,33,66,76,37,32,62,68,52,50,52,50,54,40,39,50,57,31,35,39,73,36,78,61,93,44,35,28,24,33,53,23,51,35,12,59,35,57,51,50,36,51,50,52,51,27,49,74,62,61,40,44,76,40,51,62,37,49,73,76,47,75,45,72,30,91,50,66,90,59,17,52,30,28,40,27,37,92,86,50,78,45,62,11,44,13,38,38,44,16,35,32,35,50,29,28,70,52,74,72,44,29,61,59,41,56,52,53,38,46,74,72,68,49,57,68,39,74,70,39,50,12,45,20,37,38,30,36,64,78,83,61,29,65,62,30,41,82,39,69,44,59,28,33,41,29,38,30,46,88,93,39,76,74,48,74,31,66,39,52,33,32,34,30,60,55,31,44,24,42,60,32,41,19,65,46,25,43,58,52,39,52,39,43,74,72,69,40,72,44,34,38,34,38,13,60,48,69,92,46,55,69,67,61,42,45,52,50,53,50,48,48,36,64,60,35,69,88,48,49,75,75,60,53,41,40,11,50,41,41,68,42,53,48,51,64,66,48,63,80,68,64,90,41,66,68,62,41,45,45,42,43,55,48,35,76,36,46,52,72,40,62,52,56,36,50,62,6,74,35,37,36,27,20,38,43,63,89,47,35,38,53,82,36,26,34,35,71,87,39,88,45,36,25,45,20,27,45,30,29,29,40,36,41,44,88,62,17,39,50,46,35,47,12,49,15,31,4,43,31,21,12,42,48,49,28,102

Foldseek 3Di:
DDFFEEEEEAQALLRLLLLLLLLVLVHAYEYEAQAPDHHQLLCPPPNFFHQQAFPDDDLQQKDFPCSVLLVLLCVVCDPVNSCVVQVVLPFDWDDDPGGTTGPVSGSVVSVVSSVVSSVVSVYHYHYSWHWDAKDADPDPVQAGIWIDTPVDIDHGPFYEYEQFAQFAQTPSHDCVSQVHCVVLPFDWDDKDFALFDFFFDDQLLVLQAPDKAWWKKFKDFDHDTPDIDTDIWGRHSRGIHDQRRRQCQQVQQVCVVVVTWIKMWIARCVVDDLVVVLVVLVVLCVVPVVDQSLRSCVVVGDNSVSCVLCVVVPSDSSSSSCCNGTPMTTTPHGDDSNRGSAIAIAGECVQADSQQQAGVSDPRYHYAARNHRMDGGPRNVSSSRSNSSSSRNSNNSRD/DDFFEEEEEAQALLRLLLLLLLLVLVHAYEYEAQAPDHHQLLCPPPNFFHQQAFQDDDLQQKDFPCSVLLVLLCVVCDPVNSCVVQVVLPFDWDDDPGGTTGPVSGSVVSVVSSVVSSVVSVYHYHYSWHWDAKDADPDCVQAGIWTDTPVDIDHGNFYEYEQFAQFAQTPSHDCVSQVHCVVLPFDWDDKDFALFDFFFDDQLLVLQAPDKAWWKKFKDFDHDTPDIDTDIWGRHSRGIHDQRRRQCQQVQQVCVVVVTWIKMWIARCVVDDLVVVLVVLVVLCVVPVVDQSLRSCVVVGDNSVSCVLCVVVPSDSNSSSCCNGTPMTTTPHGDDSNRGSAIAIAGECVQADSQQQAGVSDPRYHYAARNHRMDGGPRNVSSSRSNSRSSRNSNNSRD

Radius of gyration: 32.09 Å; Cα contacts (8 Å, |Δi|>4): 2027; chains: 2; bounding box: 69×106×64 Å

pLDDT: mean 96.21, std 5.04, range [45.72, 98.94]

Secondary structure (DSSP, 8-state):
-PPPEEEEE--SHHHHHHHHHHHHTT-EEEEE-SSSSS-HHHHHHHHHT---EES---GGGEESS-HHHHHHHHHHS-HHHHHHHHHHHT--EEEETTEEEETT--HHHHHHHHHHHHHHTT-EEE-S--EEEEEE-S-GGG-SEEEEESS-EEEESEEEE----S-SSSTT--SHHHHHHHHTT--EEEEEEES--EEE--S-HHHHTTEEEEEEEEEEETTEEEEEEEEEEEE-SSEEESHHHHHHHHHHHHHHHTT---EEEEES-TT--HHHHHHHHHHHHHH-TTS-HHHHTBTTB-HHHHHHHTTT----HHHHHHHHH-EEEEEEEE--GGG-SEEEEEE-GGGB-TTT-BBSSSTTEEE-GGGBS-EE-TTTHHHHHHHHHHHHHHHHHT-/-PPPEEEEE--SHHHHHHHHHHHHTT-EEEEE-SSSSS-HHHHHGGGGT---EES---GGGEESS-HHHHHHHHHHS-HHHHHHHHHHHT--EEEETTEEEETT--HHHHHHHHHHHHHHTT-EEE-S--EEEEEE-S-GGG-SEEEEESS-EEEESEEEE----S-SSSTT--SHHHHHHHHTT--EEEEEEES--EEE--S-HHHHTTEEEEEEEEEEETTEEEEEEEEEEEE-SSEEESHHHHHHHHHHHHHHHTT---EEEEES-TT--HHHHHHHHHHHHHH-TTS-TTGGGBTTB-HHHHHHHTTT----HHHHHHHHH-EEEEEEEE--GGG-SEEEEEE-GGGB-TTT-BBSSSTTEEE-GGGBS-EE-TTTHHHHHHHHHHHHHHHHHT-

Sequence (798 aa):
MNKKTVCIIGGGAAGLVSAIFAARNHASVILLEQNEKPGRKLLATGNGRCNLTNTFQQPSCYHGRHPEFAWKVIQQFPMQKTVAFFSKLGIYTKNREGYLYPASLQASSVLEVLEAEARYLKVKIKCREQVTDICVCPDRKQGRWQVKTAAWQYNADSVIIACGSPASEIAGSCTSGYAFARKLGHTLIKPLPALVPLNCKGSFFSKWSGVRAEACVSLVVGYEIFREERGEVQLTEYGVSGIPVFQLSGHAVRLLDEGVPVRLLLDFMPDFTEEPLESFLRTRLENCPYKTLKESLVGLFPKKLIDVLTQDNRDDITSLVQKIKCLELDVKGPRSFKQAQVCSGGVSTEELSPETMESSLHPGIFFAGEVVDTDGICGGYNLQWAWSSAAAAGTHAACMNKKTVCIIGGGAAGLVSAIFAARNHASVILLEQNEKPGRKLLATGNGRCNLTNTFQQPSCYHGRHPEFAWKVIQQFPMQKTVAFFSKLGIYTKNREGYLYPASLQASSVLEVLEAEARYLKVKIKCREQVTDICVCPDRKQGRWQVKTAAWQYNADSVIIACGSPASEIAGSCTSGYAFARKLGHTLIKPLPALVPLNCKGSFFSKWSGVRAEACVSLVVGYEIFREERGEVQLTEYGVSGIPVFQLSGHAVRLLDEGVPVRLLLDFMPDFTEEPLESFLRTRLENCPYKTLKESLVGLFPKKLIDVLTQDNRDDITSLVQKIKCLELDVKGPRSFKQAQVCSGGVSTEELSPETMESSLHPGIFFAGEVVDTDGICGGYNLQWAWSSAAAAGTHAAC